Protein 5EN7 (pdb70)

Radius of gyration: 57.18 Å; Cα contacts (8 Å, |Δi|>4): 816; chains: 8; bounding box: 137×103×130 Å

Secondary structure (DSSP, 8-state):
----SHHHHHHHHHHHHHTT-HHHHHHHHHHH-----B-S-HHHHHHHHHTT-HHHHHHHHHTS---HHHHHHHHHHHHHHHHHTT-HHHHHHHHHH-HHHHHHHHH-HHHHHHHHHHHHSSS--HHHHHHHS-HHHHHHHHHHHHHTT-B---TTHHHHHHHHHHHHHHHH-----/---SHHHHHHHHHHH-/----SHHHHHHHHHHHHHTT-HHHHHHHHHHHT----B-S-HHHHHHHHHTT-HHHHHHHHHTS---HHHHHHHHHHHHHHHHHTT-HHHHHHHHHH-HHHHHHHHH-HHHHHHHHHHHTSSS-BHHHHHHHS-HHHHHHHHHHHHHTT-B---TTHHHHHHHHHHHHHHHT-----/--SSHHHHHHHHHH-/--HHHHHHHHHHHHHHTT-HHHHHHHHHHH-----B-S-HHHHHHHHHTT-HHHHHHHHHTS---HHHHHHHHHHHHHHHHHTT-HHHHHHHHHHSHHHHHHHHH-HHHHHHHHHHHT-SS-BHHHHHHHS-HHHHHHHHHHHHHTT-B---TTHHHHHHHHHHHHHHHTT-S---/----S-HHHHHHHHHHTT-/-----HHHHHHHHHHHHHHTT-HHHHHHHHHHH-----B-S-HHHHHHHHHTT-HHHHHHHHHTS---HHHHHHHHHHHHHHHHHTT-HHHHHHHHHHSHHHHHHHHH-HHHHHHHHHHHHSSS--HHHHHHHS-HHHHHHHHHHHHHTT-B---TTHHHHHHHHHHHHHHTT-S--/-HHHHHHHHHHS--SSHHHHHHHHHH--

B-factor: mean 67.65, std 26.27, range [17.2, 167.65]

Organism: Caenorhabditis elegans (NCBI:txid6239)

GO terms:
  GO:0005634 nucleus (C, EXP)
  GO:0005515 protein binding (F, IPI)
  GO:0042803 protein homodimerization activity (F, IPI)
  GO:0042802 identical protein binding (F, IPI)
  GO:0005634 nucleus (C, IDA)
  GO:0002119 nematode larval development (P, IGI)
  GO:0040011 locomotion (P, IGI)
  GO:0009792 embryo development ending in birth or egg hatching (P, IGI)
  GO:0048644 muscle organ morphogenesis (P, IGI)
  GO:0048666 neuron development (P, IGI)
  GO:0007638 mechanosensory behavior (P, IGI)
  GO:0000381 regulation of alternative mRNA splicing, via spliceosome (P, IMP)

Solvent-accessible surface area: 43026 Å² total; per-residue (Å²): 195,135,150,67,84,55,77,2,18,26,14,1,0,8,20,0,100,84,48,105,21,111,151,0,20,54,27,1,48,123,58,31,125,24,17,12,1,53,12,148,48,77,93,30,10,26,85,51,0,74,72,8,53,2,13,69,1,0,128,40,9,96,70,30,82,110,40,45,144,29,15,10,59,0,10,36,4,0,0,15,12,1,6,55,98,122,23,51,50,7,0,86,75,0,0,142,123,6,118,13,0,57,63,0,108,138,113,50,87,82,48,9,54,145,10,47,61,31,4,96,130,120,147,31,45,24,144,80,19,36,48,131,55,53,55,138,113,58,43,45,76,15,5,115,52,16,12,80,39,9,59,92,24,53,110,42,90,3,85,60,11,21,28,27,2,65,90,28,47,128,127,84,33,97,151,117,187,208,30,145,55,173,29,0,80,31,0,64,121,29,35,54,217,200,125,160,101,87,47,72,10,10,22,18,0,0,10,22,0,104,84,47,104,19,118,126,0,23,52,26,0,47,130,64,32,114,24,13,13,7,46,20,145,47,62,120,29,9,27,94,56,3,66,62,10,47,4,15,66,3,0,122,36,5,95,75,22,98,107,43,44,142,35,17,9,58,0,9,35,3,0,0,17,9,0,2,1,45,52,21,67,78,3,0,77,57,0,2,157,115,10,112,12,0,71,69,1,115,127,115,48,83,95,51,7,57,144,9,51,50,16,2,89,100,120,47,2,27,0,87,84,20,8,45,131,55,50,39,140,120,52,32,45,78,19,4,116,52,11,17,80,60,7,56,85,32,52,116,40,75,4,83,59,11,8,29,19,3,65,88,31,74,134,125,97,29,102,149,114,185,157,12,102,17,153,21,0,99,16,0,44,133,39,26,86,111,117,65,43,75,1,8,25,19,0,0,13,12,0,113,86,46,122,19,130,109,0,22,56,49,1,52,125,37,26,116,14,16,16,5,48,22,149,49,76,102,26,10,33,85,56,0,55,70,10,50,0,18,66,1,0,136,56,6,70,88,24,95,22,44,42,146,27,35,2,47,0,12,30,4,0,0,9,11,0,0,5,47,39,18,40,75,11,0,75,60,0,1,120,120,9,117,13,0,63,66,0,93,128,119,41,88,81,61,9,55,153,9,45,54,12,2,82,54,90,26,1,12,0,74,82,10,12,39,121,58,54,62,137,119,57,36,42,74,12,10,129,34,1,25,76,44,8,59,82,32,49,110,35,71,2,57,54,16,9,4,29,0,68,90,31,10,121,115,86,62,104,70,99,149,118,197,38,182,14,67,28,170,41,0,72,22,0,21,110,25,16,57,162,142,168,80,172,47,109,63,35,78,1,8,26,20,0,0,17,17,0,130,83,49,121,24,122,104,0,25,56,34,0,62,120,42,31,111,19,24,22,9,58,10,149,50,68,120,33,12,34,90,51,0,69,61,7,40,1,21,61,1,1,135,39,8,102,80,24,111,23,42,40,136,31,30,5,46,0,17,29,5,1,1,9,11,1,0,54,85,94,17,36,46,1,0,75,10,1,3,117,117,11,112,14,0,81,69,0,121,134,110,45,86,82,51,12,56,143,8,39,52,10,1,79,67,114,135,45,36,21,142,87,10,44,48,126,52,57,71,137,118,53,24,42,71,11,8,123,39,0,22,78,45,7,58,79,31,48,120,38,71,2,71,53,14,5,17,25,2,71,112,44,78,127,82,65,72,161,152,144,166,88,89,97,116,37,120,95,34,23,152,48,114,15,143,42,174,25,0,70,23,0,4,126,32,24,42,160

Sequence (785 aa):
IEIESSDVIRLIEQFLKESNLHRTLAILQEETNVSLNTVDSIDGFCNEITSGNWDNVLKTVQSLKLPAKKLIDLYEHVIIELVELRELATARLVARQTDPMILLKQIDPDRFARLESLINRPYFDGQEVYGDVSKEKRRSVIAQTLSSEVHVVAPSRLLSLLGQSLKWQLHQGLLPPHSENRMVRSLHRVLFKIEIESSDVIRLIEQFLKESNLHRTLAILQEETNVSLNTVDSIDGFCNEITSGNWDNVLKTVQSLKLPAKKLIDLYEHVIIELVELRELATARLVARQTDPMILLKQIDPDRFARLESLINRPYFDGQEVYGDVSKEKRRSVIAQTLSSEVHVVAPSRLLSLLGQSLKWQLHQGLLPPHSENRMVRSLHRVLFIESSDVIRLIEQFLKESNLHRTLAILQEETNVSLNTVDSIDGFCNEITSGNWDNVLKTVQSLKLPAKKLIDLYEHVIIELVELRELATARLVARQTDPMILLKQIDPDRFARLESLINRPYFDGQEVYGDVSKEKRRSVIAQTLSSEVHVVAPSRLLSLLGQSLKWQLHQGLLPPGQSHSENRMVRSLHRVLFKNSIEIESSDVIRLIEQFLKESNLHRTLAILQEETNVSLNTVDSIDGFCNEITSGNWDNVLKTVQSLKLPAKKLIDLYEHVIIELVELRELATARLVARQTDPMILLKQIDPDRFARLESLINRPYFDGQEVYGDVSKEKRRSVIAQTLSSEVHVVAPSRLLSLLGQSLKWQLHQGLLPEASLLAQELAQSHSENRMVRSLHRVLFK

Nearest PDB structures (foldseek):
  5en7-assembly1_C  TM=1.004E+00  e=1.502E-23  Caenorhabditis elegans
  6q8j-assembly1_A  TM=8.992E-01  e=1.331E-17  Homo sapiens
  6q8i-assembly3_J  TM=7.376E-01  e=7.321E-18  Homo sapiens
  8qzs-assembly1_v  TM=7.958E-01  e=4.621E-17  Homo sapiens
  8qzs-assembly1_w  TM=7.115E-01  e=4.621E-17  Homo sapiens

Foldseek 3Di:
DDDDDLVVLLLVLLVCVVVVVVVVSVVSCVVVVRHNQADQDLVVQLVCLLVLVVVVNVVSVVRFDDDLVLVLLSLLVNLLVCVQVVVLVVSVCSCPPPDSNVVCCVPPVVVSVVSVVCSPDPHHPCCVVCVVPHPSVSSNVSSVVVSVRHDHDPNNPVVVVVVVVVCCCVPVNDDDD/DCPDPVSVVVCVVVVD/DDDDDLVVLLLVLLVCVVVVVVVVSVVSCVVPVRHNLADQDLVVLLVCLLVPVVVVNVVSVVVADDDLVLVLLSLLVNLLVCLQVVVLVVSVCSCPPPDSNVVCCVPPVPVSVVSVVCSPDPHHPCCVVCVVPHPSRSSNVSSVVVSVRHDHDPNNNVVVVVVVVVVCCPPVRDDDD/DDPDPVVVVVVVVVD/DDDLVVLLLVLLVCVVVVVVVVSVVSCVVVVRWAFADQDLVVLLVCLLVLVLVVNVVSVVVFDDDLVLVLLSLLLNLLVCVVVVVLVVSVCSCPPPDSNVVCCPPPVVVSVVSVCCSPDPHHCCCVVCVVPHNNRSSNVSSVNVSVRHDHAPRSNVVVVVVVVVVVCVVVVVDDPD/DDDDPDPVVVVVVCVPPVD/DDDDDPLVVLLLVLLVCVVVVVVVVSVVSCVVVVRDALADQDLVVLLVCLLVVVVVVNVVSVVVGDDDLVLVLLSLLLNLLVCVVVPVLVVSVCSCPVDDSNVVCCVPPVVVSVVSVVCSPDPHHCCCVVCVVPHNNVSSNVSSVRVSVRHDHDDNSNVVVVVVVVVVVVVVCPVPD/DVVVVVVVCLVNADDDPVRRVVSVVPRD

InterPro domains:
  IPR001680 WD40 repeat [PF00400] (339-376)
  IPR001680 WD40 repeat [PS50082] (222-251)
  IPR001680 WD40 repeat [PS50082] (260-301)
  IPR001680 WD40 repeat [PS50082] (303-344)
  IPR001680 WD40 repeat [PS50082] (345-386)
  IPR001680 WD40 repeat [SM00320] (202-242)
  IPR001680 WD40 repeat [SM00320] (253-292)
  IPR001680 WD40 repeat [SM00320] (295-335)
  IPR001680 WD40 repeat [SM00320] (338-377)
  IPR001680 WD40 repeat [SM00320] (380-423)
  IPR001680 WD40 repeat [SM00320] (425-467)
  IPR001680 WD40 repeat [SM00320] (470-509)
  IPR006594 LIS1 homology motif [PS50896] (7-39)
  IPR006594 LIS1 homology motif [SM00667] (7-39)
  IPR006595 CTLH, C-terminal LisH motif [PS50897] (41-93)
  IPR006595 CTLH, C-terminal LisH motif [SM00668] (41-93)
  IPR015943 WD40/YVTN repeat-like-containing domain superfamily [G3DSA:2.130.10.10] (192-510)
  IPR020472 PAC1/LIS1-like, WD-40 repeat [PR00320] (229-243)
  IPR020472 PAC1/LIS1-like, WD-40 repeat [PR00320] (279-293)
  IPR020472 PAC1/LIS1-like, WD-40 repeat [PR00320] (364-378)

Structure (mmCIF, N/CA/C/O backbone):
data_5EN7
#
_entry.id   5EN7
#
_cell.length_a   122.322
_cell.length_b   41.036
_cell.length_c   126.382
_cell.angle_alpha   90.000
_cell.angle_beta   95.920
_cell.angle_gamma   90.000
#
_symmetry.space_group_name_H-M   'P 1 21 1'
#
loop_
_entity.id
_entity.type
_entity.pdbx_description
1 polymer SMU-1
2 polymer 'Suppressor of Mec and Unc defects'
3 water water
#
loop_
_atom_site.group_PDB
_atom_site.id
_atom_site.type_symbol
_atom_site.label_atom_id
_atom_site.label_alt_id
_atom_site.label_comp_id
_atom_site.label_asym_id
_atom_site.label_entity_id
_atom_site.label_seq_id
_atom_site.pdbx_PDB_ins_code
_atom_site.Cartn_x
_atom_site.Cartn_y
_atom_site.Cartn_z
_atom_site.occupancy
_atom_site.B_iso_or_equiv
_atom_site.auth_seq_id
_atom_site.auth_comp_id
_atom_site.auth_asym_id
_atom_site.auth_atom_id
_atom_site.pdbx_PDB_model_num
ATOM 1 N N . ILE A 1 7 ? 14.571 3.951 100.489 1.00 104.09 4 ILE A N 1
ATOM 2 C CA . ILE A 1 7 ? 15.626 3.775 99.498 1.00 121.10 4 ILE A CA 1
ATOM 3 C C . ILE A 1 7 ? 17.011 3.974 100.114 1.00 119.86 4 ILE A C 1
ATOM 4 O O . ILE A 1 7 ? 17.440 5.100 100.371 1.00 116.73 4 ILE A O 1
ATOM 9 N N . GLU A 1 8 ? 17.693 2.857 100.352 1.00 117.22 5 GLU A N 1
ATOM 10 C CA . GLU A 1 8 ? 19.042 2.840 100.913 1.00 116.86 5 GLU A CA 1
ATOM 11 C C . GLU A 1 8 ? 20.029 2.335 99.861 1.00 120.36 5 GLU A C 1
ATOM 12 O O . GLU A 1 8 ? 19.703 1.439 99.083 1.00 117.29 5 GLU A O 1
ATOM 18 N N . ILE A 1 9 ? 21.226 2.916 99.827 1.00 121.60 6 ILE A N 1
ATOM 19 C CA . ILE A 1 9 ? 22.167 2.653 98.740 1.00 121.00 6 ILE A CA 1
ATOM 20 C C . ILE A 1 9 ? 23.523 2.092 99.190 1.00 120.18 6 ILE A C 1
ATOM 21 O O . ILE A 1 9 ? 24.046 2.465 100.240 1.00 133.65 6 ILE A O 1
ATOM 26 N N . GLU A 1 10 ? 24.071 1.178 98.386 1.00 106.80 7 GLU A N 1
ATOM 27 C CA . GLU A 1 10 ? 25.426 0.659 98.579 1.00 102.74 7 GLU A CA 1
ATOM 28 C C . GLU A 1 10 ? 25.999 0.235 97.217 1.00 105.51 7 GLU A C 1
ATOM 29 O O . GLU A 1 10 ? 25.350 -0.497 96.468 1.00 117.64 7 GLU A O 1
ATOM 35 N N . SER A 1 11 ? 27.215 0.677 96.895 1.00 90.84 8 SER A N 1
ATOM 36 C CA . SER A 1 11 ? 27.766 0.412 95.559 1.00 84.29 8 SER A CA 1
ATOM 37 C C . SER A 1 11 ? 28.803 -0.710 95.463 1.00 72.34 8 SER A C 1
ATOM 38 O O . SER A 1 11 ? 28.643 -1.654 94.691 1.00 59.15 8 SER A O 1
ATOM 41 N N . SER A 1 12 ? 29.871 -0.588 96.244 1.00 95.02 9 SER A N 1
ATOM 42 C CA . SER A 1 12 ? 30.992 -1.528 96.207 1.00 76.90 9 SER A CA 1
ATOM 43 C C . SER A 1 12 ? 30.631 -2.930 96.691 1.00 74.33 9 SER A C 1
ATOM 44 O O . SER A 1 12 ? 31.167 -3.936 96.205 1.00 71.66 9 SER A O 1
ATOM 47 N N . ASP A 1 13 ? 29.719 -2.980 97.656 1.00 76.25 10 ASP A N 1
ATOM 48 C CA . ASP A 1 13 ? 29.281 -4.235 98.249 1.00 71.99 10 ASP A CA 1
ATOM 49 C C . ASP A 1 13 ? 28.560 -5.114 97.241 1.00 66.23 10 ASP A C 1
ATOM 50 O O . ASP A 1 13 ? 28.803 -6.322 97.180 1.00 50.25 10 ASP A O 1
ATOM 55 N N . VAL A 1 14 ? 27.688 -4.503 96.445 1.00 60.68 11 VAL A N 1
ATOM 56 C CA . VAL A 1 14 ? 26.965 -5.228 95.407 1.00 57.96 11 VAL A CA 1
ATOM 57 C C . VAL A 1 14 ? 27.951 -5.875 94.445 1.00 53.22 11 VAL A C 1
ATOM 58 O O . VAL A 1 14 ? 27.855 -7.068 94.135 1.00 55.31 11 VAL A O 1
ATOM 62 N N . ILE A 1 15 ? 28.925 -5.085 94.011 1.00 52.59 12 ILE A N 1
ATOM 63 C CA . ILE A 1 15 ? 29.944 -5.558 93.088 1.00 48.02 12 ILE A CA 1
ATOM 64 C C . ILE A 1 15 ? 30.706 -6.729 93.691 1.00 45.90 12 ILE A C 1
ATOM 65 O O . ILE A 1 15 ? 30.982 -7.716 93.007 1.00 42.55 12 ILE A O 1
ATOM 70 N N . ARG A 1 16 ? 31.008 -6.630 94.984 1.00 61.42 13 ARG A N 1
ATOM 71 C CA . ARG A 1 16 ? 31.703 -7.703 95.687 1.00 46.14 13 ARG A CA 1
ATOM 72 C C . ARG A 1 16 ? 30.854 -8.980 95.724 1.00 55.13 13 ARG A C 1
ATOM 73 O O . ARG A 1 16 ? 31.379 -10.087 95.581 1.00 46.24 13 ARG A O 1
ATOM 81 N N . LEU A 1 17 ? 29.545 -8.812 95.907 1.00 62.62 14 LEU A N 1
ATOM 82 C CA . LEU A 1 17 ? 28.585 -9.920 95.876 1.00 61.86 14 LEU A CA 1
ATOM 83 C C . LEU A 1 17 ? 28.651 -10.640 94.539 1.00 52.65 14 LEU A C 1
ATOM 84 O O . LEU A 1 17 ? 28.694 -11.877 94.473 1.00 49.02 14 LEU A O 1
ATOM 89 N N . ILE A 1 18 ? 28.621 -9.843 93.474 1.00 47.16 15 ILE A N 1
ATOM 90 C CA . ILE A 1 18 ? 28.726 -10.360 92.117 1.00 51.48 15 ILE A CA 1
ATOM 91 C C . ILE A 1 18 ? 30.034 -11.129 91.930 1.00 55.08 15 ILE A C 1
ATOM 92 O O . ILE A 1 18 ? 30.051 -12.205 91.330 1.00 56.10 15 ILE A O 1
ATOM 97 N N . GLU A 1 19 ? 31.123 -10.578 92.465 1.00 53.87 16 GLU A N 1
ATOM 98 C CA . GLU A 1 19 ? 32.443 -11.203 92.358 1.00 55.77 16 GLU A CA 1
ATOM 99 C C . GLU A 1 19 ? 32.492 -12.559 93.063 1.00 55.40 16 GLU A C 1
ATOM 100 O O . GLU A 1 19 ? 33.074 -13.524 92.551 1.00 43.02 16 GLU A O 1
ATOM 106 N N . GLN A 1 20 ? 31.877 -12.620 94.240 1.00 48.68 17 GLN A N 1
ATOM 107 C CA . GLN A 1 20 ? 31.764 -13.861 94.991 1.00 43.78 17 GLN A CA 1
ATOM 108 C C . GLN A 1 20 ? 30.962 -14.888 94.201 1.00 58.31 17 GLN A C 1
ATOM 109 O O . GLN A 1 20 ? 31.330 -16.065 94.147 1.00 55.85 17 GLN A O 1
ATOM 115 N N . PHE A 1 21 ? 29.853 -14.444 93.609 1.00 51.78 18 PHE A N 1
ATOM 116 C CA . PHE A 1 21 ? 29.031 -15.333 92.789 1.00 69.07 18 PHE A CA 1
ATOM 117 C C . PHE A 1 21 ? 29.828 -15.889 91.611 1.00 67.18 18 PHE A C 1
ATOM 118 O O . PHE A 1 21 ? 29.715 -17.070 91.269 1.00 58.06 18 PHE A O 1
ATOM 126 N N . LEU A 1 22 ? 30.601 -15.016 90.972 1.00 54.79 19 LEU A N 1
ATOM 127 C CA . LEU A 1 22 ? 31.430 -15.408 89.842 1.00 57.83 19 LEU A CA 1
ATOM 128 C C . LEU A 1 22 ? 32.453 -16.455 90.268 1.00 71.80 19 LEU A C 1
ATOM 129 O O . LEU A 1 22 ? 32.668 -17.449 89.571 1.00 64.20 19 LEU A O 1
ATOM 134 N N . LYS A 1 23 ? 33.062 -16.228 91.431 1.00 63.81 20 LYS A N 1
ATOM 135 C CA . LYS A 1 23 ? 34.043 -17.150 91.993 1.00 50.64 20 LYS A CA 1
ATOM 136 C C . LYS A 1 23 ? 33.453 -18.525 92.283 1.00 66.77 20 LYS A C 1
ATOM 137 O O . LYS A 1 23 ? 34.020 -19.547 91.896 1.00 81.89 20 LYS A O 1
ATOM 143 N N . GLU A 1 24 ? 32.327 -18.550 92.988 1.00 59.09 21 GLU A N 1
ATOM 144 C CA . GLU A 1 24 ? 31.686 -19.810 93.353 1.00 67.11 21 GLU A CA 1
ATOM 145 C C . GLU A 1 24 ? 31.220 -20.601 92.133 1.00 78.54 21 GLU A C 1
ATOM 146 O O . GLU A 1 24 ? 31.125 -21.829 92.175 1.00 71.40 21 GLU A O 1
ATOM 152 N N . SER A 1 25 ? 30.917 -19.883 91.055 1.00 74.05 22 SER A N 1
ATOM 153 C CA . SER A 1 25 ? 30.385 -20.492 89.842 1.00 77.02 22 SER A CA 1
ATOM 154 C C . SER A 1 25 ? 31.474 -20.786 88.812 1.00 85.03 22 SER A C 1
ATOM 155 O O . SER A 1 25 ? 31.179 -21.113 87.661 1.00 100.75 22 SER A O 1
ATOM 158 N N . ASN A 1 26 ? 32.727 -20.655 89.239 1.00 78.85 23 ASN A N 1
ATOM 159 C CA . ASN A 1 26 ? 33.897 -20.968 88.419 1.00 73.99 23 ASN A CA 1
ATOM 160 C C . ASN A 1 26 ? 33.996 -20.111 87.163 1.00 74.05 23 ASN A C 1
ATOM 161 O O . ASN A 1 26 ? 34.673 -20.481 86.206 1.00 85.57 23 ASN A O 1
ATOM 166 N N . LEU A 1 27 ? 33.339 -18.956 87.178 1.00 72.91 24 LEU A N 1
ATOM 167 C CA . LEU A 1 27 ? 33.451 -18.001 86.079 1.00 87.45 24 LEU A CA 1
ATOM 168 C C . LEU A 1 27 ? 34.610 -17.049 86.335 1.00 72.15 24 LEU A C 1
ATOM 169 O O . LEU A 1 27 ? 34.411 -15.863 86.595 1.00 73.88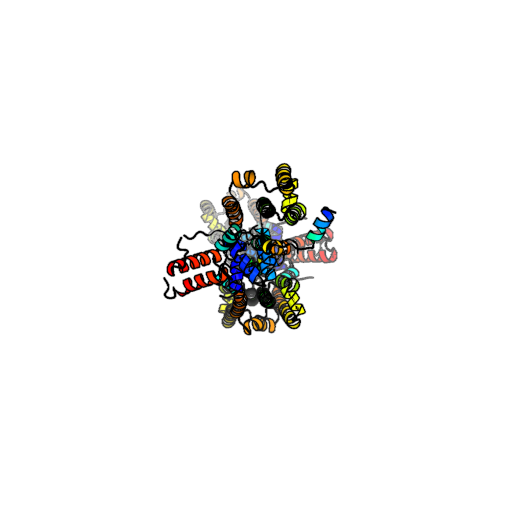 24 LEU A O 1
ATOM 174 N N . HIS A 1 28 ? 35.820 -17.590 86.260 1.00 76.54 25 HIS A N 1
ATOM 175 C CA . HIS A 1 28 ? 37.031 -16.873 86.653 1.00 86.56 25 HIS A CA 1
ATOM 176 C C . HIS A 1 28 ? 37.395 -15.661 85.796 1.00 87.23 25 HIS A C 1
ATOM 177 O O . HIS A 1 28 ? 37.778 -14.614 86.329 1.00 74.46 25 HIS A O 1
ATOM 184 N N . ARG A 1 29 ? 37.300 -15.798 84.478 1.00 87.31 26 ARG A N 1
ATOM 185 C CA . ARG A 1 29 ? 37.669 -14.692 83.601 1.00 91.70 26 ARG A CA 1
ATOM 186 C C . ARG A 1 29 ? 36.792 -13.465 83.825 1.00 88.82 26 ARG A C 1
ATOM 187 O O . ARG A 1 29 ? 37.305 -12.350 83.900 1.00 82.26 26 ARG A O 1
ATOM 195 N N . THR A 1 30 ? 35.481 -13.663 83.930 1.00 86.40 27 THR A N 1
ATOM 196 C CA . THR A 1 30 ? 34.573 -12.546 84.175 1.00 86.31 27 THR A CA 1
ATOM 197 C C . THR A 1 30 ? 34.901 -11.882 85.512 1.00 83.71 27 THR A C 1
ATOM 198 O O . THR A 1 30 ? 34.783 -10.665 85.658 1.00 81.01 27 THR A O 1
ATOM 202 N N . LEU A 1 31 ? 35.313 -12.693 86.481 1.00 73.84 28 LEU A N 1
ATOM 203 C CA . LEU A 1 31 ? 35.756 -12.191 87.779 1.00 79.04 28 LEU A CA 1
ATOM 204 C C . LEU A 1 31 ? 36.977 -11.276 87.641 1.00 77.27 28 LEU A C 1
ATOM 205 O O . LEU A 1 31 ? 37.022 -10.179 88.215 1.00 70.17 28 LEU A O 1
ATOM 210 N N . ALA A 1 32 ? 37.967 -11.745 86.886 1.00 78.06 29 ALA A N 1
ATOM 211 C CA . ALA A 1 32 ? 39.177 -10.970 86.620 1.00 66.04 29 ALA A CA 1
ATOM 212 C C . ALA A 1 32 ? 38.861 -9.647 85.924 1.00 74.98 29 ALA A C 1
ATOM 213 O O . ALA A 1 32 ? 39.307 -8.577 86.360 1.00 72.02 29 ALA A O 1
ATOM 215 N N . ILE A 1 33 ? 38.089 -9.734 84.844 1.00 75.40 30 ILE A N 1
ATOM 216 C CA . ILE A 1 33 ? 37.704 -8.568 84.054 1.00 74.96 30 ILE A CA 1
ATOM 217 C C . ILE A 1 33 ? 36.925 -7.559 84.888 1.00 78.29 30 ILE A C 1
ATOM 218 O O . ILE A 1 33 ? 37.123 -6.347 84.764 1.00 60.56 30 ILE A O 1
ATOM 223 N N . LEU A 1 34 ? 36.057 -8.073 85.753 1.00 67.86 31 LEU A N 1
ATOM 224 C CA . LEU A 1 34 ? 35.262 -7.238 86.642 1.00 61.38 31 LEU A CA 1
ATOM 225 C C . LEU A 1 34 ? 36.167 -6.491 87.613 1.00 70.34 31 LEU A C 1
ATOM 226 O O . LEU A 1 34 ? 36.082 -5.264 87.744 1.00 65.54 31 LEU A O 1
ATOM 231 N N . GLN A 1 35 ? 37.032 -7.242 88.291 1.00 66.01 32 GLN A N 1
ATOM 232 C CA . GLN A 1 35 ? 37.966 -6.656 89.243 1.00 77.11 32 GLN A CA 1
ATOM 233 C C . GLN A 1 35 ? 38.822 -5.570 88.589 1.00 87.06 32 GLN A C 1
ATOM 234 O O . GLN A 1 35 ? 39.011 -4.493 89.159 1.00 81.73 32 GLN A O 1
ATOM 240 N N . GLU A 1 36 ? 39.312 -5.840 87.382 1.00 80.15 33 GLU A N 1
ATOM 241 C CA . GLU A 1 36 ? 40.137 -4.864 86.674 1.00 86.18 33 GLU A CA 1
ATOM 242 C C . GLU A 1 36 ? 39.348 -3.620 86.271 1.00 80.43 33 GLU A C 1
ATOM 243 O O . GLU A 1 36 ? 39.821 -2.495 86.436 1.00 70.73 33 GLU A O 1
ATOM 249 N N . GLU A 1 37 ? 38.142 -3.829 85.753 1.00 70.92 34 GLU A N 1
ATOM 250 C CA . GLU A 1 37 ? 37.351 -2.739 85.195 1.00 77.74 34 GLU A CA 1
ATOM 251 C C . GLU A 1 37 ? 36.801 -1.804 86.270 1.00 79.58 34 GLU A C 1
ATOM 252 O O . GLU A 1 37 ? 36.698 -0.597 86.049 1.00 74.33 34 GLU A O 1
ATOM 258 N N . THR A 1 38 ? 36.425 -2.353 87.423 1.00 83.00 35 THR A N 1
ATOM 259 C CA . THR A 1 38 ? 35.816 -1.522 88.459 1.00 81.87 35 THR A CA 1
ATOM 260 C C . THR A 1 38 ? 36.785 -1.201 89.601 1.00 78.02 35 THR A C 1
ATOM 261 O O . THR A 1 38 ? 36.457 -0.424 90.500 1.00 61.05 35 THR A O 1
ATOM 265 N N . ASN A 1 39 ? 37.980 -1.785 89.542 1.00 77.60 36 ASN A N 1
ATOM 266 C CA . ASN A 1 39 ? 39.007 -1.613 90.573 1.00 88.86 36 ASN A CA 1
ATOM 267 C C . ASN A 1 39 ? 38.490 -1.968 91.969 1.00 84.97 36 ASN A C 1
ATOM 268 O O . ASN A 1 39 ? 38.889 -1.377 92.975 1.00 83.93 36 ASN A O 1
ATOM 273 N N . VAL A 1 40 ? 37.578 -2.929 92.013 1.00 74.94 37 VAL A N 1
ATOM 274 C CA . VAL A 1 40 ? 37.097 -3.484 93.266 1.00 63.30 37 VAL A CA 1
ATOM 275 C C . VAL A 1 40 ? 37.482 -4.956 93.315 1.00 76.51 37 VAL A C 1
ATOM 276 O O . VAL A 1 40 ? 37.206 -5.703 92.378 1.00 68.73 37 VAL A O 1
ATOM 280 N N . SER A 1 41 ? 38.153 -5.368 94.386 1.00 73.91 38 SER A N 1
ATOM 281 C CA . SER A 1 41 ? 38.627 -6.743 94.474 1.00 67.63 38 SER A CA 1
ATOM 282 C C . SER A 1 41 ? 37.877 -7.558 95.519 1.00 62.51 38 SER A C 1
ATOM 283 O O . SER A 1 41 ? 37.539 -7.064 96.597 1.00 48.22 38 SER A O 1
ATOM 286 N N . LEU A 1 42 ? 37.604 -8.810 95.173 1.00 59.23 39 LEU A N 1
ATOM 287 C CA . LEU A 1 42 ? 37.035 -9.757 96.114 1.00 58.23 39 LEU A CA 1
ATOM 288 C C . LEU A 1 42 ? 38.133 -10.245 97.040 1.00 82.37 39 LEU A C 1
ATOM 289 O O . LEU A 1 42 ? 39.048 -10.951 96.614 1.00 102.83 39 LEU A O 1
ATOM 294 N N . ASN A 1 43 ? 38.041 -9.870 98.308 1.00 74.62 40 ASN A N 1
ATOM 295 C CA . ASN A 1 43 ? 39.056 -10.239 99.280 1.00 71.26 40 ASN A CA 1
ATOM 296 C C . ASN A 1 43 ? 38.473 -11.071 100.403 1.00 72.98 40 ASN A C 1
ATOM 297 O O . ASN A 1 43 ? 38.382 -10.610 101.538 1.00 74.33 40 ASN A O 1
ATOM 302 N N . THR A 1 44 ? 38.094 -12.305 100.098 1.00 69.51 41 THR A N 1
ATOM 303 C CA . THR A 1 44 ? 37.380 -13.109 101.075 1.00 81.61 41 THR A CA 1
ATOM 304 C C . THR A 1 44 ? 38.323 -13.788 102.060 1.00 81.02 41 THR A C 1
ATOM 305 O O . THR A 1 44 ? 39.234 -14.522 101.675 1.00 81.32 41 THR A O 1
ATOM 309 N N . VAL A 1 45 ? 38.085 -13.524 103.340 1.00 79.88 42 VAL A N 1
ATOM 310 C CA . VAL A 1 45 ? 38.742 -14.230 104.433 1.00 75.85 42 VAL A CA 1
ATOM 311 C C . VAL A 1 45 ? 37.663 -14.772 105.356 1.00 83.06 42 VAL A C 1
ATOM 312 O O . VAL A 1 45 ? 36.592 -14.171 105.478 1.00 92.97 42 VAL A O 1
ATOM 316 N N . ASP A 1 46 ? 37.929 -15.913 105.984 1.00 73.75 43 ASP A N 1
ATOM 317 C CA . ASP A 1 46 ? 36.946 -16.541 106.860 1.00 72.29 43 ASP A CA 1
ATOM 318 C C . ASP A 1 46 ? 36.538 -15.582 107.970 1.00 79.35 43 ASP A C 1
ATOM 319 O O . ASP A 1 46 ? 35.358 -15.465 108.300 1.00 87.72 43 ASP A O 1
ATOM 324 N N . SER A 1 47 ? 37.523 -14.889 108.530 1.00 87.73 44 SER A N 1
ATOM 325 C CA . SER A 1 47 ? 37.271 -13.868 109.539 1.00 86.03 44 SER A CA 1
ATOM 326 C C . SER A 1 47 ? 38.378 -12.828 109.533 1.00 75.23 44 SER A C 1
ATOM 327 O O . SER A 1 47 ? 39.556 -13.169 109.438 1.00 84.28 44 SER A O 1
ATOM 330 N N . ILE A 1 48 ? 37.993 -11.562 109.629 1.00 68.77 45 ILE A N 1
ATOM 331 C CA . ILE A 1 48 ? 38.957 -10.476 109.740 1.00 75.37 45 ILE A CA 1
ATOM 332 C C . ILE A 1 48 ? 39.711 -10.618 111.068 1.00 86.87 45 ILE A C 1
ATOM 333 O O . ILE A 1 48 ? 40.908 -10.318 111.164 1.00 79.23 45 ILE A O 1
ATOM 338 N N . ASP A 1 49 ? 38.994 -11.100 112.079 1.00 94.70 46 ASP A N 1
ATOM 339 C CA . ASP A 1 49 ? 39.554 -11.384 113.394 1.00 79.11 46 ASP A CA 1
ATOM 340 C C . ASP A 1 49 ? 40.671 -12.420 113.299 1.00 63.65 46 ASP A C 1
ATOM 341 O O . ASP A 1 49 ? 41.748 -12.239 113.861 1.00 73.23 46 ASP A O 1
ATOM 346 N N . GLY A 1 50 ? 40.418 -13.486 112.550 1.00 70.96 47 GLY A N 1
ATOM 347 C CA . GLY A 1 50 ? 41.390 -14.546 112.356 1.00 63.64 47 GLY A CA 1
ATOM 348 C C . GLY A 1 50 ? 42.586 -14.081 111.549 1.00 66.08 47 GLY A C 1
ATOM 349 O O . GLY A 1 50 ? 43.705 -14.543 111.761 1.00 54.25 47 GLY A O 1
ATOM 350 N N . PHE A 1 51 ? 42.339 -13.180 110.601 1.00 65.31 48 PHE A N 1
ATOM 351 C CA . PHE A 1 51 ? 43.391 -12.614 109.761 1.00 59.26 48 PHE A CA 1
ATOM 352 C C . PHE A 1 51 ? 44.360 -11.757 110.592 1.00 58.84 48 PHE A C 1
ATOM 353 O O . PHE A 1 51 ? 45.588 -11.971 110.571 1.00 52.91 48 PHE A O 1
ATOM 361 N N . CYS A 1 52 ? 43.803 -10.808 111.344 1.00 56.16 49 CYS A N 1
ATOM 362 C CA . CYS A 1 52 ? 44.609 -9.992 112.247 1.00 62.37 49 CYS A CA 1
ATOM 363 C C . CYS A 1 52 ? 45.339 -10.847 113.282 1.00 64.79 49 CYS A C 1
ATOM 364 O O . CYS A 1 52 ? 46.524 -10.638 113.537 1.00 58.28 49 CYS A O 1
ATOM 367 N N . ASN A 1 53 ? 44.637 -11.820 113.860 1.00 66.05 50 ASN A N 1
ATOM 368 C CA . ASN A 1 53 ? 45.240 -12.695 114.862 1.00 62.02 50 ASN A CA 1
ATOM 369 C C . ASN A 1 53 ? 46.379 -13.511 114.282 1.00 61.77 50 ASN A C 1
ATOM 370 O O . ASN A 1 53 ? 47.371 -13.773 114.957 1.00 81.81 50 ASN A O 1
ATOM 375 N N . GLU A 1 54 ? 46.228 -13.923 113.031 1.00 60.15 51 GLU A N 1
ATOM 376 C CA . GLU A 1 54 ? 47.270 -14.687 112.367 1.00 57.95 51 GLU A CA 1
ATOM 377 C C . GLU A 1 54 ? 48.495 -13.820 112.123 1.00 52.80 51 GLU A C 1
ATOM 378 O O . GLU A 1 54 ? 49.620 -14.304 112.199 1.00 52.35 51 GLU A O 1
ATOM 384 N N . ILE A 1 55 ? 48.284 -12.540 111.824 1.00 55.93 52 ILE A N 1
ATOM 385 C CA . ILE A 1 55 ? 49.430 -11.645 111.643 1.00 57.00 52 ILE A CA 1
ATOM 386 C C . ILE A 1 55 ? 50.130 -11.363 112.977 1.00 62.19 52 ILE A C 1
ATOM 387 O O . ILE A 1 55 ? 51.363 -11.323 113.055 1.00 49.98 52 ILE A O 1
ATOM 392 N N . THR A 1 56 ? 49.332 -11.177 114.022 1.00 58.78 53 THR A N 1
ATOM 393 C CA . THR A 1 56 ? 49.843 -10.866 115.351 1.00 42.52 53 THR A CA 1
ATOM 394 C C . THR A 1 56 ? 50.659 -12.010 115.957 1.00 58.99 53 THR A C 1
ATOM 395 O O . THR A 1 56 ? 51.684 -11.782 116.608 1.00 51.51 53 THR A O 1
ATOM 399 N N . SER A 1 57 ? 50.213 -13.239 115.715 1.00 67.56 54 SER A N 1
ATOM 400 C CA . SER A 1 57 ? 50.860 -14.428 116.266 1.00 53.86 54 SER A CA 1
ATOM 401 C C . SER A 1 57 ? 52.144 -14.816 115.535 1.00 49.71 54 SER A C 1
ATOM 402 O O . SER A 1 57 ? 52.885 -15.683 115.991 1.00 71.40 54 SER A O 1
ATOM 405 N N . GLY A 1 58 ? 52.396 -14.186 114.396 1.00 42.95 55 GLY A N 1
ATOM 406 C CA . GLY A 1 58 ? 53.623 -14.406 113.655 1.00 45.08 55 GLY A CA 1
ATOM 407 C C . GLY A 1 58 ? 53.627 -15.654 112.790 1.00 55.57 55 GLY A C 1
ATOM 408 O O . GLY A 1 58 ? 54.680 -16.095 112.337 1.00 60.16 55 GLY A O 1
ATOM 409 N N . ASN A 1 59 ? 52.451 -16.224 112.550 1.00 51.97 56 ASN A N 1
ATOM 410 C CA . ASN A 1 59 ? 52.337 -17.384 111.673 1.00 52.56 56 ASN A CA 1
ATOM 411 C C . ASN A 1 59 ? 52.318 -16.947 110.213 1.00 68.09 56 ASN A C 1
ATOM 412 O O . ASN A 1 59 ? 51.256 -16.844 109.597 1.00 78.98 56 ASN A O 1
ATOM 417 N N . TRP A 1 60 ? 53.501 -16.705 109.660 1.00 67.78 57 TRP A N 1
ATOM 418 C CA . TRP A 1 60 ? 53.625 -16.035 108.367 1.00 75.99 57 TRP A CA 1
ATOM 419 C C . TRP A 1 60 ? 53.215 -16.905 107.185 1.00 81.72 57 TRP A C 1
ATOM 420 O O . TRP A 1 60 ? 52.835 -16.389 106.134 1.00 96.32 57 TRP A O 1
ATOM 431 N N . ASP A 1 61 ? 53.291 -18.219 107.356 1.00 84.01 58 ASP A N 1
ATOM 432 C CA . ASP A 1 61 ? 52.861 -19.138 106.313 1.00 87.46 58 ASP A CA 1
ATOM 433 C C . ASP A 1 61 ? 51.392 -18.927 105.963 1.00 85.44 58 ASP A C 1
ATOM 434 O O . ASP A 1 61 ? 51.038 -18.749 104.794 1.00 86.52 58 ASP A O 1
ATOM 439 N N . ASN A 1 62 ? 50.548 -18.916 106.989 1.00 83.77 59 ASN A N 1
ATOM 440 C CA . ASN A 1 62 ? 49.120 -18.703 106.806 1.00 91.49 59 ASN A CA 1
ATOM 441 C C . ASN A 1 62 ? 48.810 -17.332 106.222 1.00 84.55 59 ASN A C 1
ATOM 442 O O . ASN A 1 62 ? 47.996 -17.217 105.305 1.00 89.48 59 ASN A O 1
ATOM 447 N N . VAL A 1 63 ? 49.445 -16.292 106.755 1.00 81.29 60 VAL A N 1
ATOM 448 C CA . VAL A 1 63 ? 49.143 -14.937 106.308 1.00 95.18 60 VAL A CA 1
ATOM 449 C C . VAL A 1 63 ? 49.603 -14.718 104.867 1.00 94.69 60 VAL A C 1
ATOM 450 O O . VAL A 1 63 ? 48.987 -13.948 104.133 1.00 90.73 60 VAL A O 1
ATOM 454 N N . LEU A 1 64 ? 50.666 -15.404 104.452 1.00 85.13 61 LEU A N 1
ATOM 455 C CA . LEU A 1 64 ? 51.154 -15.261 103.086 1.00 90.74 61 LEU A CA 1
ATOM 456 C C . LEU A 1 64 ? 50.304 -16.087 102.132 1.00 97.57 61 LEU A C 1
ATOM 457 O O . LEU A 1 64 ? 50.083 -15.700 100.978 1.00 99.98 61 LEU A O 1
ATOM 462 N N . LYS A 1 65 ? 49.800 -17.208 102.636 1.00 94.33 62 LYS A N 1
ATOM 463 C CA . LYS A 1 65 ? 48.871 -18.028 101.878 1.00 77.87 62 LYS A CA 1
ATOM 464 C C . LYS A 1 65 ? 47.629 -17.204 101.584 1.00 81.54 62 LYS A C 1
ATOM 465 O O . LYS A 1 65 ? 47.185 -17.115 100.441 1.00 97.66 62 LYS A O 1
ATOM 471 N N . THR A 1 66 ? 47.088 -16.592 102.629 1.00 75.45 63 THR A N 1
ATOM 472 C CA . THR A 1 66 ? 45.931 -15.718 102.510 1.00 78.22 63 THR A CA 1
ATOM 473 C C . THR A 1 66 ? 46.207 -14.536 101.583 1.00 81.02 63 THR A C 1
ATOM 474 O O . THR A 1 66 ? 45.361 -14.148 100.778 1.00 91.87 63 THR A O 1
ATOM 478 N N . VAL A 1 67 ? 47.397 -13.965 101.716 1.00 87.19 64 VAL A N 1
ATOM 479 C CA . VAL A 1 67 ? 47.818 -12.822 100.910 1.00 86.86 64 VAL A CA 1
ATOM 480 C C . VAL A 1 67 ? 47.866 -13.141 99.414 1.00 87.28 64 VAL A C 1
ATOM 481 O O . VAL A 1 67 ? 47.503 -12.304 98.584 1.00 94.39 64 VAL A O 1
ATOM 485 N N . GLN A 1 68 ? 48.277 -14.360 99.073 1.00 84.87 65 GLN A N 1
ATOM 486 C CA . GLN A 1 68 ? 48.373 -14.761 97.669 1.00 89.84 65 GLN A CA 1
ATOM 487 C C . GLN A 1 68 ? 47.039 -14.710 96.914 1.00 89.48 65 GLN A C 1
ATOM 488 O O . GLN A 1 68 ? 47.014 -14.617 95.688 1.00 80.69 65 GLN A O 1
ATOM 494 N N . SER A 1 69 ? 45.935 -14.756 97.650 1.00 87.97 66 SER A N 1
ATOM 495 C CA . SER A 1 69 ? 44.603 -14.692 97.057 1.00 87.52 66 SER A CA 1
ATOM 496 C C . SER A 1 69 ? 44.061 -13.269 96.938 1.00 84.44 66 SER A C 1
ATOM 497 O O . SER A 1 69 ? 42.913 -13.077 96.539 1.00 100.57 66 SER A O 1
ATOM 500 N N . LEU A 1 70 ? 44.874 -12.276 97.282 1.00 71.02 67 LEU A N 1
ATOM 501 C CA . LEU A 1 70 ? 44.368 -10.911 97.445 1.00 90.66 67 LEU A CA 1
ATOM 502 C C . LEU A 1 70 ? 44.839 -9.869 96.424 1.00 88.93 67 LEU A C 1
ATOM 503 O O . LEU A 1 70 ? 45.719 -10.122 95.601 1.00 91.68 67 LEU A O 1
ATOM 508 N N . LYS A 1 71 ? 44.211 -8.696 96.504 1.00 90.50 68 LYS A N 1
ATOM 509 C CA . LYS A 1 71 ? 44.627 -7.487 95.794 1.00 92.50 68 LYS A CA 1
ATOM 510 C C . LYS A 1 71 ? 45.785 -6.860 96.556 1.00 111.54 68 LYS A C 1
ATOM 511 O O . LYS A 1 71 ? 45.810 -6.888 97.788 1.00 117.07 68 LYS A O 1
ATOM 517 N N . LEU A 1 72 ? 46.769 -6.324 95.843 1.00 112.07 69 LEU A N 1
ATOM 518 C CA . LEU A 1 72 ? 47.969 -5.889 96.537 1.00 100.46 69 LEU A CA 1
ATOM 519 C C . LEU A 1 72 ? 48.487 -4.491 96.202 1.00 102.51 69 LEU A C 1
ATOM 520 O O . LEU A 1 72 ? 48.996 -4.248 95.107 1.00 103.45 69 LEU A O 1
ATOM 525 N N . PRO A 1 73 ? 48.330 -3.556 97.154 1.00 99.82 70 PRO A N 1
ATOM 526 C CA . PRO A 1 73 ? 49.083 -2.299 97.148 1.00 105.23 70 PRO A CA 1
ATOM 527 C C . PRO A 1 73 ? 50.556 -2.647 97.317 1.00 98.13 70 PRO A C 1
ATOM 528 O O . PRO A 1 73 ? 50.886 -3.271 98.326 1.00 95.29 70 PRO A O 1
ATOM 532 N N . ALA A 1 74 ? 51.413 -2.272 96.374 1.00 100.50 71 ALA A N 1
ATOM 533 C CA . ALA A 1 74 ? 52.791 -2.753 96.393 1.00 94.95 71 ALA A CA 1
ATOM 534 C C . ALA A 1 74 ? 53.526 -2.483 97.708 1.00 97.00 71 ALA A C 1
ATOM 535 O O . ALA A 1 74 ? 54.230 -3.362 98.213 1.00 96.51 71 ALA A O 1
ATOM 537 N N . LYS A 1 75 ? 53.334 -1.299 98.286 1.00 90.18 72 LYS A N 1
ATOM 538 C CA . LYS A 1 75 ? 54.043 -0.955 99.517 1.00 95.49 72 LYS A CA 1
ATOM 539 C C . LYS A 1 75 ? 53.614 -1.808 100.707 1.00 88.17 72 LYS A C 1
ATOM 540 O O . LYS A 1 75 ? 54.432 -2.126 101.560 1.00 85.69 72 LYS A O 1
ATOM 546 N N . LYS A 1 76 ? 52.335 -2.156 100.784 1.00 92.80 73 LYS A N 1
ATOM 547 C CA . LYS A 1 76 ? 51.872 -2.982 101.891 1.00 89.32 73 LYS A CA 1
ATOM 548 C C . LYS A 1 76 ? 52.500 -4.371 101.800 1.00 92.34 73 LYS A C 1
ATOM 549 O O . LYS A 1 76 ? 52.909 -4.950 102.817 1.00 96.01 73 LYS A O 1
ATOM 555 N N . LEU A 1 77 ? 52.621 -4.887 100.580 1.00 75.64 74 LEU A N 1
ATOM 556 C CA . LEU A 1 77 ? 53.284 -6.168 100.390 1.00 69.97 74 LEU A CA 1
ATOM 557 C C . LEU A 1 77 ? 54.778 -6.103 100.679 1.00 78.66 74 LEU A C 1
ATOM 558 O O . LEU A 1 77 ? 55.332 -7.051 101.227 1.00 80.77 74 LEU A O 1
ATOM 563 N N . ILE A 1 78 ? 55.441 -5.010 100.308 1.00 77.96 75 ILE A N 1
ATOM 564 C CA . ILE A 1 78 ? 56.877 -4.937 100.564 1.00 71.59 75 ILE A CA 1
ATOM 565 C C . ILE A 1 78 ? 57.136 -4.741 102.058 1.00 69.12 75 ILE A C 1
ATOM 566 O O . ILE A 1 78 ? 58.099 -5.286 102.582 1.00 74.75 75 ILE A O 1
ATOM 571 N N . ASP A 1 79 ? 56.277 -3.986 102.741 1.00 63.28 76 ASP A N 1
ATOM 572 C CA . ASP A 1 79 ? 56.345 -3.873 104.197 1.00 55.32 76 ASP A CA 1
ATOM 573 C C . ASP A 1 79 ? 56.223 -5.244 104.836 1.00 68.43 76 ASP A C 1
ATOM 574 O O . ASP A 1 79 ? 57.050 -5.640 105.671 1.00 62.13 76 ASP A O 1
ATOM 579 N N . LEU A 1 80 ? 55.176 -5.957 104.433 1.00 60.29 77 LEU A N 1
ATOM 580 C CA . LEU A 1 80 ? 54.897 -7.277 104.972 1.00 48.88 77 LEU A CA 1
ATOM 581 C C . LEU A 1 80 ? 56.061 -8.233 104.753 1.00 54.96 77 LEU A C 1
ATOM 582 O O . LEU A 1 80 ? 56.585 -8.811 105.698 1.00 65.40 77 LEU A O 1
ATOM 587 N N . TYR A 1 81 ? 56.472 -8.379 103.501 1.00 58.50 78 TYR A N 1
ATOM 588 C CA . TYR A 1 81 ? 57.534 -9.311 103.140 1.00 66.30 78 TYR A CA 1
ATOM 589 C C . TYR A 1 81 ? 58.862 -8.953 103.799 1.00 58.03 78 TYR A C 1
ATOM 590 O O . TYR A 1 81 ? 59.614 -9.836 104.222 1.00 59.41 78 TYR A O 1
ATOM 599 N N . GLU A 1 82 ? 59.139 -7.657 103.882 1.00 45.80 79 GLU A N 1
ATOM 600 C CA . GLU A 1 82 ? 60.314 -7.163 104.585 1.00 55.74 79 GLU A CA 1
ATOM 601 C C . GLU A 1 82 ? 60.322 -7.610 106.038 1.00 53.01 79 GLU A C 1
ATOM 602 O O . GLU A 1 82 ? 61.309 -8.172 106.526 1.00 44.14 79 GLU A O 1
ATOM 608 N N . HIS A 1 83 ? 59.212 -7.360 106.727 1.00 54.40 80 HIS A N 1
ATOM 609 C CA . HIS A 1 83 ? 59.112 -7.747 108.125 1.00 43.92 80 HIS A CA 1
ATOM 610 C C . HIS A 1 83 ? 59.235 -9.257 108.275 1.00 49.94 80 HIS A C 1
ATOM 611 O O . HIS A 1 83 ? 59.861 -9.741 109.216 1.00 57.35 80 HIS A O 1
ATOM 618 N N . VAL A 1 84 ? 58.647 -9.997 107.339 1.00 48.60 81 VAL A N 1
ATOM 619 C CA . VAL A 1 84 ? 58.747 -11.452 107.348 1.00 48.78 81 VAL A CA 1
ATOM 620 C C . VAL A 1 84 ? 60.207 -11.866 107.300 1.00 49.85 81 VAL A C 1
ATOM 621 O O . VAL A 1 84 ? 60.644 -12.718 108.073 1.00 61.67 81 VAL A O 1
ATOM 625 N N . ILE A 1 85 ? 60.966 -11.231 106.414 1.00 48.78 82 ILE A N 1
ATOM 626 C CA . ILE A 1 85 ? 62.396 -11.498 106.308 1.00 55.00 82 ILE A CA 1
ATOM 627 C C . ILE A 1 85 ? 63.132 -11.174 107.613 1.00 54.16 82 ILE A C 1
ATOM 628 O O . ILE A 1 85 ? 64.004 -11.930 108.045 1.00 48.65 82 ILE A O 1
ATOM 633 N N . ILE A 1 86 ? 62.767 -10.062 108.244 1.00 49.91 83 ILE A N 1
ATOM 634 C CA . ILE A 1 86 ? 63.351 -9.687 109.532 1.00 45.42 83 ILE A CA 1
ATOM 635 C C . ILE A 1 86 ? 63.117 -10.749 110.615 1.00 52.87 83 ILE A C 1
ATOM 636 O O . ILE A 1 86 ? 64.048 -11.168 111.321 1.00 49.30 83 ILE A O 1
ATOM 641 N N . GLU A 1 87 ? 61.877 -11.208 110.727 1.00 52.74 84 GLU A N 1
ATOM 642 C CA . GLU A 1 87 ? 61.557 -12.215 111.722 1.00 49.10 84 GLU A CA 1
ATOM 643 C C . GLU A 1 87 ? 62.239 -13.527 111.367 1.00 56.80 84 GLU A C 1
ATOM 644 O O . GLU A 1 87 ? 62.546 -14.328 112.249 1.00 60.18 84 GLU A O 1
ATOM 650 N N . LEU A 1 88 ? 62.501 -13.733 110.081 1.00 51.54 85 LEU A N 1
ATOM 651 C CA . LEU A 1 88 ? 63.235 -14.917 109.653 1.00 52.16 85 LEU A CA 1
ATOM 652 C C . LEU A 1 88 ? 64.689 -14.868 110.108 1.00 61.47 85 LEU A C 1
ATOM 653 O O . LEU A 1 88 ? 65.194 -15.844 110.657 1.00 64.88 85 LEU A O 1
ATOM 658 N N . VAL A 1 89 ? 65.362 -13.740 109.891 1.00 64.13 86 VAL A N 1
ATOM 659 C CA . VAL A 1 89 ? 66.770 -13.640 110.268 1.00 47.18 86 VAL A CA 1
ATOM 660 C C . VAL A 1 89 ? 66.951 -13.595 111.781 1.00 54.20 86 VAL A C 1
ATOM 661 O O . VAL A 1 89 ? 68.011 -13.957 112.285 1.00 66.66 86 VAL A O 1
ATOM 665 N N . GLU A 1 90 ? 65.927 -13.159 112.511 1.00 64.21 87 GLU A N 1
ATOM 666 C CA . GLU A 1 90 ? 65.982 -13.248 113.973 1.00 54.74 87 GLU A CA 1
ATOM 667 C C . GLU A 1 90 ? 65.956 -14.712 114.425 1.00 58.38 87 GLU A C 1
ATOM 668 O O . GLU A 1 90 ? 66.634 -15.082 115.377 1.00 58.03 87 GLU A O 1
ATOM 674 N N . LEU A 1 91 ? 65.170 -15.538 113.734 1.00 65.24 88 LEU A N 1
ATOM 675 C CA . LEU A 1 91 ? 65.078 -16.968 114.036 1.00 54.98 88 LEU A CA 1
ATOM 676 C C . LEU A 1 91 ? 66.248 -17.746 113.440 1.00 66.70 88 LEU A C 1
ATOM 677 O O . LEU A 1 91 ? 66.324 -18.970 113.572 1.00 67.39 88 LEU A O 1
ATOM 682 N N . ARG A 1 92 ? 67.144 -17.020 112.779 1.00 67.93 89 ARG A N 1
ATOM 683 C CA . ARG A 1 92 ? 68.319 -17.587 112.122 1.00 70.03 89 ARG A CA 1
ATOM 684 C C . ARG A 1 92 ? 67.952 -18.516 110.964 1.00 83.11 89 ARG A C 1
ATOM 685 O O . ARG A 1 92 ? 68.741 -19.377 110.575 1.00 100.25 89 ARG A O 1
ATOM 693 N N . GLU A 1 93 ? 66.757 -18.339 110.412 1.00 69.60 90 GLU A N 1
ATOM 694 C CA . GLU A 1 93 ? 66.361 -19.087 109.229 1.00 74.14 90 GLU A CA 1
ATOM 695 C C . GLU A 1 93 ? 66.846 -18.340 107.988 1.00 79.35 90 GLU A C 1
ATOM 696 O O . GLU A 1 93 ? 66.045 -17.931 107.149 1.00 82.26 90 GLU A O 1
ATOM 702 N N . LEU A 1 94 ? 68.164 -18.175 107.881 1.00 77.32 91 LEU A N 1
ATOM 703 C CA . LEU A 1 94 ? 68.773 -17.331 106.847 1.00 81.72 91 LEU A CA 1
ATOM 704 C C . LEU A 1 94 ? 68.501 -17.796 105.420 1.00 77.83 91 LEU A C 1
ATOM 705 O O . LEU A 1 94 ? 68.353 -16.972 104.517 1.00 86.72 91 LEU A O 1
ATOM 710 N N . ALA A 1 95 ? 68.462 -19.108 105.216 1.00 68.74 92 ALA A N 1
ATOM 711 C CA . ALA A 1 95 ? 68.229 -19.669 103.890 1.00 75.69 92 ALA A CA 1
ATOM 712 C C . ALA A 1 95 ? 66.880 -19.211 103.357 1.00 79.15 92 ALA A C 1
ATOM 713 O O . ALA A 1 95 ? 66.773 -18.723 102.229 1.00 75.81 92 ALA A O 1
ATOM 715 N N . THR A 1 96 ? 65.856 -19.358 104.190 1.00 75.29 93 THR A N 1
ATOM 716 C CA . THR A 1 96 ? 64.507 -18.957 103.823 1.00 68.50 93 THR A CA 1
ATOM 717 C C . THR A 1 96 ? 64.452 -17.446 103.617 1.00 73.74 93 THR A C 1
ATOM 718 O O . THR A 1 96 ? 63.757 -16.965 102.727 1.00 85.14 93 THR A O 1
ATOM 722 N N . ALA A 1 97 ? 65.197 -16.706 104.434 1.00 62.62 94 ALA A N 1
ATOM 723 C CA . ALA A 1 97 ? 65.255 -15.252 104.323 1.00 61.85 94 ALA A CA 1
ATOM 724 C C . ALA A 1 97 ? 65.805 -14.799 102.973 1.00 83.27 94 ALA A C 1
ATOM 725 O O . ALA A 1 97 ? 65.225 -13.930 102.316 1.00 103.93 94 ALA A O 1
ATOM 727 N N . ARG A 1 98 ? 66.925 -15.388 102.566 1.00 75.93 95 ARG A N 1
ATOM 728 C CA . ARG A 1 98 ? 67.520 -15.093 101.267 1.00 83.49 95 ARG A CA 1
ATOM 729 C C . ARG A 1 98 ? 66.583 -15.508 100.140 1.00 88.86 95 ARG A C 1
ATOM 730 O O . ARG A 1 98 ? 66.431 -14.800 99.139 1.00 93.46 95 ARG A O 1
ATOM 738 N N . LEU A 1 99 ? 65.955 -16.663 100.328 1.00 80.23 96 LEU A N 1
ATOM 739 C CA . LEU A 1 99 ? 65.030 -17.218 99.355 1.00 81.39 96 LEU A CA 1
ATOM 740 C C . LEU A 1 99 ? 63.886 -16.241 99.104 1.00 87.73 96 LEU A C 1
ATOM 741 O O . LEU A 1 99 ? 63.493 -16.016 97.963 1.00 89.45 96 LEU A O 1
ATOM 746 N N . VAL A 1 100 ? 63.356 -15.669 100.180 1.00 81.36 97 VAL A N 1
ATOM 747 C CA . VAL A 1 100 ? 62.300 -14.668 100.089 1.00 83.82 97 VAL A CA 1
ATOM 748 C C . VAL A 1 100 ? 62.827 -13.386 99.445 1.00 82.96 97 VAL A C 1
ATOM 749 O O . VAL A 1 100 ? 62.125 -12.742 98.655 1.00 85.14 97 VAL A O 1
ATOM 753 N N . ALA A 1 101 ? 64.054 -13.010 99.794 1.00 76.79 98 ALA A N 1
ATOM 754 C CA . ALA A 1 101 ? 64.673 -11.807 99.240 1.00 80.12 98 ALA A CA 1
ATOM 755 C C . ALA A 1 101 ? 64.799 -11.865 97.716 1.00 93.28 98 ALA A C 1
ATOM 756 O O . ALA A 1 101 ? 64.598 -10.859 97.034 1.00 94.35 98 ALA A O 1
ATOM 758 N N . ARG A 1 102 ? 65.131 -13.037 97.176 1.00 93.19 99 ARG A N 1
ATOM 759 C CA . ARG A 1 102 ? 65.350 -13.136 95.725 1.00 89.70 99 ARG A CA 1
ATOM 760 C C . ARG A 1 102 ? 64.172 -13.680 94.913 1.00 84.59 99 ARG A C 1
ATOM 761 O O . ARG A 1 102 ? 64.075 -13.393 93.726 1.00 98.50 99 ARG A O 1
ATOM 769 N N . GLN A 1 103 ? 63.290 -14.462 95.527 1.00 89.62 100 GLN A N 1
ATOM 770 C CA . GLN A 1 103 ? 62.266 -15.182 94.761 1.00 100.73 100 GLN A CA 1
ATOM 771 C C . GLN A 1 103 ? 60.850 -14.629 94.979 1.00 98.43 100 GLN A C 1
ATOM 772 O O . GLN A 1 103 ? 59.864 -15.194 94.498 1.00 109.36 100 GLN A O 1
ATOM 778 N N . THR A 1 104 ? 60.732 -13.498 95.661 1.00 76.53 101 THR A N 1
ATOM 779 C CA . THR A 1 104 ? 59.408 -12.926 95.853 1.00 86.44 101 THR A CA 1
ATOM 780 C C . THR A 1 104 ? 59.242 -11.601 95.124 1.00 89.22 101 THR A C 1
ATOM 781 O O . THR A 1 104 ? 60.132 -10.751 95.142 1.00 81.75 101 THR A O 1
ATOM 785 N N . ASP A 1 105 ? 58.081 -11.438 94.498 1.00 81.78 102 ASP A N 1
ATOM 786 C CA . ASP A 1 105 ? 57.780 -10.259 93.689 1.00 94.71 102 ASP A CA 1
ATOM 787 C C . ASP A 1 105 ? 57.894 -8.926 94.461 1.00 91.47 102 ASP A C 1
ATOM 788 O O . ASP A 1 105 ? 58.478 -7.968 93.943 1.00 84.46 102 ASP A O 1
ATOM 793 N N . PRO A 1 106 ? 57.322 -8.842 95.684 1.00 83.30 103 PRO A N 1
ATOM 794 C CA . PRO A 1 106 ? 57.441 -7.559 96.385 1.00 73.11 103 PRO A CA 1
ATOM 795 C C . PRO A 1 106 ? 58.887 -7.183 96.693 1.00 83.91 103 PRO A C 1
ATOM 796 O O . PRO A 1 106 ? 59.221 -6.001 96.688 1.00 95.63 103 PRO A O 1
ATOM 800 N N . MET A 1 107 ? 59.727 -8.173 96.973 1.00 80.41 104 MET A N 1
ATOM 801 C CA . MET A 1 107 ? 61.125 -7.902 97.292 1.00 86.75 104 MET A CA 1
ATOM 802 C C . MET A 1 107 ? 61.950 -7.493 96.072 1.00 89.52 104 MET A C 1
ATOM 803 O O . MET A 1 107 ? 62.833 -6.642 96.180 1.00 97.09 104 MET A O 1
ATOM 808 N N . ILE A 1 108 ? 61.679 -8.105 94.923 1.00 93.11 105 ILE A N 1
ATOM 809 C CA . ILE A 1 108 ? 62.317 -7.684 93.676 1.00 94.34 105 ILE A CA 1
ATOM 810 C C . ILE A 1 108 ? 61.872 -6.269 93.295 1.00 85.98 105 ILE A C 1
ATOM 811 O O . ILE A 1 108 ? 62.686 -5.447 92.864 1.00 88.59 105 ILE A O 1
ATOM 816 N N . LEU A 1 109 ? 60.580 -5.992 93.453 1.00 78.92 106 LEU A N 1
ATOM 817 C CA . LEU A 1 109 ? 60.054 -4.652 93.203 1.00 92.00 106 LEU A CA 1
ATOM 818 C C . LEU A 1 109 ? 60.726 -3.656 94.145 1.00 89.71 106 LEU A C 1
ATOM 819 O O . LEU A 1 109 ? 61.032 -2.532 93.755 1.00 101.20 106 LEU A O 1
ATOM 824 N N . LEU A 1 110 ? 60.946 -4.079 95.386 1.00 81.89 107 LEU A N 1
ATOM 825 C CA . LEU A 1 110 ? 61.616 -3.253 96.382 1.00 87.38 107 LEU A CA 1
ATOM 826 C C . LEU A 1 110 ? 63.047 -2.964 95.942 1.00 90.24 107 LEU A C 1
ATOM 827 O O . LEU A 1 110 ? 63.565 -1.859 96.117 1.00 78.74 107 LEU A O 1
ATOM 832 N N . LYS A 1 111 ? 63.670 -3.991 95.378 1.00 82.75 108 LYS A N 1
ATOM 833 C CA . LYS A 1 111 ? 65.019 -3.929 94.837 1.00 75.50 108 LYS A CA 1
ATOM 834 C C . LYS A 1 111 ? 65.075 -2.882 93.722 1.00 98.13 108 LYS A C 1
ATOM 835 O O . LYS A 1 111 ? 66.041 -2.122 93.627 1.00 93.79 108 LYS A O 1
ATOM 841 N N . GLN A 1 112 ? 64.042 -2.855 92.875 1.00 106.54 109 GLN A N 1
ATOM 842 C CA . GLN A 1 112 ? 63.971 -1.890 91.772 1.00 90.31 109 GLN A CA 1
ATOM 843 C C . GLN A 1 112 ? 63.693 -0.452 92.225 1.00 92.30 109 GLN A C 1
ATOM 844 O O . GLN A 1 112 ? 64.461 0.460 91.919 1.00 98.39 109 GLN A O 1
ATOM 850 N N . ILE A 1 113 ? 62.610 -0.259 92.973 1.00 85.33 110 ILE A N 1
ATOM 851 C CA . ILE A 1 113 ? 62.144 1.084 93.307 1.00 88.80 110 ILE A CA 1
ATOM 852 C C . ILE A 1 113 ? 62.891 1.688 94.484 1.00 81.54 110 ILE A C 1
ATOM 853 O O . ILE A 1 113 ? 62.976 2.908 94.612 1.00 73.13 110 ILE A O 1
ATOM 858 N N . ASP A 1 114 ? 63.433 0.845 95.355 1.00 97.54 111 ASP A N 1
ATOM 859 C CA . ASP A 1 114 ? 64.116 1.375 96.531 1.00 101.54 111 ASP A CA 1
ATOM 860 C C . ASP A 1 114 ? 65.370 0.558 96.785 1.00 95.20 111 ASP A C 1
ATOM 861 O O . ASP A 1 114 ? 65.385 -0.275 97.687 1.00 100.44 111 ASP A O 1
ATOM 866 N N . PRO A 1 115 ? 66.421 0.777 95.984 1.00 94.38 112 PRO A N 1
ATOM 867 C CA . PRO A 1 115 ? 67.633 -0.046 96.034 1.00 99.42 112 PRO A CA 1
ATOM 868 C C . PRO A 1 115 ? 68.432 0.025 97.334 1.00 102.13 112 PRO A C 1
ATOM 869 O O . PRO A 1 115 ? 68.926 -1.007 97.788 1.00 91.80 112 PRO A O 1
ATOM 873 N N . ASP A 1 116 ? 68.540 1.198 97.936 1.00 103.42 113 ASP A N 1
ATOM 874 C CA . ASP A 1 116 ? 69.277 1.329 99.175 1.00 99.87 113 ASP A CA 1
ATOM 875 C C . ASP A 1 116 ? 68.602 0.548 100.280 1.00 94.87 113 ASP A C 1
ATOM 876 O O . ASP A 1 116 ? 69.259 -0.043 101.120 1.00 92.13 113 ASP A O 1
ATOM 881 N N . ARG A 1 117 ? 67.277 0.544 100.251 1.00 96.63 114 ARG A N 1
ATOM 882 C CA . ARG A 1 117 ? 66.496 -0.175 101.238 1.00 86.15 114 ARG A CA 1
ATOM 883 C C . ARG A 1 117 ? 66.726 -1.670 101.149 1.00 84.31 114 ARG A C 1
ATOM 884 O O . ARG A 1 117 ? 66.897 -2.334 102.172 1.00 88.79 114 ARG A O 1
ATOM 892 N N . PHE A 1 118 ? 66.725 -2.202 99.932 1.00 77.07 115 PHE A N 1
ATOM 893 C CA . PHE A 1 118 ? 66.991 -3.618 99.741 1.00 73.33 115 PHE A CA 1
ATOM 894 C C . PHE A 1 118 ? 68.418 -3.929 100.163 1.00 86.77 115 PHE A C 1
ATOM 895 O O . PHE A 1 118 ? 68.690 -5.001 100.704 1.00 86.78 115 PHE A O 1
ATOM 903 N N . ALA A 1 119 ? 69.326 -2.987 99.919 1.00 95.23 116 ALA A N 1
ATOM 904 C CA . ALA A 1 119 ? 70.705 -3.153 100.351 1.00 74.59 116 ALA A CA 1
ATOM 905 C C . ALA A 1 119 ? 70.757 -3.261 101.871 1.00 83.26 116 ALA A C 1
ATOM 906 O O . ALA A 1 119 ? 71.485 -4.088 102.412 1.00 87.74 116 ALA A O 1
ATOM 908 N N . ARG A 1 120 ? 69.955 -2.441 102.546 1.00 85.82 117 ARG A N 1
ATOM 909 C CA . ARG A 1 120 ? 69.848 -2.471 103.997 1.00 72.55 117 ARG A CA 1
ATOM 910 C C . ARG A 1 120 ? 69.307 -3.812 104.470 1.00 74.40 117 ARG A C 1
ATOM 911 O O . ARG A 1 120 ? 69.813 -4.382 105.437 1.00 83.31 117 ARG A O 1
ATOM 919 N N . LEU A 1 121 ? 68.288 -4.323 103.784 1.00 71.17 118 LEU A N 1
ATOM 920 C CA . LEU A 1 121 ? 67.707 -5.608 104.160 1.00 73.82 118 LEU A CA 1
ATOM 921 C C . LEU A 1 121 ? 68.705 -6.752 104.004 1.00 81.36 118 LEU A C 1
ATOM 922 O O . LEU A 1 121 ? 68.849 -7.574 104.909 1.00 86.13 118 LEU A O 1
ATOM 927 N N . GLU A 1 122 ? 69.407 -6.797 102.874 1.00 79.19 119 GLU A N 1
ATOM 928 C CA . GLU A 1 122 ? 70.391 -7.857 102.656 1.00 82.15 119 GLU A CA 1
ATOM 929 C C . GLU A 1 122 ? 71.541 -7.738 103.650 1.00 90.18 119 GLU A C 1
ATOM 930 O O . GLU A 1 122 ? 72.066 -8.746 104.121 1.00 92.43 119 GLU A O 1
ATOM 936 N N . SER A 1 123 ? 71.939 -6.507 103.956 1.00 94.52 120 SER A N 1
ATOM 937 C CA . SER A 1 123 ? 72.958 -6.275 104.973 1.00 78.44 120 SER A CA 1
ATOM 938 C C . SER A 1 123 ? 72.494 -6.830 106.318 1.00 82.40 120 SER A C 1
ATOM 939 O O . SER A 1 123 ? 73.271 -7.450 107.044 1.00 87.14 120 SER A O 1
ATOM 942 N N . LEU A 1 124 ? 71.218 -6.627 106.632 1.00 77.16 121 LEU A N 1
ATOM 943 C CA . LEU A 1 124 ? 70.646 -7.142 107.870 1.00 75.53 121 LEU A CA 1
ATOM 944 C C . LEU A 1 124 ? 70.637 -8.669 107.872 1.00 83.71 121 LEU A C 1
ATOM 945 O O . LEU A 1 124 ? 70.829 -9.295 108.913 1.00 95.28 121 LEU A O 1
ATOM 950 N N . ILE A 1 125 ? 70.423 -9.266 106.702 1.00 82.66 122 ILE A N 1
ATOM 951 C CA . ILE A 1 125 ? 70.381 -10.722 106.589 1.00 79.60 122 ILE A CA 1
ATOM 952 C C . ILE A 1 125 ? 71.776 -11.322 106.761 1.00 82.16 122 ILE A C 1
ATOM 953 O O . ILE A 1 125 ? 71.931 -12.430 107.279 1.00 75.79 122 ILE A O 1
ATOM 958 N N . ASN A 1 126 ? 72.793 -10.574 106.346 1.00 86.94 123 ASN A N 1
ATOM 959 C CA . ASN A 1 126 ? 74.154 -11.099 106.314 1.00 90.38 123 ASN A CA 1
ATOM 960 C C . ASN A 1 126 ? 74.998 -10.769 107.544 1.00 103.73 123 ASN A C 1
ATOM 961 O O . ASN A 1 126 ? 76.170 -11.140 107.607 1.00 110.63 123 ASN A O 1
ATOM 966 N N . ARG A 1 127 ? 74.409 -10.092 108.524 1.00 104.91 124 ARG A N 1
ATOM 967 C CA . ARG A 1 127 ? 75.136 -9.773 109.751 1.00 87.59 124 ARG A CA 1
ATOM 968 C C . ARG A 1 127 ? 75.213 -11.027 110.616 1.00 94.52 124 ARG A C 1
ATOM 969 O O . ARG A 1 127 ? 74.269 -11.818 110.639 1.00 92.82 124 ARG A O 1
ATOM 977 N N . PRO A 1 128 ? 76.355 -11.228 111.299 1.00 94.21 125 PRO A N 1
ATOM 978 C CA . PRO A 1 128 ? 76.637 -12.457 112.056 1.00 90.29 125 PRO A CA 1
ATOM 979 C C . PRO A 1 128 ? 75.619 -12.784 113.148 1.00 81.99 125 PRO A C 1
ATOM 980 O O . PRO A 1 128 ? 75.332 -13.962 113.366 1.00 78.21 125 PRO A O 1
ATOM 984 N N . TYR A 1 129 ? 75.089 -11.770 113.823 1.00 75.42 126 TYR A N 1
ATOM 985 C CA . TYR A 1 129 ? 74.043 -11.994 114.815 1.00 80.26 126 TYR A CA 1
ATOM 986 C C . TYR A 1 129 ? 72.911 -10.989 114.623 1.00 71.68 126 TYR A C 1
ATOM 987 O O . TYR A 1 129 ? 73.098 -9.956 113.981 1.00 70.05 126 TYR A O 1
ATOM 996 N N . PHE A 1 130 ? 71.749 -11.277 115.201 1.00 61.21 127 PHE A N 1
ATOM 997 C CA . PHE A 1 130 ? 70.612 -10.379 115.069 1.00 61.81 127 PHE A CA 1
ATOM 998 C C . PHE A 1 130 ? 70.633 -9.319 116.161 1.00 56.91 127 PHE A C 1
ATOM 999 O O . PHE A 1 130 ? 70.394 -9.612 117.330 1.00 63.46 127 PHE A O 1
ATOM 1007 N N . ASP A 1 131 ? 70.925 -8.087 115.763 1.00 57.13 128 ASP A N 1
ATOM 1008 C CA . ASP A 1 131 ? 70.958 -6.955 116.676 1.00 51.43 128 ASP A CA 1
ATOM 1009 C C . ASP A 1 131 ? 69.535 -6.509 116.992 1.00 57.45 128 ASP A C 1
ATOM 1010 O O . ASP A 1 131 ? 69.090 -5.477 116.507 1.00 77.94 128 ASP A O 1
ATOM 1015 N N . GLY A 1 132 ? 68.827 -7.274 117.817 1.00 59.98 129 GLY A N 1
ATOM 1016 C CA . GLY A 1 132 ? 67.448 -6.953 118.151 1.00 56.77 129 GLY A CA 1
ATOM 1017 C C . GLY A 1 132 ? 67.252 -5.595 118.796 1.00 61.40 129 GLY A C 1
ATOM 1018 O O . GLY A 1 132 ? 66.175 -4.996 118.697 1.00 73.64 129 GLY A O 1
ATOM 1019 N N . GLN A 1 133 ? 68.303 -5.105 119.444 1.00 64.22 130 GLN A N 1
ATOM 1020 C CA . GLN A 1 133 ? 68.248 -3.848 120.176 1.00 71.30 130 GLN A CA 1
ATOM 1021 C C . GLN A 1 133 ? 67.933 -2.661 119.275 1.00 68.39 130 GLN A C 1
ATOM 1022 O O . GLN A 1 133 ? 67.083 -1.846 119.604 1.00 71.19 130 GLN A O 1
ATOM 1028 N N . GLU A 1 134 ? 68.620 -2.556 118.145 1.00 62.99 131 GLU A N 1
ATOM 1029 C CA . GLU A 1 134 ? 68.373 -1.459 117.217 1.00 76.74 131 GLU A CA 1
ATOM 1030 C C . GLU A 1 134 ? 66.963 -1.561 116.607 1.00 86.12 131 GLU A C 1
ATOM 1031 O O . GLU A 1 134 ? 66.120 -0.648 116.772 1.00 91.94 131 GLU A O 1
ATOM 1037 N N . VAL A 1 135 ? 66.703 -2.707 115.982 1.00 67.28 132 VAL A N 1
ATOM 1038 C CA . VAL A 1 135 ? 65.494 -2.980 115.226 1.00 63.10 132 VAL A CA 1
ATOM 1039 C C . VAL A 1 135 ? 64.235 -2.774 116.049 1.00 63.30 132 VAL A C 1
ATOM 1040 O O . VAL A 1 135 ? 63.398 -1.925 115.737 1.00 68.72 132 VAL A O 1
ATOM 1044 N N . TYR A 1 136 ? 64.127 -3.545 117.123 1.00 51.32 133 TYR A N 1
ATOM 1045 C CA . TYR A 1 136 ? 62.927 -3.537 117.947 1.00 57.40 133 TYR A CA 1
ATOM 1046 C C . TYR A 1 136 ? 63.035 -2.536 119.082 1.00 61.80 133 TYR A C 1
ATOM 1047 O O . TYR A 1 136 ? 62.098 -2.356 119.860 1.00 57.70 133 TYR A O 1
ATOM 1056 N N . GLY A 1 137 ? 64.199 -1.906 119.186 1.00 67.85 134 GLY A N 1
ATOM 1057 C CA . GLY A 1 137 ? 64.377 -0.822 120.128 1.00 73.26 134 GLY A CA 1
ATOM 1058 C C . GLY A 1 137 ? 63.720 0.438 119.618 1.00 66.04 134 GLY A C 1
ATOM 1059 O O . GLY A 1 137 ? 63.036 1.122 120.380 1.00 59.11 134 GLY A O 1
ATOM 1060 N N . ASP A 1 138 ? 63.902 0.743 118.333 1.00 77.76 135 ASP A N 1
ATOM 1061 C CA . ASP A 1 138 ? 63.226 1.919 117.775 1.00 89.54 135 ASP A CA 1
ATOM 1062 C C . ASP A 1 138 ? 61.704 1.748 117.856 1.00 75.17 135 ASP A C 1
ATOM 1063 O O . ASP A 1 138 ? 61.009 2.577 118.446 1.00 66.12 135 ASP A O 1
ATOM 1068 N N . VAL A 1 139 ? 61.196 0.663 117.278 1.00 63.43 136 VAL A N 1
ATOM 1069 C CA . VAL A 1 139 ? 59.773 0.344 117.366 1.00 68.93 136 VAL A CA 1
ATOM 1070 C C . VAL A 1 139 ? 59.605 -1.170 117.521 1.00 56.14 136 VAL A C 1
ATOM 1071 O O . VAL A 1 139 ? 60.126 -1.955 116.726 1.00 44.60 136 VAL A O 1
ATOM 1075 N N . SER A 1 140 ? 58.867 -1.567 118.554 1.00 34.83 137 SER A N 1
ATOM 1076 C CA . SER A 1 140 ? 58.804 -2.964 118.964 1.00 36.12 137 SER A CA 1
ATOM 1077 C C . SER A 1 140 ? 58.199 -3.889 117.918 1.00 49.89 137 SER A C 1
ATOM 1078 O O . SER A 1 140 ? 57.529 -3.448 116.985 1.00 67.27 137 SER A O 1
ATOM 1081 N N . LYS A 1 141 ? 58.467 -5.178 118.083 1.00 45.20 138 LYS A N 1
ATOM 1082 C CA . LYS A 1 141 ? 57.942 -6.207 117.201 1.00 44.39 138 LYS A CA 1
ATOM 1083 C C . LYS A 1 141 ? 56.421 -6.217 117.234 1.00 51.36 138 LYS A C 1
ATOM 1084 O O . LYS A 1 141 ? 55.762 -6.266 116.190 1.00 66.03 138 LYS A O 1
ATOM 1090 N N . GLU A 1 142 ? 55.874 -6.157 118.444 1.00 45.15 139 GLU A N 1
ATOM 1091 C CA . GLU A 1 142 ? 54.431 -6.147 118.639 1.00 60.53 139 GLU A CA 1
ATOM 1092 C C . GLU A 1 142 ? 53.778 -4.999 117.867 1.00 56.50 139 GLU A C 1
ATOM 1093 O O . GLU A 1 142 ? 52.737 -5.185 117.234 1.00 66.21 139 GLU A O 1
ATOM 1099 N N . LYS A 1 143 ? 54.403 -3.825 117.906 1.00 44.12 140 LYS A N 1
ATOM 1100 C CA . LYS A 1 143 ? 53.889 -2.653 117.209 1.00 51.70 140 LYS A CA 1
ATOM 1101 C C . LYS A 1 143 ? 53.987 -2.795 115.694 1.00 58.11 140 LYS A C 1
ATOM 1102 O O . LYS A 1 143 ? 53.093 -2.355 114.973 1.00 64.82 140 LYS A O 1
ATOM 1108 N N . ARG A 1 144 ? 55.071 -3.392 115.208 1.00 46.52 141 ARG A N 1
ATOM 1109 C CA . ARG A 1 144 ? 55.199 -3.631 113.776 1.00 49.57 141 ARG A CA 1
ATOM 1110 C C . ARG A 1 144 ? 54.109 -4.558 113.278 1.00 57.66 141 ARG A C 1
ATOM 1111 O O . ARG A 1 144 ? 53.420 -4.258 112.301 1.00 66.51 141 ARG A O 1
ATOM 1119 N N . ARG A 1 145 ? 53.954 -5.686 113.957 1.00 48.56 142 ARG A N 1
ATOM 1120 C CA . ARG A 1 145 ? 52.934 -6.644 113.575 1.00 49.05 142 ARG A CA 1
ATOM 1121 C C . ARG A 1 145 ? 51.532 -6.050 113.714 1.00 52.72 142 ARG A C 1
ATOM 1122 O O . ARG A 1 145 ? 50.632 -6.384 112.945 1.00 62.07 142 ARG A O 1
ATOM 1130 N N . SER A 1 146 ? 51.356 -5.150 114.675 1.00 43.50 143 SER A N 1
ATOM 1131 C CA . SER A 1 146 ? 50.085 -4.454 114.844 1.00 57.47 143 SER A CA 1
ATOM 1132 C C . SER A 1 146 ? 49.782 -3.545 113.655 1.00 55.01 143 SER A C 1
ATOM 1133 O O . SER A 1 146 ? 48.672 -3.552 113.113 1.00 62.68 143 SER A O 1
ATOM 1136 N N . VAL A 1 147 ? 50.779 -2.763 113.259 1.00 47.29 144 VAL A N 1
ATOM 1137 C CA . VAL A 1 147 ? 50.636 -1.848 112.140 1.00 56.60 144 VAL A CA 1
ATOM 1138 C C . VAL A 1 147 ? 50.354 -2.610 110.849 1.00 65.11 144 VAL A C 1
ATOM 1139 O O . VAL A 1 147 ? 49.428 -2.266 110.104 1.00 62.27 144 VAL A O 1
ATOM 1143 N N . ILE A 1 148 ? 51.129 -3.661 110.598 1.00 49.24 145 ILE A N 1
ATOM 1144 C CA . ILE A 1 148 ? 50.892 -4.474 109.413 1.00 60.73 145 ILE A CA 1
ATOM 1145 C C . ILE A 1 148 ? 49.494 -5.092 109.436 1.00 55.94 145 ILE A C 1
ATOM 1146 O O . ILE A 1 148 ? 48.788 -5.082 108.422 1.00 51.78 145 ILE A O 1
ATOM 1151 N N . ALA A 1 149 ? 49.083 -5.577 110.606 1.00 46.86 146 ALA A N 1
ATOM 1152 C CA . ALA A 1 149 ? 47.764 -6.181 110.764 1.00 45.21 146 ALA A CA 1
ATOM 1153 C C . ALA A 1 149 ? 46.645 -5.205 110.417 1.00 61.35 146 ALA A C 1
ATOM 1154 O O . ALA A 1 149 ? 45.717 -5.559 109.698 1.00 62.75 146 ALA A O 1
ATOM 1156 N N . GLN A 1 150 ? 46.724 -3.984 110.934 1.00 66.32 147 GLN A N 1
ATOM 1157 C CA . GLN A 1 150 ? 45.708 -2.980 110.631 1.00 60.30 147 GLN A CA 1
ATOM 1158 C C . GLN A 1 150 ? 45.708 -2.579 109.157 1.00 73.69 147 GLN A C 1
ATOM 1159 O O . GLN A 1 150 ? 44.672 -2.645 108.472 1.00 70.83 147 GLN A O 1
ATOM 1165 N N . THR A 1 151 ? 46.878 -2.163 108.684 1.00 67.59 148 THR A N 1
ATOM 1166 C CA . THR A 1 151 ? 47.048 -1.683 107.318 1.00 56.74 148 THR A CA 1
ATOM 1167 C C . THR A 1 151 ? 46.558 -2.710 106.296 1.00 67.01 148 THR A C 1
ATOM 1168 O O . THR A 1 151 ? 45.985 -2.345 105.269 1.00 78.59 148 THR A O 1
ATOM 1172 N N . LEU A 1 152 ? 46.776 -3.992 106.575 1.00 60.60 149 LEU A N 1
ATOM 1173 C CA . LEU A 1 152 ? 46.288 -5.035 105.678 1.00 54.84 149 LEU A CA 1
ATOM 1174 C C . LEU A 1 152 ? 44.812 -5.358 105.914 1.00 65.71 149 LEU A C 1
ATOM 1175 O O . LEU A 1 152 ? 44.097 -5.692 104.974 1.00 74.89 149 LEU A O 1
ATOM 1180 N N . SER A 1 153 ? 44.356 -5.260 107.160 1.00 66.07 150 SER A N 1
ATOM 1181 C CA . SER A 1 153 ? 42.961 -5.560 107.477 1.00 67.31 150 SER A CA 1
ATOM 1182 C C . SER A 1 153 ? 42.024 -4.577 106.785 1.00 70.81 150 SER A C 1
ATOM 1183 O O . SER A 1 153 ? 40.888 -4.923 106.457 1.00 72.34 150 SER A O 1
ATOM 1186 N N . SER A 1 154 ? 42.491 -3.347 106.587 1.00 59.95 151 SER A N 1
ATOM 1187 C CA . SER A 1 154 ? 41.681 -2.342 105.898 1.00 76.05 151 SER A CA 1
ATOM 1188 C C . SER A 1 154 ? 41.422 -2.736 104.438 1.00 79.95 151 SER A C 1
ATOM 1189 O O . SER A 1 154 ? 40.482 -2.247 103.808 1.00 78.13 151 SER A O 1
ATOM 1192 N N . GLU A 1 155 ? 42.259 -3.626 103.913 1.00 70.01 152 GLU A N 1
ATOM 1193 C CA . GLU A 1 155 ? 42.187 -4.046 102.517 1.00 57.84 152 GLU A CA 1
ATOM 1194 C C . GLU A 1 155 ? 41.463 -5.376 102.340 1.00 58.50 152 GLU A C 1
ATOM 1195 O O . GLU A 1 155 ? 41.488 -5.959 101.258 1.00 72.93 152 GLU A O 1
ATOM 1201 N N . VAL A 1 156 ? 40.833 -5.867 103.402 1.00 67.81 153 VAL A N 1
ATOM 1202 C CA . VAL A 1 156 ? 40.185 -7.172 103.341 1.00 77.12 153 VAL A CA 1
ATOM 1203 C C . VAL A 1 156 ? 38.707 -7.105 103.750 1.00 78.72 153 VAL A C 1
ATOM 1204 O O . VAL A 1 156 ? 38.275 -6.155 104.410 1.00 68.24 153 VAL A O 1
ATOM 1208 N N . HIS A 1 157 ? 37.937 -8.115 103.342 1.00 72.76 154 HIS A N 1
ATOM 1209 C CA . HIS A 1 157 ? 36.499 -8.155 103.607 1.00 64.40 154 HIS A CA 1
ATOM 1210 C C . HIS A 1 157 ? 36.013 -9.550 103.974 1.00 64.36 154 HIS A C 1
ATOM 1211 O O . HIS A 1 157 ? 36.586 -10.550 103.550 1.00 65.45 154 HIS A O 1
ATOM 1218 N N . VAL A 1 158 ? 34.949 -9.612 104.764 1.00 70.43 155 VAL A N 1
ATOM 1219 C CA . VAL A 1 158 ? 34.338 -10.892 105.092 1.00 76.93 155 VAL A CA 1
ATOM 1220 C C . VAL A 1 158 ? 32.903 -10.940 104.564 1.00 81.62 155 VAL A C 1
ATOM 1221 O O . VAL A 1 158 ? 32.063 -10.108 104.909 1.00 86.05 155 VAL A O 1
ATOM 1225 N N . VAL A 1 159 ? 32.643 -11.911 103.697 1.00 75.06 156 VAL A N 1
ATOM 1226 C CA . VAL A 1 159 ? 31.336 -12.066 103.072 1.00 68.25 156 VAL A CA 1
ATOM 1227 C C . VAL A 1 159 ? 30.864 -13.513 103.220 1.00 58.93 156 VAL A C 1
ATOM 1228 O O . VAL A 1 159 ? 31.627 -14.447 102.967 1.00 63.20 156 VAL A O 1
ATOM 1232 N N . ALA A 1 160 ? 29.612 -13.694 103.633 1.00 38.80 157 ALA A N 1
ATOM 1233 C CA . ALA A 1 160 ? 29.065 -15.027 103.874 1.00 38.77 157 ALA A CA 1
ATOM 1234 C C . ALA A 1 160 ? 29.195 -15.858 102.600 1.00 54.60 157 ALA A C 1
ATOM 1235 O O . ALA A 1 160 ? 29.251 -15.295 101.510 1.00 67.22 157 ALA A O 1
ATOM 1237 N N . PRO A 1 161 ? 29.265 -17.196 102.732 1.00 51.32 158 PRO A N 1
ATOM 1238 C CA . PRO A 1 161 ? 29.573 -18.086 101.605 1.00 70.07 158 PRO A CA 1
ATOM 1239 C C . PRO A 1 161 ? 28.821 -17.825 100.297 1.00 79.36 158 PRO A C 1
ATOM 1240 O O . PRO A 1 161 ? 29.479 -17.710 99.267 1.00 80.69 158 PRO A O 1
ATOM 1244 N N . SER A 1 162 ? 27.499 -17.719 100.323 1.00 61.47 159 SER A N 1
ATOM 1245 C CA . SER A 1 162 ? 26.748 -17.524 99.087 1.00 63.24 159 SER A CA 1
ATOM 1246 C C . SER A 1 162 ? 25.758 -16.384 99.231 1.00 66.18 159 SER A C 1
ATOM 1247 O O . SER A 1 162 ? 24.550 -16.578 99.095 1.00 60.70 159 SER A O 1
ATOM 1250 N N . ARG A 1 163 ? 26.277 -15.190 99.489 1.00 53.55 160 ARG A N 1
ATOM 1251 C CA . ARG A 1 163 ? 25.430 -14.071 99.863 1.00 48.68 160 ARG A CA 1
ATOM 1252 C C . ARG A 1 163 ? 24.451 -13.619 98.793 1.00 50.18 160 ARG A C 1
ATOM 1253 O O . ARG A 1 163 ? 23.298 -13.339 99.105 1.00 49.95 160 ARG A O 1
ATOM 1261 N N . LEU A 1 164 ? 24.880 -13.573 97.539 1.00 50.63 161 LEU A N 1
ATOM 1262 C CA . LEU A 1 164 ? 23.999 -13.068 96.491 1.00 40.69 161 LEU A CA 1
ATOM 1263 C C . LEU A 1 164 ? 22.737 -13.922 96.355 1.00 41.85 161 LEU A C 1
ATOM 1264 O O . LEU A 1 164 ? 21.622 -13.395 96.367 1.00 47.91 161 LEU A O 1
ATOM 1269 N N . LEU A 1 165 ? 22.916 -15.237 96.279 1.00 32.03 162 LEU A N 1
ATOM 1270 C CA . LEU A 1 165 ? 21.792 -16.165 96.187 1.00 34.32 162 LEU A CA 1
ATOM 1271 C C . LEU A 1 165 ? 20.893 -16.136 97.418 1.00 38.06 162 LEU A C 1
ATOM 1272 O O . LEU A 1 165 ? 19.669 -16.249 97.310 1.00 48.32 162 LEU A O 1
ATOM 1277 N N . SER A 1 166 ? 21.505 -16.003 98.587 1.00 35.93 163 SER A N 1
ATOM 1278 C CA . SER A 1 166 ? 20.758 -15.934 99.832 1.00 36.96 163 SER A CA 1
ATOM 1279 C C . SER A 1 166 ? 19.873 -14.702 99.848 1.00 39.48 163 SER A C 1
ATOM 1280 O O . SER A 1 166 ? 18.698 -14.764 100.229 1.00 44.62 163 SER A O 1
ATOM 1283 N N . LEU A 1 167 ? 20.450 -13.587 99.411 1.00 36.40 164 LEU A N 1
ATOM 1284 C CA . LEU A 1 167 ? 19.750 -12.309 99.370 1.00 49.89 164 LEU A CA 1
ATOM 1285 C C . LEU A 1 167 ? 18.610 -12.338 98.350 1.00 46.89 164 LEU A C 1
ATOM 1286 O O . LEU A 1 167 ? 17.531 -11.801 98.606 1.00 45.73 164 LEU A O 1
ATOM 1291 N N . LEU A 1 168 ? 18.843 -12.979 97.206 1.00 40.39 165 LEU A N 1
ATOM 1292 C CA . LEU A 1 168 ? 17.794 -13.147 96.200 1.00 36.30 165 LEU A CA 1
ATOM 1293 C C . LEU A 1 168 ? 16.664 -14.023 96.746 1.00 37.57 165 LEU A C 1
ATOM 1294 O O . LEU A 1 168 ? 15.484 -13.784 96.464 1.00 40.21 165 LEU A O 1
ATOM 1299 N N . GLY A 1 169 ? 17.029 -15.037 97.528 1.00 26.51 166 GLY A N 1
ATOM 1300 C CA . GLY A 1 169 ? 16.046 -15.855 98.217 1.00 31.16 166 GLY A CA 1
ATOM 1301 C C . GLY A 1 169 ? 15.214 -15.024 99.179 1.00 39.25 166 GLY A C 1
ATOM 1302 O O . GLY A 1 169 ? 14.003 -15.232 99.326 1.00 38.76 166 GLY A O 1
ATOM 1303 N N . GLN A 1 170 ? 15.873 -14.079 99.841 1.00 33.40 167 GLN A N 1
ATOM 1304 C CA . GLN A 1 170 ? 15.192 -13.162 100.746 1.00 34.49 167 GLN A CA 1
ATOM 1305 C C . GLN A 1 170 ? 14.235 -12.222 100.010 1.00 39.66 167 GLN A C 1
ATOM 1306 O O . GLN A 1 170 ? 13.138 -11.943 100.495 1.00 45.67 167 GLN A O 1
ATOM 1312 N N . SER A 1 171 ? 14.637 -11.738 98.840 1.00 26.82 168 SER A N 1
ATOM 1313 C CA . SER A 1 171 ? 13.743 -10.899 98.048 1.00 35.38 168 SER A CA 1
ATOM 1314 C C . SER A 1 171 ? 12.526 -11.707 97.617 1.00 40.80 168 SER A C 1
ATOM 1315 O O . SER A 1 171 ? 11.402 -11.206 97.624 1.00 45.34 168 SER A O 1
ATOM 1318 N N . LEU A 1 172 ? 12.753 -12.969 97.269 1.00 37.08 169 LEU A N 1
ATOM 1319 C CA . LEU A 1 172 ? 11.663 -13.851 96.879 1.00 33.15 169 LEU A CA 1
ATOM 1320 C C . LEU A 1 172 ? 10.676 -14.078 98.028 1.00 34.61 169 LEU A C 1
ATOM 1321 O O . LEU A 1 172 ? 9.456 -14.082 97.831 1.00 42.11 169 LEU A O 1
ATOM 1326 N N . LYS A 1 173 ? 11.208 -14.274 99.227 1.00 34.81 170 LYS A N 1
ATOM 1327 C CA . LYS A 1 173 ? 10.365 -14.413 100.410 1.00 36.64 170 LYS A CA 1
ATOM 1328 C C . LYS A 1 173 ? 9.584 -13.126 100.668 1.00 38.55 170 LYS A C 1
ATOM 1329 O O . LYS A 1 173 ? 8.424 -13.171 101.076 1.00 35.56 170 LYS A O 1
ATOM 1335 N N . TRP A 1 174 ? 10.238 -11.985 100.456 1.00 34.05 171 TRP A N 1
ATOM 1336 C CA . TRP A 1 174 ? 9.598 -10.689 100.649 1.00 27.97 171 TRP A CA 1
ATOM 1337 C C . TRP A 1 174 ? 8.417 -10.527 99.720 1.00 31.92 171 TRP A C 1
ATOM 1338 O O . TRP A 1 174 ? 7.321 -10.157 100.142 1.00 36.23 171 TRP A O 1
ATOM 1349 N N . GLN A 1 175 ? 8.643 -10.845 98.452 1.00 34.77 172 GLN A N 1
ATOM 1350 C CA . GLN A 1 175 ? 7.588 -10.793 97.455 1.00 29.90 172 GLN A CA 1
ATOM 1351 C C . GLN A 1 175 ? 6.437 -11.705 97.824 1.00 30.77 172 GLN A C 1
ATOM 1352 O O . GLN A 1 175 ? 5.287 -11.287 97.821 1.00 26.84 172 GLN A O 1
ATOM 1358 N N . LEU A 1 176 ? 6.753 -12.948 98.170 1.00 30.93 173 LEU A N 1
ATOM 1359 C CA . LEU A 1 176 ? 5.709 -13.919 98.463 1.00 26.55 173 LEU A CA 1
ATOM 1360 C C . LEU A 1 176 ? 4.893 -13.622 99.719 1.00 31.35 173 LEU A C 1
ATOM 1361 O O . LEU A 1 176 ? 3.669 -13.730 99.701 1.00 25.60 173 LEU A O 1
ATOM 1366 N N . HIS A 1 177 ? 5.564 -13.270 100.813 1.00 29.65 174 HIS A N 1
ATOM 1367 C CA . HIS A 1 177 ? 4.871 -13.130 102.091 1.00 28.83 174 HIS A CA 1
ATOM 1368 C C . HIS A 1 177 ? 4.481 -11.716 102.531 1.00 28.68 174 HIS A C 1
ATOM 1369 O O . HIS A 1 177 ? 3.560 -11.556 103.333 1.00 33.54 174 HIS A O 1
ATOM 1376 N N . GLN A 1 178 ? 5.177 -10.701 102.024 1.00 24.91 175 GLN A N 1
ATOM 1377 C CA . GLN A 1 178 ? 4.837 -9.311 102.341 1.00 24.30 175 GLN A CA 1
ATOM 1378 C C . GLN A 1 178 ? 4.312 -8.522 101.139 1.00 33.01 175 GLN A C 1
ATOM 1379 O O . GLN A 1 178 ? 3.910 -7.370 101.270 1.00 44.26 175 GLN A O 1
ATOM 1385 N N . GLY A 1 179 ? 4.232 -9.197 99.999 1.00 35.28 176 GLY A N 1
ATOM 1386 C CA . GLY A 1 179 ? 4.119 -8.605 98.672 1.00 38.54 176 GLY A CA 1
ATOM 1387 C C . GLY A 1 179 ? 4.698 -7.235 98.339 1.00 30.63 176 GLY A C 1
ATOM 1388 O O . GLY A 1 179 ? 5.440 -6.639 99.107 1.00 29.89 176 GLY A O 1
ATOM 1389 N N . LEU A 1 180 ? 4.324 -6.718 97.176 1.00 47.68 177 LEU A N 1
ATOM 1390 C CA . LEU A 1 180 ? 4.882 -5.458 96.700 1.00 33.72 177 LEU A CA 1
ATOM 1391 C C . LEU A 1 180 ? 3.887 -4.309 96.631 1.00 38.81 177 LEU A C 1
ATOM 1392 O O . LEU A 1 180 ? 2.703 -4.511 96.350 1.00 40.80 177 LEU A O 1
ATOM 1397 N N . LEU A 1 181 ? 4.376 -3.102 96.895 1.00 41.33 178 LEU A N 1
ATOM 1398 C CA . LEU A 1 181 ? 3.540 -1.913 96.814 1.00 36.34 178 LEU A CA 1
ATOM 1399 C C . LEU A 1 181 ? 3.048 -1.698 95.395 1.00 45.78 178 LEU A C 1
ATOM 1400 O O . LEU A 1 181 ? 3.780 -1.948 94.437 1.00 59.11 178 LEU A O 1
ATOM 1405 N N . PRO A 1 182 ? 1.800 -1.240 95.250 1.00 36.99 179 PRO A N 1
ATOM 1406 C CA . PRO A 1 182 ? 1.310 -0.876 93.922 1.00 44.11 179 PRO A CA 1
ATOM 1407 C C . PRO A 1 182 ? 1.961 0.425 93.454 1.00 61.29 179 PRO A C 1
ATOM 1408 O O . PRO A 1 182 ? 2.285 1.273 94.287 1.00 62.12 179 PRO A O 1
ATOM 1412 N N . PRO A 1 183 ? 2.163 0.580 92.138 1.00 86.42 180 PRO A N 1
ATOM 1413 C CA . PRO A 1 183 ? 2.793 1.792 91.612 1.00 88.73 180 PRO A CA 1
ATOM 1414 C C . PRO A 1 183 ? 1.772 2.817 91.126 1.00 74.82 180 PRO A C 1
ATOM 1415 O O . PRO A 1 183 ? 1.539 3.798 91.833 1.00 75.90 180 PRO A O 1
ATOM 1419 N N . HIS B 2 46 ? 67.360 -28.573 106.788 1.00 123.02 206 HIS B N 1
ATOM 1420 C CA . HIS B 2 46 ? 66.833 -27.228 106.583 1.00 135.55 206 HIS B CA 1
ATOM 1421 C C . HIS B 2 46 ? 65.334 -27.165 106.848 1.00 136.42 206 HIS B C 1
ATOM 1422 O O . HIS B 2 46 ? 64.634 -28.173 106.739 1.00 132.55 206 HIS B O 1
ATOM 1429 N N . SER B 2 47 ? 64.857 -25.974 107.200 1.00 136.08 207 SER B N 1
ATOM 1430 C CA . SER B 2 47 ? 63.442 -25.744 107.493 1.00 134.59 207 SER B CA 1
ATOM 1431 C C . SER B 2 47 ? 62.870 -26.705 108.535 1.00 139.62 207 SER B C 1
ATOM 1432 O O . SER B 2 47 ? 61.950 -27.467 108.248 1.00 139.40 207 SER B O 1
ATOM 1435 N N . GLU B 2 48 ? 63.437 -26.680 109.737 1.00 137.24 208 GLU B N 1
ATOM 1436 C CA . GLU B 2 48 ? 62.922 -27.487 110.841 1.00 132.78 208 GLU B CA 1
ATOM 1437 C C . GLU B 2 48 ? 61.606 -26.925 111.388 1.00 139.49 208 GLU B C 1
ATOM 1438 O O . GLU B 2 48 ? 60.764 -27.674 111.887 1.00 132.66 208 GLU B O 1
ATOM 1444 N N . ASN B 2 49 ? 61.444 -25.606 111.318 1.00 132.11 209 ASN B N 1
ATOM 1445 C CA . ASN B 2 49 ? 60.230 -24.954 111.803 1.00 123.71 209 ASN B CA 1
ATOM 1446 C C . ASN B 2 49 ? 59.060 -25.203 110.846 1.00 127.59 209 ASN B C 1
ATOM 1447 O O . ASN B 2 49 ? 59.227 -25.133 109.628 1.00 130.90 209 ASN B O 1
ATOM 1452 N N . ARG B 2 50 ? 57.878 -25.474 111.396 1.00 122.87 210 ARG B N 1
ATOM 1453 C CA . ARG B 2 50 ? 56.705 -25.799 110.579 1.00 138.52 210 ARG B CA 1
ATOM 1454 C C . ARG B 2 50 ? 56.196 -24.613 109.763 1.00 140.76 210 ARG B C 1
ATOM 1455 O O . ARG B 2 50 ? 55.855 -24.766 108.588 1.00 134.30 210 ARG B O 1
ATOM 1463 N N . MET B 2 51 ? 56.124 -23.441 110.387 1.00 139.70 211 MET B N 1
ATOM 1464 C CA . MET B 2 51 ? 55.631 -22.253 109.700 1.00 131.74 211 MET B CA 1
ATOM 1465 C C . MET B 2 51 ? 56.555 -21.899 108.541 1.00 128.17 211 MET B C 1
ATOM 1466 O O . MET B 2 51 ? 56.108 -21.391 107.515 1.00 119.04 211 MET B O 1
ATOM 1471 N N . VAL B 2 52 ? 57.844 -22.180 108.708 1.00 132.39 212 VAL B N 1
ATOM 1472 C CA . VAL B 2 52 ? 58.824 -21.936 107.659 1.00 130.28 212 VAL B CA 1
ATOM 1473 C C . VAL B 2 52 ? 58.628 -22.886 106.478 1.00 132.15 212 VAL B C 1
ATOM 1474 O O . VAL B 2 52 ? 58.690 -22.466 105.321 1.00 132.64 212 VAL B O 1
ATOM 1478 N N . ARG B 2 53 ? 58.374 -24.160 106.769 1.00 135.81 213 ARG B N 1
ATOM 1479 C CA . ARG B 2 53 ? 58.114 -25.133 105.712 1.00 133.37 213 ARG B CA 1
ATOM 1480 C C . ARG B 2 53 ? 56.833 -24.821 104.955 1.00 141.61 213 ARG B C 1
ATOM 1481 O O . ARG B 2 53 ? 56.808 -24.847 103.725 1.00 147.14 213 ARG B O 1
ATOM 1489 N N . SER B 2 54 ? 55.767 -24.538 105.697 1.00 137.94 214 SER B N 1
ATOM 1490 C CA . SER B 2 54 ? 54.488 -24.187 105.093 1.00 132.59 214 SER B CA 1
ATOM 1491 C C . SER B 2 54 ? 54.584 -22.904 104.266 1.00 142.18 214 SER B C 1
ATOM 1492 O O . SER B 2 54 ? 54.006 -22.820 103.188 1.00 147.80 214 SER B O 1
ATOM 1495 N N . LEU B 2 55 ? 55.316 -21.913 104.770 1.00 142.35 215 LEU B N 1
ATOM 1496 C CA . LEU B 2 55 ? 55.534 -20.662 104.040 1.00 134.08 215 LEU B CA 1
ATOM 1497 C C . LEU B 2 55 ? 56.297 -20.931 102.740 1.00 137.30 215 LEU B C 1
ATOM 1498 O O . LEU B 2 55 ? 55.952 -20.406 101.668 1.00 127.97 215 LEU B O 1
ATOM 1503 N N . HIS B 2 56 ? 57.313 -21.782 102.849 1.00 138.82 216 HIS B N 1
ATOM 1504 C CA . HIS B 2 56 ? 58.143 -22.176 101.717 1.00 147.74 216 HIS B CA 1
ATOM 1505 C C . HIS B 2 56 ? 57.315 -22.859 100.629 1.00 147.08 216 HIS B C 1
ATOM 1506 O O . HIS B 2 56 ? 57.403 -22.504 99.454 1.00 139.20 216 HIS B O 1
ATOM 1513 N N . ARG B 2 57 ? 56.507 -23.834 101.032 1.00 149.09 217 ARG B N 1
ATOM 1514 C CA . ARG B 2 57 ? 55.633 -24.554 100.109 1.00 151.32 217 ARG B CA 1
ATOM 1515 C C . ARG B 2 57 ? 54.548 -23.670 99.497 1.00 145.91 217 ARG B C 1
ATOM 1516 O O . ARG B 2 57 ? 54.264 -23.776 98.307 1.00 152.12 217 ARG B O 1
ATOM 1524 N N . VAL B 2 58 ? 53.928 -22.818 100.309 1.00 145.68 218 VAL B N 1
ATOM 1525 C CA . VAL B 2 58 ? 52.886 -21.921 99.813 1.00 143.98 218 VAL B CA 1
ATOM 1526 C C . VAL B 2 58 ? 53.433 -20.964 98.759 1.00 143.58 218 VAL B C 1
ATOM 1527 O O . VAL B 2 58 ? 52.842 -20.811 97.689 1.00 140.10 218 VAL B O 1
ATOM 1531 N N . LEU B 2 59 ? 54.561 -20.324 99.054 1.00 145.65 219 LEU B N 1
ATOM 1532 C CA . LEU B 2 59 ? 55.128 -19.374 98.100 1.00 144.18 219 LEU B CA 1
ATOM 1533 C C . LEU B 2 59 ? 55.717 -20.065 96.869 1.00 153.76 219 LEU B C 1
ATOM 1534 O O . LEU B 2 59 ? 55.584 -19.567 95.750 1.00 158.46 219 LEU B O 1
ATOM 1539 N N . PHE B 2 60 ? 56.365 -21.207 97.077 1.00 152.52 220 PHE B N 1
ATOM 1540 C CA . PHE B 2 60 ? 57.120 -21.853 96.006 1.00 147.82 220 PHE B CA 1
ATOM 1541 C C . PHE B 2 60 ? 56.469 -23.148 95.515 1.00 145.30 220 PHE B C 1
ATOM 1542 O O . PHE B 2 60 ? 57.143 -23.997 94.932 1.00 139.33 220 PHE B O 1
ATOM 1550 N N . LYS B 2 61 ? 55.162 -23.280 95.744 1.00 147.74 221 LYS B N 1
ATOM 1551 C CA . LYS B 2 61 ? 54.370 -24.415 95.255 1.00 145.31 221 LYS B CA 1
ATOM 1552 C C . LYS B 2 61 ? 54.994 -25.767 95.595 1.00 155.25 221 LYS B C 1
ATOM 1553 O O . LYS B 2 61 ? 55.594 -25.937 96.657 1.00 154.61 221 LYS B O 1
ATOM 1559 N N . ILE C 1 7 ? 12.787 -23.222 99.364 1.00 112.64 4 ILE C N 1
ATOM 1560 C CA . ILE C 1 7 ? 14.011 -23.468 98.623 1.00 114.81 4 ILE C CA 1
ATOM 1561 C C . ILE C 1 7 ? 13.738 -23.253 97.142 1.00 125.92 4 ILE C C 1
ATOM 1562 O O . ILE C 1 7 ? 13.211 -24.137 96.466 1.00 125.70 4 ILE C O 1
ATOM 1567 N N . GLU C 1 8 ? 14.082 -22.070 96.643 1.00 122.36 5 GLU C N 1
ATOM 1568 C CA . GLU C 1 8 ? 13.886 -21.762 95.233 1.00 107.65 5 GLU C CA 1
ATOM 1569 C C . GLU C 1 8 ? 15.208 -21.469 94.529 1.00 118.44 5 GLU C C 1
ATOM 1570 O O . GLU C 1 8 ? 16.048 -20.736 95.052 1.00 124.76 5 GLU C O 1
ATOM 1576 N N . ILE C 1 9 ? 15.390 -22.041 93.346 1.00 117.61 6 ILE C N 1
ATOM 1577 C CA . ILE C 1 9 ? 16.658 -21.926 92.632 1.00 118.84 6 ILE C CA 1
ATOM 1578 C C . ILE C 1 9 ? 16.493 -21.474 91.179 1.00 111.14 6 ILE C C 1
ATOM 1579 O O . ILE C 1 9 ? 15.502 -21.810 90.532 1.00 131.60 6 ILE C O 1
ATOM 1584 N N . GLU C 1 10 ? 17.450 -20.692 90.681 1.00 100.53 7 GLU C N 1
ATOM 1585 C CA . GLU C 1 10 ? 17.501 -20.357 89.256 1.00 103.12 7 GLU C CA 1
ATOM 1586 C C . GLU C 1 10 ? 18.897 -19.876 88.857 1.00 93.91 7 GLU C C 1
ATOM 1587 O O . GLU C 1 10 ? 19.482 -19.038 89.542 1.00 97.76 7 GLU C O 1
ATOM 1593 N N . SER C 1 11 ? 19.435 -20.416 87.763 1.00 74.67 8 SER C N 1
ATOM 1594 C CA . SER C 1 11 ? 20.798 -20.077 87.338 1.00 66.78 8 SER C CA 1
ATOM 1595 C C . SER C 1 11 ? 20.911 -18.964 86.292 1.00 59.41 8 SER C C 1
ATOM 1596 O O . SER C 1 11 ? 21.630 -17.987 86.485 1.00 57.76 8 SER C O 1
ATOM 1599 N N . SER C 1 12 ? 20.219 -19.140 85.171 1.00 70.68 9 SER C N 1
ATOM 1600 C CA . SER C 1 12 ? 20.305 -18.212 84.041 1.00 72.35 9 SER C CA 1
ATOM 1601 C C . SER C 1 12 ? 19.727 -16.818 84.316 1.00 61.50 9 SER C C 1
ATOM 1602 O O . SER C 1 12 ? 20.241 -15.806 83.818 1.00 53.39 9 SER C O 1
ATOM 1605 N N . ASP C 1 13 ? 18.661 -16.769 85.110 1.00 58.81 10 ASP C N 1
ATOM 1606 C CA . ASP C 1 13 ? 18.016 -15.505 85.437 1.00 50.26 10 ASP C CA 1
ATOM 1607 C C . ASP C 1 13 ? 18.939 -14.621 86.262 1.00 56.23 10 ASP C C 1
ATOM 1608 O O . ASP C 1 13 ? 19.020 -13.413 86.020 1.00 52.73 10 ASP C O 1
ATOM 1613 N N . VAL C 1 14 ? 19.633 -15.226 87.226 1.00 44.39 11 VAL C N 1
ATOM 1614 C CA . VAL C 1 14 ? 20.598 -14.506 88.057 1.00 38.28 11 VAL C CA 1
ATOM 1615 C C . VAL C 1 14 ? 21.689 -13.879 87.195 1.00 51.64 11 VAL C C 1
ATOM 1616 O O . VAL C 1 14 ? 22.031 -12.695 87.345 1.00 48.38 11 VAL C O 1
ATOM 1620 N N . ILE C 1 15 ? 22.215 -14.680 86.276 1.00 46.74 12 ILE C N 1
ATOM 1621 C CA . ILE C 1 15 ? 23.235 -14.220 85.351 1.00 40.92 12 ILE C CA 1
ATOM 1622 C C . ILE C 1 15 ? 22.715 -13.043 84.542 1.00 49.88 12 ILE C C 1
ATOM 1623 O O . ILE C 1 15 ? 23.432 -12.067 84.320 1.00 57.21 12 ILE C O 1
ATOM 1628 N N . ARG C 1 16 ? 21.456 -13.130 84.119 1.00 41.09 13 ARG C N 1
ATOM 1629 C CA . ARG C 1 16 ? 20.853 -12.052 83.350 1.00 43.80 13 ARG C CA 1
ATOM 1630 C C . ARG C 1 16 ? 20.723 -10.769 84.173 1.00 43.75 13 ARG C C 1
ATOM 1631 O O . ARG C 1 16 ? 20.935 -9.670 83.656 1.00 38.86 13 ARG C O 1
ATOM 1639 N N . LEU C 1 17 ? 20.383 -10.918 85.451 1.00 45.88 14 LEU C N 1
ATOM 1640 C CA . LEU C 1 17 ? 20.323 -9.790 86.384 1.00 51.87 14 LEU C CA 1
ATOM 1641 C C . LEU C 1 17 ? 21.665 -9.089 86.478 1.00 50.62 14 LEU C C 1
ATOM 1642 O O . LEU C 1 17 ? 21.762 -7.854 86.393 1.00 47.93 14 LEU C O 1
ATOM 1647 N N . ILE C 1 18 ? 22.698 -9.898 86.682 1.00 45.22 15 ILE C N 1
ATOM 1648 C CA . ILE C 1 18 ? 24.048 -9.380 86.765 1.00 49.59 15 ILE C CA 1
ATOM 1649 C C . ILE C 1 18 ? 24.399 -8.644 85.476 1.00 52.75 15 ILE C C 1
ATOM 1650 O O . ILE C 1 18 ? 24.942 -7.542 85.512 1.00 52.22 15 ILE C O 1
ATOM 1655 N N . GLU C 1 19 ? 24.030 -9.229 84.340 1.00 53.03 16 GLU C N 1
ATOM 1656 C CA . GLU C 1 19 ? 24.324 -8.625 83.044 1.00 56.13 16 GLU C CA 1
ATOM 1657 C C . GLU C 1 19 ? 23.636 -7.273 82.869 1.00 50.57 16 GLU C C 1
ATOM 1658 O O . GLU C 1 19 ? 24.239 -6.321 82.361 1.00 43.61 16 GLU C O 1
ATOM 1664 N N . GLN C 1 20 ? 22.384 -7.188 83.305 1.00 47.92 17 GLN C N 1
ATOM 1665 C CA . GLN C 1 20 ? 21.654 -5.926 83.279 1.00 45.98 17 GLN C CA 1
ATOM 1666 C C . GLN C 1 20 ? 22.347 -4.878 84.139 1.00 60.26 17 GLN C C 1
ATOM 1667 O O . GLN C 1 20 ? 22.486 -3.715 83.732 1.00 47.00 17 GLN C O 1
ATOM 1673 N N . PHE C 1 21 ? 22.773 -5.298 85.330 1.00 59.62 18 PHE C N 1
ATOM 1674 C CA . PHE C 1 21 ? 23.493 -4.411 86.236 1.00 56.38 18 PHE C CA 1
ATOM 1675 C C . PHE C 1 21 ? 24.769 -3.883 85.592 1.00 60.71 18 PHE C C 1
ATOM 1676 O O . PHE C 1 21 ? 25.096 -2.697 85.709 1.00 49.11 18 PHE C O 1
ATOM 1684 N N . LEU C 1 22 ? 25.490 -4.783 84.931 1.00 52.40 19 LEU C N 1
ATOM 1685 C CA . LEU C 1 22 ? 26.733 -4.451 84.252 1.00 49.42 19 LEU C CA 1
ATOM 1686 C C . LEU C 1 22 ? 26.468 -3.425 83.160 1.00 60.79 19 LEU C C 1
ATOM 1687 O O . LEU C 1 22 ? 27.214 -2.456 83.010 1.00 61.55 19 LEU C O 1
ATOM 1692 N N . LYS C 1 23 ? 25.379 -3.631 82.422 1.00 54.86 20 LYS C N 1
ATOM 1693 C CA . LYS C 1 23 ? 24.983 -2.709 81.366 1.00 53.66 20 LYS C CA 1
ATOM 1694 C C . LYS C 1 23 ? 24.704 -1.316 81.920 1.00 61.29 20 LYS C C 1
ATOM 1695 O O . LYS C 1 23 ? 25.252 -0.329 81.429 1.00 68.31 20 LYS C O 1
ATOM 1701 N N . GLU C 1 24 ? 23.862 -1.242 82.948 1.00 52.72 21 GLU C N 1
ATOM 1702 C CA . GLU C 1 24 ? 23.489 0.047 83.531 1.00 49.89 21 GLU C CA 1
ATOM 1703 C C . GLU C 1 24 ? 24.672 0.788 84.137 1.00 67.40 21 GLU C C 1
ATOM 1704 O O . GLU C 1 24 ? 24.669 2.018 84.215 1.00 63.34 21 GLU C O 1
ATOM 1710 N N . SER C 1 25 ? 25.674 0.034 84.576 1.00 68.36 22 SER C N 1
ATOM 1711 C CA . SER C 1 25 ? 26.828 0.610 85.253 1.00 72.62 22 SER C CA 1
ATOM 1712 C C . SER C 1 25 ? 27.980 0.884 84.293 1.00 74.08 22 SER C C 1
ATOM 1713 O O . SER C 1 25 ? 29.092 1.191 84.719 1.00 90.90 22 SER C O 1
ATOM 1716 N N . ASN C 1 26 ? 27.701 0.762 82.999 1.00 84.99 23 ASN C N 1
ATOM 1717 C CA . ASN C 1 26 ? 28.666 1.071 81.945 1.00 90.74 23 ASN C CA 1
ATOM 1718 C C . ASN C 1 26 ? 29.917 0.198 82.006 1.00 76.83 23 ASN C C 1
ATOM 1719 O O . ASN C 1 26 ? 30.977 0.577 81.508 1.00 79.63 23 ASN C O 1
ATOM 1724 N N . LEU C 1 27 ? 29.782 -0.972 82.623 1.00 69.61 24 LEU C N 1
ATOM 1725 C CA . LEU C 1 27 ? 30.848 -1.967 82.644 1.00 78.09 24 LEU C CA 1
ATOM 1726 C C . LEU C 1 27 ? 30.716 -2.887 81.436 1.00 80.56 24 LEU C C 1
ATOM 1727 O O . LEU C 1 27 ? 30.406 -4.073 81.572 1.00 80.13 24 LEU C O 1
ATOM 1732 N N . HIS C 1 28 ? 30.970 -2.329 80.256 1.00 89.23 25 HIS C N 1
ATOM 1733 C CA . HIS C 1 28 ? 30.713 -3.012 78.992 1.00 81.07 25 HIS C CA 1
ATOM 1734 C C . HIS C 1 28 ? 31.570 -4.260 78.795 1.00 82.61 25 HIS C C 1
ATOM 1735 O O . HIS C 1 28 ? 31.069 -5.310 78.368 1.00 80.25 25 HIS C O 1
ATOM 1742 N N . ARG C 1 29 ? 32.854 -4.147 79.124 1.00 81.44 26 ARG C N 1
ATOM 1743 C CA . ARG C 1 29 ? 33.791 -5.246 78.918 1.00 91.59 26 ARG C CA 1
ATOM 1744 C C . ARG C 1 29 ? 33.371 -6.479 79.703 1.00 90.86 26 ARG C C 1
ATOM 1745 O O . ARG C 1 29 ? 33.331 -7.585 79.166 1.00 82.11 26 ARG C O 1
ATOM 1753 N N . THR C 1 30 ? 33.055 -6.270 80.978 1.00 86.84 27 THR C N 1
ATOM 1754 C CA . THR C 1 30 ? 32.631 -7.348 81.862 1.00 82.71 27 THR C CA 1
ATOM 1755 C C . THR C 1 30 ? 31.329 -7.972 81.380 1.00 80.63 27 THR C C 1
ATOM 1756 O O . THR C 1 30 ? 31.123 -9.179 81.505 1.00 72.22 27 THR C O 1
ATOM 1760 N N . LEU C 1 31 ? 30.451 -7.141 80.829 1.00 79.14 28 LEU C N 1
ATOM 1761 C CA . LEU C 1 31 ? 29.199 -7.625 80.261 1.00 84.48 28 LEU C CA 1
ATOM 1762 C C . LEU C 1 31 ? 29.485 -8.597 79.119 1.00 80.63 28 LEU C C 1
ATOM 1763 O O . LEU C 1 31 ? 28.942 -9.714 79.069 1.00 66.55 28 LEU C O 1
ATOM 1768 N N . ALA C 1 32 ? 30.371 -8.168 78.224 1.00 75.44 29 ALA C N 1
ATOM 1769 C CA . ALA C 1 32 ? 30.784 -8.988 77.093 1.00 71.87 29 ALA C CA 1
ATOM 1770 C C . ALA C 1 32 ? 31.393 -10.309 77.553 1.00 76.33 29 ALA C C 1
ATOM 1771 O O . ALA C 1 32 ? 31.001 -11.382 77.090 1.00 77.22 29 ALA C O 1
ATOM 1773 N N . ILE C 1 33 ? 32.351 -10.218 78.471 1.00 86.63 30 ILE C N 1
ATOM 1774 C CA . ILE C 1 33 ? 33.045 -11.394 78.983 1.00 85.64 30 ILE C CA 1
ATOM 1775 C C . ILE C 1 33 ? 32.095 -12.370 79.665 1.00 79.55 30 ILE C C 1
ATOM 1776 O O . ILE C 1 33 ? 32.217 -13.579 79.492 1.00 71.59 30 ILE C O 1
ATOM 1781 N N . LEU C 1 34 ? 31.141 -11.839 80.423 1.00 72.93 31 LEU C N 1
ATOM 1782 C CA . LEU C 1 34 ? 30.168 -12.673 81.121 1.00 71.34 31 LEU C CA 1
ATOM 1783 C C . LEU C 1 34 ? 29.286 -13.412 80.120 1.00 74.08 31 LEU C C 1
ATOM 1784 O O . LEU C 1 34 ? 29.155 -14.639 80.193 1.00 68.61 31 LEU C O 1
ATOM 1789 N N . GLN C 1 35 ? 28.691 -12.668 79.187 1.00 73.87 32 GLN C N 1
ATOM 1790 C CA . GLN C 1 35 ? 27.847 -13.276 78.158 1.00 75.71 32 GLN C CA 1
ATOM 1791 C C . GLN C 1 35 ? 28.612 -14.364 77.409 1.00 74.85 32 GLN C C 1
ATOM 1792 O O . GLN C 1 35 ? 28.095 -15.457 77.175 1.00 73.71 32 GLN C O 1
ATOM 1798 N N . GLU C 1 36 ? 29.868 -14.072 77.090 1.00 77.03 33 GLU C N 1
ATOM 1799 C CA . GLU C 1 36 ? 30.710 -15.008 76.358 1.00 72.77 33 GLU C CA 1
ATOM 1800 C C . GLU C 1 36 ? 31.004 -16.269 77.162 1.00 79.39 33 GLU C C 1
ATOM 1801 O O . GLU C 1 36 ? 30.898 -17.382 76.646 1.00 78.87 33 GLU C O 1
ATOM 1807 N N . GLU C 1 37 ? 31.343 -16.083 78.433 1.00 78.95 34 GLU C N 1
ATOM 1808 C CA . GLU C 1 37 ? 31.789 -17.172 79.295 1.00 80.68 34 GLU C CA 1
ATOM 1809 C C . GLU C 1 37 ? 30.653 -18.109 79.701 1.00 82.32 34 GLU C C 1
ATOM 1810 O O . GLU C 1 37 ? 30.854 -19.319 79.815 1.00 72.12 34 GLU C O 1
ATOM 1816 N N . THR C 1 38 ? 29.463 -17.555 79.917 1.00 81.76 35 THR C N 1
ATOM 1817 C CA . THR C 1 38 ? 28.356 -18.359 80.428 1.00 82.34 35 THR C CA 1
ATOM 1818 C C . THR C 1 38 ? 27.332 -18.751 79.360 1.00 86.43 35 THR C C 1
ATOM 1819 O O . THR C 1 38 ? 26.382 -19.480 79.649 1.00 76.99 35 THR C O 1
ATOM 1823 N N . ASN C 1 39 ? 27.529 -18.266 78.137 1.00 84.03 36 ASN C N 1
ATOM 1824 C CA . ASN C 1 39 ? 26.611 -18.519 77.026 1.00 91.36 36 ASN C CA 1
ATOM 1825 C C . ASN C 1 39 ? 25.172 -18.105 77.368 1.00 93.71 36 ASN C C 1
ATOM 1826 O O . ASN C 1 39 ? 24.203 -18.683 76.875 1.00 93.02 36 ASN C O 1
ATOM 1831 N N . VAL C 1 40 ? 25.044 -17.092 78.221 1.00 85.03 37 VAL C N 1
ATOM 1832 C CA . VAL C 1 40 ? 23.752 -16.476 78.524 1.00 76.18 37 VAL C CA 1
ATOM 1833 C C . VAL C 1 40 ? 23.768 -15.016 78.103 1.00 73.78 37 VAL C C 1
ATOM 1834 O O . VAL C 1 40 ? 24.651 -14.270 78.506 1.00 70.14 37 VAL C O 1
ATOM 1838 N N . SER C 1 41 ? 22.817 -14.602 77.277 1.00 77.82 38 SER C N 1
ATOM 1839 C CA . SER C 1 41 ? 22.840 -13.228 76.788 1.00 67.97 38 SER C CA 1
ATOM 1840 C C . SER C 1 41 ? 21.700 -12.355 77.316 1.00 55.07 38 SER C C 1
ATOM 1841 O O . SER C 1 41 ? 20.570 -12.809 77.510 1.00 41.50 38 SER C O 1
ATOM 1844 N N . LEU C 1 42 ? 22.046 -11.098 77.577 1.00 62.28 39 LEU C N 1
ATOM 1845 C CA . LEU C 1 42 ? 21.090 -10.077 77.959 1.00 53.23 39 LEU C CA 1
ATOM 1846 C C . LEU C 1 42 ? 20.324 -9.678 76.714 1.00 72.48 39 LEU C C 1
ATOM 1847 O O . LEU C 1 42 ? 20.877 -9.059 75.802 1.00 93.29 39 LEU C O 1
ATOM 1852 N N . ASN C 1 43 ? 19.056 -10.061 76.668 1.00 69.39 40 ASN C N 1
ATOM 1853 C CA . ASN C 1 43 ? 18.214 -9.781 75.521 1.00 66.00 40 ASN C CA 1
ATOM 1854 C C . ASN C 1 43 ? 17.020 -8.967 75.970 1.00 70.41 40 ASN C C 1
ATOM 1855 O O . ASN C 1 43 ? 15.891 -9.457 75.986 1.00 59.51 40 ASN C O 1
ATOM 1860 N N . THR C 1 44 ? 17.279 -7.722 76.349 1.00 65.10 41 THR C N 1
ATOM 1861 C CA . THR C 1 44 ? 16.240 -6.895 76.938 1.00 75.48 41 THR C CA 1
ATOM 1862 C C . THR C 1 44 ? 15.398 -6.227 75.865 1.00 71.42 41 THR C C 1
ATOM 1863 O O . THR C 1 44 ? 15.920 -5.553 74.976 1.00 71.90 41 THR C O 1
ATOM 1867 N N . VAL C 1 45 ? 14.088 -6.431 75.956 1.00 58.90 42 VAL C N 1
ATOM 1868 C CA . VAL C 1 45 ? 13.133 -5.712 75.127 1.00 68.02 42 VAL C CA 1
ATOM 1869 C C . VAL C 1 45 ? 12.122 -5.046 76.052 1.00 60.79 42 VAL C C 1
ATOM 1870 O O . VAL C 1 45 ? 11.819 -5.577 77.118 1.00 66.01 42 VAL C O 1
ATOM 1874 N N . ASP C 1 46 ? 11.610 -3.885 75.655 1.00 60.75 43 ASP C N 1
ATOM 1875 C CA . ASP C 1 46 ? 10.669 -3.150 76.492 1.00 62.27 43 ASP C CA 1
ATOM 1876 C C . ASP C 1 46 ? 9.462 -4.019 76.811 1.00 65.36 43 ASP C C 1
ATOM 1877 O O . ASP C 1 46 ? 9.009 -4.085 77.952 1.00 60.26 43 ASP C O 1
ATOM 1882 N N . SER C 1 47 ? 8.962 -4.704 75.791 1.00 80.99 44 SER C N 1
ATOM 1883 C CA . SER C 1 47 ? 7.863 -5.644 75.951 1.00 78.74 44 SER C CA 1
ATOM 1884 C C . SER C 1 47 ? 7.931 -6.683 74.846 1.00 66.86 44 SER C C 1
ATOM 1885 O O . SER C 1 47 ? 8.217 -6.348 73.698 1.00 71.02 44 SER C O 1
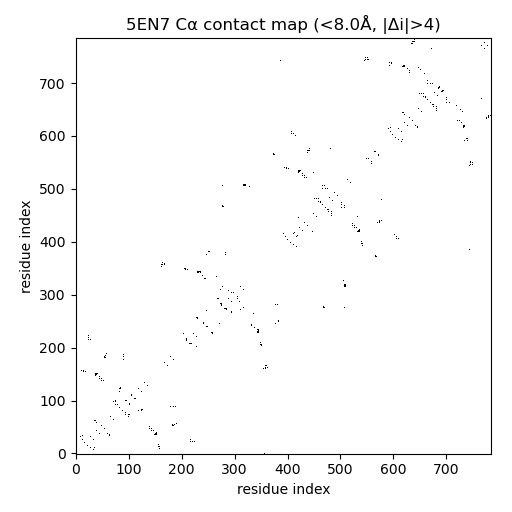ATOM 1888 N N . ILE C 1 48 ? 7.701 -7.945 75.191 1.00 67.60 45 ILE C N 1
ATOM 1889 C CA . ILE C 1 48 ? 7.652 -8.992 74.176 1.00 77.10 45 ILE C CA 1
ATOM 1890 C C . ILE C 1 48 ? 6.453 -8.756 73.257 1.00 79.24 45 ILE C C 1
ATOM 1891 O O . ILE C 1 48 ? 6.529 -8.988 72.047 1.00 86.03 45 ILE C O 1
ATOM 1896 N N . ASP C 1 49 ? 5.356 -8.272 73.831 1.00 77.20 46 ASP C N 1
ATOM 1897 C CA . ASP C 1 49 ? 4.193 -7.906 73.035 1.00 74.48 46 ASP C CA 1
ATOM 1898 C C . ASP C 1 49 ? 4.557 -6.823 72.036 1.00 57.19 46 ASP C C 1
ATOM 1899 O O . ASP C 1 49 ? 4.165 -6.892 70.881 1.00 74.93 46 ASP C O 1
ATOM 1904 N N . GLY C 1 50 ? 5.315 -5.829 72.482 1.00 48.51 47 GLY C N 1
ATOM 1905 C CA . GLY C 1 50 ? 5.727 -4.740 71.617 1.00 52.77 47 GLY C CA 1
ATOM 1906 C C . GLY C 1 50 ? 6.683 -5.191 70.532 1.00 54.33 47 GLY C C 1
ATOM 1907 O O . GLY C 1 50 ? 6.654 -4.676 69.419 1.00 54.54 47 GLY C O 1
ATOM 1908 N N . PHE C 1 51 ? 7.540 -6.148 70.867 1.00 55.55 48 PHE C N 1
ATOM 1909 C CA . PHE C 1 51 ? 8.511 -6.708 69.928 1.00 63.69 48 PHE C CA 1
ATOM 1910 C C . PHE C 1 51 ? 7.807 -7.490 68.808 1.00 53.88 48 PHE C C 1
ATOM 1911 O O . PHE C 1 51 ? 8.040 -7.254 67.606 1.00 60.61 48 PHE C O 1
ATOM 1919 N N . CYS C 1 52 ? 6.933 -8.408 69.216 1.00 47.31 49 CYS C N 1
ATOM 1920 C CA . CYS C 1 52 ? 6.110 -9.169 68.284 1.00 57.30 49 CYS C CA 1
ATOM 1921 C C . CYS C 1 52 ? 5.231 -8.249 67.434 1.00 52.30 49 CYS C C 1
ATOM 1922 O O . CYS C 1 52 ? 5.133 -8.405 66.226 1.00 40.33 49 CYS C O 1
ATOM 1925 N N . ASN C 1 53 ? 4.608 -7.271 68.077 1.00 51.74 50 ASN C N 1
ATOM 1926 C CA . ASN C 1 53 ? 3.734 -6.335 67.387 1.00 58.45 50 ASN C CA 1
ATOM 1927 C C . ASN C 1 53 ? 4.519 -5.517 66.373 1.00 56.41 50 ASN C C 1
ATOM 1928 O O . ASN C 1 53 ? 4.028 -5.209 65.290 1.00 61.33 50 ASN C O 1
ATOM 1933 N N . GLU C 1 54 ? 5.751 -5.178 66.728 1.00 59.72 51 GLU C N 1
ATOM 1934 C CA . GLU C 1 54 ? 6.607 -4.400 65.846 1.00 62.00 51 GLU C CA 1
ATOM 1935 C C . GLU C 1 54 ? 7.021 -5.203 64.613 1.00 51.31 51 GLU C C 1
ATOM 1936 O O . GLU C 1 54 ? 7.146 -4.642 63.528 1.00 50.01 51 GLU C O 1
ATOM 1942 N N . ILE C 1 55 ? 7.274 -6.501 64.770 1.00 43.99 52 ILE C N 1
ATOM 1943 C CA . ILE C 1 55 ? 7.603 -7.311 63.590 1.00 47.81 52 ILE C CA 1
ATOM 1944 C C . ILE C 1 55 ? 6.358 -7.627 62.734 1.00 59.79 52 ILE C C 1
ATOM 1945 O O . ILE C 1 55 ? 6.422 -7.641 61.500 1.00 52.86 52 ILE C O 1
ATOM 1950 N N . THR C 1 56 ? 5.234 -7.894 63.392 1.00 56.28 53 THR C N 1
ATOM 1951 C CA . THR C 1 56 ? 3.983 -8.207 62.705 1.00 42.74 53 THR C CA 1
ATOM 1952 C C . THR C 1 56 ? 3.478 -7.025 61.878 1.00 50.91 53 THR C C 1
ATOM 1953 O O . THR C 1 56 ? 2.942 -7.206 60.781 1.00 47.14 53 THR C O 1
ATOM 1957 N N . SER C 1 57 ? 3.662 -5.816 62.396 1.00 45.51 54 SER C N 1
ATOM 1958 C CA . SER C 1 57 ? 3.217 -4.627 61.689 1.00 40.09 54 SER C CA 1
ATOM 1959 C C . SER C 1 57 ? 4.169 -4.288 60.548 1.00 48.64 54 SER C C 1
ATOM 1960 O O . SER C 1 57 ? 3.863 -3.443 59.706 1.00 70.63 54 SER C O 1
ATOM 1963 N N . GLY C 1 58 ? 5.315 -4.959 60.513 1.00 33.75 55 GLY C N 1
ATOM 1964 C CA . GLY C 1 58 ? 6.247 -4.799 59.414 1.00 39.31 55 GLY C CA 1
ATOM 1965 C C . GLY C 1 58 ? 7.157 -3.591 59.499 1.00 59.00 55 GLY C C 1
ATOM 1966 O O . GLY C 1 58 ? 7.723 -3.174 58.491 1.00 66.96 55 GLY C O 1
ATOM 1967 N N . ASN C 1 59 ? 7.289 -3.018 60.692 1.00 55.13 56 ASN C N 1
ATOM 1968 C CA . ASN C 1 59 ? 8.193 -1.891 60.905 1.00 51.37 56 ASN C CA 1
ATOM 1969 C C . ASN C 1 59 ? 9.616 -2.400 61.046 1.00 59.38 56 ASN C C 1
ATOM 1970 O O . ASN C 1 59 ? 10.120 -2.560 62.158 1.00 66.47 56 ASN C O 1
ATOM 1975 N N . TRP C 1 60 ? 10.267 -2.640 59.914 1.00 53.83 57 TRP C N 1
ATOM 1976 C CA . TRP C 1 60 ? 11.525 -3.377 59.894 1.00 60.70 57 TRP C CA 1
ATOM 1977 C C . TRP C 1 60 ? 12.708 -2.601 60.456 1.00 66.44 57 TRP C C 1
ATOM 1978 O O . TRP C 1 60 ? 13.669 -3.202 60.930 1.00 68.46 57 TRP C O 1
ATOM 1989 N N . ASP C 1 61 ? 12.639 -1.275 60.408 1.00 68.49 58 ASP C N 1
ATOM 1990 C CA . ASP C 1 61 ? 13.689 -0.443 60.984 1.00 67.10 58 ASP C CA 1
ATOM 1991 C C . ASP C 1 61 ? 13.830 -0.714 62.480 1.00 64.40 58 ASP C C 1
ATOM 1992 O O . ASP C 1 61 ? 14.931 -0.962 62.982 1.00 62.58 58 ASP C O 1
ATOM 1997 N N . ASN C 1 62 ? 12.700 -0.685 63.179 1.00 61.28 59 ASN C N 1
ATOM 1998 C CA . ASN C 1 62 ? 12.667 -0.933 64.612 1.00 63.30 59 ASN C CA 1
ATOM 1999 C C . ASN C 1 62 ? 13.145 -2.337 64.968 1.00 66.88 59 ASN C C 1
ATOM 2000 O O . ASN C 1 62 ? 13.995 -2.511 65.847 1.00 78.85 59 ASN C O 1
ATOM 2005 N N . VAL C 1 63 ? 12.617 -3.338 64.268 1.00 65.79 60 VAL C N 1
ATOM 2006 C CA . VAL C 1 63 ? 12.943 -4.725 64.583 1.00 75.91 60 VAL C CA 1
ATOM 2007 C C . VAL C 1 63 ? 14.398 -5.038 64.258 1.00 77.53 60 VAL C C 1
ATOM 2008 O O . VAL C 1 63 ? 15.012 -5.881 64.910 1.00 78.55 60 VAL C O 1
ATOM 2012 N N . LEU C 1 64 ? 14.955 -4.361 63.258 1.00 73.59 61 LEU C N 1
ATOM 2013 C CA . LEU C 1 64 ? 16.348 -4.591 62.914 1.00 80.69 61 LEU C CA 1
ATOM 2014 C C . LEU C 1 64 ? 17.274 -3.846 63.860 1.00 78.20 61 LEU C C 1
ATOM 2015 O O . LEU C 1 64 ? 18.388 -4.297 64.116 1.00 86.11 61 LEU C O 1
ATOM 2020 N N . LYS C 1 65 ? 16.826 -2.707 64.374 1.00 59.09 62 LYS C N 1
ATOM 2021 C CA . LYS C 1 65 ? 17.593 -2.026 65.407 1.00 72.12 62 LYS C CA 1
ATOM 2022 C C . LYS C 1 65 ? 17.679 -2.906 66.657 1.00 80.81 62 LYS C C 1
ATOM 2023 O O . LYS C 1 65 ? 18.776 -3.204 67.178 1.00 70.27 62 LYS C O 1
ATOM 2029 N N . THR C 1 66 ? 16.510 -3.358 67.100 1.00 68.96 63 THR C N 1
ATOM 2030 C CA . THR C 1 66 ? 16.415 -4.224 68.265 1.00 64.58 63 THR C CA 1
ATOM 2031 C C . THR C 1 66 ? 17.231 -5.496 68.065 1.00 77.79 63 THR C C 1
ATOM 2032 O O . THR C 1 66 ? 17.913 -5.954 68.980 1.00 86.27 63 THR C O 1
ATOM 2036 N N . VAL C 1 67 ? 17.159 -6.065 66.869 1.00 72.30 64 VAL C N 1
ATOM 2037 C CA . VAL C 1 67 ? 17.942 -7.252 66.560 1.00 68.21 64 VAL C CA 1
ATOM 2038 C C . VAL C 1 67 ? 19.437 -6.930 66.647 1.00 73.30 64 VAL C C 1
ATOM 2039 O O . VAL C 1 67 ? 20.228 -7.744 67.129 1.00 69.74 64 VAL C O 1
ATOM 2043 N N . GLN C 1 68 ? 19.818 -5.735 66.195 1.00 73.87 65 GLN C N 1
ATOM 2044 C CA . GLN C 1 68 ? 21.209 -5.291 66.288 1.00 87.60 65 GLN C CA 1
ATOM 2045 C C . GLN C 1 68 ? 21.653 -5.160 67.746 1.00 93.98 65 GLN C C 1
ATOM 2046 O O . GLN C 1 68 ? 22.848 -5.178 68.048 1.00 78.04 65 GLN C O 1
ATOM 2052 N N . SER C 1 69 ? 20.685 -5.026 68.646 1.00 89.37 66 SER C N 1
ATOM 2053 C CA . SER C 1 69 ? 20.996 -4.972 70.072 1.00 69.07 66 SER C CA 1
ATOM 2054 C C . SER C 1 69 ? 21.012 -6.359 70.734 1.00 73.90 66 SER C C 1
ATOM 2055 O O . SER C 1 69 ? 21.202 -6.464 71.946 1.00 94.18 66 SER C O 1
ATOM 2058 N N . LEU C 1 70 ? 20.820 -7.416 69.949 1.00 70.89 67 LEU C N 1
ATOM 2059 C CA . LEU C 1 70 ? 20.618 -8.767 70.494 1.00 74.08 67 LEU C CA 1
ATOM 2060 C C . LEU C 1 70 ? 21.754 -9.740 70.182 1.00 82.82 67 LEU C C 1
ATOM 2061 O O . LEU C 1 70 ? 22.673 -9.421 69.418 1.00 83.38 67 LEU C O 1
ATOM 2066 N N . LYS C 1 71 ? 21.673 -10.924 70.795 1.00 88.95 68 LYS C N 1
ATOM 2067 C CA . LYS C 1 71 ? 22.493 -12.077 70.415 1.00 87.71 68 LYS C CA 1
ATOM 2068 C C . LYS C 1 71 ? 21.903 -12.721 69.184 1.00 104.47 68 LYS C C 1
ATOM 2069 O O . LYS C 1 71 ? 20.693 -12.708 68.992 1.00 110.99 68 LYS C O 1
ATOM 2075 N N . LEU C 1 72 ? 22.754 -13.256 68.321 1.00 106.56 69 LEU C N 1
ATOM 2076 C CA . LEU C 1 72 ? 22.268 -13.679 67.026 1.00 95.92 69 LEU C CA 1
ATOM 2077 C C . LEU C 1 72 ? 22.601 -15.103 66.587 1.00 95.56 69 LEU C C 1
ATOM 2078 O O . LEU C 1 72 ? 23.736 -15.402 66.204 1.00 108.33 69 LEU C O 1
ATOM 2083 N N . PRO C 1 73 ? 21.592 -15.991 66.653 1.00 95.76 70 PRO C N 1
ATOM 2084 C CA . PRO C 1 73 ? 21.602 -17.276 65.952 1.00 99.00 70 PRO C CA 1
ATOM 2085 C C . PRO C 1 73 ? 21.602 -17.004 64.452 1.00 110.55 70 PRO C C 1
ATOM 2086 O O . PRO C 1 73 ? 20.677 -16.342 63.980 1.00 109.65 70 PRO C O 1
ATOM 2090 N N . ALA C 1 74 ? 22.607 -17.481 63.725 1.00 105.33 71 ALA C N 1
ATOM 2091 C CA . ALA C 1 74 ? 22.758 -17.117 62.318 1.00 96.95 71 ALA C CA 1
ATOM 2092 C C . ALA C 1 74 ? 21.523 -17.422 61.464 1.00 99.02 71 ALA C C 1
ATOM 2093 O O . ALA C 1 74 ? 21.131 -16.618 60.614 1.00 94.84 71 ALA C O 1
ATOM 2095 N N . LYS C 1 75 ? 20.894 -18.565 61.718 1.00 96.03 72 LYS C N 1
ATOM 2096 C CA . LYS C 1 75 ? 19.740 -18.996 60.932 1.00 101.99 72 LYS C CA 1
ATOM 2097 C C . LYS C 1 75 ? 18.523 -18.088 61.095 1.00 96.78 72 LYS C C 1
ATOM 2098 O O . LYS C 1 75 ? 17.823 -17.781 60.123 1.00 87.86 72 LYS C O 1
ATOM 2104 N N . LYS C 1 76 ? 18.281 -17.647 62.322 1.00 94.50 73 LYS C N 1
ATOM 2105 C CA . LYS C 1 76 ? 17.166 -16.754 62.589 1.00 86.34 73 LYS C CA 1
ATOM 2106 C C . LYS C 1 76 ? 17.402 -15.389 61.953 1.00 83.26 73 LYS C C 1
ATOM 2107 O O . LYS C 1 76 ? 16.468 -14.766 61.431 1.00 91.62 73 LYS C O 1
ATOM 2113 N N . LEU C 1 77 ? 18.653 -14.935 61.976 1.00 73.28 74 LEU C N 1
ATOM 2114 C CA . LEU C 1 77 ? 18.992 -13.669 61.340 1.00 71.31 74 LEU C CA 1
ATOM 2115 C C . LEU C 1 77 ? 18.880 -13.710 59.825 1.00 82.45 74 LEU C C 1
ATOM 2116 O O . LEU C 1 77 ? 18.429 -12.743 59.214 1.00 85.04 74 LEU C O 1
ATOM 2121 N N . ILE C 1 78 ? 19.296 -14.816 59.214 1.00 86.47 75 ILE C N 1
ATOM 2122 C CA . ILE C 1 78 ? 19.220 -14.903 57.760 1.00 82.28 75 ILE C CA 1
ATOM 2123 C C . ILE C 1 78 ? 17.765 -15.069 57.329 1.00 78.07 75 ILE C C 1
ATOM 2124 O O . ILE C 1 78 ? 17.362 -14.506 56.316 1.00 79.49 75 ILE C O 1
ATOM 2129 N N . ASP C 1 79 ? 16.972 -15.805 58.107 1.00 71.05 76 ASP C N 1
ATOM 2130 C CA . ASP C 1 79 ? 15.537 -15.882 57.846 1.00 65.19 76 ASP C CA 1
ATOM 2131 C C . ASP C 1 79 ? 14.912 -14.497 57.875 1.00 66.61 76 ASP C C 1
ATOM 2132 O O . ASP C 1 79 ? 14.243 -14.070 56.921 1.00 68.34 76 ASP C O 1
ATOM 2137 N N . LEU C 1 80 ? 15.159 -13.793 58.975 1.00 61.54 77 LEU C N 1
ATOM 2138 C CA . LEU C 1 80 ? 14.599 -12.467 59.177 1.00 64.39 77 LEU C CA 1
ATOM 2139 C C . LEU C 1 80 ? 14.995 -11.503 58.064 1.00 65.03 77 LEU C C 1
ATOM 2140 O O . LEU C 1 80 ? 14.134 -10.889 57.432 1.00 72.87 77 LEU C O 1
ATOM 2145 N N . TYR C 1 81 ? 16.296 -11.379 57.824 1.00 56.95 78 TYR C N 1
ATOM 2146 C CA . TYR C 1 81 ? 16.806 -10.449 56.823 1.00 59.26 78 TYR C CA 1
ATOM 2147 C C . TYR C 1 81 ? 16.307 -10.796 55.425 1.00 64.02 78 TYR C C 1
ATOM 2148 O O . TYR C 1 81 ? 15.977 -9.907 54.631 1.00 65.26 78 TYR C O 1
ATOM 2157 N N . GLU C 1 82 ? 16.233 -12.090 55.138 1.00 66.36 79 GLU C N 1
ATOM 2158 C CA . GLU C 1 82 ? 15.672 -12.560 53.879 1.00 64.30 79 GLU C CA 1
ATOM 2159 C C . GLU C 1 82 ? 14.244 -12.065 53.685 1.00 53.80 79 GLU C C 1
ATOM 2160 O O . GLU C 1 82 ? 13.925 -11.458 52.660 1.00 52.42 79 GLU C O 1
ATOM 2166 N N . HIS C 1 83 ? 13.395 -12.301 54.684 1.00 52.12 80 HIS C N 1
ATOM 2167 C CA . HIS C 1 83 ? 12.006 -11.865 54.590 1.00 46.44 80 HIS C CA 1
ATOM 2168 C C . HIS C 1 83 ? 11.907 -10.354 54.458 1.00 46.95 80 HIS C C 1
ATOM 2169 O O . HIS C 1 83 ? 11.033 -9.837 53.762 1.00 60.68 80 HIS C O 1
ATOM 2176 N N . VAL C 1 84 ? 12.786 -9.646 55.156 1.00 53.51 81 VAL C N 1
ATOM 2177 C CA . VAL C 1 84 ? 12.827 -8.195 55.053 1.00 58.93 81 VAL C CA 1
ATOM 2178 C C . VAL C 1 84 ? 13.071 -7.805 53.597 1.00 59.82 81 VAL C C 1
ATOM 2179 O O . VAL C 1 84 ? 12.394 -6.930 53.060 1.00 60.66 81 VAL C O 1
ATOM 2183 N N . ILE C 1 85 ? 14.024 -8.478 52.957 1.00 60.00 82 ILE C N 1
ATOM 2184 C CA . ILE C 1 85 ? 14.310 -8.239 51.545 1.00 62.68 82 ILE C CA 1
ATOM 2185 C C . ILE C 1 85 ? 13.099 -8.545 50.656 1.00 59.54 82 ILE C C 1
ATOM 2186 O O . ILE C 1 85 ? 12.811 -7.809 49.713 1.00 59.56 82 ILE C O 1
ATOM 2191 N N . ILE C 1 86 ? 12.391 -9.629 50.957 1.00 49.22 83 ILE C N 1
ATOM 2192 C CA . ILE C 1 86 ? 11.178 -9.969 50.215 1.00 54.62 83 ILE C CA 1
ATOM 2193 C C . ILE C 1 86 ? 10.125 -8.856 50.296 1.00 50.24 83 ILE C C 1
ATOM 2194 O O . ILE C 1 86 ? 9.559 -8.436 49.282 1.00 54.99 83 ILE C O 1
ATOM 2199 N N . GLU C 1 87 ? 9.879 -8.362 51.502 1.00 46.99 84 GLU C N 1
ATOM 2200 C CA . GLU C 1 87 ? 8.911 -7.291 51.679 1.00 50.14 84 GLU C CA 1
ATOM 2201 C C . GLU C 1 87 ? 9.413 -5.997 51.046 1.00 61.81 84 GLU C C 1
ATOM 2202 O O . GLU C 1 87 ? 8.620 -5.137 50.663 1.00 75.56 84 GLU C O 1
ATOM 2208 N N . LEU C 1 88 ? 10.730 -5.858 50.938 1.00 45.75 85 LEU C N 1
ATOM 2209 C CA . LEU C 1 88 ? 11.308 -4.707 50.256 1.00 59.75 85 LEU C CA 1
ATOM 2210 C C . LEU C 1 88 ? 11.059 -4.755 48.753 1.00 60.92 85 LEU C C 1
ATOM 2211 O O . LEU C 1 88 ? 10.646 -3.763 48.156 1.00 65.96 85 LEU C O 1
ATOM 2216 N N . VAL C 1 89 ? 11.314 -5.908 48.141 1.00 58.38 86 VAL C N 1
ATOM 2217 C CA . VAL C 1 89 ? 11.148 -6.036 46.700 1.00 61.18 86 VAL C CA 1
ATOM 2218 C C . VAL C 1 89 ? 9.662 -6.003 46.341 1.00 74.21 86 VAL C C 1
ATOM 2219 O O . VAL C 1 89 ? 9.296 -5.608 45.234 1.00 79.23 86 VAL C O 1
ATOM 2223 N N . GLU C 1 90 ? 8.800 -6.386 47.280 1.00 70.39 87 GLU C N 1
ATOM 2224 C CA . GLU C 1 90 ? 7.365 -6.219 47.062 1.00 61.81 87 GLU C CA 1
ATOM 2225 C C . GLU C 1 90 ? 6.975 -4.737 47.052 1.00 70.26 87 GLU C C 1
ATOM 2226 O O . GLU C 1 90 ? 6.114 -4.324 46.277 1.00 72.43 87 GLU C O 1
ATOM 2232 N N . LEU C 1 91 ? 7.613 -3.945 47.911 1.00 71.10 88 LEU C N 1
ATOM 2233 C CA . LEU C 1 91 ? 7.343 -2.506 47.994 1.00 66.24 88 LEU C CA 1
ATOM 2234 C C . LEU C 1 91 ? 8.033 -1.723 46.883 1.00 69.44 88 LEU C C 1
ATOM 2235 O O . LEU C 1 91 ? 7.939 -0.496 46.828 1.00 69.01 88 LEU C O 1
ATOM 2240 N N . ARG C 1 92 ? 8.734 -2.450 46.018 1.00 67.79 89 ARG C N 1
ATOM 2241 C CA . ARG C 1 92 ? 9.463 -1.891 44.884 1.00 71.11 89 ARG C CA 1
ATOM 2242 C C . ARG C 1 92 ? 10.608 -0.994 45.327 1.00 71.21 89 ARG C C 1
ATOM 2243 O O . ARG C 1 92 ? 11.080 -0.153 44.563 1.00 80.55 89 ARG C O 1
ATOM 2251 N N . GLU C 1 93 ? 11.054 -1.173 46.564 1.00 65.69 90 GLU C N 1
ATOM 2252 C CA . GLU C 1 93 ? 12.217 -0.452 47.058 1.00 76.15 90 GLU C CA 1
ATOM 2253 C C . GLU C 1 93 ? 13.480 -1.232 46.718 1.00 71.17 90 GLU C C 1
ATOM 2254 O O . GLU C 1 93 ? 14.199 -1.684 47.608 1.00 77.37 90 GLU C O 1
ATOM 2260 N N . LEU C 1 94 ? 13.736 -1.385 45.423 1.00 67.82 91 LEU C N 1
ATOM 2261 C CA . LEU C 1 94 ? 14.795 -2.257 44.927 1.00 73.31 91 LEU C CA 1
ATOM 2262 C C . LEU C 1 94 ? 16.190 -1.857 45.399 1.00 91.83 91 LEU C C 1
ATOM 2263 O O . LEU C 1 94 ? 17.027 -2.720 45.672 1.00 88.71 91 LEU C O 1
ATOM 2268 N N . ALA C 1 95 ? 16.438 -0.555 45.491 1.00 91.05 92 ALA C N 1
ATOM 2269 C CA . ALA C 1 95 ? 17.747 -0.064 45.903 1.00 79.56 92 ALA C CA 1
ATOM 2270 C C . ALA C 1 95 ? 18.093 -0.564 47.300 1.00 86.40 92 ALA C C 1
ATOM 2271 O O . ALA C 1 95 ? 19.166 -1.130 47.523 1.00 97.88 92 ALA C O 1
ATOM 2273 N N . THR C 1 96 ? 17.164 -0.377 48.232 1.00 85.89 93 THR C N 1
ATOM 2274 C CA . THR C 1 96 ? 17.372 -0.804 49.609 1.00 85.48 93 THR C CA 1
ATOM 2275 C C . THR C 1 96 ? 17.486 -2.324 49.705 1.00 80.53 93 THR C C 1
ATOM 2276 O O . THR C 1 96 ? 18.301 -2.844 50.465 1.00 81.76 93 THR C O 1
ATOM 2280 N N . ALA C 1 97 ? 16.685 -3.029 48.912 1.00 78.72 94 ALA C N 1
ATOM 2281 C CA . ALA C 1 97 ? 16.711 -4.487 48.893 1.00 73.27 94 ALA C CA 1
ATOM 2282 C C . ALA C 1 97 ? 18.073 -5.015 48.461 1.00 83.59 94 ALA C C 1
ATOM 2283 O O . ALA C 1 97 ? 18.625 -5.922 49.087 1.00 91.98 94 ALA C O 1
ATOM 2285 N N . ARG C 1 98 ? 18.604 -4.453 47.380 1.00 79.58 95 ARG C N 1
ATOM 2286 C CA . ARG C 1 98 ? 19.930 -4.819 46.893 1.00 88.80 95 ARG C CA 1
ATOM 2287 C C . ARG C 1 98 ? 21.013 -4.461 47.911 1.00 91.28 95 ARG C C 1
ATOM 2288 O O . ARG C 1 98 ? 21.960 -5.227 48.135 1.00 87.24 95 ARG C O 1
ATOM 2296 N N . LEU C 1 99 ? 20.859 -3.291 48.526 1.00 86.65 96 LEU C N 1
ATOM 2297 C CA . LEU C 1 99 ? 21.808 -2.804 49.523 1.00 94.70 96 LEU C CA 1
ATOM 2298 C C . LEU C 1 99 ? 21.907 -3.769 50.708 1.00 93.44 96 LEU C C 1
ATOM 2299 O O . LEU C 1 99 ? 23.001 -4.106 51.160 1.00 89.79 96 LEU C O 1
ATOM 2304 N N . VAL C 1 100 ? 20.755 -4.222 51.191 1.00 92.71 97 VAL C N 1
ATOM 2305 C CA . VAL C 1 100 ? 20.693 -5.203 52.271 1.00 74.34 97 VAL C CA 1
ATOM 2306 C C . VAL C 1 100 ? 21.263 -6.536 51.803 1.00 75.09 97 VAL C C 1
ATOM 2307 O O . VAL C 1 100 ? 21.971 -7.217 52.541 1.00 72.51 97 VAL C O 1
ATOM 2311 N N . ALA C 1 101 ? 20.955 -6.894 50.562 1.00 85.62 98 ALA C N 1
ATOM 2312 C CA . ALA C 1 101 ? 21.431 -8.143 49.982 1.00 91.39 98 ALA C CA 1
ATOM 2313 C C . ALA C 1 101 ? 22.959 -8.214 49.972 1.00 100.18 98 ALA C C 1
ATOM 2314 O O . ALA C 1 101 ? 23.534 -9.279 50.203 1.00 95.63 98 ALA C O 1
ATOM 2316 N N . ARG C 1 102 ? 23.614 -7.084 49.708 1.00 100.66 99 ARG C N 1
ATOM 2317 C CA . ARG C 1 102 ? 25.067 -7.083 49.537 1.00 103.23 99 ARG C CA 1
ATOM 2318 C C . ARG C 1 102 ? 25.870 -6.662 50.775 1.00 92.29 99 ARG C C 1
ATOM 2319 O O . ARG C 1 102 ? 27.006 -7.103 50.952 1.00 87.47 99 ARG C O 1
ATOM 2327 N N . GLN C 1 103 ? 25.296 -5.812 51.623 1.00 90.41 100 GLN C N 1
ATOM 2328 C CA . GLN C 1 103 ? 26.078 -5.186 52.693 1.00 88.46 100 GLN C CA 1
ATOM 2329 C C . GLN C 1 103 ? 25.723 -5.572 54.137 1.00 84.80 100 GLN C C 1
ATOM 2330 O O . GLN C 1 103 ? 26.209 -4.942 55.076 1.00 86.75 100 GLN C O 1
ATOM 2336 N N . THR C 1 104 ? 24.881 -6.583 54.329 1.00 81.47 101 THR C N 1
ATOM 2337 C CA . THR C 1 104 ? 24.556 -7.020 55.687 1.00 71.44 101 THR C CA 1
ATOM 2338 C C . THR C 1 104 ? 25.113 -8.410 55.962 1.00 82.00 101 THR C C 1
ATOM 2339 O O . THR C 1 104 ? 25.058 -9.293 55.108 1.00 84.35 101 THR C O 1
ATOM 2343 N N . ASP C 1 105 ? 25.623 -8.593 57.177 1.00 78.37 102 ASP C N 1
ATOM 2344 C CA . ASP C 1 105 ? 26.298 -9.827 57.577 1.00 87.57 102 ASP C CA 1
ATOM 2345 C C . ASP C 1 105 ? 25.475 -11.116 57.402 1.00 84.81 102 ASP C C 1
ATOM 2346 O O . ASP C 1 105 ? 26.004 -12.106 56.890 1.00 85.29 102 ASP C O 1
ATOM 2351 N N . PRO C 1 106 ? 24.195 -11.126 57.833 1.00 74.14 103 PRO C N 1
ATOM 2352 C CA . PRO C 1 106 ? 23.456 -12.383 57.671 1.00 63.74 103 PRO C CA 1
ATOM 2353 C C . PRO C 1 106 ? 23.328 -12.796 56.206 1.00 91.60 103 PRO C C 1
ATOM 2354 O O . PRO C 1 106 ? 23.342 -13.987 55.901 1.00 97.30 103 PRO C O 1
ATOM 2358 N N . MET C 1 107 ? 23.208 -11.819 55.314 1.00 84.82 104 MET C N 1
ATOM 2359 C CA . MET C 1 107 ? 23.077 -12.103 53.890 1.00 81.32 104 MET C CA 1
ATOM 2360 C C . MET C 1 107 ? 24.388 -12.581 53.267 1.00 86.05 104 MET C C 1
ATOM 2361 O O . MET C 1 107 ? 24.376 -13.420 52.367 1.00 85.22 104 MET C O 1
ATOM 2366 N N . ILE C 1 108 ? 25.511 -12.035 53.727 1.00 88.99 105 ILE C N 1
ATOM 2367 C CA . ILE C 1 108 ? 26.821 -12.517 53.294 1.00 85.11 105 ILE C CA 1
ATOM 2368 C C . ILE C 1 108 ? 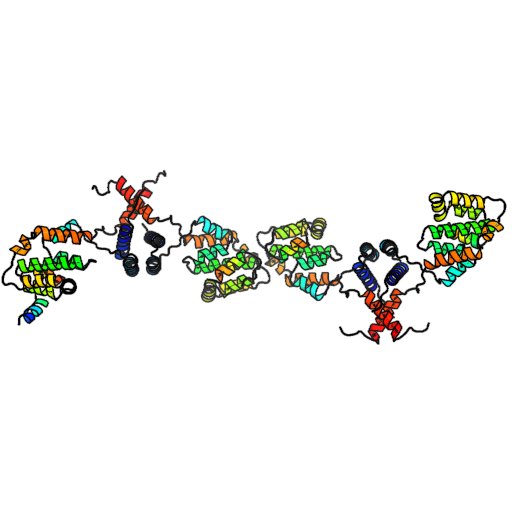27.030 -13.959 53.748 1.00 75.22 105 ILE C C 1
ATOM 2369 O O . ILE C 1 108 ? 27.496 -14.811 52.983 1.00 79.39 105 ILE C O 1
ATOM 2374 N N . LEU C 1 109 ? 26.667 -14.227 54.999 1.00 65.56 106 LEU C N 1
ATOM 2375 C CA . LEU C 1 109 ? 26.763 -15.573 55.541 1.00 79.80 106 LEU C CA 1
ATOM 2376 C C . LEU C 1 109 ? 25.875 -16.530 54.762 1.00 87.42 106 LEU C C 1
ATOM 2377 O O . LEU C 1 109 ? 26.252 -17.674 54.512 1.00 96.48 106 LEU C O 1
ATOM 2382 N N . LEU C 1 110 ? 24.692 -16.053 54.388 1.00 91.46 107 LEU C N 1
ATOM 2383 C CA . LEU C 1 110 ? 23.761 -16.837 53.588 1.00 87.95 107 LEU C CA 1
ATOM 2384 C C . LEU C 1 110 ? 24.349 -17.134 52.217 1.00 82.44 107 LEU C C 1
ATOM 2385 O O . LEU C 1 110 ? 24.203 -18.237 51.683 1.00 73.35 107 LEU C O 1
ATOM 2390 N N . LYS C 1 111 ? 25.005 -16.126 51.653 1.00 76.94 108 LYS C N 1
ATOM 2391 C CA . LYS C 1 111 ? 25.648 -16.238 50.353 1.00 76.63 108 LYS C CA 1
ATOM 2392 C C . LYS C 1 111 ? 26.718 -17.332 50.419 1.00 85.84 108 LYS C C 1
ATOM 2393 O O . LYS C 1 111 ? 26.859 -18.126 49.487 1.00 83.10 108 LYS C O 1
ATOM 2399 N N . GLN C 1 112 ? 27.454 -17.374 51.530 1.00 89.75 109 GLN C N 1
ATOM 2400 C CA . GLN C 1 112 ? 28.510 -18.371 51.740 1.00 73.96 109 GLN C CA 1
ATOM 2401 C C . GLN C 1 112 ? 27.987 -19.799 51.967 1.00 81.81 109 GLN C C 1
ATOM 2402 O O . GLN C 1 112 ? 28.404 -20.739 51.286 1.00 85.10 109 GLN C O 1
ATOM 2408 N N . ILE C 1 113 ? 27.082 -19.961 52.928 1.00 74.31 110 ILE C N 1
ATOM 2409 C CA . ILE C 1 113 ? 26.648 -21.293 53.345 1.00 76.06 110 ILE C CA 1
ATOM 2410 C C . ILE C 1 113 ? 25.559 -21.891 52.451 1.00 94.06 110 ILE C C 1
ATOM 2411 O O . ILE C 1 113 ? 25.419 -23.112 52.374 1.00 99.05 110 ILE C O 1
ATOM 2416 N N . ASP C 1 114 ? 24.779 -21.037 51.795 1.00 97.97 111 ASP C N 1
ATOM 2417 C CA . ASP C 1 114 ? 23.697 -21.512 50.935 1.00 99.62 111 ASP C CA 1
ATOM 2418 C C . ASP C 1 114 ? 23.571 -20.677 49.663 1.00 99.97 111 ASP C C 1
ATOM 2419 O O . ASP C 1 114 ? 22.699 -19.814 49.570 1.00 99.63 111 ASP C O 1
ATOM 2424 N N . PRO C 1 115 ? 24.444 -20.937 48.678 1.00 110.85 112 PRO C N 1
ATOM 2425 C CA . PRO C 1 115 ? 24.542 -20.137 47.454 1.00 108.56 112 PRO C CA 1
ATOM 2426 C C . PRO C 1 115 ? 23.266 -20.167 46.614 1.00 93.44 112 PRO C C 1
ATOM 2427 O O . PRO C 1 115 ? 22.908 -19.153 46.019 1.00 87.66 112 PRO C O 1
ATOM 2431 N N . ASP C 1 116 ? 22.596 -21.314 46.571 1.00 88.90 113 ASP C N 1
ATOM 2432 C CA . ASP C 1 116 ? 21.369 -21.457 45.796 1.00 100.22 113 ASP C CA 1
ATOM 2433 C C . ASP C 1 116 ? 20.236 -20.603 46.355 1.00 97.04 113 ASP C C 1
ATOM 2434 O O . ASP C 1 116 ? 19.431 -20.052 45.601 1.00 91.22 113 ASP C O 1
ATOM 2439 N N . ARG C 1 117 ? 20.170 -20.510 47.679 1.00 96.71 114 ARG C N 1
ATOM 2440 C CA . ARG C 1 117 ? 19.159 -19.697 48.343 1.00 82.79 114 ARG C CA 1
ATOM 2441 C C . ARG C 1 117 ? 19.369 -18.203 48.088 1.00 80.23 114 ARG C C 1
ATOM 2442 O O . ARG C 1 117 ? 18.419 -17.476 47.791 1.00 90.27 114 ARG C O 1
ATOM 2450 N N . PHE C 1 118 ? 20.613 -17.746 48.210 1.00 82.52 115 PHE C N 1
ATOM 2451 C CA . PHE C 1 118 ? 20.928 -16.345 47.948 1.00 82.46 115 PHE C CA 1
ATOM 2452 C C . PHE C 1 118 ? 20.727 -15.998 46.475 1.00 91.68 115 PHE C C 1
ATOM 2453 O O . PHE C 1 118 ? 20.269 -14.900 46.138 1.00 92.07 115 PHE C O 1
ATOM 2461 N N . ALA C 1 119 ? 21.073 -16.942 45.603 1.00 98.71 116 ALA C N 1
ATOM 2462 C CA . ALA C 1 119 ? 20.867 -16.780 44.168 1.00 85.07 116 ALA C CA 1
ATOM 2463 C C . ALA C 1 119 ? 19.381 -16.666 43.870 1.00 77.71 116 ALA C C 1
ATOM 2464 O O . ALA C 1 119 ? 18.966 -15.870 43.035 1.00 78.02 116 ALA C O 1
ATOM 2466 N N . ARG C 1 120 ? 18.589 -17.471 44.569 1.00 76.92 117 ARG C N 1
ATOM 2467 C CA . ARG C 1 120 ? 17.138 -17.427 44.456 1.00 72.34 117 ARG C CA 1
ATOM 2468 C C . ARG C 1 120 ? 16.607 -16.067 44.892 1.00 78.33 117 ARG C C 1
ATOM 2469 O O . ARG C 1 120 ? 15.715 -15.509 44.255 1.00 86.98 117 ARG C O 1
ATOM 2477 N N . LEU C 1 121 ? 17.156 -15.542 45.983 1.00 89.61 118 LEU C N 1
ATOM 2478 C CA . LEU C 1 121 ? 16.744 -14.235 46.488 1.00 92.00 118 LEU C CA 1
ATOM 2479 C C . LEU C 1 121 ? 17.056 -13.106 45.504 1.00 92.53 118 LEU C C 1
ATOM 2480 O O . LEU C 1 121 ? 16.202 -12.259 45.229 1.00 96.33 118 LEU C O 1
ATOM 2485 N N . GLU C 1 122 ? 18.271 -13.104 44.964 1.00 87.00 119 GLU C N 1
ATOM 2486 C CA . GLU C 1 122 ? 18.664 -12.080 43.998 1.00 92.37 119 GLU C CA 1
ATOM 2487 C C . GLU C 1 122 ? 17.832 -12.221 42.725 1.00 100.39 119 GLU C C 1
ATOM 2488 O O . GLU C 1 122 ? 17.464 -11.226 42.098 1.00 94.10 119 GLU C O 1
ATOM 2494 N N . SER C 1 123 ? 17.548 -13.465 42.351 1.00 98.41 120 SER C N 1
ATOM 2495 C CA . SER C 1 123 ? 16.676 -13.767 41.221 1.00 97.62 120 SER C CA 1
ATOM 2496 C C . SER C 1 123 ? 15.289 -13.167 41.451 1.00 102.86 120 SER C C 1
ATOM 2497 O O . SER C 1 123 ? 14.665 -12.654 40.523 1.00 112.55 120 SER C O 1
ATOM 2500 N N . LEU C 1 124 ? 14.810 -13.249 42.690 1.00 94.78 121 LEU C N 1
ATOM 2501 C CA . LEU C 1 124 ? 13.530 -12.656 43.064 1.00 87.80 121 LEU C CA 1
ATOM 2502 C C . LEU C 1 124 ? 13.601 -11.137 42.960 1.00 89.62 121 LEU C C 1
ATOM 2503 O O . LEU C 1 124 ? 12.630 -10.483 42.579 1.00 100.38 121 LEU C O 1
ATOM 2508 N N . ILE C 1 125 ? 14.759 -10.583 43.302 1.00 83.12 122 ILE C N 1
ATOM 2509 C CA . ILE C 1 125 ? 14.963 -9.139 43.255 1.00 84.90 122 ILE C CA 1
ATOM 2510 C C . ILE C 1 125 ? 15.056 -8.669 41.804 1.00 86.18 122 ILE C C 1
ATOM 2511 O O . ILE C 1 125 ? 14.680 -7.543 41.478 1.00 84.23 122 ILE C O 1
ATOM 2516 N N . ASN C 1 126 ? 15.538 -9.549 40.931 1.00 89.94 123 ASN C N 1
ATOM 2517 C CA . ASN C 1 126 ? 15.812 -9.169 39.548 1.00 103.23 123 ASN C CA 1
ATOM 2518 C C . ASN C 1 126 ? 14.654 -9.441 38.592 1.00 97.53 123 ASN C C 1
ATOM 2519 O O . ASN C 1 126 ? 14.760 -9.175 37.396 1.00 112.96 123 ASN C O 1
ATOM 2524 N N . ARG C 1 127 ? 13.552 -9.963 39.119 1.00 88.81 124 ARG C N 1
ATOM 2525 C CA . ARG C 1 127 ? 12.371 -10.218 38.302 1.00 89.33 124 ARG C CA 1
ATOM 2526 C C . ARG C 1 127 ? 11.609 -8.913 38.083 1.00 95.86 124 ARG C C 1
ATOM 2527 O O . ARG C 1 127 ? 11.534 -8.081 38.987 1.00 90.39 124 ARG C O 1
ATOM 2535 N N . PRO C 1 128 ? 11.062 -8.720 36.869 1.00 96.82 125 PRO C N 1
ATOM 2536 C CA . PRO C 1 128 ? 10.432 -7.448 36.491 1.00 87.14 125 PRO C CA 1
ATOM 2537 C C . PRO C 1 128 ? 9.281 -7.033 37.406 1.00 91.70 125 PRO C C 1
ATOM 2538 O O . PRO C 1 128 ? 9.103 -5.842 37.667 1.00 89.45 125 PRO C O 1
ATOM 2542 N N . TYR C 1 129 ? 8.514 -8.004 37.887 1.00 85.01 126 TYR C N 1
ATOM 2543 C CA . TYR C 1 129 ? 7.437 -7.724 38.828 1.00 79.20 126 TYR C CA 1
ATOM 2544 C C . TYR C 1 129 ? 7.480 -8.701 39.997 1.00 76.74 126 TYR C C 1
ATOM 2545 O O . TYR C 1 129 ? 8.163 -9.724 39.934 1.00 83.84 126 TYR C O 1
ATOM 2554 N N . PHE C 1 130 ? 6.760 -8.375 41.066 1.00 55.66 127 PHE C N 1
ATOM 2555 C CA . PHE C 1 130 ? 6.731 -9.225 42.244 1.00 55.70 127 PHE C CA 1
ATOM 2556 C C . PHE C 1 130 ? 5.657 -10.308 42.143 1.00 64.34 127 PHE C C 1
ATOM 2557 O O . PHE C 1 130 ? 4.466 -10.027 42.269 1.00 63.13 127 PHE C O 1
ATOM 2565 N N . ASP C 1 131 ? 6.087 -11.551 41.943 1.00 55.02 128 ASP C N 1
ATOM 2566 C CA . ASP C 1 131 ? 5.159 -12.668 41.830 1.00 58.31 128 ASP C CA 1
ATOM 2567 C C . ASP C 1 131 ? 4.655 -13.092 43.206 1.00 68.26 128 ASP C C 1
ATOM 2568 O O . ASP C 1 131 ? 5.033 -14.144 43.716 1.00 80.89 128 ASP C O 1
ATOM 2573 N N . GLY C 1 132 ? 3.779 -12.281 43.788 1.00 66.80 129 GLY C N 1
ATOM 2574 C CA . GLY C 1 132 ? 3.227 -12.565 45.100 1.00 61.80 129 GLY C CA 1
ATOM 2575 C C . GLY C 1 132 ? 2.467 -13.873 45.185 1.00 70.44 129 GLY C C 1
ATOM 2576 O O . GLY C 1 132 ? 2.349 -14.460 46.265 1.00 70.75 129 GLY C O 1
ATOM 2577 N N . GLN C 1 133 ? 1.959 -14.332 44.044 1.00 80.31 130 GLN C N 1
ATOM 2578 C CA . GLN C 1 133 ? 1.131 -15.532 43.996 1.00 88.94 130 GLN C CA 1
ATOM 2579 C C . GLN C 1 133 ? 1.880 -16.764 44.489 1.00 85.28 130 GLN C C 1
ATOM 2580 O O . GLN C 1 133 ? 1.390 -17.476 45.358 1.00 84.76 130 GLN C O 1
ATOM 2586 N N . GLU C 1 134 ? 3.073 -17.004 43.958 1.00 76.29 131 GLU C N 1
ATOM 2587 C CA . GLU C 1 134 ? 3.864 -18.146 44.397 1.00 81.76 131 GLU C CA 1
ATOM 2588 C C . GLU C 1 134 ? 4.336 -17.952 45.841 1.00 89.50 131 GLU C C 1
ATOM 2589 O O . GLU C 1 134 ? 4.047 -18.782 46.721 1.00 90.81 131 GLU C O 1
ATOM 2595 N N . VAL C 1 135 ? 5.004 -16.820 46.073 1.00 84.02 132 VAL C N 1
ATOM 2596 C CA . VAL C 1 135 ? 5.670 -16.506 47.330 1.00 56.96 132 VAL C CA 1
ATOM 2597 C C . VAL C 1 135 ? 4.738 -16.642 48.514 1.00 56.74 132 VAL C C 1
ATOM 2598 O O . VAL C 1 135 ? 4.974 -17.453 49.408 1.00 73.62 132 VAL C O 1
ATOM 2602 N N . TYR C 1 136 ? 3.664 -15.867 48.508 1.00 50.60 133 TYR C N 1
ATOM 2603 C CA . TYR C 1 136 ? 2.744 -15.871 49.632 1.00 59.00 133 TYR C CA 1
ATOM 2604 C C . TYR C 1 136 ? 1.622 -16.882 49.431 1.00 67.62 133 TYR C C 1
ATOM 2605 O O . TYR C 1 136 ? 0.782 -17.076 50.311 1.00 56.23 133 TYR C O 1
ATOM 2614 N N . GLY C 1 137 ? 1.614 -17.522 48.266 1.00 79.95 134 GLY C N 1
ATOM 2615 C CA . GLY C 1 137 ? 0.675 -18.593 48.004 1.00 77.88 134 GLY C CA 1
ATOM 2616 C C . GLY C 1 137 ? 1.074 -19.836 48.761 1.00 71.22 134 GLY C C 1
ATOM 2617 O O . GLY C 1 137 ? 0.220 -20.517 49.328 1.00 67.29 134 GLY C O 1
ATOM 2618 N N . ASP C 1 138 ? 2.370 -20.136 48.778 1.00 72.82 135 ASP C N 1
ATOM 2619 C CA . ASP C 1 138 ? 2.846 -21.276 49.557 1.00 77.71 135 ASP C CA 1
ATOM 2620 C C . ASP C 1 138 ? 2.531 -21.063 51.043 1.00 73.93 135 ASP C C 1
ATOM 2621 O O . ASP C 1 138 ? 1.848 -21.879 51.664 1.00 61.33 135 ASP C O 1
ATOM 2626 N N . VAL C 1 139 ? 3.010 -19.949 51.593 1.00 77.02 136 VAL C N 1
ATOM 2627 C CA . VAL C 1 139 ? 2.714 -19.563 52.973 1.00 76.88 136 VAL C CA 1
ATOM 2628 C C . VAL C 1 139 ? 2.538 -18.040 53.050 1.00 61.64 136 VAL C C 1
ATOM 2629 O O . VAL C 1 139 ? 3.415 -17.285 52.628 1.00 52.79 136 VAL C O 1
ATOM 2633 N N . SER C 1 140 ? 1.409 -17.594 53.598 1.00 32.72 137 SER C N 1
ATOM 2634 C CA . SER C 1 140 ? 1.044 -16.181 53.527 1.00 40.07 137 SER C CA 1
ATOM 2635 C C . SER C 1 140 ? 2.011 -15.267 54.264 1.00 46.47 137 SER C C 1
ATOM 2636 O O . SER C 1 140 ? 2.818 -15.713 55.080 1.00 60.81 137 SER C O 1
ATOM 2639 N N . LYS C 1 141 ? 1.933 -13.981 53.941 1.00 48.49 138 LYS C N 1
ATOM 2640 C CA . LYS C 1 141 ? 2.765 -12.966 54.566 1.00 45.07 138 LYS C CA 1
ATOM 2641 C C . LYS C 1 141 ? 2.534 -12.908 56.068 1.00 47.84 138 LYS C C 1
ATOM 2642 O O . LYS C 1 141 ? 3.484 -12.885 56.856 1.00 51.03 138 LYS C O 1
ATOM 2648 N N . GLU C 1 142 ? 1.263 -12.900 56.451 1.00 39.55 139 GLU C N 1
ATOM 2649 C CA . GLU C 1 142 ? 0.867 -12.840 57.851 1.00 43.54 139 GLU C CA 1
ATOM 2650 C C . GLU C 1 142 ? 1.470 -14.005 58.638 1.00 46.14 139 GLU C C 1
ATOM 2651 O O . GLU C 1 142 ? 1.993 -13.828 59.743 1.00 41.55 139 GLU C O 1
ATOM 2657 N N . LYS C 1 143 ? 1.421 -15.189 58.036 1.00 39.69 140 LYS C N 1
ATOM 2658 C CA . LYS C 1 143 ? 1.931 -16.401 58.654 1.00 43.24 140 LYS C CA 1
ATOM 2659 C C . LYS C 1 143 ? 3.457 -16.349 58.751 1.00 53.15 140 LYS C C 1
ATOM 2660 O O . LYS C 1 143 ? 4.032 -16.804 59.738 1.00 53.89 140 LYS C O 1
ATOM 2666 N N . ARG C 1 144 ? 4.112 -15.803 57.728 1.00 43.60 141 ARG C N 1
ATOM 2667 C CA . ARG C 1 144 ? 5.566 -15.637 57.775 1.00 51.99 141 ARG C CA 1
ATOM 2668 C C . ARG C 1 144 ? 6.003 -14.709 58.902 1.00 52.47 141 ARG C C 1
ATOM 2669 O O . ARG C 1 144 ? 6.880 -15.059 59.693 1.00 56.22 141 ARG C O 1
ATOM 2677 N N . ARG C 1 145 ? 5.399 -13.526 58.970 1.00 53.13 142 ARG C N 1
ATOM 2678 C CA . ARG C 1 145 ? 5.739 -12.580 60.027 1.00 44.24 142 ARG C CA 1
ATOM 2679 C C . ARG C 1 145 ? 5.402 -13.155 61.398 1.00 53.66 142 ARG C C 1
ATOM 2680 O O . ARG C 1 145 ? 6.103 -12.886 62.368 1.00 60.93 142 ARG C O 1
ATOM 2688 N N . SER C 1 146 ? 4.353 -13.969 61.472 1.00 47.37 143 SER C N 1
ATOM 2689 C CA . SER C 1 146 ? 3.996 -14.619 62.730 1.00 47.91 143 SER C CA 1
ATOM 2690 C C . SER C 1 146 ? 5.066 -15.626 63.160 1.00 53.95 143 SER C C 1
ATOM 2691 O O . SER C 1 146 ? 5.494 -15.644 64.318 1.00 55.35 143 SER C O 1
ATOM 2694 N N . VAL C 1 147 ? 5.497 -16.456 62.216 1.00 53.00 144 VAL C N 1
ATOM 2695 C CA . VAL C 1 147 ? 6.518 -17.465 62.478 1.00 47.09 144 VAL C CA 1
ATOM 2696 C C . VAL C 1 147 ? 7.836 -16.837 62.900 1.00 52.19 144 VAL C C 1
ATOM 2697 O O . VAL C 1 147 ? 8.444 -17.253 63.893 1.00 70.26 144 VAL C O 1
ATOM 2701 N N . ILE C 1 148 ? 8.273 -15.829 62.154 1.00 47.19 145 ILE C N 1
ATOM 2702 C CA . ILE C 1 148 ? 9.499 -15.123 62.508 1.00 59.01 145 ILE C CA 1
ATOM 2703 C C . ILE C 1 148 ? 9.356 -14.457 63.882 1.00 58.55 145 ILE C C 1
ATOM 2704 O O . ILE C 1 148 ? 10.285 -14.485 64.694 1.00 53.46 145 ILE C O 1
ATOM 2709 N N . ALA C 1 149 ? 8.181 -13.885 64.140 1.00 58.08 146 ALA C N 1
ATOM 2710 C CA . ALA C 1 149 ? 7.900 -13.230 65.418 1.00 54.40 146 ALA C CA 1
ATOM 2711 C C . ALA C 1 149 ? 8.047 -14.182 66.593 1.00 50.23 146 ALA C C 1
ATOM 2712 O O . ALA C 1 149 ? 8.653 -13.834 67.596 1.00 54.06 146 ALA C O 1
ATOM 2714 N N . GLN C 1 150 ? 7.472 -15.374 66.480 1.00 50.88 147 GLN C N 1
ATOM 2715 C CA . GLN C 1 150 ? 7.590 -16.365 67.544 1.00 58.01 147 GLN C CA 1
ATOM 2716 C C . GLN C 1 150 ? 9.040 -16.810 67.706 1.00 67.19 147 GLN C C 1
ATOM 2717 O O . GLN C 1 150 ? 9.609 -16.769 68.812 1.00 76.57 147 GLN C O 1
ATOM 2723 N N . THR C 1 151 ? 9.628 -17.230 66.590 1.00 60.19 148 THR C N 1
ATOM 2724 C CA . THR C 1 151 ? 10.989 -17.754 66.574 1.00 66.20 148 THR C CA 1
ATOM 2725 C C . THR C 1 151 ? 11.984 -16.783 67.219 1.00 63.73 148 THR C C 1
ATOM 2726 O O . THR C 1 151 ? 12.907 -17.208 67.913 1.00 65.78 148 THR C O 1
ATOM 2730 N N . LEU C 1 152 ? 11.795 -15.484 66.998 1.00 57.04 149 LEU C N 1
ATOM 2731 C CA . LEU C 1 152 ? 12.654 -14.479 67.627 1.00 52.27 149 LEU C CA 1
ATOM 2732 C C . LEU C 1 152 ? 12.227 -14.137 69.055 1.00 61.90 149 LEU C C 1
ATOM 2733 O O . LEU C 1 152 ? 13.066 -13.792 69.886 1.00 53.16 149 LEU C O 1
ATOM 2738 N N . SER C 1 153 ? 10.928 -14.201 69.336 1.00 56.60 150 SER C N 1
ATOM 2739 C CA . SER C 1 153 ? 10.438 -13.877 70.673 1.00 61.01 150 SER C CA 1
ATOM 2740 C C . SER C 1 153 ? 10.989 -14.872 71.685 1.00 76.73 150 SER C C 1
ATOM 2741 O O . SER C 1 153 ? 11.210 -14.527 72.847 1.00 73.50 150 SER C O 1
ATOM 2744 N N . SER C 1 154 ? 11.209 -16.108 71.245 1.00 73.94 151 SER C N 1
ATOM 2745 C CA . SER C 1 154 ? 11.761 -17.121 72.143 1.00 78.47 151 SER C CA 1
ATOM 2746 C C . SER C 1 154 ? 13.184 -16.772 72.602 1.00 81.07 151 SER C C 1
ATOM 2747 O O . SER C 1 154 ? 13.653 -17.274 73.623 1.00 88.29 151 SER C O 1
ATOM 2750 N N . GLU C 1 155 ? 13.861 -15.907 71.851 1.00 73.06 152 GLU C N 1
ATOM 2751 C CA . GLU C 1 155 ? 15.255 -15.567 72.133 1.00 65.72 152 GLU C CA 1
ATOM 2752 C C . GLU C 1 155 ? 15.424 -14.245 72.883 1.00 66.40 152 GLU C C 1
ATOM 2753 O O . GLU C 1 155 ? 16.536 -13.737 73.000 1.00 74.68 152 GLU C O 1
ATOM 2759 N N . VAL C 1 156 ? 14.326 -13.666 73.354 1.00 63.77 153 VAL C N 1
ATOM 2760 C CA . VAL C 1 156 ? 14.405 -12.388 74.058 1.00 62.37 153 VAL C CA 1
ATOM 2761 C C . VAL C 1 156 ? 13.750 -12.451 75.432 1.00 70.49 153 VAL C C 1
ATOM 2762 O O . VAL C 1 156 ? 12.977 -13.364 75.732 1.00 60.79 153 VAL C O 1
ATOM 2766 N N . HIS C 1 157 ? 14.080 -11.467 76.262 1.00 71.50 154 HIS C N 1
ATOM 2767 C CA . HIS C 1 157 ? 13.596 -11.414 77.631 1.00 59.88 154 HIS C CA 1
ATOM 2768 C C . HIS C 1 157 ? 13.198 -9.996 78.002 1.00 59.65 154 HIS C C 1
ATOM 2769 O O . HIS C 1 157 ? 13.708 -9.028 77.439 1.00 52.51 154 HIS C O 1
ATOM 2776 N N . VAL C 1 158 ? 12.269 -9.876 78.942 1.00 60.23 155 VAL C N 1
ATOM 2777 C CA . VAL C 1 158 ? 11.899 -8.567 79.454 1.00 58.58 155 VAL C CA 1
ATOM 2778 C C . VAL C 1 158 ? 12.258 -8.483 80.937 1.00 63.14 155 VAL C C 1
ATOM 2779 O O . VAL C 1 158 ? 11.769 -9.260 81.759 1.00 64.89 155 VAL C O 1
ATOM 2783 N N . VAL C 1 159 ? 13.135 -7.536 81.263 1.00 66.11 156 VAL C N 1
ATOM 2784 C CA . VAL C 1 159 ? 13.628 -7.353 82.629 1.00 57.86 156 VAL C CA 1
ATOM 2785 C C . VAL C 1 159 ? 13.492 -5.901 83.065 1.00 47.78 156 VAL C C 1
ATOM 2786 O O . VAL C 1 159 ? 13.947 -4.997 82.365 1.00 51.76 156 VAL C O 1
ATOM 2790 N N . ALA C 1 160 ? 12.916 -5.691 84.248 1.00 51.02 157 ALA C N 1
ATOM 2791 C CA . ALA C 1 160 ? 12.653 -4.352 84.775 1.00 49.97 157 ALA C CA 1
ATOM 2792 C C . ALA C 1 160 ? 13.961 -3.561 84.854 1.00 60.23 157 ALA C C 1
ATOM 2793 O O . ALA C 1 160 ? 15.029 -4.157 84.993 1.00 55.07 157 ALA C O 1
ATOM 2795 N N . PRO C 1 161 ? 13.880 -2.217 84.778 1.00 57.77 158 PRO C N 1
ATOM 2796 C CA . PRO C 1 161 ? 15.062 -1.353 84.641 1.00 65.91 158 PRO C CA 1
ATOM 2797 C C . PRO C 1 161 ? 16.256 -1.665 85.547 1.00 73.16 158 PRO C C 1
ATOM 2798 O O . PRO C 1 161 ? 17.332 -1.887 85.000 1.00 81.46 158 PRO C O 1
ATOM 2802 N N . SER C 1 162 ? 16.090 -1.713 86.864 1.00 55.77 159 SER C N 1
ATOM 2803 C CA . SER C 1 162 ? 17.224 -1.970 87.753 1.00 42.48 159 SER C CA 1
ATOM 2804 C C . SER C 1 162 ? 16.849 -3.076 88.717 1.00 49.65 159 SER C C 1
ATOM 2805 O O . SER C 1 162 ? 16.879 -2.906 89.935 1.00 45.71 159 SER C O 1
ATOM 2808 N N . ARG C 1 163 ? 16.537 -4.230 88.147 1.00 52.15 160 ARG C N 1
ATOM 2809 C CA . ARG C 1 163 ? 15.917 -5.320 88.877 1.00 50.21 160 ARG C CA 1
ATOM 2810 C C . ARG C 1 163 ? 16.800 -5.869 89.999 1.00 41.64 160 ARG C C 1
ATOM 2811 O O . ARG C 1 163 ? 16.307 -6.152 91.088 1.00 44.47 160 ARG C O 1
ATOM 2819 N N . LEU C 1 164 ? 18.100 -5.990 89.756 1.00 44.82 161 LEU C N 1
ATOM 2820 C CA . LEU C 1 164 ? 19.000 -6.541 90.770 1.00 44.39 161 LEU C CA 1
ATOM 2821 C C . LEU C 1 164 ? 19.023 -5.704 92.046 1.00 47.53 161 LEU C C 1
ATOM 2822 O O . LEU C 1 164 ? 18.892 -6.232 93.155 1.00 50.13 161 LEU C O 1
ATOM 2827 N N . LEU C 1 165 ? 19.178 -4.396 91.880 1.00 39.98 162 LEU C N 1
ATOM 2828 C CA . LEU C 1 165 ? 19.185 -3.485 93.011 1.00 31.81 162 LEU C CA 1
ATOM 2829 C C . LEU C 1 165 ? 17.839 -3.507 93.734 1.00 37.27 162 LEU C C 1
ATOM 2830 O O . LEU C 1 165 ? 17.789 -3.448 94.960 1.00 49.02 162 LEU C O 1
ATOM 2835 N N . SER C 1 166 ? 16.751 -3.599 92.978 1.00 37.98 163 SER C N 1
ATOM 2836 C CA . SER C 1 166 ? 15.422 -3.649 93.575 1.00 38.94 163 SER C CA 1
ATOM 2837 C C . SER C 1 166 ? 15.280 -4.883 94.445 1.00 39.82 163 SER C C 1
ATOM 2838 O O . SER C 1 166 ? 14.726 -4.826 95.545 1.00 46.22 163 SER C O 1
ATOM 2841 N N . LEU C 1 167 ? 15.785 -6.000 93.939 1.00 39.94 164 LEU C N 1
ATOM 2842 C CA . LEU C 1 167 ? 15.725 -7.260 94.659 1.00 38.31 164 LEU C CA 1
ATOM 2843 C C . LEU C 1 167 ? 16.583 -7.203 95.925 1.00 43.22 164 LEU C C 1
ATOM 2844 O O . LEU C 1 167 ? 16.190 -7.722 96.972 1.00 44.14 164 LEU C O 1
ATOM 2849 N N . LEU C 1 168 ? 17.747 -6.565 95.839 1.00 40.32 165 LEU C N 1
ATOM 2850 C CA . LEU C 1 168 ? 18.600 -6.399 97.018 1.00 32.32 165 LEU C CA 1
ATOM 2851 C C . LEU C 1 168 ? 17.953 -5.500 98.076 1.00 35.76 165 LEU C C 1
ATOM 2852 O O . LEU C 1 168 ? 18.072 -5.743 99.281 1.00 36.02 165 LEU C O 1
ATOM 2857 N N . GLY C 1 169 ? 17.280 -4.452 97.620 1.00 23.87 166 GLY C N 1
ATOM 2858 C CA . GLY C 1 169 ? 16.516 -3.602 98.507 1.00 24.93 166 GLY C CA 1
ATOM 2859 C C . GLY C 1 169 ? 15.422 -4.398 99.184 1.00 32.38 166 GLY C C 1
ATOM 2860 O O . GLY C 1 169 ? 15.129 -4.194 100.360 1.00 32.68 166 GLY C O 1
ATOM 2861 N N . GLN C 1 170 ? 14.817 -5.310 98.429 1.00 33.47 167 GLN C N 1
ATOM 2862 C CA . GLN C 1 170 ? 13.780 -6.185 98.965 1.00 38.29 167 GLN C CA 1
ATOM 2863 C C . GLN C 1 170 ? 14.329 -7.140 100.017 1.00 34.53 167 GLN C C 1
ATOM 2864 O O . GLN C 1 170 ? 13.660 -7.424 101.010 1.00 38.95 167 GLN C O 1
ATOM 2870 N N . SER C 1 171 ? 15.535 -7.652 99.801 1.00 28.00 168 SER C N 1
ATOM 2871 C CA . SER C 1 171 ? 16.157 -8.485 100.823 1.00 34.91 168 SER C CA 1
ATOM 2872 C C . SER C 1 171 ? 16.401 -7.643 102.064 1.00 28.65 168 SER C C 1
ATOM 2873 O O . SER C 1 171 ? 16.193 -8.100 103.179 1.00 36.03 168 SER C O 1
ATOM 2876 N N . LEU C 1 172 ? 16.801 -6.393 101.861 1.00 34.58 169 LEU C N 1
ATOM 2877 C CA . LEU C 1 172 ? 17.055 -5.497 102.981 1.00 32.94 169 LEU C CA 1
ATOM 2878 C C . LEU C 1 172 ? 15.786 -5.256 103.800 1.00 34.88 169 LEU C C 1
ATOM 2879 O O . LEU C 1 172 ? 15.817 -5.273 105.036 1.00 43.73 169 LEU C O 1
ATOM 2884 N N . LYS C 1 173 ? 14.671 -5.045 103.106 1.00 35.54 170 LYS C N 1
ATOM 2885 C CA . LYS C 1 173 ? 13.375 -4.890 103.761 1.00 31.34 170 LYS C CA 1
ATOM 2886 C C . LYS C 1 173 ? 12.980 -6.168 104.503 1.00 33.32 170 LYS C C 1
ATOM 2887 O O . LYS C 1 173 ? 12.418 -6.109 105.592 1.00 23.01 170 LYS C O 1
ATOM 2893 N N . TRP C 1 174 ? 13.250 -7.319 103.890 1.00 31.43 171 TRP C N 1
ATOM 2894 C CA . TRP C 1 174 ? 12.939 -8.607 104.501 1.00 27.85 171 TRP C CA 1
ATOM 2895 C C . TRP C 1 174 ? 13.690 -8.792 105.804 1.00 33.91 171 TRP C C 1
ATOM 2896 O O . TRP C 1 174 ? 13.136 -9.237 106.815 1.00 35.76 171 TRP C O 1
ATOM 2907 N N . GLN C 1 175 ? 14.972 -8.471 105.757 1.00 32.99 172 GLN C N 1
ATOM 2908 C CA . GLN C 1 175 ? 15.812 -8.535 106.932 1.00 26.93 172 GLN C CA 1
ATOM 2909 C C . GLN C 1 175 ? 15.270 -7.605 108.007 1.00 26.64 172 GLN C C 1
ATOM 2910 O O . GLN C 1 175 ? 15.089 -8.022 109.137 1.00 27.82 172 GLN C O 1
ATOM 2916 N N . LEU C 1 176 ? 14.959 -6.361 107.646 1.00 28.47 173 LEU C N 1
ATOM 2917 C CA . LEU C 1 176 ? 14.469 -5.403 108.637 1.00 22.89 173 LEU C CA 1
ATOM 2918 C C . LEU C 1 176 ? 13.106 -5.721 109.263 1.00 32.92 173 LEU C C 1
ATOM 2919 O O . LEU C 1 176 ? 12.943 -5.615 110.475 1.00 32.02 173 LEU C O 1
ATOM 2924 N N . HIS C 1 177 ? 12.122 -6.081 108.441 1.00 27.74 174 HIS C N 1
ATOM 2925 C CA . HIS C 1 177 ? 10.751 -6.211 108.931 1.00 24.05 174 HIS C CA 1
ATOM 2926 C C . HIS C 1 177 ? 10.286 -7.599 109.351 1.00 29.93 174 HIS C C 1
ATOM 2927 O O . HIS C 1 177 ? 9.328 -7.725 110.113 1.00 37.29 174 HIS C O 1
ATOM 2934 N N . GLN C 1 178 ? 10.952 -8.635 108.861 1.00 24.99 175 GLN C N 1
ATOM 2935 C CA . GLN C 1 178 ? 10.653 -9.990 109.301 1.00 21.80 175 GLN C CA 1
ATOM 2936 C C . GLN C 1 178 ? 11.771 -10.521 110.192 1.00 33.07 175 GLN C C 1
ATOM 2937 O O . GLN C 1 178 ? 11.539 -11.120 111.241 1.00 24.07 175 GLN C O 1
ATOM 2943 N N . GLY C 1 179 ? 12.992 -10.296 109.740 1.00 30.84 176 GLY C N 1
ATOM 2944 C CA . GLY C 1 179 ? 14.170 -10.824 110.382 1.00 30.67 176 GLY C CA 1
ATOM 2945 C C . GLY C 1 179 ? 14.741 -12.054 109.721 1.00 33.33 176 GLY C C 1
ATOM 2946 O O . GLY C 1 179 ? 14.212 -12.567 108.742 1.00 31.55 176 GLY C O 1
ATOM 2947 N N . LEU C 1 180 ? 15.806 -12.562 110.321 1.00 44.39 177 LEU C N 1
ATOM 2948 C CA . LEU C 1 180 ? 16.487 -13.736 109.821 1.00 35.24 177 LEU C CA 1
ATOM 2949 C C . LEU C 1 180 ? 16.311 -14.919 110.750 1.00 51.90 177 LEU C C 1
ATOM 2950 O O . LEU C 1 180 ? 16.380 -14.772 111.975 1.00 44.47 177 LEU C O 1
ATOM 2955 N N . LEU C 1 181 ? 16.079 -16.090 110.166 1.00 52.08 178 LEU C N 1
ATOM 2956 C CA . LEU C 1 181 ? 15.943 -17.302 110.953 1.00 41.84 178 LEU C CA 1
ATOM 2957 C C . LEU C 1 181 ? 17.240 -17.541 111.693 1.00 41.79 178 LEU C C 1
ATOM 2958 O O . LEU C 1 181 ? 18.308 -17.201 111.189 1.00 44.18 178 LEU C O 1
ATOM 2963 N N . PRO C 1 182 ? 17.149 -18.086 112.912 1.00 44.93 179 PRO C N 1
ATOM 2964 C CA . PRO C 1 182 ? 18.346 -18.468 113.661 1.00 55.27 179 PRO C CA 1
ATOM 2965 C C . PRO C 1 182 ? 19.001 -19.689 113.025 1.00 63.31 179 PRO C C 1
ATOM 2966 O O . PRO C 1 182 ? 18.297 -20.525 112.457 1.00 65.64 179 PRO C O 1
ATOM 2970 N N . PRO C 1 183 ? 20.333 -19.796 113.123 1.00 77.06 180 PRO C N 1
ATOM 2971 C CA . PRO C 1 183 ? 21.053 -20.919 112.520 1.00 81.60 180 PRO C CA 1
ATOM 2972 C C . PRO C 1 183 ? 21.319 -22.040 113.518 1.00 75.14 180 PRO C C 1
ATOM 2973 O O . PRO C 1 183 ? 20.390 -22.797 113.801 1.00 68.89 180 PRO C O 1
ATOM 2977 N N . HIS D 2 46 ? 17.304 8.310 47.204 1.00 111.67 206 HIS D N 1
ATOM 2978 C CA . HIS D 2 46 ? 17.062 7.517 48.402 1.00 105.94 206 HIS D CA 1
ATOM 2979 C C . HIS D 2 46 ? 15.621 7.004 48.422 1.00 104.70 206 HIS D C 1
ATOM 2980 O O . HIS D 2 46 ? 14.868 7.189 47.465 1.00 114.63 206 HIS D O 1
ATOM 2987 N N . SER D 2 47 ? 15.250 6.364 49.523 1.00 95.17 207 SER D N 1
ATOM 2988 C CA . SER D 2 47 ? 13.930 5.767 49.698 1.00 121.41 207 SER D CA 1
ATOM 2989 C C . SER D 2 47 ? 12.829 6.785 49.998 1.00 124.33 207 SER D C 1
ATOM 2990 O O . SER D 2 47 ? 12.958 7.594 50.915 1.00 110.62 207 SER D O 1
ATOM 2993 N N . GLU D 2 48 ? 11.758 6.748 49.209 1.00 124.49 208 GLU D N 1
ATOM 2994 C CA . GLU D 2 48 ? 10.608 7.612 49.451 1.00 127.32 208 GLU D CA 1
ATOM 2995 C C . GLU D 2 48 ? 9.894 7.200 50.741 1.00 123.53 208 GLU D C 1
ATOM 2996 O O . GLU D 2 48 ? 9.330 8.039 51.441 1.00 119.44 208 GLU D O 1
ATOM 3002 N N . ASN D 2 49 ? 9.923 5.907 51.053 1.00 121.86 209 ASN D N 1
ATOM 3003 C CA . ASN D 2 49 ? 9.246 5.387 52.241 1.00 124.34 209 ASN D CA 1
ATOM 3004 C C . ASN D 2 49 ? 9.987 5.739 53.535 1.00 121.19 209 ASN D C 1
ATOM 3005 O O . ASN D 2 49 ? 11.215 5.655 53.602 1.00 118.74 209 ASN D O 1
ATOM 3010 N N . ARG D 2 50 ? 9.233 6.124 54.562 1.00 125.48 210 ARG D N 1
ATOM 3011 C CA . ARG D 2 50 ? 9.820 6.548 55.831 1.00 126.58 210 ARG D CA 1
ATOM 3012 C C . ARG D 2 50 ? 10.459 5.386 56.599 1.00 119.66 210 ARG D C 1
ATOM 3013 O O . ARG D 2 50 ? 11.587 5.504 57.079 1.00 115.62 210 ARG D O 1
ATOM 3021 N N . MET D 2 51 ? 9.743 4.269 56.715 1.00 117.25 211 MET D N 1
ATOM 3022 C CA . MET D 2 51 ? 10.261 3.114 57.447 1.00 114.86 211 MET D CA 1
ATOM 3023 C C . MET D 2 51 ? 11.477 2.520 56.738 1.00 119.17 211 MET D C 1
ATOM 3024 O O . MET D 2 51 ? 12.388 2.003 57.385 1.00 113.13 211 MET D O 1
ATOM 3029 N N . VAL D 2 52 ? 11.484 2.596 55.409 1.00 122.62 212 VAL D N 1
ATOM 3030 C CA . VAL D 2 52 ? 12.616 2.124 54.617 1.00 118.00 212 VAL D CA 1
ATOM 3031 C C . VAL D 2 52 ? 13.825 3.032 54.827 1.00 122.26 212 VAL D C 1
ATOM 3032 O O . VAL D 2 52 ? 14.959 2.566 54.905 1.00 124.87 212 VAL D O 1
ATOM 3036 N N . ARG D 2 53 ? 13.567 4.333 54.904 1.00 118.73 213 ARG D N 1
ATOM 3037 C CA . ARG D 2 53 ? 14.602 5.332 55.154 1.00 116.86 213 ARG D CA 1
ATOM 3038 C C . ARG D 2 53 ? 15.245 5.132 56.533 1.00 129.37 213 ARG D C 1
ATOM 3039 O O . ARG D 2 53 ? 16.478 5.130 56.674 1.00 119.57 213 ARG D O 1
ATOM 3047 N N . SER D 2 54 ? 14.396 4.939 57.539 1.00 129.17 214 SER D N 1
ATOM 3048 C CA . SER D 2 54 ? 14.844 4.654 58.898 1.00 119.32 214 SER D CA 1
ATOM 3049 C C . SER D 2 54 ? 15.634 3.349 58.919 1.00 122.85 214 SER D C 1
ATOM 3050 O O . SER D 2 54 ? 16.630 3.221 59.632 1.00 123.96 214 SER D O 1
ATOM 3053 N N . LEU D 2 55 ? 15.169 2.386 58.129 1.00 124.54 215 LEU D N 1
ATOM 3054 C CA . LEU D 2 55 ? 15.840 1.100 57.977 1.00 113.64 215 LEU D CA 1
ATOM 3055 C C . LEU D 2 55 ? 17.246 1.281 57.417 1.00 124.13 215 LEU D C 1
ATOM 3056 O O . LEU D 2 55 ? 18.199 0.643 57.871 1.00 119.75 215 LEU D O 1
ATOM 3061 N N . HIS D 2 56 ? 17.357 2.152 56.421 1.00 128.29 216 HIS D N 1
ATOM 3062 C CA . HIS D 2 56 ? 18.633 2.480 55.803 1.00 133.71 216 HIS D CA 1
ATOM 3063 C C . HIS D 2 56 ? 19.579 3.097 56.826 1.00 132.20 216 HIS D C 1
ATOM 3064 O O . HIS D 2 56 ? 20.751 2.722 56.898 1.00 115.74 216 HIS D O 1
ATOM 3071 N N . ARG D 2 57 ? 19.074 4.047 57.612 1.00 141.46 217 ARG D N 1
ATOM 3072 C CA . ARG D 2 57 ? 19.906 4.681 58.635 1.00 139.18 217 ARG D CA 1
ATOM 3073 C C . ARG D 2 57 ? 20.379 3.679 59.690 1.00 131.86 217 ARG D C 1
ATOM 3074 O O . ARG D 2 57 ? 21.548 3.685 60.077 1.00 137.41 217 ARG D O 1
ATOM 3082 N N . VAL D 2 58 ? 19.469 2.825 60.155 1.00 132.88 218 VAL D N 1
ATOM 3083 C CA . VAL D 2 58 ? 19.801 1.820 61.165 1.00 132.55 218 VAL D CA 1
ATOM 3084 C C . VAL D 2 58 ? 20.836 0.810 60.668 1.00 125.32 218 VAL D C 1
ATOM 3085 O O . VAL D 2 58 ? 21.826 0.536 61.349 1.00 123.49 218 VAL D O 1
ATOM 3089 N N . LEU D 2 59 ? 20.605 0.265 59.478 1.00 131.29 219 LEU D N 1
ATOM 3090 C CA . LEU D 2 59 ? 21.483 -0.761 58.923 1.00 122.66 219 LEU D CA 1
ATOM 3091 C C . LEU D 2 59 ? 22.844 -0.216 58.489 1.00 122.67 219 LEU D C 1
ATOM 3092 O O . LEU D 2 59 ? 23.875 -0.856 58.702 1.00 110.74 219 LEU D O 1
ATOM 3097 N N . PHE D 2 60 ? 22.838 0.961 57.872 1.00 131.55 220 PHE D N 1
ATOM 3098 C CA . PHE D 2 60 ? 24.049 1.522 57.280 1.00 128.21 220 PHE D CA 1
ATOM 3099 C C . PHE D 2 60 ? 24.527 2.764 58.030 1.00 129.83 220 PHE D C 1
ATOM 3100 O O . PHE D 2 60 ? 25.326 2.674 58.962 1.00 121.82 220 PHE D O 1
ATOM 3108 N N . ILE E 1 9 ? -10.226 19.994 3.032 1.00 82.61 6 ILE E N 1
ATOM 3109 C CA . ILE E 1 9 ? -9.964 20.201 4.450 1.00 80.40 6 ILE E CA 1
ATOM 3110 C C . ILE E 1 9 ? -11.078 19.574 5.288 1.00 82.62 6 ILE E C 1
ATOM 3111 O O . ILE E 1 9 ? -12.247 19.593 4.902 1.00 85.18 6 ILE E O 1
ATOM 3116 N N . GLU E 1 10 ? -10.694 19.017 6.433 1.00 85.73 7 GLU E N 1
ATOM 3117 C CA . GLU E 1 10 ? -11.623 18.448 7.403 1.00 68.32 7 GLU E CA 1
ATOM 3118 C C . GLU E 1 10 ? -12.237 19.560 8.261 1.00 66.75 7 GLU E C 1
ATOM 3119 O O . GLU E 1 10 ? -11.584 20.565 8.543 1.00 63.94 7 GLU E O 1
ATOM 3125 N N . SER E 1 11 ? -13.488 19.372 8.674 1.00 56.60 8 SER E N 1
ATOM 3126 C CA . SER E 1 11 ? -14.259 20.401 9.372 1.00 39.77 8 SER E CA 1
ATOM 3127 C C . SER E 1 11 ? -13.799 20.617 10.812 1.00 49.58 8 SER E C 1
ATOM 3128 O O . SER E 1 11 ? -13.648 21.761 11.262 1.00 59.06 8 SER E O 1
ATOM 3131 N N . SER E 1 12 ? -13.598 19.525 11.539 1.00 50.63 9 SER E N 1
ATOM 3132 C CA . SER E 1 12 ? -13.211 19.598 12.943 1.00 43.08 9 SER E CA 1
ATOM 3133 C C . SER E 1 12 ? -11.887 20.340 13.089 1.00 37.62 9 SER E C 1
ATOM 3134 O O . SER E 1 12 ? -11.646 21.001 14.095 1.00 34.07 9 SER E O 1
ATOM 3137 N N . ASP E 1 13 ? -11.024 20.205 12.090 1.00 39.67 10 ASP E N 1
ATOM 3138 C CA . ASP E 1 13 ? -9.732 20.875 12.100 1.00 52.18 10 ASP E CA 1
ATOM 3139 C C . ASP E 1 13 ? -9.908 22.392 12.019 1.00 45.79 10 ASP E C 1
ATOM 3140 O O . ASP E 1 13 ? -9.253 23.150 12.751 1.00 43.45 10 ASP E O 1
ATOM 3145 N N . VAL E 1 14 ? -10.803 22.818 11.130 1.00 39.06 11 VAL E N 1
ATOM 3146 C CA . VAL E 1 14 ? -11.150 24.227 10.958 1.00 35.61 11 VAL E CA 1
ATOM 3147 C C . VAL E 1 14 ? -11.708 24.795 12.259 1.00 36.78 11 VAL E C 1
ATOM 3148 O O . VAL E 1 14 ? -11.300 25.872 12.724 1.00 39.25 11 VAL E O 1
ATOM 3152 N N . ILE E 1 15 ? -12.645 24.052 12.841 1.00 24.01 12 ILE E N 1
ATOM 3153 C CA . ILE E 1 15 ? -13.258 24.429 14.109 1.00 26.80 12 ILE E CA 1
ATOM 3154 C C . ILE E 1 15 ? -12.237 24.518 15.250 1.00 34.27 12 ILE E C 1
ATOM 3155 O O . ILE E 1 15 ? -12.316 25.408 16.091 1.00 44.64 12 ILE E O 1
ATOM 3160 N N . ARG E 1 16 ? -11.289 23.591 15.286 1.00 31.37 13 ARG E N 1
ATOM 3161 C CA . ARG E 1 16 ? -10.240 23.620 16.300 1.00 36.38 13 ARG E CA 1
ATOM 3162 C C . ARG E 1 16 ? -9.356 24.844 16.136 1.00 36.60 13 ARG E C 1
ATOM 3163 O O . ARG E 1 16 ? -8.930 25.447 17.125 1.00 38.91 13 ARG E O 1
ATOM 3171 N N . LEU E 1 17 ? -9.068 25.198 14.887 1.00 30.78 14 LEU E N 1
ATOM 3172 C CA . LEU E 1 17 ? -8.318 26.420 14.610 1.00 35.37 14 LEU E CA 1
ATOM 3173 C C . LEU E 1 17 ? -9.055 27.639 15.145 1.00 41.20 14 LEU E C 1
ATOM 3174 O O . LEU E 1 17 ? -8.484 28.465 15.873 1.00 41.91 14 LEU E O 1
ATOM 3179 N N . ILE E 1 18 ? -10.335 27.729 14.800 1.00 33.47 15 ILE E N 1
ATOM 3180 C CA . ILE E 1 18 ? -11.158 28.834 15.263 1.00 29.83 15 ILE E CA 1
ATOM 3181 C C . ILE E 1 18 ? -11.158 28.894 16.784 1.00 32.74 15 ILE E C 1
ATOM 3182 O O . ILE E 1 18 ? -11.026 29.960 17.365 1.00 36.02 15 ILE E O 1
ATOM 3187 N N . GLU E 1 19 ? -11.257 27.737 17.422 1.00 37.91 16 GLU E N 1
ATOM 3188 C CA . GLU E 1 19 ? -11.267 27.655 18.878 1.00 38.10 16 GLU E CA 1
ATOM 3189 C C . GLU E 1 19 ? -9.964 28.162 19.490 1.00 38.76 16 GLU E C 1
ATOM 3190 O O . GLU E 1 19 ? -9.977 28.862 20.506 1.00 41.95 16 GLU E O 1
ATOM 3196 N N . GLN E 1 20 ? -8.841 27.805 18.878 1.00 43.48 17 GLN E N 1
ATOM 3197 C CA . GLN E 1 20 ? -7.551 28.303 19.341 1.00 37.31 17 GLN E CA 1
ATOM 3198 C C . GLN E 1 20 ? -7.498 29.819 19.222 1.00 44.95 17 GLN E C 1
ATOM 3199 O O . GLN E 1 20 ? -7.021 30.504 20.127 1.00 43.35 17 GLN E O 1
ATOM 3205 N N . PHE E 1 21 ? -7.971 30.333 18.087 1.00 43.14 18 PHE E N 1
ATOM 3206 C CA . PHE E 1 21 ? -8.008 31.777 17.860 1.00 39.89 18 PHE E CA 1
ATOM 3207 C C . PHE E 1 21 ? -8.861 32.500 18.899 1.00 39.51 18 PHE E C 1
ATOM 3208 O O . PHE E 1 21 ? -8.453 33.517 19.454 1.00 44.74 18 PHE E O 1
ATOM 3216 N N . LEU E 1 22 ? -10.042 31.959 19.161 1.00 42.18 19 LEU E N 1
ATOM 3217 C CA . LEU E 1 22 ? -10.963 32.535 20.127 1.00 38.44 19 LEU E CA 1
ATOM 3218 C C . LEU E 1 22 ? -10.324 32.539 21.507 1.00 39.77 19 LEU E C 1
ATOM 3219 O O . LEU E 1 22 ? -10.449 33.507 22.249 1.00 37.02 19 LEU E O 1
ATOM 3224 N N . LYS E 1 23 ? -9.637 31.447 21.837 1.00 42.69 20 LYS E N 1
ATOM 3225 C CA . LYS E 1 23 ? -8.944 31.329 23.118 1.00 43.23 20 LYS E CA 1
ATOM 3226 C C . LYS E 1 23 ? -7.870 32.398 23.262 1.00 36.21 20 LYS E C 1
ATOM 3227 O O . LYS E 1 23 ? -7.872 33.152 24.233 1.00 36.22 20 LYS E O 1
ATOM 3233 N N . GLU E 1 24 ? -6.972 32.477 22.281 1.00 31.89 21 GLU E N 1
ATOM 3234 C CA . GLU E 1 24 ? -5.889 33.458 22.306 1.00 34.66 21 GLU E CA 1
ATOM 3235 C C . GLU E 1 24 ? -6.399 34.898 22.265 1.00 44.19 21 GLU E C 1
ATOM 3236 O O . GLU E 1 24 ? -5.746 35.808 22.770 1.00 54.00 21 GLU E O 1
ATOM 3242 N N . SER E 1 25 ? -7.567 35.100 21.668 1.00 45.46 22 SER E N 1
ATOM 3243 C CA . SER E 1 25 ? -8.134 36.438 21.541 1.00 42.03 22 SER E CA 1
ATOM 3244 C C . SER E 1 25 ? -9.104 36.743 22.686 1.00 51.15 22 SER E C 1
ATOM 3245 O O . SER E 1 25 ? -9.891 37.683 22.610 1.00 56.93 22 SER E O 1
ATOM 3248 N N . ASN E 1 26 ? -9.068 35.906 23.718 1.00 45.20 23 ASN E N 1
ATOM 3249 C CA . ASN E 1 26 ? -9.830 36.123 24.944 1.00 35.61 23 ASN E CA 1
ATOM 3250 C C . ASN E 1 26 ? -11.350 36.161 24.789 1.00 40.92 23 ASN E C 1
ATOM 3251 O O . ASN E 1 26 ? -12.046 36.746 25.619 1.00 37.83 23 ASN E O 1
ATOM 3256 N N . LEU E 1 27 ? -11.867 35.548 23.729 1.00 41.34 24 LEU E N 1
ATOM 3257 C CA . LEU E 1 27 ? -13.312 35.366 23.610 1.00 43.23 24 LEU E CA 1
ATOM 3258 C C . LEU E 1 27 ? -13.720 34.055 24.269 1.00 42.29 24 LEU E C 1
ATOM 3259 O O . LEU E 1 27 ? -14.087 33.103 23.591 1.00 57.75 24 LEU E O 1
ATOM 3264 N N . HIS E 1 28 ? -13.642 34.007 25.594 1.00 48.36 25 HIS E N 1
ATOM 3265 C CA . HIS E 1 28 ? -13.887 32.769 26.324 1.00 54.74 25 HIS E CA 1
ATOM 3266 C C . HIS E 1 28 ? -15.333 32.297 26.144 1.00 41.83 25 HIS E C 1
ATOM 3267 O O . HIS E 1 28 ? -15.582 31.103 25.969 1.00 47.18 25 HIS E O 1
ATOM 3274 N N . ARG E 1 29 ? -16.274 33.233 26.172 1.00 30.14 26 ARG E N 1
ATOM 3275 C CA . ARG E 1 29 ? -17.690 32.908 26.066 1.00 48.39 26 ARG E CA 1
ATOM 3276 C C . ARG E 1 29 ? -18.003 32.182 24.757 1.00 59.02 26 ARG E C 1
ATOM 3277 O O . ARG E 1 29 ? -18.672 31.135 24.747 1.00 53.53 26 ARG E O 1
ATOM 3285 N N . THR E 1 30 ? -17.503 32.744 23.660 1.00 51.92 27 THR E N 1
ATOM 3286 C CA . THR E 1 30 ? -17.680 32.160 22.337 1.00 46.07 27 THR E CA 1
ATOM 3287 C C . THR E 1 30 ? -16.976 30.809 22.216 1.00 38.69 27 THR E C 1
ATOM 3288 O O . THR E 1 30 ? -17.499 29.890 21.599 1.00 39.30 27 THR E O 1
ATOM 3292 N N . LEU E 1 31 ? -15.803 30.683 22.829 1.00 40.75 28 LEU E N 1
ATOM 3293 C CA . LEU E 1 31 ? -15.081 29.416 22.824 1.00 37.93 28 LEU E CA 1
ATOM 3294 C C . LEU E 1 31 ? -15.907 28.326 23.480 1.00 42.07 28 LEU E C 1
ATOM 3295 O O . LEU E 1 31 ? -16.091 27.240 22.916 1.00 48.20 28 LEU E O 1
ATOM 3300 N N . ALA E 1 32 ? -16.430 28.636 24.659 1.00 35.52 29 ALA E N 1
ATOM 3301 C CA . ALA E 1 32 ? -17.267 27.700 25.388 1.00 40.76 29 ALA E CA 1
ATOM 3302 C C . ALA E 1 32 ? -18.494 27.287 24.564 1.00 46.22 29 ALA E C 1
ATOM 3303 O O . ALA E 1 32 ? -18.747 26.090 24.357 1.00 41.16 29 ALA E O 1
ATOM 3305 N N . ILE E 1 33 ? -19.231 28.276 24.062 1.00 44.58 30 ILE E N 1
ATOM 3306 C CA . ILE E 1 33 ? -20.441 27.987 23.291 1.00 42.24 30 ILE E CA 1
ATOM 3307 C C . ILE E 1 33 ? -20.141 27.169 22.035 1.00 40.16 30 ILE E C 1
ATOM 3308 O O . ILE E 1 33 ? -20.915 26.292 21.665 1.00 38.33 30 ILE E O 1
ATOM 3313 N N . LEU E 1 34 ? -19.018 27.459 21.384 1.00 41.48 31 LEU E N 1
ATOM 3314 C CA . LEU E 1 34 ? -18.612 26.729 20.186 1.00 30.63 31 LEU E CA 1
ATOM 3315 C C . LEU E 1 34 ? -18.309 25.277 20.501 1.00 43.59 31 LEU E C 1
ATOM 3316 O O . LEU E 1 34 ? -18.863 24.378 19.877 1.00 45.84 31 LEU E O 1
ATOM 3321 N N . GLN E 1 35 ? -17.431 25.052 21.476 1.00 50.30 32 GLN E N 1
ATOM 3322 C CA . GLN E 1 35 ? -17.077 23.694 21.878 1.00 41.41 32 GLN E CA 1
ATOM 3323 C C . GLN E 1 35 ? -18.310 22.885 22.257 1.00 40.24 32 GLN E C 1
ATOM 3324 O O . GLN E 1 35 ? -18.420 21.711 21.916 1.00 43.08 32 GLN E O 1
ATOM 3330 N N . GLU E 1 36 ? -19.231 23.516 22.973 1.00 46.17 33 GLU E N 1
ATOM 3331 C CA . GLU E 1 36 ? -20.445 22.832 23.396 1.00 44.96 33 GLU E CA 1
ATOM 3332 C C . GLU E 1 36 ? -21.354 22.517 22.197 1.00 43.00 33 GLU E C 1
ATOM 3333 O O . GLU E 1 36 ? -21.896 21.418 22.087 1.00 52.01 33 GLU E O 1
ATOM 3339 N N . GLU E 1 37 ? -21.512 23.485 21.299 1.00 40.29 34 GLU E N 1
ATOM 3340 C CA . GLU E 1 37 ? -22.447 23.365 20.178 1.00 37.14 34 GLU E CA 1
ATOM 3341 C C . GLU E 1 37 ? -21.994 22.414 19.078 1.00 42.35 34 GLU E C 1
ATOM 3342 O O . GLU E 1 37 ? -22.809 21.713 18.482 1.00 53.56 34 GLU E O 1
ATOM 3348 N N . THR E 1 38 ? -20.696 22.385 18.808 1.00 36.96 35 THR E N 1
ATOM 3349 C CA . THR E 1 38 ? -20.196 21.636 17.664 1.00 43.90 35 THR E CA 1
ATOM 3350 C C . THR E 1 38 ? -19.575 20.275 18.014 1.00 40.18 35 THR E C 1
ATOM 3351 O O . THR E 1 38 ? -19.129 19.552 17.121 1.00 32.41 35 THR E O 1
ATOM 3355 N N . ASN E 1 39 ? -19.531 19.950 19.306 1.00 42.90 36 ASN E N 1
ATOM 3356 C CA . ASN E 1 39 ? -18.952 18.696 19.797 1.00 37.11 36 ASN E CA 1
ATOM 3357 C C . ASN E 1 39 ? -17.523 18.505 19.301 1.00 40.01 36 ASN E C 1
ATOM 3358 O O . ASN E 1 39 ? -17.052 17.385 19.107 1.00 49.22 36 ASN E O 1
ATOM 3363 N N . VAL E 1 40 ? -16.835 19.619 19.099 1.00 40.57 37 VAL E N 1
ATOM 3364 C CA . VAL E 1 40 ? -15.421 19.595 18.777 1.00 32.88 37 VAL E CA 1
ATOM 3365 C C . VAL E 1 40 ? -14.724 20.271 19.927 1.00 29.53 37 VAL E C 1
ATOM 3366 O O . VAL E 1 40 ? -15.030 21.411 20.259 1.00 44.67 37 VAL E O 1
ATOM 3370 N N . SER E 1 41 ? -13.788 19.578 20.549 1.00 39.89 38 SER E N 1
ATOM 3371 C CA . SER E 1 41 ? -13.143 20.151 21.709 1.00 42.83 38 SER E CA 1
ATOM 3372 C C . SER E 1 41 ? -11.717 20.486 21.345 1.00 41.93 38 SER E C 1
ATOM 3373 O O . SER E 1 41 ? -11.059 19.750 20.614 1.00 40.57 38 SER E O 1
ATOM 3376 N N . LEU E 1 42 ? -11.260 21.630 21.826 1.00 46.25 39 LEU E N 1
ATOM 3377 C CA . LEU E 1 42 ? -9.868 21.986 21.694 1.00 35.54 39 LEU E CA 1
ATOM 3378 C C . LEU E 1 42 ? -9.124 21.186 22.753 1.00 49.03 39 LEU E C 1
ATOM 3379 O O . LEU E 1 42 ? -9.296 21.420 23.953 1.00 55.69 39 LEU E O 1
ATOM 3384 N N . ASN E 1 43 ? -8.324 20.220 22.321 1.00 37.12 40 ASN E N 1
ATOM 3385 C CA . ASN E 1 43 ? -7.568 19.412 23.267 1.00 33.04 40 ASN E CA 1
ATOM 3386 C C . ASN E 1 43 ? -6.084 19.577 23.013 1.00 41.49 40 ASN E C 1
ATOM 3387 O O . ASN E 1 43 ? -5.407 18.671 22.529 1.00 44.56 40 ASN E O 1
ATOM 3392 N N . THR E 1 44 ? -5.588 20.763 23.334 1.00 45.91 41 THR E N 1
ATOM 3393 C CA . THR E 1 44 ? -4.215 21.123 23.036 1.00 51.49 41 THR E CA 1
ATOM 3394 C C . THR E 1 44 ? -3.245 20.636 24.108 1.00 54.17 41 THR E C 1
ATOM 3395 O O . THR E 1 44 ? -3.456 20.842 25.304 1.00 51.96 41 THR E O 1
ATOM 3399 N N . VAL E 1 45 ? -2.207 19.942 23.660 1.00 45.37 42 VAL E N 1
ATOM 3400 C CA . VAL E 1 45 ? -1.087 19.587 24.514 1.00 38.97 42 VAL E CA 1
ATOM 3401 C C . VAL E 1 45 ? 0.163 20.116 23.825 1.00 54.89 42 VAL E C 1
ATOM 3402 O O . VAL E 1 45 ? 0.204 20.209 22.596 1.00 63.24 42 VAL E O 1
ATOM 3406 N N . ASP E 1 46 ? 1.161 20.495 24.616 1.00 48.71 43 ASP E N 1
ATOM 3407 C CA . ASP E 1 46 ? 2.387 21.081 24.088 1.00 42.28 43 ASP E CA 1
ATOM 3408 C C . ASP E 1 46 ? 3.067 20.153 23.082 1.00 52.09 43 ASP E C 1
ATOM 3409 O O . ASP E 1 46 ? 3.532 20.593 22.031 1.00 52.58 43 ASP E O 1
ATOM 3414 N N . SER E 1 47 ? 3.108 18.866 23.410 1.00 60.99 44 SER E N 1
ATOM 3415 C CA . SER E 1 47 ? 3.637 17.851 22.505 1.00 60.48 44 SER E CA 1
ATOM 3416 C C . SER E 1 47 ? 2.997 16.502 22.800 1.00 61.60 44 SER E C 1
ATOM 3417 O O . SER E 1 47 ? 2.822 16.135 23.961 1.00 60.39 44 SER E O 1
ATOM 3420 N N . ILE E 1 48 ? 2.631 15.775 21.749 1.00 65.80 45 ILE E N 1
ATOM 3421 C CA . ILE E 1 48 ? 2.096 14.430 21.916 1.00 63.36 45 ILE E CA 1
ATOM 3422 C C . ILE E 1 48 ? 3.177 13.523 22.489 1.00 66.86 45 ILE E C 1
ATOM 3423 O O . ILE E 1 48 ? 2.892 12.634 23.290 1.00 72.68 45 ILE E O 1
ATOM 3428 N N . ASP E 1 49 ? 4.419 13.758 22.079 1.00 65.94 46 ASP E N 1
ATOM 3429 C CA . ASP E 1 49 ? 5.552 13.018 22.614 1.00 69.36 46 ASP E CA 1
ATOM 3430 C C . ASP E 1 49 ? 5.671 13.221 24.122 1.00 67.17 46 ASP E C 1
ATOM 3431 O O . ASP E 1 49 ? 5.915 12.275 24.854 1.00 70.51 46 ASP E O 1
ATOM 3436 N N . GLY E 1 50 ? 5.501 14.454 24.585 1.00 59.03 47 GLY E N 1
ATOM 3437 C CA . GLY E 1 50 ? 5.575 14.737 26.008 1.00 51.22 47 GLY E CA 1
ATOM 3438 C C . GLY E 1 50 ? 4.427 14.122 26.789 1.00 56.25 47 GLY E C 1
ATOM 3439 O O . GLY E 1 50 ? 4.606 13.645 27.908 1.00 66.94 47 GLY E O 1
ATOM 3440 N N . PHE E 1 51 ? 3.250 14.103 26.174 1.00 59.53 48 PHE E N 1
ATOM 3441 C CA . PHE E 1 51 ? 2.041 13.545 26.776 1.00 56.54 48 PHE E CA 1
ATOM 3442 C C . PHE E 1 51 ? 2.213 12.043 26.983 1.00 54.73 48 PHE E C 1
ATOM 3443 O O . PHE E 1 51 ? 1.989 11.488 28.079 1.00 42.53 48 PHE E O 1
ATOM 3451 N N . CYS E 1 52 ? 2.617 11.400 25.896 1.00 52.94 49 CYS E N 1
ATOM 3452 C CA . CYS E 1 52 ? 2.922 9.984 25.883 1.00 56.32 49 CYS E CA 1
ATOM 3453 C C . CYS E 1 52 ? 4.041 9.639 26.859 1.00 53.46 49 CYS E C 1
ATOM 3454 O O . CYS E 1 52 ? 3.961 8.644 27.568 1.00 54.16 49 CYS E O 1
ATOM 3457 N N . ASN E 1 53 ? 5.079 10.468 26.896 1.00 55.04 50 ASN E N 1
ATOM 3458 C CA . ASN E 1 53 ? 6.201 10.247 27.803 1.00 65.73 50 ASN E CA 1
ATOM 3459 C C . ASN E 1 53 ? 5.752 10.322 29.252 1.00 54.59 50 ASN E C 1
ATOM 3460 O O . ASN E 1 53 ? 6.249 9.588 30.099 1.00 49.22 50 ASN E O 1
ATOM 3465 N N . GLU E 1 54 ? 4.812 11.216 29.536 1.00 57.45 51 GLU E N 1
ATOM 3466 C CA . GLU E 1 54 ? 4.278 11.326 30.885 1.00 49.20 51 GLU E CA 1
ATOM 3467 C C . GLU E 1 54 ? 3.470 10.084 31.237 1.00 50.41 51 GLU E C 1
ATOM 3468 O O . GLU E 1 54 ? 3.493 9.629 32.379 1.00 44.04 51 GLU E O 1
ATOM 3474 N N . ILE E 1 55 ? 2.754 9.531 30.259 1.00 59.22 52 ILE E N 1
ATOM 3475 C CA . ILE E 1 55 ? 1.978 8.319 30.533 1.00 56.58 52 ILE E CA 1
ATOM 3476 C C . ILE E 1 55 ? 2.835 7.058 30.712 1.00 60.06 52 ILE E C 1
ATOM 3477 O O . ILE E 1 55 ? 2.634 6.277 31.648 1.00 43.05 52 ILE E O 1
ATOM 3482 N N . THR E 1 56 ? 3.800 6.880 29.819 1.00 60.08 53 THR E N 1
ATOM 3483 C CA . THR E 1 56 ? 4.666 5.710 29.821 1.00 49.94 53 THR E CA 1
ATOM 3484 C C . THR E 1 56 ? 5.616 5.681 31.031 1.00 61.26 53 THR E C 1
ATOM 3485 O O . THR E 1 56 ? 5.938 4.611 31.547 1.00 68.12 53 THR E O 1
ATOM 3489 N N . SER E 1 57 ? 6.075 6.848 31.475 1.00 54.10 54 SER E N 1
ATOM 3490 C CA . SER E 1 57 ? 6.997 6.918 32.608 1.00 58.43 54 SER E CA 1
ATOM 3491 C C . SER E 1 57 ? 6.291 6.700 33.948 1.00 52.33 54 SER E C 1
ATOM 3492 O O . SER E 1 57 ? 6.941 6.545 34.979 1.00 58.89 54 SER E O 1
ATOM 3495 N N . GLY E 1 58 ? 4.964 6.689 33.929 1.00 48.04 55 GLY E N 1
ATOM 3496 C CA . GLY E 1 58 ? 4.187 6.417 35.123 1.00 41.29 55 GLY E CA 1
ATOM 3497 C C . GLY E 1 58 ? 3.966 7.594 36.057 1.00 53.21 55 GLY E C 1
ATOM 3498 O O . GLY E 1 58 ? 3.614 7.397 37.218 1.00 58.50 55 GLY E O 1
ATOM 3499 N N . ASN E 1 59 ? 4.179 8.813 35.563 1.00 56.72 56 ASN E N 1
ATOM 3500 C CA . ASN E 1 59 ? 3.921 10.020 36.352 1.00 47.98 56 ASN E CA 1
ATOM 3501 C C . ASN E 1 59 ? 2.434 10.367 36.332 1.00 54.52 56 ASN E C 1
ATOM 3502 O O . ASN E 1 59 ? 2.000 11.221 35.564 1.00 57.76 56 ASN E O 1
ATOM 3507 N N . TRP E 1 60 ? 1.656 9.705 37.178 1.00 49.68 57 TRP E N 1
ATOM 3508 C CA . TRP E 1 60 ? 0.204 9.760 37.066 1.00 46.63 57 TRP E CA 1
ATOM 3509 C C . TRP E 1 60 ? -0.417 11.072 37.540 1.00 50.57 57 TRP E C 1
ATOM 3510 O O . TRP E 1 60 ? -1.495 11.445 37.079 1.00 53.56 57 TRP E O 1
ATOM 3521 N N . ASP E 1 61 ? 0.260 11.771 38.447 1.00 52.21 58 ASP E N 1
ATOM 3522 C CA . ASP E 1 61 ? -0.208 13.076 38.911 1.00 47.12 58 ASP E CA 1
ATOM 3523 C C . ASP E 1 61 ? -0.300 14.062 37.746 1.00 50.05 58 ASP E C 1
ATOM 3524 O O . ASP E 1 61 ? -1.315 14.739 37.569 1.00 63.30 58 ASP E O 1
ATOM 3529 N N . ASN E 1 62 ? 0.767 14.136 36.956 1.00 44.69 59 ASN E N 1
ATOM 3530 C CA . ASN E 1 62 ? 0.796 14.990 35.775 1.00 54.13 59 ASN E CA 1
ATOM 3531 C C . ASN E 1 62 ? -0.245 14.601 34.719 1.00 55.63 59 ASN E C 1
ATOM 3532 O O . ASN E 1 62 ? -0.961 15.461 34.202 1.00 48.88 59 ASN E O 1
ATOM 3537 N N . VAL E 1 63 ? -0.327 13.313 34.390 1.00 47.53 60 VAL E N 1
ATOM 3538 C CA . VAL E 1 63 ? -1.232 12.888 33.333 1.00 43.12 60 VAL E CA 1
ATOM 3539 C C . VAL E 1 63 ? -2.679 13.059 33.765 1.00 44.78 60 VAL E C 1
ATOM 3540 O O . VAL E 1 63 ? -3.530 13.335 32.928 1.00 55.46 60 VAL E O 1
ATOM 3544 N N . LEU E 1 64 ? -2.968 12.927 35.057 1.00 31.47 61 LEU E N 1
ATOM 3545 C CA . LEU E 1 64 ? -4.343 13.111 35.502 1.00 37.32 61 LEU E CA 1
ATOM 3546 C C . LEU E 1 64 ? -4.670 14.587 35.608 1.00 51.64 61 LEU E C 1
ATOM 3547 O O . LEU E 1 64 ? -5.815 14.994 35.373 1.00 62.17 61 LEU E O 1
ATOM 3552 N N . LYS E 1 65 ? -3.667 15.397 35.931 1.00 46.28 62 LYS E N 1
ATOM 3553 C CA . LYS E 1 65 ? -3.866 16.839 35.911 1.00 48.41 62 LYS E CA 1
ATOM 3554 C C . LYS E 1 65 ? -4.195 17.320 34.487 1.00 53.92 62 LYS E C 1
ATOM 3555 O O . LYS E 1 65 ? -5.178 18.033 34.278 1.00 52.20 62 LYS E O 1
ATOM 3561 N N . THR E 1 66 ? -3.375 16.931 33.515 1.00 45.25 63 THR E N 1
ATOM 3562 C CA . THR E 1 66 ? -3.634 17.277 32.120 1.00 48.53 63 THR E CA 1
ATOM 3563 C C . THR E 1 66 ? -4.963 16.710 31.622 1.00 53.02 63 THR E C 1
ATOM 3564 O O . THR E 1 66 ? -5.715 17.393 30.926 1.00 53.59 63 THR E O 1
ATOM 3568 N N . VAL E 1 67 ? -5.246 15.462 31.984 1.00 48.04 64 VAL E N 1
ATOM 3569 C CA . VAL E 1 67 ? -6.481 14.804 31.564 1.00 49.44 64 VAL E CA 1
ATOM 3570 C C . VAL E 1 67 ? -7.710 15.544 32.082 1.00 50.33 64 VAL E C 1
ATOM 3571 O O . VAL E 1 67 ? -8.716 15.660 31.380 1.00 48.01 64 VAL E O 1
ATOM 3575 N N . GLN E 1 68 ? -7.622 16.070 33.298 1.00 53.23 65 GLN E N 1
ATOM 3576 C CA . GLN E 1 68 ? -8.745 16.815 33.859 1.00 56.52 65 GLN E CA 1
ATOM 3577 C C . GLN E 1 68 ? -9.097 18.069 33.051 1.00 52.40 65 GLN E C 1
ATOM 3578 O O . GLN E 1 68 ? -10.202 18.599 33.175 1.00 48.45 65 GLN E O 1
ATOM 3584 N N . SER E 1 69 ? -8.157 18.554 32.244 1.00 45.32 66 SER E N 1
ATOM 3585 C CA . SER E 1 69 ? -8.412 19.718 31.399 1.00 48.48 66 SER E CA 1
ATOM 3586 C C . SER E 1 69 ? -8.934 19.365 30.004 1.00 53.95 66 SER E C 1
ATOM 3587 O O . SER E 1 69 ? -9.156 20.256 29.182 1.00 54.89 66 SER E O 1
ATOM 3590 N N . LEU E 1 70 ? -9.097 18.079 29.716 1.00 43.02 67 LEU E N 1
ATOM 3591 C CA . LEU E 1 70 ? -9.423 17.679 28.353 1.00 45.23 67 LEU E CA 1
ATOM 3592 C C . LEU E 1 70 ? -10.795 17.018 28.249 1.00 46.00 67 LEU E C 1
ATOM 3593 O O . LEU E 1 70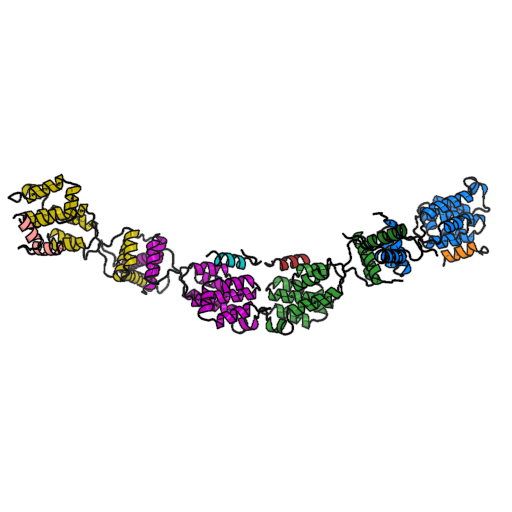 ? -11.344 16.559 29.251 1.00 43.35 67 LEU E O 1
ATOM 3598 N N . LYS E 1 7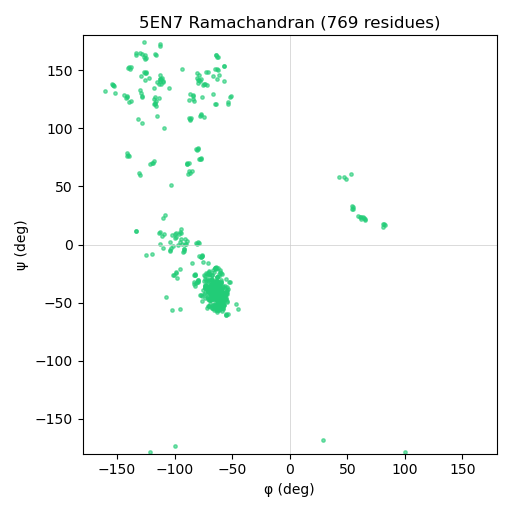1 ? -11.338 16.926 27.039 1.00 35.10 68 LYS E N 1
ATOM 3599 C CA . LYS E 1 71 ? -12.521 16.099 26.856 1.00 39.54 68 LYS E CA 1
ATOM 3600 C C . LYS E 1 71 ? -12.083 14.660 26.589 1.00 46.78 68 LYS E C 1
ATOM 3601 O O . LYS E 1 71 ? -11.257 14.404 25.715 1.00 58.63 68 LYS E O 1
ATOM 3607 N N . LEU E 1 72 ? -12.660 13.721 27.323 1.00 34.58 69 LEU E N 1
ATOM 3608 C CA . LEU E 1 72 ? -12.242 12.326 27.250 1.00 33.22 69 LEU E CA 1
ATOM 3609 C C . LEU E 1 72 ? -13.458 11.407 27.258 1.00 39.01 69 LEU E C 1
ATOM 3610 O O . LEU E 1 72 ? -14.285 11.482 28.172 1.00 40.67 69 LEU E O 1
ATOM 3615 N N . PRO E 1 73 ? -13.584 10.562 26.226 1.00 25.98 70 PRO E N 1
ATOM 3616 C CA . PRO E 1 73 ? -14.570 9.482 26.245 1.00 20.68 70 PRO E CA 1
ATOM 3617 C C . PRO E 1 73 ? -14.389 8.640 27.500 1.00 31.46 70 PRO E C 1
ATOM 3618 O O . PRO E 1 73 ? -13.301 8.112 27.743 1.00 29.83 70 PRO E O 1
ATOM 3622 N N . ALA E 1 74 ? -15.452 8.527 28.289 1.00 25.72 71 ALA E N 1
ATOM 3623 C CA . ALA E 1 74 ? -15.383 7.913 29.608 1.00 21.44 71 ALA E CA 1
ATOM 3624 C C . ALA E 1 74 ? -14.727 6.539 29.573 1.00 33.11 71 ALA E C 1
ATOM 3625 O O . ALA E 1 74 ? -14.088 6.158 30.532 1.00 47.54 71 ALA E O 1
ATOM 3627 N N . LYS E 1 75 ? -14.894 5.790 28.488 1.00 29.08 72 LYS E N 1
ATOM 3628 C CA . LYS E 1 75 ? -14.314 4.449 28.398 1.00 28.52 72 LYS E CA 1
ATOM 3629 C C . LYS E 1 75 ? -12.781 4.481 28.498 1.00 31.92 72 LYS E C 1
ATOM 3630 O O . LYS E 1 75 ? -12.162 3.612 29.132 1.00 45.95 72 LYS E O 1
ATOM 3636 N N . LYS E 1 76 ? -12.177 5.492 27.884 1.00 24.64 73 LYS E N 1
ATOM 3637 C CA . LYS E 1 76 ? -10.736 5.711 27.967 1.00 25.46 73 LYS E CA 1
ATOM 3638 C C . LYS E 1 76 ? -10.348 6.143 29.382 1.00 37.76 73 LYS E C 1
ATOM 3639 O O . LYS E 1 76 ? -9.270 5.807 29.876 1.00 37.20 73 LYS E O 1
ATOM 3645 N N . LEU E 1 77 ? -11.237 6.902 30.018 1.00 36.39 74 LEU E N 1
ATOM 3646 C CA . LEU E 1 77 ? -11.050 7.349 31.394 1.00 30.16 74 LEU E CA 1
ATOM 3647 C C . LEU E 1 77 ? -11.083 6.173 32.355 1.00 38.85 74 LEU E C 1
ATOM 3648 O O . LEU E 1 77 ? -10.338 6.139 33.332 1.00 50.82 74 LEU E O 1
ATOM 3653 N N . ILE E 1 78 ? -11.952 5.209 32.078 1.00 32.81 75 ILE E N 1
ATOM 3654 C CA . ILE E 1 78 ? -12.081 4.040 32.928 1.00 42.05 75 ILE E CA 1
ATOM 3655 C C . ILE E 1 78 ? -10.859 3.152 32.731 1.00 38.63 75 ILE E C 1
ATOM 3656 O O . ILE E 1 78 ? -10.317 2.615 33.699 1.00 40.98 75 ILE E O 1
ATOM 3661 N N . ASP E 1 79 ? -10.380 3.063 31.492 1.00 31.07 76 ASP E N 1
ATOM 3662 C CA . ASP E 1 79 ? -9.119 2.372 31.236 1.00 35.45 76 ASP E CA 1
ATOM 3663 C C . ASP E 1 79 ? -7.977 2.981 32.047 1.00 41.16 76 ASP E C 1
ATOM 3664 O O . ASP E 1 79 ? -7.241 2.279 32.761 1.00 36.67 76 ASP E O 1
ATOM 3669 N N . LEU E 1 80 ? -7.847 4.297 31.920 1.00 37.15 77 LEU E N 1
ATOM 3670 C CA . LEU E 1 80 ? -6.792 5.051 32.576 1.00 32.54 77 LEU E CA 1
ATOM 3671 C C . LEU E 1 80 ? -6.816 4.913 34.094 1.00 37.89 77 LEU E C 1
ATOM 3672 O O . LEU E 1 80 ? -5.838 4.478 34.698 1.00 34.99 77 LEU E O 1
ATOM 3677 N N . TYR E 1 81 ? -7.945 5.260 34.700 1.00 37.74 78 TYR E N 1
ATOM 3678 C CA . TYR E 1 81 ? -8.079 5.224 36.151 1.00 37.41 78 TYR E CA 1
ATOM 3679 C C . TYR E 1 81 ? -7.908 3.811 36.698 1.00 46.93 78 TYR E C 1
ATOM 3680 O O . TYR E 1 81 ? -7.299 3.620 37.754 1.00 44.53 78 TYR E O 1
ATOM 3689 N N . GLU E 1 82 ? -8.431 2.823 35.974 1.00 42.53 79 GLU E N 1
ATOM 3690 C CA . GLU E 1 82 ? -8.224 1.430 36.353 1.00 38.37 79 GLU E CA 1
ATOM 3691 C C . GLU E 1 82 ? -6.734 1.111 36.414 1.00 40.90 79 GLU E C 1
ATOM 3692 O O . GLU E 1 82 ? -6.253 0.522 37.388 1.00 44.88 79 GLU E O 1
ATOM 3698 N N . HIS E 1 83 ? -6.009 1.476 35.359 1.00 30.54 80 HIS E N 1
ATOM 3699 C CA . HIS E 1 83 ? -4.574 1.216 35.328 1.00 27.45 80 HIS E CA 1
ATOM 3700 C C . HIS E 1 83 ? -3.828 1.937 36.444 1.00 40.08 80 HIS E C 1
ATOM 3701 O O . HIS E 1 83 ? -2.892 1.391 37.030 1.00 41.05 80 HIS E O 1
ATOM 3708 N N . VAL E 1 84 ? -4.239 3.167 36.729 1.00 39.76 81 VAL E N 1
ATOM 3709 C CA . VAL E 1 84 ? -3.647 3.927 37.820 1.00 36.02 81 VAL E CA 1
ATOM 3710 C C . VAL E 1 84 ? -3.834 3.172 39.128 1.00 42.00 81 VAL E C 1
ATOM 3711 O O . VAL E 1 84 ? -2.898 3.042 39.916 1.00 43.18 81 VAL E O 1
ATOM 3715 N N . ILE E 1 85 ? -5.037 2.653 39.346 1.00 37.85 82 ILE E N 1
ATOM 3716 C CA . ILE E 1 85 ? -5.292 1.839 40.529 1.00 42.66 82 ILE E CA 1
ATOM 3717 C C . ILE E 1 85 ? -4.387 0.610 40.552 1.00 46.96 82 ILE E C 1
ATOM 3718 O O . ILE E 1 85 ? -3.862 0.245 41.600 1.00 54.61 82 ILE E O 1
ATOM 3723 N N . ILE E 1 86 ? -4.185 -0.011 39.396 1.00 36.68 83 ILE E N 1
ATOM 3724 C CA . ILE E 1 86 ? -3.273 -1.150 39.304 1.00 38.41 83 ILE E CA 1
ATOM 3725 C C . ILE E 1 86 ? -1.843 -0.806 39.740 1.00 38.42 83 ILE E C 1
ATOM 3726 O O . ILE E 1 86 ? -1.218 -1.551 40.492 1.00 36.78 83 ILE E O 1
ATOM 3731 N N . GLU E 1 87 ? -1.314 0.310 39.254 1.00 39.97 84 GLU E N 1
ATOM 3732 C CA . GLU E 1 87 ? 0.032 0.717 39.648 1.00 41.52 84 GLU E CA 1
ATOM 3733 C C . GLU E 1 87 ? 0.086 1.165 41.112 1.00 50.12 84 GLU E C 1
ATOM 3734 O O . GLU E 1 87 ? 1.127 1.056 41.766 1.00 39.83 84 GLU E O 1
ATOM 3740 N N . LEU E 1 88 ? -1.039 1.643 41.632 1.00 52.61 85 LEU E N 1
ATOM 3741 C CA . LEU E 1 88 ? -1.113 2.003 43.042 1.00 47.67 85 LEU E CA 1
ATOM 3742 C C . LEU E 1 88 ? -1.039 0.759 43.909 1.00 53.41 85 LEU E C 1
ATOM 3743 O O . LEU E 1 88 ? -0.282 0.715 44.879 1.00 56.00 85 LEU E O 1
ATOM 3748 N N . VAL E 1 89 ? -1.826 -0.252 43.558 1.00 42.20 86 VAL E N 1
ATOM 3749 C CA . VAL E 1 89 ? -1.851 -1.477 44.339 1.00 53.24 86 VAL E CA 1
ATOM 3750 C C . VAL E 1 89 ? -0.521 -2.219 44.156 1.00 54.33 86 VAL E C 1
ATOM 3751 O O . VAL E 1 89 ? -0.114 -2.991 45.019 1.00 54.88 86 VAL E O 1
ATOM 3755 N N . GLU E 1 90 ? 0.177 -1.958 43.052 1.00 52.25 87 GLU E N 1
ATOM 3756 C CA . GLU E 1 90 ? 1.526 -2.496 42.881 1.00 49.78 87 GLU E CA 1
ATOM 3757 C C . GLU E 1 90 ? 2.500 -1.890 43.887 1.00 54.32 87 GLU E C 1
ATOM 3758 O O . GLU E 1 90 ? 3.384 -2.569 44.408 1.00 50.63 87 GLU E O 1
ATOM 3764 N N . LEU E 1 91 ? 2.333 -0.599 44.143 1.00 54.76 88 LEU E N 1
ATOM 3765 C CA . LEU E 1 91 ? 3.186 0.128 45.072 1.00 48.91 88 LEU E CA 1
ATOM 3766 C C . LEU E 1 91 ? 2.772 -0.124 46.514 1.00 65.44 88 LEU E C 1
ATOM 3767 O O . LEU E 1 91 ? 3.353 0.454 47.438 1.00 46.25 88 LEU E O 1
ATOM 3772 N N . ARG E 1 92 ? 1.758 -0.977 46.688 1.00 68.22 89 ARG E N 1
ATOM 3773 C CA . ARG E 1 92 ? 1.217 -1.314 48.004 1.00 57.44 89 ARG E CA 1
ATOM 3774 C C . ARG E 1 92 ? 0.570 -0.088 48.643 1.00 63.52 89 ARG E C 1
ATOM 3775 O O . ARG E 1 92 ? 0.412 -0.022 49.861 1.00 63.66 89 ARG E O 1
ATOM 3783 N N . GLU E 1 93 ? 0.199 0.882 47.809 1.00 64.69 90 GLU E N 1
ATOM 3784 C CA . GLU E 1 93 ? -0.495 2.079 48.269 1.00 57.48 90 GLU E CA 1
ATOM 3785 C C . GLU E 1 93 ? -2.004 1.867 48.292 1.00 55.58 90 GLU E C 1
ATOM 3786 O O . GLU E 1 93 ? -2.745 2.595 47.636 1.00 57.41 90 GLU E O 1
ATOM 3792 N N . LEU E 1 94 ? -2.453 0.900 49.085 1.00 49.09 91 LEU E N 1
ATOM 3793 C CA . LEU E 1 94 ? -3.844 0.443 49.050 1.00 55.31 91 LEU E CA 1
ATOM 3794 C C . LEU E 1 94 ? -4.900 1.490 49.400 1.00 56.78 91 LEU E C 1
ATOM 3795 O O . LEU E 1 94 ? -5.984 1.489 48.818 1.00 57.99 91 LEU E O 1
ATOM 3800 N N . ALA E 1 95 ? -4.598 2.365 50.353 1.00 67.20 92 ALA E N 1
ATOM 3801 C CA . ALA E 1 95 ? -5.553 3.386 50.780 1.00 55.80 92 ALA E CA 1
ATOM 3802 C C . ALA E 1 95 ? -5.926 4.332 49.644 1.00 67.11 92 ALA E C 1
ATOM 3803 O O . ALA E 1 95 ? -7.111 4.565 49.378 1.00 82.08 92 ALA E O 1
ATOM 3805 N N . THR E 1 96 ? -4.912 4.864 48.968 1.00 49.70 93 THR E N 1
ATOM 3806 C CA . THR E 1 96 ? -5.138 5.778 47.857 1.00 51.94 93 THR E CA 1
ATOM 3807 C C . THR E 1 96 ? -5.849 5.056 46.722 1.00 59.98 93 THR E C 1
ATOM 3808 O O . THR E 1 96 ? -6.710 5.628 46.052 1.00 69.20 93 THR E O 1
ATOM 3812 N N . ALA E 1 97 ? -5.493 3.792 46.521 1.00 53.32 94 ALA E N 1
ATOM 3813 C CA . ALA E 1 97 ? -6.120 2.977 45.492 1.00 57.15 94 ALA E CA 1
ATOM 3814 C C . ALA E 1 97 ? -7.618 2.829 45.751 1.00 57.22 94 ALA E C 1
ATOM 3815 O O . ALA E 1 97 ? -8.431 3.011 44.846 1.00 54.25 94 ALA E O 1
ATOM 3817 N N . ARG E 1 98 ? -7.981 2.511 46.990 1.00 58.28 95 ARG E N 1
ATOM 3818 C CA . ARG E 1 98 ? -9.389 2.403 47.362 1.00 69.75 95 ARG E CA 1
ATOM 3819 C C . ARG E 1 98 ? -10.103 3.737 47.196 1.00 63.61 95 ARG E C 1
ATOM 3820 O O . ARG E 1 98 ? -11.254 3.788 46.751 1.00 62.88 95 ARG E O 1
ATOM 3828 N N . LEU E 1 99 ? -9.411 4.810 47.568 1.00 68.92 96 LEU E N 1
ATOM 3829 C CA . LEU E 1 99 ? -9.955 6.159 47.458 1.00 64.13 96 LEU E CA 1
ATOM 3830 C C . LEU E 1 99 ? -10.313 6.492 46.010 1.00 71.59 96 LEU E C 1
ATOM 3831 O O . LEU E 1 99 ? -11.388 7.033 45.729 1.00 74.90 96 LEU E O 1
ATOM 3836 N N . VAL E 1 100 ? -9.409 6.154 45.095 1.00 65.54 97 VAL E N 1
ATOM 3837 C CA . VAL E 1 100 ? -9.651 6.361 43.673 1.00 62.06 97 VAL E CA 1
ATOM 3838 C C . VAL E 1 100 ? -10.776 5.463 43.174 1.00 61.99 97 VAL E C 1
ATOM 3839 O O . VAL E 1 100 ? -11.626 5.889 42.395 1.00 75.07 97 VAL E O 1
ATOM 3843 N N . ALA E 1 101 ? -10.780 4.220 43.640 1.00 59.80 98 ALA E N 1
ATOM 3844 C CA . ALA E 1 101 ? -11.786 3.248 43.233 1.00 57.46 98 ALA E CA 1
ATOM 3845 C C . ALA E 1 101 ? -13.201 3.675 43.588 1.00 67.59 98 ALA E C 1
ATOM 3846 O O . ALA E 1 101 ? -14.130 3.467 42.811 1.00 81.19 98 ALA E O 1
ATOM 3848 N N . ARG E 1 102 ? -13.368 4.266 44.766 1.00 65.15 99 ARG E N 1
ATOM 3849 C CA . ARG E 1 102 ? -14.706 4.561 45.264 1.00 69.20 99 ARG E CA 1
ATOM 3850 C C . ARG E 1 102 ? -15.154 6.011 45.080 1.00 68.69 99 ARG E C 1
ATOM 3851 O O . ARG E 1 102 ? -16.353 6.281 45.033 1.00 60.19 99 ARG E O 1
ATOM 3859 N N . GLN E 1 103 ? -14.217 6.951 45.008 1.00 66.25 100 GLN E N 1
ATOM 3860 C CA . GLN E 1 103 ? -14.607 8.363 45.021 1.00 72.39 100 GLN E CA 1
ATOM 3861 C C . GLN E 1 103 ? -14.348 9.128 43.718 1.00 72.08 100 GLN E C 1
ATOM 3862 O O . GLN E 1 103 ? -14.428 10.355 43.701 1.00 76.82 100 GLN E O 1
ATOM 3868 N N . THR E 1 104 ? -14.019 8.423 42.639 1.00 65.33 101 THR E N 1
ATOM 3869 C CA . THR E 1 104 ? -13.796 9.086 41.350 1.00 60.94 101 THR E CA 1
ATOM 3870 C C . THR E 1 104 ? -14.869 8.708 40.332 1.00 52.61 101 THR E C 1
ATOM 3871 O O . THR E 1 104 ? -15.323 7.568 40.297 1.00 63.79 101 THR E O 1
ATOM 3875 N N . ASP E 1 105 ? -15.274 9.677 39.516 1.00 50.77 102 ASP E N 1
ATOM 3876 C CA . ASP E 1 105 ? -16.361 9.495 38.549 1.00 47.61 102 ASP E CA 1
ATOM 3877 C C . ASP E 1 105 ? -16.180 8.323 37.566 1.00 47.02 102 ASP E C 1
ATOM 3878 O O . ASP E 1 105 ? -17.123 7.549 37.369 1.00 53.27 102 ASP E O 1
ATOM 3883 N N . PRO E 1 106 ? -14.987 8.183 36.943 1.00 37.01 103 PRO E N 1
ATOM 3884 C CA . PRO E 1 106 ? -14.849 7.067 36.000 1.00 36.46 103 PRO E CA 1
ATOM 3885 C C . PRO E 1 106 ? -15.049 5.725 36.684 1.00 46.28 103 PRO E C 1
ATOM 3886 O O . PRO E 1 106 ? -15.560 4.783 36.083 1.00 53.99 103 PRO E O 1
ATOM 3890 N N . MET E 1 107 ? -14.629 5.645 37.938 1.00 44.48 104 MET E N 1
ATOM 3891 C CA . MET E 1 107 ? -14.764 4.421 38.704 1.00 50.27 104 MET E CA 1
ATOM 3892 C C . MET E 1 107 ? -16.215 4.160 39.125 1.00 54.72 104 MET E C 1
ATOM 3893 O O . MET E 1 107 ? -16.644 3.009 39.164 1.00 64.79 104 MET E O 1
ATOM 3898 N N . ILE E 1 108 ? -16.969 5.211 39.438 1.00 44.93 105 ILE E N 1
ATOM 3899 C CA . ILE E 1 108 ? -18.398 5.045 39.724 1.00 54.26 105 ILE E CA 1
ATOM 3900 C C . ILE E 1 108 ? -19.138 4.536 38.501 1.00 53.18 105 ILE E C 1
ATOM 3901 O O . ILE E 1 108 ? -19.979 3.622 38.575 1.00 68.46 105 ILE E O 1
ATOM 3906 N N . LEU E 1 109 ? -18.802 5.136 37.367 1.00 46.00 106 LEU E N 1
ATOM 3907 C CA . LEU E 1 109 ? -19.375 4.734 36.102 1.00 54.59 106 LEU E CA 1
ATOM 3908 C C . LEU E 1 109 ? -19.006 3.287 35.838 1.00 63.48 106 LEU E C 1
ATOM 3909 O O . LEU E 1 109 ? -19.810 2.511 35.322 1.00 73.20 106 LEU E O 1
ATOM 3914 N N . LEU E 1 110 ? -17.782 2.931 36.210 1.00 55.39 107 LEU E N 1
ATOM 3915 C CA . LEU E 1 110 ? -17.314 1.565 36.052 1.00 60.66 107 LEU E CA 1
ATOM 3916 C C . LEU E 1 110 ? -18.157 0.617 36.893 1.00 61.01 107 LEU E C 1
ATOM 3917 O O . LEU E 1 110 ? -18.508 -0.473 36.442 1.00 57.40 107 LEU E O 1
ATOM 3922 N N . LYS E 1 111 ? -18.497 1.043 38.107 1.00 59.33 108 LYS E N 1
ATOM 3923 C CA . LYS E 1 111 ? -19.334 0.232 38.984 1.00 64.81 108 LYS E CA 1
ATOM 3924 C C . LYS E 1 111 ? -20.687 -0.015 38.347 1.00 69.07 108 LYS E C 1
ATOM 3925 O O . LYS E 1 111 ? -21.206 -1.131 38.374 1.00 74.21 108 LYS E O 1
ATOM 3931 N N . GLN E 1 112 ? -21.254 1.034 37.763 1.00 62.67 109 GLN E N 1
ATOM 3932 C CA . GLN E 1 112 ? -22.577 0.906 37.165 1.00 7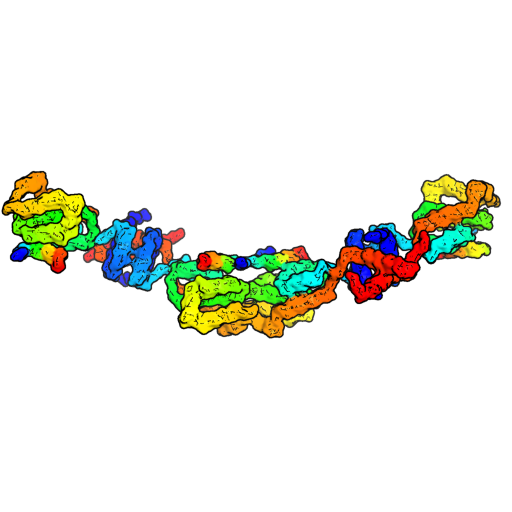5.00 109 GLN E CA 1
ATOM 3933 C C . GLN E 1 112 ? -22.594 0.058 35.884 1.00 65.33 109 GLN E C 1
ATOM 3934 O O . GLN E 1 112 ? -23.362 -0.895 35.782 1.00 56.15 109 GLN E O 1
ATOM 3940 N N . ILE E 1 113 ? -21.744 0.385 34.918 1.00 59.56 110 ILE E N 1
ATOM 3941 C CA . ILE E 1 113 ? -21.848 -0.243 33.604 1.00 65.02 110 ILE E CA 1
ATOM 3942 C C . ILE E 1 113 ? -21.184 -1.621 33.520 1.00 67.45 110 ILE E C 1
ATOM 3943 O O . ILE E 1 113 ? -21.585 -2.454 32.707 1.00 70.68 110 ILE E O 1
ATOM 3948 N N . ASP E 1 114 ? -20.181 -1.864 34.358 1.00 70.54 111 ASP E N 1
ATOM 3949 C CA . ASP E 1 114 ? -19.456 -3.137 34.347 1.00 61.31 111 ASP E CA 1
ATOM 3950 C C . ASP E 1 114 ? -19.129 -3.605 35.760 1.00 69.99 111 ASP E C 1
ATOM 3951 O O . ASP E 1 114 ? -17.991 -3.472 36.210 1.00 79.60 111 ASP E O 1
ATOM 3956 N N . PRO E 1 115 ? -20.128 -4.157 36.464 1.00 77.04 112 PRO E N 1
ATOM 3957 C CA . PRO E 1 115 ? -19.995 -4.529 37.879 1.00 81.63 112 PRO E CA 1
ATOM 3958 C C . PRO E 1 115 ? -18.959 -5.629 38.123 1.00 75.13 112 PRO E C 1
ATOM 3959 O O . PRO E 1 115 ? -18.272 -5.597 39.140 1.00 55.81 112 PRO E O 1
ATOM 3963 N N . ASP E 1 116 ? -18.863 -6.592 37.211 1.00 76.07 113 ASP E N 1
ATOM 3964 C CA . ASP E 1 116 ? -17.907 -7.687 37.352 1.00 66.07 113 ASP E CA 1
ATOM 3965 C C . ASP E 1 116 ? -16.456 -7.205 37.242 1.00 71.86 113 ASP E C 1
ATOM 3966 O O . ASP E 1 116 ? -15.572 -7.702 37.946 1.00 86.00 113 ASP E O 1
ATOM 3971 N N . ARG E 1 117 ? -16.222 -6.235 36.364 1.00 61.19 114 ARG E N 1
ATOM 3972 C CA . ARG E 1 117 ? -14.897 -5.651 36.170 1.00 62.11 114 ARG E CA 1
ATOM 3973 C C . ARG E 1 117 ? -14.447 -4.897 37.427 1.00 65.60 114 ARG E C 1
ATOM 3974 O O . ARG E 1 117 ? -13.290 -5.007 37.867 1.00 51.84 114 ARG E O 1
ATOM 3982 N N . PHE E 1 118 ? -15.370 -4.126 37.995 1.00 59.83 115 PHE E N 1
ATOM 3983 C CA . PHE E 1 118 ? -15.116 -3.415 39.242 1.00 56.50 115 PHE E CA 1
ATOM 3984 C C . PHE E 1 118 ? -14.910 -4.395 40.385 1.00 67.65 115 PHE E C 1
ATOM 3985 O O . PHE E 1 118 ? -14.104 -4.152 41.283 1.00 74.76 115 PHE E O 1
ATOM 3993 N N . ALA E 1 119 ? -15.654 -5.498 40.354 1.00 65.81 116 ALA E N 1
ATOM 3994 C CA . ALA E 1 119 ? -15.512 -6.541 41.362 1.00 72.37 116 ALA E CA 1
ATOM 3995 C C . ALA E 1 119 ? -14.120 -7.159 41.305 1.00 74.67 116 ALA E C 1
ATOM 3996 O O . ALA E 1 119 ? -13.492 -7.394 42.341 1.00 73.70 116 ALA E O 1
ATOM 3998 N N . ARG E 1 120 ? -13.631 -7.392 40.089 1.00 55.16 117 ARG E N 1
ATOM 3999 C CA . ARG E 1 120 ? -12.279 -7.903 39.907 1.00 53.37 117 ARG E CA 1
ATOM 4000 C C . ARG E 1 120 ? -11.266 -6.902 40.447 1.00 57.87 117 ARG E C 1
ATOM 4001 O O . ARG E 1 120 ? -10.289 -7.276 41.103 1.00 63.49 117 ARG E O 1
ATOM 4009 N N . LEU E 1 121 ? -11.513 -5.623 40.179 1.00 62.93 118 LEU E N 1
ATOM 4010 C CA . LEU E 1 121 ? -10.613 -4.577 40.643 1.00 47.49 118 LEU E CA 1
ATOM 4011 C C . LEU E 1 121 ? -10.542 -4.557 42.166 1.00 67.10 118 LEU E C 1
ATOM 4012 O O . LEU E 1 121 ? -9.458 -4.465 42.743 1.00 73.91 118 LEU E O 1
ATOM 4017 N N . GLU E 1 122 ? -11.698 -4.650 42.814 1.00 72.96 119 GLU E N 1
ATOM 4018 C CA . GLU E 1 122 ? -11.750 -4.656 44.272 1.00 74.61 119 GLU E CA 1
ATOM 4019 C C . GLU E 1 122 ? -11.087 -5.897 44.853 1.00 73.06 119 GLU E C 1
ATOM 4020 O O . GLU E 1 122 ? -10.407 -5.815 45.874 1.00 80.15 119 GLU E O 1
ATOM 4026 N N . SER E 1 123 ? -11.283 -7.044 44.208 1.00 73.85 120 SER E N 1
ATOM 4027 C CA . SER E 1 123 ? -10.624 -8.267 44.657 1.00 72.21 120 SER E CA 1
ATOM 4028 C C . SER E 1 123 ? -9.113 -8.091 44.604 1.00 69.27 120 SER E C 1
ATOM 4029 O O . SER E 1 123 ? -8.400 -8.514 45.513 1.00 85.26 120 SER E O 1
ATOM 4032 N N . LEU E 1 124 ? -8.629 -7.459 43.539 1.00 54.32 121 LEU E N 1
ATOM 4033 C CA . LEU E 1 124 ? -7.200 -7.200 43.409 1.00 52.76 121 LEU E CA 1
ATOM 4034 C C . LEU E 1 124 ? -6.715 -6.224 44.474 1.00 65.41 121 LEU E C 1
ATOM 4035 O O . LEU E 1 124 ? -5.610 -6.358 44.998 1.00 77.53 121 LEU E O 1
ATOM 4040 N N . ILE E 1 125 ? -7.554 -5.249 44.799 1.00 69.93 122 ILE E N 1
ATOM 4041 C CA . ILE E 1 125 ? -7.199 -4.219 45.769 1.00 60.76 122 ILE E CA 1
ATOM 4042 C C . ILE E 1 125 ? -7.213 -4.773 47.198 1.00 73.94 122 ILE E C 1
ATOM 4043 O O . ILE E 1 125 ? -6.462 -4.317 48.060 1.00 82.60 122 ILE E O 1
ATOM 4048 N N . ASN E 1 126 ? -8.061 -5.769 47.436 1.00 74.41 123 ASN E N 1
ATOM 4049 C CA . ASN E 1 126 ? -8.263 -6.323 48.770 1.00 74.75 123 ASN E CA 1
ATOM 4050 C C . ASN E 1 126 ? -7.383 -7.541 49.004 1.00 83.15 123 ASN E C 1
ATOM 4051 O O . ASN E 1 126 ? -7.481 -8.206 50.036 1.00 82.01 123 ASN E O 1
ATOM 4056 N N . ARG E 1 127 ? -6.527 -7.833 48.032 1.00 77.15 124 ARG E N 1
ATOM 4057 C CA . ARG E 1 127 ? -5.628 -8.970 48.125 1.00 74.34 124 ARG E CA 1
ATOM 4058 C C . ARG E 1 127 ? -4.475 -8.657 49.080 1.00 85.38 124 ARG E C 1
ATOM 4059 O O . ARG E 1 127 ? -3.921 -7.557 49.048 1.00 83.26 124 ARG E O 1
ATOM 4067 N N . PRO E 1 128 ? -4.114 -9.630 49.936 1.00 85.27 125 PRO E N 1
ATOM 4068 C CA . PRO E 1 128 ? -3.085 -9.499 50.975 1.00 69.47 125 PRO E CA 1
ATOM 4069 C C . PRO E 1 128 ? -1.719 -9.151 50.395 1.00 84.02 125 PRO E C 1
ATOM 4070 O O . PRO E 1 128 ? -0.895 -8.498 51.040 1.00 84.24 125 PRO E O 1
ATOM 4074 N N . TYR E 1 129 ? -1.487 -9.621 49.177 1.00 76.47 126 TYR E N 1
ATOM 4075 C CA . TYR E 1 129 ? -0.253 -9.353 48.459 1.00 74.66 126 TYR E CA 1
ATOM 4076 C C . TYR E 1 129 ? -0.589 -8.852 47.066 1.00 78.99 126 TYR E C 1
ATOM 4077 O O . TYR E 1 129 ? -1.727 -8.985 46.611 1.00 85.96 126 TYR E O 1
ATOM 4086 N N . PHE E 1 130 ? 0.395 -8.276 46.388 1.00 70.52 127 PHE E N 1
ATOM 4087 C CA . PHE E 1 130 ? 0.172 -7.804 45.031 1.00 65.83 127 PHE E CA 1
ATOM 4088 C C . PHE E 1 130 ? 0.387 -8.919 44.019 1.00 64.13 127 PHE E C 1
ATOM 4089 O O . PHE E 1 130 ? 1.516 -9.352 43.784 1.00 67.31 127 PHE E O 1
ATOM 4097 N N . ASP E 1 131 ? -0.705 -9.380 43.418 1.00 59.24 128 ASP E N 1
ATOM 4098 C CA . ASP E 1 131 ? -0.632 -10.457 42.439 1.00 71.81 128 ASP E CA 1
ATOM 4099 C C . ASP E 1 131 ? -0.133 -9.953 41.088 1.00 63.84 128 ASP E C 1
ATOM 4100 O O . ASP E 1 131 ? -0.901 -9.844 40.136 1.00 70.28 128 ASP E O 1
ATOM 4105 N N . GLY E 1 132 ? 1.160 -9.657 41.012 1.00 59.10 129 GLY E N 1
ATOM 4106 C CA . GLY E 1 132 ? 1.771 -9.191 39.781 1.00 58.29 129 GLY E CA 1
ATOM 4107 C C . GLY E 1 132 ? 1.691 -10.193 38.644 1.00 63.55 129 GLY E C 1
ATOM 4108 O O . GLY E 1 132 ? 1.744 -9.822 37.468 1.00 61.37 129 GLY E O 1
ATOM 4109 N N . GLN E 1 133 ? 1.585 -11.470 38.994 1.00 68.85 130 GLN E N 1
ATOM 4110 C CA . GLN E 1 133 ? 1.576 -12.530 37.995 1.00 71.51 130 GLN E CA 1
ATOM 4111 C C . GLN E 1 133 ? 0.389 -12.466 37.033 1.00 79.20 130 GLN E C 1
ATOM 4112 O O . GLN E 1 133 ? 0.572 -12.590 35.827 1.00 85.94 130 GLN E O 1
ATOM 4118 N N . GLU E 1 134 ? -0.825 -12.301 37.545 1.00 70.75 131 GLU E N 1
ATOM 4119 C CA . GLU E 1 134 ? -1.968 -12.208 36.645 1.00 74.86 131 GLU E CA 1
ATOM 4120 C C . GLU E 1 134 ? -1.875 -10.924 35.821 1.00 76.20 131 GLU E C 1
ATOM 4121 O O . GLU E 1 134 ? -1.880 -10.967 34.584 1.00 90.58 131 GLU E O 1
ATOM 4127 N N . VAL E 1 135 ? -1.751 -9.799 36.521 1.00 59.83 132 VAL E N 1
ATOM 4128 C CA . VAL E 1 135 ? -1.782 -8.474 35.924 1.00 54.59 132 VAL E CA 1
ATOM 4129 C C . VAL E 1 135 ? -0.743 -8.307 34.823 1.00 62.52 132 VAL E C 1
ATOM 4130 O O . VAL E 1 135 ? -1.090 -8.043 33.670 1.00 79.19 132 VAL E O 1
ATOM 4134 N N . TYR E 1 136 ? 0.528 -8.470 35.168 1.00 49.76 133 TYR E N 1
ATOM 4135 C CA . TYR E 1 136 ? 1.592 -8.234 34.200 1.00 54.86 133 TYR E CA 1
ATOM 4136 C C . TYR E 1 136 ? 2.003 -9.506 33.452 1.00 62.40 133 TYR E C 1
ATOM 4137 O O . TYR E 1 136 ? 2.808 -9.460 32.522 1.00 58.78 133 TYR E O 1
ATOM 4146 N N . GLY E 1 137 ? 1.449 -10.642 33.860 1.00 64.16 134 GLY E N 1
ATOM 4147 C CA . GLY E 1 137 ? 1.658 -11.879 33.134 1.00 52.49 134 GLY E CA 1
ATOM 4148 C C . GLY E 1 137 ? 0.806 -11.908 31.889 1.00 77.23 134 GLY E C 1
ATOM 4149 O O . GLY E 1 137 ? 1.265 -12.316 30.821 1.00 87.09 134 GLY E O 1
ATOM 4150 N N . ASP E 1 138 ? -0.448 -11.484 32.031 1.00 86.34 135 ASP E N 1
ATOM 4151 C CA . ASP E 1 138 ? -1.337 -11.385 30.880 1.00 77.66 135 ASP E CA 1
ATOM 4152 C C . ASP E 1 138 ? -0.786 -10.360 29.884 1.00 68.70 135 ASP E C 1
ATOM 4153 O O . ASP E 1 138 ? -0.525 -10.685 28.726 1.00 78.47 135 ASP E O 1
ATOM 4158 N N . VAL E 1 139 ? -0.570 -9.134 30.360 1.00 54.84 136 VAL E N 1
ATOM 4159 C CA . VAL E 1 139 ? -0.010 -8.048 29.552 1.00 49.50 136 VAL E CA 1
ATOM 4160 C C . VAL E 1 139 ? 0.952 -7.221 30.402 1.00 46.72 136 VAL E C 1
ATOM 4161 O O . VAL E 1 139 ? 0.589 -6.779 31.491 1.00 42.53 136 VAL E O 1
ATOM 4165 N N . SER E 1 140 ? 2.172 -7.011 29.911 1.00 41.85 137 SER E N 1
ATOM 4166 C CA . SER E 1 140 ? 3.223 -6.386 30.717 1.00 41.90 137 SER E CA 1
ATOM 4167 C C . SER E 1 140 ? 2.870 -4.957 31.087 1.00 41.96 137 SER E C 1
ATOM 4168 O O . SER E 1 140 ? 1.992 -4.356 30.479 1.00 50.79 137 SER E O 1
ATOM 4171 N N . LYS E 1 141 ? 3.561 -4.421 32.088 1.00 52.64 138 LYS E N 1
ATOM 4172 C CA . LYS E 1 141 ? 3.349 -3.042 32.512 1.00 47.46 138 LYS E CA 1
ATOM 4173 C C . LYS E 1 141 ? 3.637 -2.071 31.373 1.00 42.06 138 LYS E C 1
ATOM 4174 O O . LYS E 1 141 ? 2.847 -1.172 31.100 1.00 44.55 138 LYS E O 1
ATOM 4180 N N . GLU E 1 142 ? 4.775 -2.272 30.713 1.00 47.21 139 GLU E N 1
ATOM 4181 C CA . GLU E 1 142 ? 5.197 -1.434 29.595 1.00 54.33 139 GLU E CA 1
ATOM 4182 C C . GLU E 1 142 ? 4.160 -1.430 28.472 1.00 52.39 139 GLU E C 1
ATOM 4183 O O . GLU E 1 142 ? 3.835 -0.377 27.920 1.00 55.49 139 GLU E O 1
ATOM 4189 N N . LYS E 1 143 ? 3.628 -2.605 28.154 1.00 49.52 140 LYS E N 1
ATOM 4190 C CA . LYS E 1 143 ? 2.631 -2.724 27.097 1.00 60.28 140 LYS E CA 1
ATOM 4191 C C . LYS E 1 143 ? 1.318 -2.071 27.505 1.00 55.31 140 LYS E C 1
ATOM 4192 O O . LYS E 1 143 ? 0.641 -1.457 26.682 1.00 65.74 140 LYS E O 1
ATOM 4198 N N . ARG E 1 144 ? 0.965 -2.209 28.777 1.00 33.85 141 ARG E N 1
ATOM 4199 C CA . ARG E 1 144 ? -0.247 -1.602 29.303 1.00 39.05 141 ARG E CA 1
ATOM 4200 C C . ARG E 1 144 ? -0.173 -0.083 29.192 1.00 50.10 141 ARG E C 1
ATOM 4201 O O . ARG E 1 144 ? -1.082 0.567 28.665 1.00 56.09 141 ARG E O 1
ATOM 4209 N N . ARG E 1 145 ? 0.927 0.472 29.687 1.00 38.41 142 ARG E N 1
ATOM 4210 C CA . ARG E 1 145 ? 1.149 1.908 29.648 1.00 40.44 142 ARG E CA 1
ATOM 4211 C C . ARG E 1 145 ? 1.242 2.414 28.217 1.00 49.55 142 ARG E C 1
ATOM 4212 O O . ARG E 1 145 ? 0.846 3.543 27.922 1.00 59.16 142 ARG E O 1
ATOM 4220 N N . SER E 1 146 ? 1.754 1.569 27.328 1.00 55.33 143 SER E N 1
ATOM 4221 C CA . SER E 1 146 ? 1.821 1.900 25.911 1.00 45.39 143 SER E CA 1
ATOM 4222 C C . SER E 1 146 ? 0.413 2.010 25.337 1.00 51.41 143 SER E C 1
ATOM 4223 O O . SER E 1 146 ? 0.096 2.961 24.618 1.00 50.35 143 SER E O 1
ATOM 4226 N N . VAL E 1 147 ? -0.431 1.036 25.667 1.00 44.33 144 VAL E N 1
ATOM 4227 C CA . VAL E 1 147 ? -1.808 1.020 25.192 1.00 39.40 144 VAL E CA 1
ATOM 4228 C C . VAL E 1 147 ? -2.552 2.255 25.677 1.00 46.28 144 VAL E C 1
ATOM 4229 O O . VAL E 1 147 ? -3.259 2.902 24.900 1.00 50.23 144 VAL E O 1
ATOM 4233 N N . ILE E 1 148 ? -2.383 2.585 26.958 1.00 44.96 145 ILE E N 1
ATOM 4234 C CA . ILE E 1 148 ? -2.995 3.788 27.517 1.00 35.11 145 ILE E CA 1
ATOM 4235 C C . ILE E 1 148 ? -2.497 5.025 26.775 1.00 45.13 145 ILE E C 1
ATOM 4236 O O . ILE E 1 148 ? -3.276 5.931 26.456 1.00 47.65 145 ILE E O 1
ATOM 4241 N N . ALA E 1 149 ? -1.201 5.046 26.485 1.00 33.24 146 ALA E N 1
ATOM 4242 C CA . ALA E 1 149 ? -0.608 6.161 25.762 1.00 36.48 146 ALA E CA 1
ATOM 4243 C C . ALA E 1 149 ? -1.254 6.327 24.388 1.00 48.26 146 ALA E C 1
ATOM 4244 O O . ALA E 1 149 ? -1.596 7.434 24.012 1.00 55.68 146 ALA E O 1
ATOM 4246 N N . GLN E 1 150 ? -1.438 5.234 23.650 1.00 44.28 147 GLN E N 1
ATOM 4247 C CA . GLN E 1 150 ? -2.069 5.309 22.328 1.00 53.47 147 GLN E CA 1
ATOM 4248 C C . GLN E 1 150 ? -3.503 5.820 22.445 1.00 50.39 147 GLN E C 1
ATOM 4249 O O . GLN E 1 150 ? -3.904 6.807 21.797 1.00 47.96 147 GLN E O 1
ATOM 4255 N N . THR E 1 151 ? -4.257 5.130 23.294 1.00 39.04 148 THR E N 1
ATOM 4256 C CA . THR E 1 151 ? -5.668 5.396 23.513 1.00 33.50 148 THR E CA 1
ATOM 4257 C C . THR E 1 151 ? -5.944 6.852 23.885 1.00 40.04 148 THR E C 1
ATOM 4258 O O . THR E 1 151 ? -6.916 7.440 23.418 1.00 42.40 148 THR E O 1
ATOM 4262 N N . LEU E 1 152 ? -5.080 7.445 24.701 1.00 48.54 149 LEU E N 1
ATOM 4263 C CA . LEU E 1 152 ? -5.261 8.849 25.061 1.00 38.05 149 LEU E CA 1
ATOM 4264 C C . LEU E 1 152 ? -4.696 9.796 24.004 1.00 44.19 149 LEU E C 1
ATOM 4265 O O . LEU E 1 152 ? -5.252 10.864 23.756 1.00 38.94 149 LEU E O 1
ATOM 4270 N N . SER E 1 153 ? -3.607 9.382 23.367 1.00 42.02 150 SER E N 1
ATOM 4271 C CA . SER E 1 153 ? -2.929 10.203 22.372 1.00 39.52 150 SER E CA 1
ATOM 4272 C C . SER E 1 153 ? -3.818 10.487 21.169 1.00 52.16 150 SER E C 1
ATOM 4273 O O . SER E 1 153 ? -3.715 11.547 20.550 1.00 53.57 150 SER E O 1
ATOM 4276 N N . SER E 1 154 ? -4.693 9.545 20.833 1.00 51.42 151 SER E N 1
ATOM 4277 C CA . SER E 1 154 ? -5.605 9.763 19.710 1.00 38.48 151 SER E CA 1
ATOM 4278 C C . SER E 1 154 ? -6.595 10.904 19.960 1.00 37.51 151 SER E C 1
ATOM 4279 O O . SER E 1 154 ? -7.159 11.454 19.016 1.00 50.47 151 SER E O 1
ATOM 4282 N N . GLU E 1 155 ? -6.803 11.258 21.226 1.00 39.66 152 GLU E N 1
ATOM 4283 C CA . GLU E 1 155 ? -7.813 12.249 21.598 1.00 36.08 152 GLU E CA 1
ATOM 4284 C C . GLU E 1 155 ? -7.282 13.659 21.852 1.00 36.51 152 GLU E C 1
ATOM 4285 O O . GLU E 1 155 ? -8.035 14.543 22.254 1.00 36.72 152 GLU E O 1
ATOM 4291 N N . VAL E 1 156 ? -6.001 13.880 21.587 1.00 37.80 153 VAL E N 1
ATOM 4292 C CA . VAL E 1 156 ? -5.385 15.175 21.863 1.00 37.12 153 VAL E CA 1
ATOM 4293 C C . VAL E 1 156 ? -4.725 15.750 20.625 1.00 35.50 153 VAL E C 1
ATOM 4294 O O . VAL E 1 156 ? -4.418 15.026 19.681 1.00 44.33 153 VAL E O 1
ATOM 4298 N N . HIS E 1 157 ? -4.486 17.055 20.637 1.00 37.26 154 HIS E N 1
ATOM 4299 C CA . HIS E 1 157 ? -3.931 17.715 19.465 1.00 43.47 154 HIS E CA 1
ATOM 4300 C C . HIS E 1 157 ? -2.870 18.732 19.840 1.00 52.54 154 HIS E C 1
ATOM 4301 O O . HIS E 1 157 ? -2.901 19.321 20.921 1.00 45.64 154 HIS E O 1
ATOM 4308 N N . VAL E 1 158 ? -1.927 18.930 18.931 1.00 46.31 155 VAL E N 1
ATOM 4309 C CA . VAL E 1 158 ? -0.904 19.943 19.106 1.00 53.74 155 VAL E CA 1
ATOM 4310 C C . VAL E 1 158 ? -1.067 20.967 17.999 1.00 50.88 155 VAL E C 1
ATOM 4311 O O . VAL E 1 158 ? -1.017 20.637 16.817 1.00 57.75 155 VAL E O 1
ATOM 4315 N N . VAL E 1 159 ? -1.294 22.214 18.391 1.00 62.48 156 VAL E N 1
ATOM 4316 C CA . VAL E 1 159 ? -1.514 23.278 17.426 1.00 52.03 156 VAL E CA 1
ATOM 4317 C C . VAL E 1 159 ? -0.581 24.439 17.730 1.00 51.42 156 VAL E C 1
ATOM 4318 O O . VAL E 1 159 ? -0.522 24.917 18.864 1.00 57.74 156 VAL E O 1
ATOM 4322 N N . ALA E 1 160 ? 0.156 24.878 16.714 1.00 47.05 157 ALA E N 1
ATOM 4323 C CA . ALA E 1 160 ? 1.111 25.969 16.868 1.00 41.57 157 ALA E CA 1
ATOM 4324 C C . ALA E 1 160 ? 0.404 27.269 17.244 1.00 51.05 157 ALA E C 1
ATOM 4325 O O . ALA E 1 160 ? -0.762 27.458 16.898 1.00 50.56 157 ALA E O 1
ATOM 4327 N N . PRO E 1 161 ? 1.098 28.157 17.978 1.00 59.35 158 PRO E N 1
ATOM 4328 C CA . PRO E 1 161 ? 0.520 29.426 18.435 1.00 56.55 158 PRO E CA 1
ATOM 4329 C C . PRO E 1 161 ? -0.132 30.207 17.300 1.00 50.61 158 PRO E C 1
ATOM 4330 O O . PRO E 1 161 ? 0.515 30.438 16.277 1.00 51.45 158 PRO E O 1
ATOM 4334 N N . SER E 1 162 ? -1.386 30.607 17.493 1.00 48.27 159 SER E N 1
ATOM 4335 C CA . SER E 1 162 ? -2.168 31.322 16.482 1.00 49.21 159 SER E CA 1
ATOM 4336 C C . SER E 1 162 ? -1.996 30.733 15.077 1.00 43.74 159 SER E C 1
ATOM 4337 O O . SER E 1 162 ? -1.582 31.423 14.147 1.00 49.10 159 SER E O 1
ATOM 4340 N N . ARG E 1 163 ? -2.323 29.450 14.943 1.00 45.36 160 ARG E N 1
ATOM 4341 C CA . ARG E 1 163 ? -2.096 28.693 13.711 1.00 46.15 160 ARG E CA 1
ATOM 4342 C C . ARG E 1 163 ? -2.975 29.203 12.566 1.00 43.12 160 ARG E C 1
ATOM 4343 O O . ARG E 1 163 ? -2.565 29.194 11.403 1.00 45.74 160 ARG E O 1
ATOM 4351 N N . LEU E 1 164 ? -4.197 29.606 12.899 1.00 37.64 161 LEU E N 1
ATOM 4352 C CA . LEU E 1 164 ? -5.142 30.109 11.908 1.00 40.32 161 LEU E CA 1
ATOM 4353 C C . LEU E 1 164 ? -4.577 31.332 11.190 1.00 45.04 161 LEU E C 1
ATOM 4354 O O . LEU E 1 164 ? -4.658 31.428 9.966 1.00 45.23 161 LEU E O 1
ATOM 4359 N N . LEU E 1 165 ? -4.001 32.258 11.952 1.00 41.65 162 LEU E N 1
ATOM 4360 C CA . LEU E 1 165 ? -3.394 33.450 11.371 1.00 41.60 162 LEU E CA 1
ATOM 4361 C C . LEU E 1 165 ? -2.243 33.097 10.435 1.00 42.64 162 LEU E C 1
ATOM 4362 O O . LEU E 1 165 ? -2.088 33.689 9.364 1.00 53.54 162 LEU E O 1
ATOM 4367 N N . SER E 1 166 ? -1.453 32.112 10.843 1.00 42.58 163 SER E N 1
ATOM 4368 C CA . SER E 1 166 ? -0.326 31.635 10.052 1.00 50.14 163 SER E CA 1
ATOM 4369 C C . SER E 1 166 ? -0.806 31.064 8.724 1.00 54.73 163 SER E C 1
ATOM 4370 O O . SER E 1 166 ? -0.214 31.321 7.668 1.00 63.63 163 SER E O 1
ATOM 4373 N N . LEU E 1 167 ? -1.884 30.285 8.786 1.00 48.48 164 LEU E N 1
ATOM 4374 C CA . LEU E 1 167 ? -2.469 29.691 7.591 1.00 50.85 164 LEU E CA 1
ATOM 4375 C C . LEU E 1 167 ? -3.050 30.755 6.675 1.00 53.75 164 LEU E C 1
ATOM 4376 O O . LEU E 1 167 ? -2.960 30.634 5.459 1.00 53.93 164 LEU E O 1
ATOM 4381 N N . LEU E 1 168 ? -3.659 31.787 7.255 1.00 53.74 165 LEU E N 1
ATOM 4382 C CA . LEU E 1 168 ? -4.197 32.888 6.462 1.00 47.42 165 LEU E CA 1
ATOM 4383 C C . LEU E 1 168 ? -3.066 33.625 5.744 1.00 46.89 165 LEU E C 1
ATOM 4384 O O . LEU E 1 168 ? -3.189 34.014 4.569 1.00 52.99 165 LEU E O 1
ATOM 4389 N N . GLY E 1 169 ? -1.946 33.781 6.439 1.00 42.03 166 GLY E N 1
ATOM 4390 C CA . GLY E 1 169 ? -0.761 34.335 5.814 1.00 55.95 166 GLY E CA 1
ATOM 4391 C C . GLY E 1 169 ? -0.315 33.459 4.658 1.00 54.27 166 GLY E C 1
ATOM 4392 O O . GLY E 1 169 ? 0.073 33.960 3.604 1.00 60.41 166 GLY E O 1
ATOM 4393 N N . GLN E 1 170 ? -0.412 32.145 4.844 1.00 49.04 167 GLN E N 1
ATOM 4394 C CA . GLN E 1 170 ? -0.054 31.187 3.801 1.00 45.80 167 GLN E CA 1
ATOM 4395 C C . GLN E 1 170 ? -0.976 31.302 2.589 1.00 54.51 167 GLN E C 1
ATOM 4396 O O . GLN E 1 170 ? -0.544 31.121 1.450 1.00 67.44 167 GLN E O 1
ATOM 4402 N N . SER E 1 171 ? -2.253 31.574 2.840 1.00 50.66 168 SER E N 1
ATOM 4403 C CA . SER E 1 171 ? -3.209 31.800 1.767 1.00 48.18 168 SER E CA 1
ATOM 4404 C C . SER E 1 171 ? -2.786 33.028 0.980 1.00 62.28 168 SER E C 1
ATOM 4405 O O . SER E 1 171 ? -2.869 33.049 -0.250 1.00 66.57 168 SER E O 1
ATOM 4408 N N . LEU E 1 172 ? -2.319 34.050 1.695 1.00 63.46 169 LEU E N 1
ATOM 4409 C CA . LEU E 1 172 ? -1.830 35.258 1.034 1.00 58.26 169 LEU E CA 1
ATOM 4410 C C . LEU E 1 172 ? -0.590 34.977 0.184 1.00 59.34 169 LEU E C 1
ATOM 4411 O O . LEU E 1 172 ? -0.473 35.474 -0.933 1.00 60.14 169 LEU E O 1
ATOM 4416 N N . LYS E 1 173 ? 0.325 34.171 0.713 1.00 64.01 170 LYS E N 1
ATOM 4417 C CA . LYS E 1 173 ? 1.537 33.798 -0.012 1.00 56.28 170 LYS E CA 1
ATOM 4418 C C . LYS E 1 173 ? 1.190 33.036 -1.288 1.00 59.57 170 LYS E C 1
ATOM 4419 O O . LYS E 1 173 ? 1.781 33.269 -2.345 1.00 67.26 170 LYS E O 1
ATOM 4425 N N . TRP E 1 174 ? 0.228 32.124 -1.178 1.00 57.69 171 TRP E N 1
ATOM 4426 C CA . TRP E 1 174 ? -0.237 31.344 -2.320 1.00 62.83 171 TRP E CA 1
ATOM 4427 C C . TRP E 1 174 ? -0.860 32.259 -3.372 1.00 72.28 171 TRP E C 1
ATOM 4428 O O . TRP E 1 174 ? -0.622 32.099 -4.568 1.00 74.73 171 TRP E O 1
ATOM 4439 N N . GLN E 1 175 ? -1.675 33.203 -2.912 1.00 61.54 172 GLN E N 1
ATOM 4440 C CA . GLN E 1 175 ? -2.282 34.203 -3.783 1.00 56.65 172 GLN E CA 1
ATOM 4441 C C . GLN E 1 175 ? -1.193 34.979 -4.521 1.00 70.76 172 GLN E C 1
ATOM 4442 O O . GLN E 1 175 ? -1.310 35.252 -5.714 1.00 63.65 172 GLN E O 1
ATOM 4448 N N . LEU E 1 176 ? -0.144 35.344 -3.792 1.00 75.66 173 LEU E N 1
ATOM 4449 C CA . LEU E 1 176 ? 0.983 36.093 -4.341 1.00 72.30 173 LEU E CA 1
ATOM 4450 C C . LEU E 1 176 ? 1.700 35.274 -5.415 1.00 68.17 173 LEU E C 1
ATOM 4451 O O . LEU E 1 176 ? 2.120 35.810 -6.438 1.00 75.34 173 LEU E O 1
ATOM 4456 N N . HIS E 1 177 ? 1.821 33.970 -5.185 1.00 77.11 174 HIS E N 1
ATOM 4457 C CA . HIS E 1 177 ? 2.606 33.097 -6.058 1.00 80.13 174 HIS E CA 1
ATOM 4458 C C . HIS E 1 177 ? 1.744 32.638 -7.238 1.00 73.54 174 HIS E C 1
ATOM 4459 O O . HIS E 1 177 ? 2.255 32.158 -8.249 1.00 65.68 174 HIS E O 1
ATOM 4466 N N . GLN E 1 178 ? 0.431 32.805 -7.096 1.00 81.02 175 GLN E N 1
ATOM 4467 C CA . GLN E 1 178 ? -0.531 32.528 -8.165 1.00 82.98 175 GLN E CA 1
ATOM 4468 C C . GLN E 1 178 ? -1.036 33.811 -8.807 1.00 77.69 175 GLN E C 1
ATOM 4469 O O . GLN E 1 178 ? -1.872 33.766 -9.707 1.00 72.21 175 GLN E O 1
ATOM 4475 N N . GLY E 1 179 ? -0.515 34.946 -8.345 1.00 86.40 176 GLY E N 1
ATOM 4476 C CA . GLY E 1 179 ? -1.034 36.246 -8.728 1.00 72.02 176 GLY E CA 1
ATOM 4477 C C . GLY E 1 179 ? -2.547 36.289 -8.634 1.00 65.74 176 GLY E C 1
ATOM 4478 O O . GLY E 1 179 ? -3.235 36.540 -9.618 1.00 53.28 176 GLY E O 1
ATOM 4479 N N . LEU E 1 180 ? -3.062 36.017 -7.439 1.00 77.57 177 LEU E N 1
ATOM 4480 C CA . LEU E 1 180 ? -4.495 36.056 -7.181 1.00 62.69 177 LEU E CA 1
ATOM 4481 C C . LEU E 1 180 ? -4.817 37.242 -6.276 1.00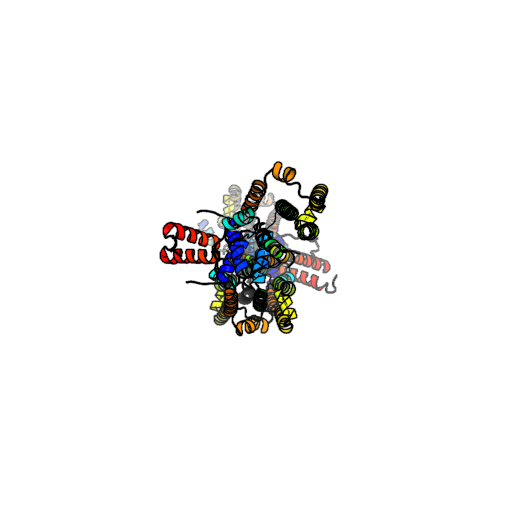 73.38 177 LEU E C 1
ATOM 4482 O O . LEU E 1 180 ? -5.976 37.493 -5.947 1.00 82.12 177 LEU E O 1
ATOM 4487 N N . LEU E 1 181 ? -3.767 37.951 -5.867 1.00 64.03 178 LEU E N 1
ATOM 4488 C CA . LEU E 1 181 ? -3.883 39.152 -5.045 1.00 63.87 178 LEU E CA 1
ATOM 4489 C C . LEU E 1 181 ? -4.653 40.228 -5.796 1.00 80.77 178 LEU E C 1
ATOM 4490 O O . LEU E 1 181 ? -4.616 40.271 -7.026 1.00 92.31 178 LEU E O 1
ATOM 4495 N N . PRO E 1 182 ? -5.361 41.099 -5.063 1.00 76.05 179 PRO E N 1
ATOM 4496 C CA . PRO E 1 182 ? -6.045 42.187 -5.764 1.00 89.55 179 PRO E CA 1
ATOM 4497 C C . PRO E 1 182 ? -5.028 43.133 -6.378 1.00 88.49 179 PRO E C 1
ATOM 4498 O O . PRO E 1 182 ? -4.110 43.567 -5.685 1.00 76.93 179 PRO E O 1
ATOM 4502 N N . PRO E 1 183 ? -5.190 43.437 -7.673 1.00 86.19 180 PRO E N 1
ATOM 4503 C CA . PRO E 1 183 ? -4.250 44.236 -8.465 1.00 70.68 180 PRO E CA 1
ATOM 4504 C C . PRO E 1 183 ? -3.988 45.612 -7.862 1.00 85.88 180 PRO E C 1
ATOM 4505 O O . PRO E 1 183 ? -2.865 46.111 -7.944 1.00 84.74 180 PRO E O 1
ATOM 4509 N N . GLY E 1 184 ? -5.015 46.210 -7.263 1.00 96.33 181 GLY E N 1
ATOM 4510 C CA . GLY E 1 184 ? -4.890 47.527 -6.663 1.00 91.95 181 GLY E CA 1
ATOM 4511 C C . GLY E 1 184 ? -5.836 47.737 -5.497 1.00 105.50 181 GLY E C 1
ATOM 4512 O O . GLY E 1 184 ? -5.721 48.716 -4.756 1.00 104.28 181 GLY E O 1
ATOM 4514 N N . GLN F 2 44 ? -7.091 14.641 53.271 1.00 96.79 204 GLN F N 1
ATOM 4515 C CA . GLN F 2 44 ? -5.651 14.754 53.480 1.00 112.44 204 GLN F CA 1
ATOM 4516 C C . GLN F 2 44 ? -4.944 13.451 53.098 1.00 112.89 204 GLN F C 1
ATOM 4517 O O . GLN F 2 44 ? -5.512 12.366 53.232 1.00 109.96 204 GLN F O 1
ATOM 4523 N N . SER F 2 45 ? -3.704 13.564 52.626 1.00 109.74 205 SER F N 1
ATOM 4524 C CA . SER F 2 45 ? -2.932 12.407 52.170 1.00 106.23 205 SER F CA 1
ATOM 4525 C C . SER F 2 45 ? -2.033 11.825 53.264 1.00 119.46 205 SER F C 1
ATOM 4526 O O . SER F 2 45 ? -1.582 12.546 54.155 1.00 120.57 205 SER F O 1
ATOM 4529 N N . HIS F 2 46 ? -1.773 10.520 53.181 1.00 124.69 206 HIS F N 1
ATOM 4530 C CA . HIS F 2 46 ? -0.937 9.816 54.163 1.00 113.73 206 HIS F CA 1
ATOM 4531 C C . HIS F 2 46 ? 0.237 9.070 53.525 1.00 102.07 206 HIS F C 1
ATOM 4532 O O . HIS F 2 46 ? 1.113 8.567 54.228 1.00 95.80 206 HIS F O 1
ATOM 4539 N N . SER F 2 47 ? 0.248 8.994 52.198 1.00 114.06 207 SER F N 1
ATOM 4540 C CA . SER F 2 47 ? 1.290 8.263 51.482 1.00 105.44 207 SER F CA 1
ATOM 4541 C C . SER F 2 47 ? 2.671 8.891 51.618 1.00 103.64 207 SER F C 1
ATOM 4542 O O . SER F 2 47 ? 2.811 10.114 51.673 1.00 106.61 207 SER F O 1
ATOM 4545 N N . GLU F 2 48 ? 3.683 8.030 51.666 1.00 108.30 208 GLU F N 1
ATOM 4546 C CA . GLU F 2 48 ? 5.080 8.449 51.705 1.00 109.09 208 GLU F CA 1
ATOM 4547 C C . GLU F 2 48 ? 5.555 9.010 50.363 1.00 107.54 208 GLU F C 1
ATOM 4548 O O . GLU F 2 48 ? 6.367 9.933 50.314 1.00 103.30 208 GLU F O 1
ATOM 4554 N N . ASN F 2 49 ? 5.024 8.452 49.280 1.00 106.59 209 ASN F N 1
ATOM 4555 C CA . ASN F 2 49 ? 5.429 8.811 47.927 1.00 93.05 209 ASN F CA 1
ATOM 4556 C C . ASN F 2 49 ? 4.935 10.192 47.547 1.00 84.57 209 ASN F C 1
ATOM 4557 O O . ASN F 2 49 ? 3.802 10.564 47.845 1.00 92.49 209 ASN F O 1
ATOM 4562 N N . ARG F 2 50 ? 5.807 10.952 46.898 1.00 80.08 210 ARG F N 1
ATOM 4563 C CA . ARG F 2 50 ? 5.499 12.322 46.514 1.00 94.96 210 ARG F CA 1
ATOM 4564 C C . ARG F 2 50 ? 4.463 12.390 45.390 1.00 92.63 210 ARG F C 1
ATOM 4565 O O . ARG F 2 50 ? 3.506 13.171 45.455 1.00 87.48 210 ARG F O 1
ATOM 4573 N N . MET F 2 51 ? 4.664 11.572 44.358 1.00 72.47 211 MET F N 1
ATOM 4574 C CA . MET F 2 51 ? 3.764 11.564 43.211 1.00 74.58 211 MET F CA 1
ATOM 4575 C C . MET F 2 51 ? 2.370 11.069 43.597 1.00 79.34 211 MET F C 1
ATOM 4576 O O . MET F 2 51 ? 1.378 11.515 43.028 1.00 85.13 211 MET F O 1
ATOM 4581 N N . VAL F 2 52 ? 2.293 10.159 44.565 1.00 68.47 212 VAL F N 1
ATOM 4582 C CA . VAL F 2 52 ? 1.001 9.664 45.034 1.00 69.43 212 VAL F CA 1
ATOM 4583 C C . VAL F 2 52 ? 0.227 10.760 45.770 1.00 79.00 212 VAL F C 1
ATOM 4584 O O . VAL F 2 52 ? -0.980 10.908 45.580 1.00 68.62 212 VAL F O 1
ATOM 4588 N N . ARG F 2 53 ? 0.931 11.530 46.597 1.00 83.86 213 ARG F N 1
ATOM 4589 C CA . ARG F 2 53 ? 0.341 12.667 47.304 1.00 84.11 213 ARG F CA 1
ATOM 4590 C C . ARG F 2 53 ? -0.123 13.738 46.315 1.00 83.63 213 ARG F C 1
ATOM 4591 O O . ARG F 2 53 ? -1.210 14.306 46.459 1.00 74.11 213 ARG F O 1
ATOM 4599 N N . SER F 2 54 ? 0.714 14.015 45.318 1.00 77.52 214 SER F N 1
ATOM 4600 C CA . SER F 2 54 ? 0.371 14.962 44.264 1.00 70.58 214 SER F CA 1
ATOM 4601 C C . SER F 2 54 ? -0.884 14.483 43.525 1.00 85.57 214 SER F C 1
ATOM 4602 O O . SER F 2 54 ? -1.767 15.278 43.188 1.00 78.14 214 SER F O 1
ATOM 4605 N N . LEU F 2 55 ? -0.958 13.174 43.301 1.00 78.42 215 LEU F N 1
ATOM 4606 C CA . LEU F 2 55 ? -2.110 12.542 42.670 1.00 65.63 215 LEU F CA 1
ATOM 4607 C C . LEU F 2 55 ? -3.352 12.763 43.525 1.00 70.09 215 LEU F C 1
ATOM 4608 O O . LEU F 2 55 ? -4.434 13.046 43.013 1.00 77.41 215 LEU F O 1
ATOM 4613 N N . HIS F 2 56 ? -3.175 12.628 44.835 1.00 73.41 216 HIS F N 1
ATOM 4614 C CA . HIS F 2 56 ? -4.241 12.837 45.807 1.00 81.92 216 HIS F CA 1
ATOM 4615 C C . HIS F 2 56 ? -4.773 14.265 45.730 1.00 75.73 216 HIS F C 1
ATOM 4616 O O . HIS F 2 56 ? -5.984 14.489 45.743 1.00 73.43 216 HIS F O 1
ATOM 4623 N N . ARG F 2 57 ? -3.861 15.229 45.671 1.00 73.49 217 ARG F N 1
ATOM 4624 C CA . ARG F 2 57 ? -4.244 16.633 45.569 1.00 85.19 217 ARG F CA 1
ATOM 4625 C C . ARG F 2 57 ? -4.992 16.914 44.267 1.00 76.50 217 ARG F C 1
ATOM 4626 O O . ARG F 2 57 ? -6.015 17.598 44.267 1.00 74.00 217 ARG F O 1
ATOM 4634 N N . VAL F 2 58 ? -4.479 16.372 43.165 1.00 79.76 218 VAL F N 1
ATOM 4635 C CA . VAL F 2 58 ? -5.087 16.564 41.849 1.00 63.57 218 VAL F CA 1
ATOM 4636 C C . VAL F 2 58 ? -6.498 15.990 41.784 1.00 65.25 218 VAL F C 1
ATOM 4637 O O . VAL F 2 58 ? -7.431 16.653 41.333 1.00 80.80 218 VAL F O 1
ATOM 4641 N N . LEU F 2 59 ? -6.646 14.754 42.247 1.00 70.75 219 LEU F N 1
ATOM 4642 C CA . LEU F 2 59 ? -7.923 14.049 42.178 1.00 79.86 219 LEU F CA 1
ATOM 4643 C C . LEU F 2 59 ? -9.013 14.560 43.120 1.00 95.69 219 LEU F C 1
ATOM 4644 O O . LEU F 2 59 ? -10.182 14.628 42.736 1.00 108.05 219 LEU F O 1
ATOM 4649 N N . PHE F 2 60 ? -8.641 14.924 44.343 1.00 90.36 220 PHE F N 1
ATOM 4650 C CA . PHE F 2 60 ? -9.641 15.236 45.362 1.00 93.69 220 PHE F CA 1
ATOM 4651 C C . PHE F 2 60 ? -9.734 16.717 45.714 1.00 103.47 220 PHE F C 1
ATOM 4652 O O . PHE F 2 60 ? -10.138 17.080 46.818 1.00 94.90 220 PHE F O 1
ATOM 4660 N N . LYS F 2 61 ? -9.338 17.562 44.768 1.00 118.97 221 LYS F N 1
ATOM 4661 C CA . LYS F 2 61 ? -9.543 19.000 44.885 1.00 121.30 221 LYS F CA 1
ATOM 4662 C C . LYS F 2 61 ? -10.112 19.526 43.563 1.00 126.99 221 LYS F C 1
ATOM 4663 O O . LYS F 2 61 ? -10.173 20.735 43.331 1.00 129.06 221 LYS F O 1
ATOM 4669 N N . ASN F 2 62 ? -10.523 18.593 42.705 1.00 102.39 222 ASN F N 1
ATOM 4670 C CA . ASN F 2 62 ? -11.238 18.901 41.468 1.00 120.03 222 ASN F CA 1
ATOM 4671 C C . ASN F 2 62 ? -12.031 17.675 41.014 1.00 118.39 222 ASN F C 1
ATOM 4672 O O . ASN F 2 62 ? -12.775 17.726 40.032 1.00 106.49 222 ASN F O 1
ATOM 4677 N N . SER G 1 6 ? 6.053 38.264 9.029 1.00 109.24 3 SER G N 1
ATOM 4678 C CA . SER G 1 6 ? 6.167 39.392 8.109 1.00 125.66 3 SER G CA 1
ATOM 4679 C C . SER G 1 6 ? 4.799 39.773 7.546 1.00 114.39 3 SER G C 1
ATOM 4680 O O . SER G 1 6 ? 4.670 40.723 6.772 1.00 101.52 3 SER G O 1
ATOM 4683 N N . ILE G 1 7 ? 3.784 39.018 7.957 1.00 114.61 4 ILE G N 1
ATOM 4684 C CA . ILE G 1 7 ? 2.412 39.169 7.472 1.00 121.13 4 ILE G CA 1
ATOM 4685 C C . ILE G 1 7 ? 1.483 39.605 8.603 1.00 109.11 4 ILE G C 1
ATOM 4686 O O . ILE G 1 7 ? 1.216 38.828 9.520 1.00 106.59 4 ILE G O 1
ATOM 4691 N N . GLU G 1 8 ? 0.988 40.839 8.546 1.00 94.93 5 GLU G N 1
ATOM 4692 C CA . GLU G 1 8 ? 0.114 41.325 9.607 1.00 87.47 5 GLU G CA 1
ATOM 4693 C C . GLU G 1 8 ? -1.338 41.356 9.149 1.00 86.81 5 GLU G C 1
ATOM 4694 O O . GLU G 1 8 ? -1.654 41.824 8.055 1.00 100.07 5 GLU G O 1
ATOM 4700 N N . ILE G 1 9 ? -2.217 40.860 10.018 1.00 75.66 6 ILE G N 1
ATOM 4701 C CA . ILE G 1 9 ? -3.620 40.651 9.686 1.00 53.81 6 ILE G CA 1
ATOM 4702 C C . ILE G 1 9 ? -4.537 41.345 10.685 1.00 56.09 6 ILE G C 1
ATOM 4703 O O . ILE G 1 9 ? -4.274 41.343 11.885 1.00 78.30 6 ILE G O 1
ATOM 4708 N N . GLU G 1 10 ? -5.632 41.907 10.186 1.00 55.84 7 GLU G N 1
ATOM 4709 C CA . GLU G 1 10 ? -6.646 42.520 11.035 1.00 61.75 7 GLU G CA 1
ATOM 4710 C C . GLU G 1 10 ? -7.551 41.490 11.697 1.00 61.25 7 GLU G C 1
ATOM 4711 O O . GLU G 1 10 ? -7.954 40.512 11.071 1.00 72.77 7 GLU G O 1
ATOM 4717 N N . SER G 1 11 ? -7.896 41.742 12.954 1.00 55.18 8 SER G N 1
ATOM 4718 C CA . SER G 1 11 ? -8.679 40.808 13.752 1.00 53.86 8 SER G CA 1
ATOM 4719 C C . SER G 1 11 ? -10.104 40.781 13.219 1.00 59.42 8 SER G C 1
ATOM 4720 O O . SER G 1 11 ? -10.692 39.712 13.085 1.00 57.17 8 SER G O 1
ATOM 4723 N N . SER G 1 12 ? -10.660 41.956 12.929 1.00 57.21 9 SER G N 1
ATOM 4724 C CA . SER G 1 12 ? -12.045 42.064 12.476 1.00 54.55 9 SER G CA 1
ATOM 4725 C C . SER G 1 12 ? -12.301 41.295 11.175 1.00 57.11 9 SER G C 1
ATOM 4726 O O . SER G 1 12 ? -13.411 40.803 10.960 1.00 45.05 9 SER G O 1
ATOM 4729 N N . ASP G 1 13 ? -11.299 41.218 10.298 1.00 57.14 10 ASP G N 1
ATOM 4730 C CA . ASP G 1 13 ? -11.446 40.445 9.065 1.00 50.84 10 ASP G CA 1
ATOM 4731 C C . ASP G 1 13 ? -11.561 38.959 9.379 1.00 50.79 10 ASP G C 1
ATOM 4732 O O . ASP G 1 13 ? -12.431 38.264 8.841 1.00 46.55 10 ASP G O 1
ATOM 4737 N N . VAL G 1 14 ? -10.688 38.482 10.267 1.00 45.59 11 VAL G N 1
ATOM 4738 C CA . VAL G 1 14 ? -10.707 37.083 10.691 1.00 41.22 11 VAL G CA 1
ATOM 4739 C C . VAL G 1 14 ? -12.047 36.757 11.326 1.00 38.39 11 VAL G C 1
ATOM 4740 O O . VAL G 1 14 ? -12.666 35.748 11.015 1.00 44.44 11 VAL G O 1
ATOM 4744 N N . ILE G 1 15 ? -12.489 37.635 12.214 1.00 37.12 12 ILE G N 1
ATOM 4745 C CA . ILE G 1 15 ? -13.772 37.483 12.875 1.00 31.48 12 ILE G CA 1
ATOM 4746 C C . ILE G 1 15 ? -14.925 37.442 11.897 1.00 36.84 12 ILE G C 1
ATOM 4747 O O . ILE G 1 15 ? -15.828 36.631 12.037 1.00 34.77 12 ILE G O 1
ATOM 4752 N N . ARG G 1 16 ? -14.880 38.302 10.889 1.00 45.88 13 ARG G N 1
ATOM 4753 C CA . ARG G 1 16 ? -15.938 38.342 9.895 1.00 34.08 13 ARG G CA 1
ATOM 4754 C C . ARG G 1 16 ? -15.969 37.040 9.090 1.00 45.17 13 ARG G C 1
ATOM 4755 O O . ARG G 1 16 ? -17.048 36.487 8.810 1.00 42.63 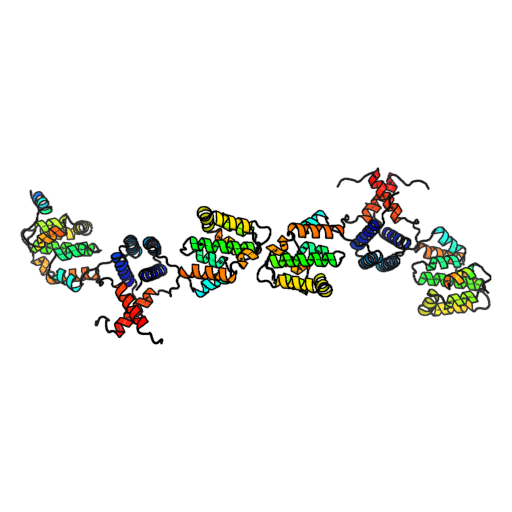13 ARG G O 1
ATOM 4763 N N . LEU G 1 17 ? -14.780 36.535 8.763 1.00 34.76 14 LEU G N 1
ATOM 4764 C CA . LEU G 1 17 ? -14.651 35.244 8.090 1.00 36.52 14 LEU G CA 1
ATOM 4765 C C . LEU G 1 17 ? -15.279 34.134 8.923 1.00 38.97 14 LEU G C 1
ATOM 4766 O O . LEU G 1 17 ? -16.113 33.364 8.443 1.00 40.97 14 LEU G O 1
ATOM 4771 N N . ILE G 1 18 ? -14.888 34.095 10.190 1.00 31.35 15 ILE G N 1
ATOM 4772 C CA . ILE G 1 18 ? -15.385 33.120 11.142 1.00 28.59 15 ILE G CA 1
ATOM 4773 C C . ILE G 1 18 ? -16.903 33.192 11.249 1.00 30.51 15 ILE G C 1
ATOM 4774 O O . ILE G 1 18 ? -17.571 32.170 11.303 1.00 34.92 15 ILE G O 1
ATOM 4779 N N . GLU G 1 19 ? -17.442 34.406 11.264 1.00 40.29 16 GLU G N 1
ATOM 4780 C CA . GLU G 1 19 ? -18.883 34.619 11.359 1.00 45.79 16 GLU G CA 1
ATOM 4781 C C . GLU G 1 19 ? -19.600 34.049 10.150 1.00 38.15 16 GLU G C 1
ATOM 4782 O O . GLU G 1 19 ? -20.669 33.441 10.277 1.00 38.77 16 GLU G O 1
ATOM 4788 N N . GLN G 1 20 ? -19.014 34.258 8.976 1.00 36.03 17 GLN G N 1
ATOM 4789 C CA . GLN G 1 20 ? -19.569 33.678 7.760 1.00 40.02 17 GLN G CA 1
ATOM 4790 C C . GLN G 1 20 ? -19.568 32.157 7.838 1.00 51.57 17 GLN G C 1
ATOM 4791 O O . GLN G 1 20 ? -20.563 31.506 7.515 1.00 51.05 17 GLN G O 1
ATOM 4797 N N . PHE G 1 21 ? -18.447 31.601 8.293 1.00 47.71 18 PHE G N 1
ATOM 4798 C CA . PHE G 1 21 ? -18.298 30.157 8.426 1.00 37.03 18 PHE G CA 1
ATOM 4799 C C . PHE G 1 21 ? -19.347 29.573 9.366 1.00 36.63 18 PHE G C 1
ATOM 4800 O O . PHE G 1 21 ? -19.987 28.576 9.046 1.00 48.14 18 PHE G O 1
ATOM 4808 N N . LEU G 1 22 ? -19.528 30.200 10.522 1.00 41.13 19 LEU G N 1
ATOM 4809 C CA . LEU G 1 22 ? -20.532 29.753 11.485 1.00 44.35 19 LEU G CA 1
ATOM 4810 C C . LEU G 1 22 ? -21.940 29.862 10.933 1.00 41.18 19 LEU G C 1
ATOM 4811 O O . LEU G 1 22 ? -22.769 28.984 11.171 1.00 37.83 19 LEU G O 1
ATOM 4816 N N . LYS G 1 23 ? -22.216 30.954 10.225 1.00 46.33 20 LYS G N 1
ATOM 4817 C CA . LYS G 1 23 ? -23.538 31.152 9.636 1.00 50.84 20 LYS G CA 1
ATOM 4818 C C . LYS G 1 23 ? -23.852 30.053 8.623 1.00 43.64 20 LYS G C 1
ATOM 4819 O O . LYS G 1 23 ? -24.907 29.422 8.693 1.00 47.45 20 LYS G O 1
ATOM 4825 N N . GLU G 1 24 ? -22.929 29.819 7.694 1.00 40.41 21 GLU G N 1
ATOM 4826 C CA . GLU G 1 24 ? -23.110 28.792 6.675 1.00 35.04 21 GLU G CA 1
ATOM 4827 C C . GLU G 1 24 ? -23.245 27.391 7.277 1.00 37.09 21 GLU G C 1
ATOM 4828 O O . GLU G 1 24 ? -23.859 26.501 6.687 1.00 40.38 21 GLU G O 1
ATOM 4834 N N . SER G 1 25 ? -22.660 27.201 8.451 1.00 38.21 22 SER G N 1
ATOM 4835 C CA . SER G 1 25 ? -22.670 25.907 9.109 1.00 32.51 22 SER G CA 1
ATOM 4836 C C . SER G 1 25 ? -23.803 25.803 10.128 1.00 33.25 22 SER G C 1
ATOM 4837 O O . SER G 1 25 ? -23.852 24.863 10.915 1.00 35.02 22 SER G O 1
ATOM 4840 N N . ASN G 1 26 ? -24.695 26.789 10.125 1.00 40.21 23 ASN G N 1
ATOM 4841 C CA . ASN G 1 26 ? -25.890 26.770 10.970 1.00 43.22 23 ASN G CA 1
ATOM 4842 C C . ASN G 1 26 ? -25.580 26.689 12.461 1.00 48.57 23 ASN G C 1
ATOM 4843 O O . ASN G 1 26 ? -26.400 26.224 13.252 1.00 56.05 23 ASN G O 1
ATOM 4848 N N . LEU G 1 27 ? -24.389 27.134 12.838 1.00 46.41 24 LEU G N 1
ATOM 4849 C CA . LEU G 1 27 ? -24.017 27.214 14.240 1.00 44.83 24 LEU G CA 1
ATOM 4850 C C . LEU G 1 27 ? -24.466 28.561 14.787 1.00 55.05 24 LEU G C 1
ATOM 4851 O O . LEU G 1 27 ? -23.652 29.426 15.099 1.00 52.46 24 LEU G O 1
ATOM 4856 N N . HIS G 1 28 ? -25.779 28.716 14.909 1.00 50.12 25 HIS G N 1
ATOM 4857 C CA . HIS G 1 28 ? -26.384 29.995 15.241 1.00 36.41 25 HIS G CA 1
ATOM 4858 C C . HIS G 1 28 ? -26.001 30.523 16.623 1.00 38.81 25 HIS G C 1
ATOM 4859 O O . HIS G 1 28 ? -25.715 31.711 16.769 1.00 44.96 25 HIS G O 1
ATOM 4866 N N . ARG G 1 29 ? -25.997 29.660 17.635 1.00 45.67 26 ARG G N 1
ATOM 4867 C CA . ARG G 1 29 ? -25.689 30.111 18.992 1.00 54.38 26 ARG G CA 1
ATOM 4868 C C . ARG G 1 29 ? -24.280 30.694 19.082 1.00 45.94 26 ARG G C 1
ATOM 4869 O O . ARG G 1 29 ? -24.085 31.775 19.643 1.00 52.82 26 ARG G O 1
ATOM 4877 N N . THR G 1 30 ? -23.306 29.990 18.516 1.00 48.46 27 THR G N 1
ATOM 4878 C CA . THR G 1 30 ? -21.926 30.468 18.506 1.00 48.79 27 THR G CA 1
ATOM 4879 C C . THR G 1 30 ? -21.773 31.769 17.708 1.00 45.99 27 THR G C 1
ATOM 4880 O O . THR G 1 30 ? -20.996 32.645 18.080 1.00 47.90 27 THR G O 1
ATOM 4884 N N . LEU G 1 31 ? -22.520 31.886 16.614 1.00 37.85 28 LEU G N 1
ATOM 4885 C CA . LEU G 1 31 ? -22.541 33.103 15.804 1.00 35.18 28 LEU G CA 1
ATOM 4886 C C . LEU G 1 31 ? -23.036 34.297 16.624 1.00 45.33 28 LEU G C 1
ATOM 4887 O O . LEU G 1 31 ? -22.443 35.383 16.599 1.00 38.46 28 LEU G O 1
ATOM 4892 N N . ALA G 1 32 ? -24.139 34.085 17.334 1.00 43.24 29 ALA G N 1
ATOM 4893 C CA . ALA G 1 32 ? -24.709 35.104 18.203 1.00 40.65 29 ALA G CA 1
ATOM 4894 C C . ALA G 1 32 ? -23.717 35.537 19.278 1.00 51.00 29 ALA G C 1
ATOM 4895 O O . ALA G 1 32 ? -23.458 36.734 19.448 1.00 46.09 29 ALA G O 1
ATOM 4897 N N . ILE G 1 33 ? -23.156 34.556 19.987 1.00 48.46 30 ILE G N 1
ATOM 4898 C CA . ILE G 1 33 ? -22.202 34.823 21.064 1.00 40.05 30 ILE G CA 1
ATOM 4899 C C . ILE G 1 33 ? -20.970 35.568 20.534 1.00 46.21 30 ILE G C 1
ATOM 4900 O O . ILE G 1 33 ? -20.432 36.448 21.207 1.00 43.25 30 ILE G O 1
ATOM 4905 N N . LEU G 1 34 ? -20.525 35.210 19.332 1.00 42.08 31 LEU G N 1
ATOM 4906 C CA . LEU G 1 34 ? -19.389 35.882 18.703 1.00 37.28 31 LEU G CA 1
ATOM 4907 C C . LEU G 1 34 ? -19.714 37.343 18.386 1.00 42.21 31 LEU G C 1
ATOM 4908 O O . LEU G 1 34 ? -18.983 38.242 18.806 1.00 38.26 31 LEU G O 1
ATOM 4913 N N . GLN G 1 35 ? -20.812 37.581 17.667 1.00 49.55 32 GLN G N 1
ATOM 4914 C CA . GLN G 1 35 ? -21.213 38.951 17.329 1.00 46.17 32 GLN G CA 1
ATOM 4915 C C . GLN G 1 35 ? -21.362 39.816 18.577 1.00 49.22 32 GLN G C 1
ATOM 4916 O O . GLN G 1 35 ? -20.920 40.962 18.598 1.00 61.40 32 GLN G O 1
ATOM 4922 N N . GLU G 1 36 ? -21.973 39.260 19.617 1.00 47.43 33 GLU G N 1
ATOM 4923 C CA . GLU G 1 36 ? -22.175 39.990 20.863 1.00 36.46 33 GLU G CA 1
ATOM 4924 C C . GLU G 1 36 ? -20.878 40.284 21.598 1.00 47.07 33 GLU G C 1
ATOM 4925 O O . GLU G 1 36 ? -20.665 41.389 22.095 1.00 53.10 33 GLU G O 1
ATOM 4931 N N . GLU G 1 37 ? -20.013 39.284 21.677 1.00 50.16 34 GLU G N 1
ATOM 4932 C CA . GLU G 1 37 ? -18.804 39.415 22.471 1.00 43.99 34 GLU G CA 1
ATOM 4933 C C . GLU G 1 37 ? -17.790 40.335 21.806 1.00 42.39 34 GLU G C 1
ATOM 4934 O O . GLU G 1 37 ? -17.060 41.053 22.488 1.00 44.37 34 GLU G O 1
ATOM 4940 N N . THR G 1 38 ? -17.718 40.301 20.478 1.00 46.34 35 THR G N 1
ATOM 4941 C CA . THR G 1 38 ? -16.683 41.069 19.798 1.00 52.71 35 THR G CA 1
ATOM 4942 C C . THR G 1 38 ? -17.209 42.349 19.138 1.00 42.26 35 THR G C 1
ATOM 4943 O O . THR G 1 38 ? -16.425 43.170 18.653 1.00 25.22 35 THR G O 1
ATOM 4947 N N . ASN G 1 39 ? -18.529 42.527 19.166 1.00 47.66 36 ASN G N 1
ATOM 4948 C CA . ASN G 1 39 ? -19.194 43.682 18.559 1.00 43.97 36 ASN G CA 1
ATOM 4949 C C . ASN G 1 39 ? -18.816 43.858 17.088 1.00 38.34 36 ASN G C 1
ATOM 4950 O O . ASN G 1 39 ? -18.738 44.977 16.581 1.00 41.13 36 ASN G O 1
ATOM 4955 N N . VAL G 1 40 ? -18.588 42.747 16.400 1.00 33.33 37 VAL G N 1
ATOM 4956 C CA . VAL G 1 40 ? -18.321 42.797 14.971 1.00 31.39 37 VAL G CA 1
ATOM 4957 C C . VAL G 1 40 ? -19.462 42.139 14.217 1.00 35.09 37 VAL G C 1
ATOM 4958 O O . VAL G 1 40 ? -19.846 41.010 14.503 1.00 40.16 37 VAL G O 1
ATOM 4962 N N . SER G 1 41 ? -20.025 42.872 13.269 1.00 40.92 38 SER G N 1
ATOM 4963 C CA . SER G 1 41 ? -21.199 42.402 12.557 1.00 48.77 38 SER G CA 1
ATOM 4964 C C . SER G 1 41 ? -20.898 42.060 11.105 1.00 48.59 38 SER G C 1
ATOM 4965 O O . SER G 1 41 ? -20.054 42.686 10.464 1.00 47.42 38 SER G O 1
ATOM 4968 N N . LEU G 1 42 ? -21.546 41.011 10.617 1.00 52.48 39 LEU G N 1
ATOM 4969 C CA . LEU G 1 42 ? -21.511 40.691 9.201 1.00 43.01 39 LEU G CA 1
ATOM 4970 C C . LEU G 1 42 ? -22.456 41.632 8.459 1.00 62.61 39 LEU G C 1
ATOM 4971 O O . LEU G 1 42 ? -23.680 41.554 8.624 1.00 61.35 39 LEU G O 1
ATOM 4976 N N . ASN G 1 43 ? -21.898 42.525 7.651 1.00 51.00 40 ASN G N 1
ATOM 4977 C CA . ASN G 1 43 ? -22.720 43.435 6.864 1.00 47.66 40 ASN G CA 1
ATOM 4978 C C . ASN G 1 43 ? -22.445 43.159 5.403 1.00 50.11 40 ASN G C 1
ATOM 4979 O O . ASN G 1 43 ? -21.797 43.937 4.703 1.00 57.67 40 ASN G O 1
ATOM 4984 N N . THR G 1 44 ? -22.942 42.010 4.967 1.00 48.96 41 THR G N 1
ATOM 4985 C CA . THR G 1 44 ? -22.652 41.479 3.652 1.00 50.79 41 THR G CA 1
ATOM 4986 C C . THR G 1 44 ? -23.535 42.042 2.548 1.00 46.91 41 THR G C 1
ATOM 4987 O O . THR G 1 44 ? -24.761 42.058 2.654 1.00 44.90 41 THR G O 1
ATOM 4991 N N . VAL G 1 45 ? -22.880 42.534 1.502 1.00 39.84 42 VAL G N 1
ATOM 4992 C CA . VAL G 1 45 ? -23.549 42.924 0.274 1.00 51.67 42 VAL G CA 1
ATOM 4993 C C . VAL G 1 45 ? -22.877 42.172 -0.874 1.00 60.54 42 VAL G C 1
ATOM 4994 O O . VAL G 1 45 ? -21.676 41.887 -0.806 1.00 56.89 42 VAL G O 1
ATOM 4998 N N . ASP G 1 46 ? -23.646 41.836 -1.911 1.00 50.38 43 ASP G N 1
ATOM 4999 C CA . ASP G 1 46 ? -23.117 41.071 -3.041 1.00 44.07 43 ASP G CA 1
ATOM 5000 C C . ASP G 1 46 ? -21.938 41.798 -3.678 1.00 51.73 43 ASP G C 1
ATOM 5001 O O . ASP G 1 46 ? -20.909 41.199 -3.986 1.00 49.52 43 ASP G O 1
ATOM 5006 N N . SER G 1 47 ? -22.086 43.105 -3.843 1.00 53.42 44 SER G N 1
ATOM 5007 C CA . SER G 1 47 ? -21.009 43.926 -4.368 1.00 59.63 44 SER G CA 1
ATOM 5008 C C . SER G 1 47 ? -21.136 45.347 -3.854 1.00 63.22 44 SER G C 1
ATOM 5009 O O . SER G 1 47 ? -22.230 45.914 -3.837 1.00 61.06 44 SER G O 1
ATOM 5012 N N . ILE G 1 48 ? -20.012 45.921 -3.438 1.00 54.00 45 ILE G N 1
ATOM 5013 C CA . ILE G 1 48 ? -20.003 47.303 -2.997 1.00 54.54 45 ILE G CA 1
ATOM 5014 C C . ILE G 1 48 ? -20.332 48.211 -4.173 1.00 56.40 45 ILE G C 1
ATOM 5015 O O . ILE G 1 48 ? -21.084 49.179 -4.036 1.00 63.77 45 ILE G O 1
ATOM 5020 N N . ASP G 1 49 ? -19.807 47.857 -5.342 1.00 58.60 46 ASP G N 1
ATOM 5021 C CA . ASP G 1 49 ? -20.101 48.594 -6.561 1.00 60.46 46 ASP G CA 1
ATOM 5022 C C . ASP G 1 49 ? -21.595 48.545 -6.852 1.00 49.36 46 ASP G C 1
ATOM 5023 O O . ASP G 1 49 ? -22.202 49.556 -7.179 1.00 52.04 46 ASP G O 1
ATOM 5028 N N . GLY G 1 50 ? -22.187 47.366 -6.704 1.00 42.11 47 GLY G N 1
ATOM 5029 C CA . GLY G 1 50 ? -23.605 47.203 -6.949 1.00 46.64 47 GLY G CA 1
ATOM 5030 C C . GLY G 1 50 ? -24.473 47.925 -5.938 1.00 55.40 47 GLY G C 1
ATOM 5031 O O . GLY G 1 50 ? -25.522 48.460 -6.290 1.00 55.58 47 GLY G O 1
ATOM 5032 N N . PHE G 1 51 ? -24.032 47.944 -4.684 1.00 53.43 48 PHE G N 1
ATOM 5033 C CA . PHE G 1 51 ? -24.749 48.620 -3.603 1.00 54.11 48 PHE G CA 1
ATOM 5034 C C . PHE G 1 51 ? -24.761 50.140 -3.807 1.00 61.01 48 PHE G C 1
ATOM 5035 O O . PHE G 1 51 ? -25.820 50.787 -3.767 1.00 52.98 48 PHE G O 1
ATOM 5043 N N . CYS G 1 52 ? -23.571 50.700 -4.019 1.00 55.77 49 CYS G N 1
ATOM 5044 C CA . CYS G 1 52 ? -23.428 52.122 -4.313 1.00 55.13 49 CYS G CA 1
ATOM 5045 C C . CYS G 1 52 ? -24.183 52.515 -5.571 1.00 57.25 49 CYS G C 1
ATOM 5046 O O . CYS G 1 52 ? -24.831 53.554 -5.608 1.00 57.41 49 CYS G O 1
ATOM 5049 N N . ASN G 1 53 ? -24.086 51.684 -6.603 1.00 62.80 50 ASN G N 1
ATOM 5050 C CA . ASN G 1 53 ? -24.776 51.941 -7.859 1.00 60.41 50 ASN G CA 1
ATOM 5051 C C . ASN G 1 53 ? -26.281 51.928 -7.644 1.00 56.92 50 ASN G C 1
ATOM 5052 O O . ASN G 1 53 ? -27.016 52.711 -8.241 1.00 55.46 50 ASN G O 1
ATOM 5057 N N . GLU G 1 54 ? -26.726 51.042 -6.763 1.00 58.54 51 GLU G N 1
ATOM 5058 C CA . GLU G 1 54 ? -28.137 50.917 -6.449 1.00 52.27 51 GLU G CA 1
ATOM 5059 C C . GLU G 1 54 ? -28.617 52.171 -5.734 1.00 56.00 51 GLU G C 1
ATOM 5060 O O . GLU G 1 54 ? -29.736 52.630 -5.955 1.00 57.30 51 GLU G O 1
ATOM 5066 N N . ILE G 1 55 ? -27.760 52.738 -4.889 1.00 61.86 52 ILE G N 1
ATOM 5067 C CA . ILE G 1 55 ? -28.108 53.976 -4.193 1.00 55.69 52 ILE G CA 1
ATOM 5068 C C . ILE G 1 55 ? -28.125 55.150 -5.169 1.00 54.33 52 ILE G C 1
ATOM 5069 O O . ILE G 1 55 ? -29.009 56.006 -5.120 1.00 48.81 52 ILE G O 1
ATOM 5074 N N . THR G 1 56 ? -27.144 55.169 -6.062 1.00 55.43 53 THR G N 1
ATOM 5075 C CA . THR G 1 56 ? -26.984 56.228 -7.049 1.00 54.44 53 THR G CA 1
ATOM 5076 C C . THR G 1 56 ? -28.128 56.250 -8.065 1.00 57.30 53 THR G C 1
ATOM 5077 O O . THR G 1 56 ? -28.601 57.310 -8.470 1.00 51.26 53 THR G O 1
ATOM 5081 N N . SER G 1 57 ? -28.586 55.065 -8.449 1.00 63.90 54 SER G N 1
ATOM 5082 C CA . SER G 1 57 ? -29.648 54.930 -9.434 1.00 42.61 54 SER G CA 1
ATOM 5083 C C . SER G 1 57 ? -31.018 55.250 -8.837 1.00 53.43 54 SER G C 1
ATOM 5084 O O . SER G 1 57 ? -32.008 55.352 -9.561 1.00 67.35 54 SER G O 1
ATOM 5087 N N . GLY G 1 58 ? -31.074 55.396 -7.516 1.00 46.25 55 GLY G N 1
ATOM 5088 C CA . GLY G 1 58 ? -32.297 55.796 -6.842 1.00 40.21 55 GLY G CA 1
ATOM 5089 C C . GLY G 1 58 ? -33.279 54.666 -6.612 1.00 57.58 55 GLY G C 1
ATOM 5090 O O . GLY G 1 58 ? -34.455 54.910 -6.340 1.00 51.29 55 GLY G O 1
ATOM 5091 N N . ASN G 1 59 ? -32.797 53.429 -6.708 1.00 55.48 56 ASN G N 1
ATOM 5092 C CA . ASN G 1 59 ? -33.636 52.260 -6.477 1.00 45.28 56 ASN G CA 1
ATOM 5093 C C . ASN G 1 59 ? -33.821 52.005 -4.994 1.00 46.03 56 ASN G C 1
ATOM 5094 O O . ASN G 1 59 ? -33.131 51.174 -4.408 1.00 53.07 56 ASN G O 1
ATOM 5099 N N . TRP G 1 60 ? -34.761 52.718 -4.390 1.00 43.85 57 TRP G N 1
ATOM 5100 C CA . TRP G 1 60 ? -34.864 52.738 -2.941 1.00 46.99 57 TRP G CA 1
ATOM 5101 C C . TRP G 1 60 ? -35.420 51.451 -2.344 1.00 48.69 57 TRP G C 1
ATOM 5102 O O . TRP G 1 60 ? -35.099 51.110 -1.211 1.00 61.53 57 TRP G O 1
ATOM 5113 N N . ASP G 1 61 ? -36.229 50.725 -3.103 1.00 57.23 58 ASP G N 1
ATOM 5114 C CA . ASP G 1 61 ? -36.749 49.450 -2.624 1.00 56.74 58 ASP G CA 1
ATOM 5115 C C . ASP G 1 61 ? -35.599 48.479 -2.337 1.00 49.21 58 ASP G C 1
ATOM 5116 O O . ASP G 1 61 ? -35.524 47.876 -1.255 1.00 57.43 58 ASP G O 1
ATOM 5121 N N . ASN G 1 62 ? -34.691 48.360 -3.300 1.00 43.70 59 ASN G N 1
ATOM 5122 C CA . ASN G 1 62 ? -33.526 47.493 -3.162 1.00 56.26 59 ASN G CA 1
ATOM 5123 C C . ASN G 1 62 ? -32.607 47.912 -2.014 1.00 58.72 59 ASN G C 1
ATOM 5124 O O . ASN G 1 62 ? -32.205 47.077 -1.185 1.00 62.19 59 ASN G O 1
ATOM 5129 N N . VAL G 1 63 ? -32.288 49.204 -1.949 1.00 42.95 60 VAL G N 1
ATOM 5130 C CA . VAL G 1 63 ? -31.359 49.668 -0.929 1.00 57.72 60 VAL G CA 1
ATOM 5131 C C . VAL G 1 63 ? -31.991 49.541 0.453 1.00 53.21 60 VAL G C 1
ATOM 5132 O O . VAL G 1 63 ? -31.284 49.309 1.422 1.00 61.39 60 VAL G O 1
ATOM 5136 N N . LEU G 1 64 ? -33.313 49.657 0.553 1.00 44.98 61 LEU G N 1
ATOM 5137 C CA . LEU G 1 64 ? -33.957 49.529 1.857 1.00 52.10 61 LEU G CA 1
ATOM 5138 C C . LEU G 1 64 ? -34.116 48.067 2.285 1.00 60.39 61 LEU G C 1
ATOM 5139 O O . LEU G 1 64 ? -34.110 47.787 3.482 1.00 58.11 61 LEU G O 1
ATOM 5144 N N . LYS G 1 65 ? -34.268 47.154 1.321 1.00 48.93 62 LYS G N 1
ATOM 5145 C CA . LYS G 1 65 ? -34.244 45.711 1.594 1.00 50.61 62 LYS G CA 1
ATOM 5146 C C . LYS G 1 65 ? -32.872 45.313 2.152 1.00 57.47 62 LYS G C 1
ATOM 5147 O O . LYS G 1 65 ? -32.754 44.693 3.240 1.00 48.59 62 LYS G O 1
ATOM 5153 N N . THR G 1 66 ? -31.830 45.703 1.411 1.00 51.55 63 THR G N 1
ATOM 5154 C CA . THR G 1 66 ? -30.463 45.422 1.832 1.00 49.17 63 THR G CA 1
ATOM 5155 C C . THR G 1 66 ? -30.194 46.038 3.193 1.00 48.76 63 THR G C 1
ATOM 5156 O O . THR G 1 66 ? -29.631 45.389 4.068 1.00 47.00 63 THR G O 1
ATOM 5160 N N . VAL G 1 67 ? -30.642 47.274 3.376 1.00 50.98 64 VAL G N 1
ATOM 5161 C CA . VAL G 1 67 ? -30.459 47.980 4.635 1.00 45.53 64 VAL G CA 1
ATOM 5162 C C . VAL G 1 67 ? -31.166 47.236 5.763 1.00 43.08 64 VAL G C 1
ATOM 5163 O O . VAL G 1 67 ? -30.638 47.126 6.868 1.00 46.45 64 VAL G O 1
ATOM 5167 N N . GLN G 1 68 ? -32.348 46.702 5.470 1.00 47.70 65 GLN G N 1
ATOM 5168 C CA . GLN G 1 68 ? -33.100 45.926 6.448 1.00 51.31 65 GLN G CA 1
ATOM 5169 C C . GLN G 1 68 ? -32.349 44.656 6.819 1.00 46.59 65 GLN G C 1
ATOM 5170 O O . GLN G 1 68 ? -32.620 44.057 7.858 1.00 49.29 65 GLN G O 1
ATOM 5176 N N . SER G 1 69 ? -31.421 44.231 5.963 1.00 42.51 66 SER G N 1
ATOM 5177 C CA . SER G 1 69 ? -30.634 43.041 6.291 1.00 38.86 66 SER G CA 1
ATOM 5178 C C . SER G 1 69 ? -29.356 43.365 7.065 1.00 44.80 66 SER G C 1
ATOM 5179 O O . SER G 1 69 ? -28.587 42.465 7.389 1.00 48.47 66 SER G O 1
ATOM 5182 N N . LEU G 1 70 ? -29.114 44.642 7.345 1.00 47.42 67 LEU G N 1
ATOM 5183 C CA . LEU G 1 70 ? -27.830 45.055 7.907 1.00 35.67 67 LEU G CA 1
ATOM 5184 C C . LEU G 1 70 ? -27.895 45.683 9.305 1.00 41.33 67 LEU G C 1
ATOM 5185 O O . LEU G 1 70 ? -28.965 46.080 9.770 1.00 43.36 67 LEU G O 1
ATOM 5190 N N . LYS G 1 71 ? -26.739 45.767 9.968 1.00 37.66 68 LYS G N 1
ATOM 5191 C CA . LYS G 1 71 ? -26.586 46.602 11.159 1.00 31.04 68 LYS G CA 1
ATOM 5192 C C . LYS G 1 71 ? -26.198 48.013 10.744 1.00 35.64 68 LYS G C 1
ATOM 5193 O O . LYS G 1 71 ? -25.178 48.214 10.088 1.00 43.31 68 LYS G O 1
ATOM 5199 N N . LEU G 1 72 ? -26.969 48.999 11.170 1.00 25.93 69 LEU G N 1
ATOM 5200 C CA . LEU G 1 72 ? -26.761 50.356 10.680 1.00 25.03 69 LEU G CA 1
ATOM 5201 C C . LEU G 1 72 ? -26.912 51.399 11.779 1.00 34.21 69 LEU G C 1
ATOM 5202 O O . LEU G 1 72 ? -27.960 51.473 12.433 1.00 28.72 69 LEU G O 1
ATOM 5207 N N . PRO G 1 73 ? -25.859 52.204 11.989 1.00 27.25 70 PRO G N 1
ATOM 5208 C CA . PRO G 1 73 ? -25.939 53.353 12.893 1.00 19.04 70 PRO G CA 1
ATOM 5209 C C . PRO G 1 73 ? -27.102 54.267 12.529 1.00 24.14 70 PRO G C 1
ATOM 5210 O O . PRO G 1 73 ? -27.156 54.811 11.429 1.00 20.46 70 PRO G O 1
ATOM 5214 N N . ALA G 1 74 ? -28.008 54.448 13.482 1.00 23.31 71 ALA G N 1
ATOM 5215 C CA . ALA G 1 74 ? -29.270 55.140 13.262 1.00 18.68 71 ALA G CA 1
ATOM 5216 C C . ALA G 1 74 ? -29.093 56.513 12.628 1.00 29.13 71 ALA G C 1
ATOM 5217 O O . ALA G 1 74 ? -29.968 56.961 11.914 1.00 41.54 71 ALA G O 1
ATOM 5219 N N . LYS G 1 75 ? -28.001 57.207 12.921 1.00 29.30 72 LYS G N 1
ATOM 5220 C CA . LYS G 1 75 ? -27.796 58.529 12.335 1.00 37.39 72 LYS G CA 1
ATOM 5221 C C . LYS G 1 75 ? -27.674 58.443 10.797 1.00 39.72 72 LYS G C 1
ATOM 5222 O O . LYS G 1 75 ? -28.202 59.288 10.059 1.00 43.06 72 LYS G O 1
ATOM 5228 N N . LYS G 1 76 ? -26.998 57.408 10.313 1.00 34.69 73 LYS G N 1
ATOM 5229 C CA . LYS G 1 76 ? -26.901 57.170 8.877 1.00 30.53 73 LYS G CA 1
ATOM 5230 C C . LYS G 1 76 ? -28.276 56.777 8.335 1.00 34.24 73 LYS G C 1
ATOM 5231 O O . LYS G 1 76 ? -28.622 57.094 7.198 1.00 32.88 73 LYS G O 1
ATOM 5237 N N . LEU G 1 77 ? -29.046 56.067 9.156 1.00 28.07 74 LEU G N 1
ATOM 5238 C CA . LEU G 1 77 ? -30.399 55.665 8.791 1.00 26.86 74 LEU G CA 1
ATOM 5239 C C . LEU G 1 77 ? -31.350 56.849 8.668 1.00 42.71 74 LEU G C 1
ATOM 5240 O O . LEU G 1 77 ? -32.203 56.870 7.788 1.00 48.35 74 LEU G O 1
ATOM 5245 N N . ILE G 1 78 ? -31.214 57.831 9.549 1.00 40.56 75 ILE G N 1
ATOM 5246 C CA . ILE G 1 78 ? -32.079 58.995 9.494 1.00 41.61 75 ILE G CA 1
ATOM 5247 C C . ILE G 1 78 ? -31.645 59.835 8.303 1.00 38.59 75 ILE G C 1
ATOM 5248 O O . ILE G 1 78 ? -32.486 60.440 7.645 1.00 53.08 75 ILE G O 1
ATOM 5253 N N . ASP G 1 79 ? -30.345 59.869 8.014 1.00 27.03 76 ASP G N 1
ATOM 5254 C CA . ASP G 1 79 ? -29.897 60.530 6.792 1.00 36.42 76 ASP G CA 1
ATOM 5255 C C . ASP G 1 79 ? -30.543 59.896 5.558 1.00 40.56 76 ASP G C 1
ATOM 5256 O O . ASP G 1 79 ? -31.145 60.588 4.722 1.00 47.19 76 ASP G O 1
ATOM 5261 N N . LEU G 1 80 ? -30.417 58.577 5.458 1.00 35.54 77 LEU G N 1
ATOM 5262 C CA . LEU G 1 80 ? -30.959 57.826 4.331 1.00 34.84 77 LEU G CA 1
ATOM 5263 C C . LEU G 1 80 ? -32.468 58.007 4.180 1.00 38.97 77 LEU G C 1
ATOM 5264 O O . LEU G 1 80 ? -32.944 58.384 3.117 1.00 30.03 77 LEU G O 1
ATOM 5269 N N . TYR G 1 81 ? -33.210 57.734 5.248 1.00 40.58 78 TYR G N 1
ATOM 5270 C CA . TYR G 1 81 ? -34.665 57.822 5.227 1.00 36.16 78 TYR G CA 1
ATOM 5271 C C . TYR G 1 81 ? -35.143 59.242 4.929 1.00 43.83 78 TYR G C 1
ATOM 5272 O O . TYR G 1 81 ? -36.125 59.434 4.204 1.00 46.93 78 TYR G O 1
ATOM 5281 N N . GLU G 1 82 ? -34.450 60.232 5.487 1.00 39.65 79 GLU G N 1
ATOM 5282 C CA . GLU G 1 82 ? -34.753 61.628 5.181 1.00 42.91 79 GLU G CA 1
ATOM 5283 C C . GLU G 1 82 ? -34.626 61.873 3.684 1.00 42.43 79 GLU G C 1
ATOM 5284 O O . GLU G 1 82 ? -35.539 62.413 3.052 1.00 47.05 79 GLU G O 1
ATOM 5290 N N . HIS G 1 83 ? -33.496 61.460 3.114 1.00 35.18 80 HIS G N 1
ATOM 5291 C CA . HIS G 1 83 ? -33.283 61.649 1.687 1.00 25.51 80 HIS G CA 1
ATOM 5292 C C . HIS G 1 83 ? -34.318 60.926 0.838 1.00 39.88 80 HIS G C 1
ATOM 5293 O O . HIS G 1 83 ? -34.771 61.457 -0.179 1.00 50.93 80 HIS G O 1
ATOM 5300 N N . VAL G 1 84 ? -34.687 59.718 1.245 1.00 32.29 81 VAL G N 1
ATOM 5301 C CA . VAL G 1 84 ? -35.720 58.978 0.537 1.00 31.71 81 VAL G CA 1
ATOM 5302 C C . VAL G 1 84 ? -37.016 59.774 0.548 1.00 38.51 81 VAL G C 1
ATOM 5303 O O . VAL G 1 84 ? -37.651 59.932 -0.491 1.00 40.22 81 VAL G O 1
ATOM 5307 N N . ILE G 1 85 ? -37.376 60.322 1.704 1.00 34.20 82 ILE G N 1
ATOM 5308 C CA . ILE G 1 85 ? -38.583 61.138 1.790 1.00 34.30 82 ILE G CA 1
ATOM 5309 C C . ILE G 1 85 ? -38.499 62.329 0.839 1.00 44.76 82 ILE G C 1
ATOM 5310 O O . ILE G 1 85 ? -39.475 62.656 0.158 1.00 55.09 82 ILE G O 1
ATOM 5315 N N . ILE G 1 86 ? -37.325 62.947 0.763 1.00 44.52 83 ILE G N 1
ATOM 5316 C CA . ILE G 1 86 ? -37.104 64.044 -0.180 1.00 45.27 83 ILE G CA 1
ATOM 5317 C C . ILE G 1 86 ? -37.359 63.618 -1.632 1.00 49.47 83 ILE G C 1
ATOM 5318 O O . ILE G 1 86 ? -38.015 64.326 -2.398 1.00 42.95 83 ILE G O 1
ATOM 5323 N N . GLU G 1 87 ? -36.831 62.465 -2.019 1.00 43.32 84 GLU G N 1
ATOM 5324 C CA . GLU G 1 87 ? -37.039 61.986 -3.378 1.00 43.58 84 GLU G CA 1
ATOM 5325 C C . GLU G 1 87 ? -38.492 61.579 -3.621 1.00 53.17 84 GLU G C 1
ATOM 5326 O O . GLU G 1 87 ? -38.967 61.592 -4.761 1.00 43.30 84 GLU G O 1
ATOM 5332 N N . LEU G 1 88 ? -39.192 61.214 -2.552 1.00 53.95 85 LEU G N 1
ATOM 5333 C CA . LEU G 1 88 ? -40.611 60.899 -2.646 1.00 45.49 85 LEU G CA 1
ATOM 5334 C C . LEU G 1 88 ? -41.406 62.157 -2.928 1.00 49.89 85 LEU G C 1
ATOM 5335 O O . LEU G 1 88 ? -42.257 62.174 -3.813 1.00 60.75 85 LEU G O 1
ATOM 5340 N N . VAL G 1 89 ? -41.131 63.215 -2.175 1.00 49.20 86 VAL G N 1
ATOM 5341 C CA . VAL G 1 89 ? -41.865 64.454 -2.374 1.00 58.10 86 VAL G CA 1
ATOM 5342 C C . VAL G 1 89 ? -41.455 65.072 -3.719 1.00 67.12 86 VAL G C 1
ATOM 5343 O O . VAL G 1 89 ? -42.222 65.832 -4.311 1.00 72.49 86 VAL G O 1
ATOM 5347 N N . GLU G 1 90 ? -40.267 64.723 -4.219 1.00 61.57 87 GLU G N 1
ATOM 5348 C CA . GLU G 1 90 ? -39.875 65.148 -5.566 1.00 59.22 87 GLU G CA 1
ATOM 5349 C C . GLU G 1 90 ? -40.762 64.486 -6.620 1.00 61.33 87 GLU G C 1
ATOM 5350 O O . GLU G 1 90 ? -41.168 65.121 -7.592 1.00 61.52 87 GLU G O 1
ATOM 5356 N N . LEU G 1 91 ? -41.064 63.207 -6.413 1.00 60.89 88 LEU G N 1
ATOM 5357 C CA . LEU G 1 91 ? -41.930 62.460 -7.317 1.00 46.13 88 LEU G CA 1
ATOM 5358 C C . LEU G 1 91 ? -43.383 62.776 -6.991 1.00 65.64 88 LEU G C 1
ATOM 5359 O O . LEU G 1 91 ? -44.307 62.214 -7.588 1.00 61.16 88 LEU G O 1
ATOM 5364 N N . ARG G 1 92 ? -43.559 63.652 -6.002 1.00 57.72 89 ARG G N 1
ATOM 5365 C CA . ARG G 1 92 ? -44.867 64.122 -5.555 1.00 64.39 89 ARG G CA 1
ATOM 5366 C C . ARG G 1 92 ? -45.729 62.994 -4.984 1.00 69.94 89 ARG G C 1
ATOM 5367 O O . ARG G 1 92 ? -46.955 63.083 -4.980 1.00 74.88 89 ARG G O 1
ATOM 5375 N N . GLU G 1 93 ? -45.078 61.932 -4.515 1.00 64.81 90 GLU G N 1
ATOM 5376 C CA . GLU G 1 93 ? -45.754 60.829 -3.841 1.00 49.44 90 GLU G CA 1
ATOM 5377 C C . GLU G 1 93 ? -45.924 61.152 -2.355 1.00 58.84 90 GLU G C 1
ATOM 5378 O O . GLU G 1 93 ? -45.367 60.465 -1.499 1.00 59.88 90 GLU G O 1
ATOM 5384 N N . LEU G 1 94 ? -46.693 62.197 -2.056 1.00 55.80 91 LEU G N 1
ATOM 5385 C CA . LEU G 1 94 ? -46.778 62.742 -0.697 1.00 57.61 91 LEU G CA 1
ATOM 5386 C C . LEU G 1 94 ? -47.301 61.778 0.365 1.00 54.64 91 LEU G C 1
ATOM 5387 O O . LEU G 1 94 ? -46.851 61.807 1.511 1.00 56.46 91 LEU G O 1
ATOM 5392 N N . ALA G 1 95 ? -48.259 60.940 -0.008 1.00 64.47 92 ALA G N 1
ATOM 5393 C CA . ALA G 1 95 ? -48.853 60.008 0.941 1.00 62.29 92 ALA G CA 1
ATOM 5394 C C . ALA G 1 95 ? -47.805 59.060 1.507 1.00 59.53 92 ALA G C 1
ATOM 5395 O O . ALA G 1 95 ? -47.689 58.903 2.724 1.00 62.39 92 ALA G O 1
ATOM 5397 N N . THR G 1 96 ? -47.030 58.450 0.616 1.00 61.22 93 THR G N 1
ATOM 5398 C CA . THR G 1 96 ? -45.981 57.515 1.009 1.00 56.78 93 THR G CA 1
ATOM 5399 C C . THR G 1 96 ? -44.882 58.219 1.803 1.00 58.26 93 THR G C 1
ATOM 5400 O O . THR G 1 96 ? -44.320 57.652 2.735 1.00 58.18 93 THR G O 1
ATOM 5404 N N . ALA G 1 97 ? -44.577 59.457 1.425 1.00 68.32 94 ALA G N 1
ATOM 5405 C CA . ALA G 1 97 ? -43.582 60.251 2.137 1.00 52.35 94 ALA G CA 1
ATOM 5406 C C . ALA G 1 97 ? -44.014 60.459 3.587 1.00 54.84 94 ALA G C 1
ATOM 5407 O O . ALA G 1 97 ? -43.219 60.282 4.509 1.00 73.82 94 ALA G O 1
ATOM 5409 N N . ARG G 1 98 ? -45.275 60.832 3.784 1.00 59.15 95 ARG G N 1
ATOM 5410 C CA . ARG G 1 98 ? -45.817 60.986 5.132 1.00 66.81 95 ARG G CA 1
ATOM 5411 C C . ARG G 1 98 ? -45.789 59.660 5.881 1.00 63.91 95 ARG G C 1
ATOM 5412 O O . ARG G 1 98 ? -45.501 59.608 7.084 1.00 65.55 95 ARG G O 1
ATOM 5420 N N . LEU G 1 99 ? -46.099 58.594 5.155 1.00 57.16 96 LEU G N 1
ATOM 5421 C CA . LEU G 1 99 ? -46.110 57.253 5.717 1.00 70.53 96 LEU G CA 1
ATOM 5422 C C . LEU G 1 99 ? -44.745 56.895 6.284 1.00 70.36 96 LEU G C 1
ATOM 5423 O O . LEU G 1 99 ? -44.635 56.375 7.394 1.00 74.41 96 LEU G O 1
ATOM 5428 N N . VAL G 1 100 ? -43.704 57.194 5.517 1.00 60.62 97 VAL G N 1
ATOM 5429 C CA . VAL G 1 100 ? -42.339 56.953 5.954 1.00 53.12 97 VAL G CA 1
ATOM 5430 C C . VAL G 1 100 ? -41.968 57.852 7.129 1.00 52.14 97 VAL G C 1
ATOM 5431 O O . VAL G 1 100 ? -41.350 57.408 8.093 1.00 48.32 97 VAL G O 1
ATOM 5435 N N . ALA G 1 101 ? -42.384 59.110 7.053 1.00 54.49 98 ALA G N 1
ATOM 5436 C CA . ALA G 1 101 ? -42.085 60.094 8.088 1.00 52.44 98 ALA G CA 1
ATOM 5437 C C . ALA G 1 101 ? -42.635 59.709 9.458 1.00 56.21 98 ALA G C 1
ATOM 5438 O O . ALA G 1 101 ? -41.997 59.962 10.482 1.00 68.78 98 ALA G O 1
ATOM 5440 N N . ARG G 1 102 ? -43.831 59.134 9.476 1.00 50.48 99 ARG G N 1
ATOM 5441 C CA . ARG G 1 102 ? -44.521 58.848 10.728 1.00 52.62 99 ARG G CA 1
ATOM 5442 C C . ARG G 1 102 ? -44.457 57.397 11.206 1.00 58.66 99 ARG G C 1
ATOM 5443 O O . ARG G 1 102 ? -44.563 57.132 12.402 1.00 67.70 99 ARG G O 1
ATOM 5451 N N . GLN G 1 103 ? -44.282 56.458 10.284 1.00 57.29 100 GLN G N 1
ATOM 5452 C CA . GLN G 1 103 ? -44.472 55.054 10.625 1.00 61.70 100 GLN G CA 1
ATOM 5453 C C . GLN G 1 103 ? -43.146 54.269 10.616 1.00 69.29 100 GLN G C 1
ATOM 5454 O O . GLN G 1 103 ? -43.138 53.046 10.747 1.00 82.62 100 GLN G O 1
ATOM 5460 N N . THR G 1 104 ? -42.025 54.975 10.466 1.00 61.89 101 THR G N 1
ATOM 5461 C CA . THR G 1 104 ? -40.705 54.333 10.507 1.00 57.20 101 THR G CA 1
ATOM 5462 C C . THR G 1 104 ? -39.840 54.786 11.690 1.00 54.55 101 THR G C 1
ATOM 5463 O O . THR G 1 104 ? -39.799 55.971 12.020 1.00 59.24 101 THR G O 1
ATOM 5467 N N . ASP G 1 105 ? -39.129 53.837 12.297 1.00 55.80 102 ASP G N 1
ATOM 5468 C CA . ASP G 1 105 ? -38.311 54.085 13.493 1.00 59.14 102 ASP G CA 1
ATOM 5469 C C . ASP G 1 105 ? -37.243 55.187 13.358 1.00 56.55 102 ASP G C 1
ATOM 5470 O O . ASP G 1 105 ? -37.137 56.046 14.244 1.00 56.16 102 ASP G O 1
ATOM 5475 N N . PRO G 1 106 ? -36.452 55.178 12.261 1.00 52.46 103 PRO G N 1
ATOM 5476 C CA . PRO G 1 106 ? -35.417 56.213 12.165 1.00 52.71 103 PRO G CA 1
ATOM 5477 C C . PRO G 1 106 ? -36.004 57.612 12.174 1.00 51.97 103 PRO G C 1
ATOM 5478 O O . PRO G 1 106 ? -35.383 58.536 12.680 1.00 59.93 103 PRO G O 1
ATOM 5482 N N . MET G 1 107 ? -37.192 57.767 11.610 1.00 48.26 104 MET G N 1
ATOM 5483 C CA . MET G 1 107 ? -37.817 59.077 11.562 1.00 58.72 104 MET G CA 1
ATOM 5484 C C . MET G 1 107 ? -38.354 59.534 12.923 1.00 61.08 104 MET G C 1
ATOM 5485 O O . MET G 1 107 ? -38.285 60.718 13.248 1.00 59.57 104 MET G O 1
ATOM 5490 N N . ILE G 1 108 ? -38.877 58.602 13.715 1.00 62.52 105 ILE G N 1
ATOM 5491 C CA . ILE G 1 108 ? -39.301 58.905 15.082 1.00 58.51 105 ILE G CA 1
ATOM 5492 C C . ILE G 1 108 ? -38.105 59.328 15.924 1.00 62.16 105 ILE G C 1
ATOM 5493 O O . ILE G 1 108 ? -38.152 60.301 16.702 1.00 64.89 105 ILE G O 1
ATOM 5498 N N . LEU G 1 109 ? -37.024 58.584 15.744 1.00 56.69 106 LEU G N 1
ATOM 5499 C CA . LEU G 1 109 ? -35.777 58.875 16.422 1.00 60.76 106 LEU G CA 1
ATOM 5500 C C . LEU G 1 109 ? -35.285 60.257 16.010 1.00 56.38 106 LEU G C 1
ATOM 5501 O O . LEU G 1 109 ? -34.783 61.027 16.833 1.00 58.99 106 LEU G O 1
ATOM 5506 N N . LEU G 1 110 ? -35.458 60.568 14.728 1.00 59.54 107 LEU G N 1
ATOM 5507 C CA . LEU G 1 110 ? -35.085 61.869 14.187 1.00 61.94 107 LEU G CA 1
ATOM 5508 C C . LEU G 1 110 ? -35.889 62.976 14.836 1.00 63.37 107 LEU G C 1
ATOM 5509 O O . LEU G 1 110 ? -35.351 64.028 15.173 1.00 57.65 107 LEU G O 1
ATOM 5514 N N . LYS G 1 111 ? -37.181 62.733 15.011 1.00 64.72 108 LYS G N 1
ATOM 5515 C CA . LYS G 1 111 ? -38.038 63.701 15.678 1.00 59.22 108 LYS G CA 1
ATOM 5516 C C . LYS G 1 111 ? -37.573 63.944 17.122 1.00 68.66 108 LYS G C 1
ATOM 5517 O O . LYS G 1 111 ? -37.539 65.091 17.572 1.00 71.67 108 LYS G O 1
ATOM 5523 N N . GLN G 1 112 ? -37.186 62.887 17.838 1.00 71.16 109 GLN G N 1
ATOM 5524 C CA . GLN G 1 112 ? -36.728 63.062 19.226 1.00 65.22 109 GLN G CA 1
ATOM 5525 C C . GLN G 1 112 ? -35.385 63.795 19.331 1.00 49.69 109 GLN G C 1
ATOM 5526 O O . GLN G 1 112 ? -35.262 64.749 20.094 1.00 54.38 109 GLN G O 1
ATOM 5532 N N . ILE G 1 113 ? -34.373 63.347 18.592 1.00 57.42 110 ILE G N 1
ATOM 5533 C CA . ILE G 1 113 ? -33.025 63.896 18.778 1.00 59.49 110 ILE G CA 1
ATOM 5534 C C . ILE G 1 113 ? -32.781 65.220 18.042 1.00 61.71 110 ILE G C 1
ATOM 5535 O O . ILE G 1 113 ? -31.936 66.016 18.452 1.00 54.11 110 ILE G O 1
ATOM 5540 N N . ASP G 1 114 ? -33.510 65.454 16.956 1.00 62.85 111 ASP G N 1
ATOM 5541 C CA . ASP G 1 114 ? -33.323 66.672 16.175 1.00 51.19 111 ASP G CA 1
ATOM 5542 C C . ASP G 1 114 ? -34.672 67.206 15.692 1.00 59.81 111 ASP G C 1
ATOM 5543 O O . ASP G 1 114 ? -35.018 67.051 14.520 1.00 66.99 111 ASP G O 1
ATOM 5548 N N . PRO G 1 115 ? -35.434 67.842 16.595 1.00 58.52 112 PRO G N 1
ATOM 5549 C CA . PRO G 1 115 ? -36.812 68.279 16.340 1.00 70.14 112 PRO G CA 1
ATOM 5550 C C . PRO G 1 115 ? -36.939 69.352 15.249 1.00 71.19 112 PRO G C 1
ATOM 5551 O O . PRO G 1 115 ? -37.898 69.306 14.485 1.00 51.87 112 PRO G O 1
ATOM 5555 N N . ASP G 1 116 ? -36.013 70.305 15.186 1.00 70.95 113 ASP G N 1
ATOM 5556 C CA . ASP G 1 116 ? -36.056 71.329 14.146 1.00 62.16 113 ASP G CA 1
ATOM 5557 C C . ASP G 1 116 ? -35.784 70.741 12.761 1.00 59.80 113 ASP G C 1
ATOM 5558 O O . ASP G 1 116 ? -36.361 71.186 11.770 1.00 74.16 113 ASP G O 1
ATOM 5563 N N . ARG G 1 117 ? -34.904 69.748 12.693 1.00 45.38 114 ARG G N 1
ATOM 5564 C CA . ARG G 1 117 ? -34.597 69.084 11.429 1.00 61.47 114 ARG G CA 1
ATOM 5565 C C . ARG G 1 117 ? -35.834 68.349 10.913 1.00 62.54 114 ARG G C 1
ATOM 5566 O O . ARG G 1 117 ? -36.177 68.417 9.722 1.00 47.25 114 ARG G O 1
ATOM 5574 N N . PHE G 1 118 ? -36.507 67.655 11.825 1.00 54.08 115 PHE G N 1
ATOM 5575 C CA . PHE G 1 118 ? -37.741 66.965 11.492 1.00 53.47 115 PHE G CA 1
ATOM 5576 C C . PHE G 1 118 ? -38.828 67.960 11.104 1.00 63.92 115 PHE G C 1
ATOM 5577 O O . PHE G 1 118 ? -39.643 67.684 10.228 1.00 66.73 115 PHE G O 1
ATOM 5585 N N . ALA G 1 119 ? -38.837 69.113 11.765 1.00 64.94 116 ALA G N 1
ATOM 5586 C CA . ALA G 1 119 ? -39.785 70.176 11.454 1.00 50.02 116 ALA G CA 1
ATOM 5587 C C . ALA G 1 119 ? -39.573 70.685 10.035 1.00 57.43 116 ALA G C 1
ATOM 5588 O O . ALA G 1 119 ? -40.530 70.937 9.304 1.00 63.26 116 ALA G O 1
ATOM 5590 N N . ARG G 1 120 ? -38.309 70.815 9.651 1.00 57.11 117 ARG G N 1
ATOM 5591 C CA . ARG G 1 120 ? -37.948 71.215 8.299 1.00 54.18 117 ARG G CA 1
ATOM 5592 C C . ARG G 1 120 ? -38.465 70.183 7.306 1.00 53.84 117 ARG G C 1
ATOM 5593 O O . ARG G 1 120 ? -39.011 70.527 6.248 1.00 66.44 117 ARG G O 1
ATOM 5601 N N . LEU G 1 121 ? -38.304 68.911 7.667 1.00 59.40 118 LEU G N 1
ATOM 5602 C CA . LEU G 1 121 ? -38.763 67.815 6.818 1.00 54.48 118 LEU G CA 1
ATOM 5603 C C . LEU G 1 121 ? -40.283 67.852 6.634 1.00 65.90 118 LEU G C 1
ATOM 5604 O O . LEU G 1 121 ? -40.790 67.657 5.529 1.00 56.15 118 LEU G O 1
ATOM 5609 N N . GLU G 1 122 ? -41.003 68.090 7.727 1.00 70.67 119 GLU G N 1
ATOM 5610 C CA . GLU G 1 122 ? -42.460 68.171 7.701 1.00 69.39 119 GLU G CA 1
ATOM 5611 C C . GLU G 1 122 ? -42.962 69.364 6.894 1.00 80.73 119 GLU G C 1
ATOM 5612 O O . GLU G 1 122 ? -43.938 69.252 6.151 1.00 73.44 119 GLU G O 1
ATOM 5618 N N . SER G 1 123 ? -42.299 70.509 7.045 1.00 76.86 120 SER G N 1
ATOM 5619 C CA . SER G 1 123 ? -42.653 71.687 6.262 1.00 73.02 120 SER G CA 1
ATOM 5620 C C . SER G 1 123 ? -42.458 71.400 4.781 1.00 78.36 120 SER G C 1
ATOM 5621 O O . SER G 1 123 ? -43.285 71.787 3.958 1.00 81.72 120 SER G O 1
ATOM 5624 N N . LEU G 1 124 ? -41.367 70.716 4.443 1.00 65.44 121 LEU G N 1
ATOM 5625 C CA . LEU G 1 124 ? -41.129 70.357 3.047 1.00 72.03 121 LEU G CA 1
ATOM 5626 C C . LEU G 1 124 ? -42.173 69.363 2.537 1.00 71.96 121 LEU G C 1
ATOM 5627 O O . LEU G 1 124 ? -42.576 69.412 1.375 1.00 69.07 121 LEU G O 1
ATOM 5632 N N . ILE G 1 125 ? -42.604 68.459 3.408 1.00 69.68 122 ILE G N 1
ATOM 5633 C CA . ILE G 1 125 ? -43.566 67.433 3.019 1.00 70.31 122 ILE G CA 1
ATOM 5634 C C . ILE G 1 125 ? -44.993 67.973 2.858 1.00 79.40 122 ILE G C 1
ATOM 5635 O O . ILE G 1 125 ? -45.754 67.470 2.032 1.00 79.00 122 ILE G O 1
ATOM 5640 N N . ASN G 1 126 ? -45.356 68.992 3.635 1.00 84.55 123 ASN G N 1
ATOM 5641 C CA . ASN G 1 126 ? -46.731 69.487 3.637 1.00 81.52 123 ASN G CA 1
ATOM 5642 C C . ASN G 1 126 ? -46.982 70.706 2.753 1.00 83.07 123 ASN G C 1
ATOM 5643 O O . ASN G 1 126 ? -48.108 71.197 2.677 1.00 95.63 123 ASN G O 1
ATOM 5648 N N . ARG G 1 127 ? -45.945 71.199 2.088 1.00 80.27 124 ARG G N 1
ATOM 5649 C CA . ARG G 1 127 ? -46.109 72.347 1.202 1.00 79.69 124 ARG G CA 1
ATOM 5650 C C . ARG G 1 127 ? -46.669 71.944 -0.158 1.00 78.31 124 ARG G C 1
ATOM 5651 O O . ARG G 1 127 ? -46.324 70.885 -0.682 1.00 82.70 124 ARG G O 1
ATOM 5659 N N . PRO G 1 128 ? -47.539 72.800 -0.730 1.00 91.66 125 PRO G N 1
ATOM 5660 C CA . PRO G 1 128 ? -48.314 72.588 -1.963 1.00 79.18 125 PRO G CA 1
ATOM 5661 C C . PRO G 1 128 ? -47.475 72.246 -3.189 1.00 69.32 125 PRO G C 1
ATOM 5662 O O . PRO G 1 128 ? -47.961 71.560 -4.089 1.00 78.34 125 PRO G O 1
ATOM 5666 N N . TYR G 1 129 ? -46.242 72.730 -3.233 1.00 68.86 126 TYR G N 1
ATOM 5667 C CA . TYR G 1 129 ? -45.357 72.428 -4.348 1.00 72.79 126 TYR G CA 1
ATOM 5668 C C . TYR G 1 129 ? -44.011 71.903 -3.865 1.00 75.70 126 TYR G C 1
ATOM 5669 O O . TYR G 1 129 ? -43.657 72.047 -2.692 1.00 80.66 126 TYR G O 1
ATOM 5678 N N . PHE G 1 130 ? -43.265 71.293 -4.777 1.00 55.75 127 PHE G N 1
ATOM 5679 C CA . PHE G 1 130 ? -41.946 70.779 -4.450 1.00 59.48 127 PHE G CA 1
ATOM 5680 C C . PHE G 1 130 ? -40.876 71.850 -4.615 1.00 69.04 127 PHE G C 1
ATOM 5681 O O . PHE G 1 130 ? -40.516 72.209 -5.736 1.00 65.95 127 PHE G O 1
ATOM 5689 N N . ASP G 1 131 ? -40.359 72.345 -3.493 1.00 68.20 128 ASP G N 1
ATOM 5690 C CA . ASP G 1 131 ? -39.333 73.382 -3.523 1.00 74.24 128 ASP G CA 1
ATOM 5691 C C . ASP G 1 131 ? -37.971 72.790 -3.839 1.00 69.90 128 ASP G C 1
ATOM 5692 O O . ASP G 1 131 ? -37.109 72.695 -2.968 1.00 78.18 128 ASP G O 1
ATOM 5697 N N . GLY G 1 132 ? -37.780 72.410 -5.096 1.00 71.52 129 GLY G N 1
ATOM 5698 C CA . GLY G 1 132 ? -36.521 71.854 -5.550 1.00 66.72 129 GLY G CA 1
ATOM 5699 C C . GLY G 1 132 ? -35.367 72.819 -5.373 1.00 75.75 129 GLY G C 1
ATOM 5700 O O . GLY G 1 132 ? -34.212 72.404 -5.296 1.00 85.91 129 GLY G O 1
ATOM 5701 N N . GLN G 1 133 ? -35.680 74.110 -5.327 1.00 73.97 130 GLN G N 1
ATOM 5702 C CA . GLN G 1 133 ? -34.657 75.146 -5.247 1.00 76.86 130 GLN G CA 1
ATOM 5703 C C . GLN G 1 133 ? -33.800 75.082 -3.985 1.00 83.00 130 GLN G C 1
ATOM 5704 O O . GLN G 1 133 ? -32.579 75.153 -4.073 1.00 82.69 130 GLN G O 1
ATOM 5710 N N . GLU G 1 134 ? -34.415 74.971 -2.811 1.00 84.31 131 GLU G N 1
ATOM 5711 C CA . GLU G 1 134 ? -33.608 74.883 -1.596 1.00 94.53 131 GLU G CA 1
ATOM 5712 C C . GLU G 1 134 ? -32.850 73.557 -1.584 1.00 90.53 131 GLU G C 1
ATOM 5713 O O . GLU G 1 134 ? -31.618 73.536 -1.480 1.00 97.20 131 GLU G O 1
ATOM 5719 N N . VAL G 1 135 ? -33.596 72.465 -1.726 1.00 70.64 132 VAL G N 1
ATOM 5720 C CA . VAL G 1 135 ? -33.066 71.119 -1.604 1.00 64.37 132 VAL G CA 1
ATOM 5721 C C . VAL G 1 135 ? -31.897 70.862 -2.546 1.00 69.69 132 VAL G C 1
ATOM 5722 O O . VAL G 1 135 ? -30.783 70.580 -2.100 1.00 75.71 132 VAL G O 1
ATOM 5726 N N . TYR G 1 136 ? -32.145 70.982 -3.845 1.00 58.97 133 TYR G N 1
ATOM 5727 C CA . TYR G 1 136 ? -31.122 70.662 -4.834 1.00 60.71 133 TYR G CA 1
ATOM 5728 C C . TYR G 1 136 ? -30.293 71.881 -5.234 1.00 63.33 133 TYR G C 1
ATOM 5729 O O . TYR G 1 136 ? -29.331 71.767 -5.996 1.00 54.67 133 TYR G O 1
ATOM 5738 N N . GLY G 1 137 ? -30.684 73.051 -4.740 1.00 63.92 134 GLY G N 1
ATOM 5739 C CA . GLY G 1 137 ? -29.894 74.253 -4.918 1.00 55.26 134 GLY G CA 1
ATOM 5740 C C . GLY G 1 137 ? -28.718 74.279 -3.971 1.00 75.51 134 GLY G C 1
ATOM 5741 O O . GLY G 1 137 ? -27.607 74.652 -4.352 1.00 86.31 134 GLY G O 1
ATOM 5742 N N . ASP G 1 138 ? -28.970 73.900 -2.721 1.00 84.84 135 ASP G N 1
ATOM 5743 C CA . ASP G 1 138 ? -27.904 73.814 -1.732 1.00 83.03 135 ASP G CA 1
ATOM 5744 C C . ASP G 1 138 ? -26.889 72.756 -2.172 1.00 74.77 135 ASP G C 1
ATOM 5745 O O . ASP G 1 138 ? -25.710 73.055 -2.364 1.00 84.24 135 ASP G O 1
ATOM 5750 N N . VAL G 1 139 ? -27.364 71.529 -2.366 1.00 68.80 136 VAL G N 1
ATOM 5751 C CA . VAL G 1 139 ? -26.529 70.439 -2.868 1.00 69.02 136 VAL G CA 1
ATOM 5752 C C . VAL G 1 139 ? -27.353 69.538 -3.792 1.00 54.20 136 VAL G C 1
ATOM 5753 O O . VAL G 1 139 ? -28.442 69.095 -3.424 1.00 52.21 136 VAL G O 1
ATOM 5757 N N . SER G 1 140 ? -26.837 69.272 -4.991 1.00 58.15 137 SER G N 1
ATOM 5758 C CA . SER G 1 140 ? -27.626 68.596 -6.026 1.00 59.85 137 SER G CA 1
ATOM 5759 C C . SER G 1 140 ? -28.035 67.199 -5.596 1.00 47.86 137 SER G C 1
ATOM 5760 O O . SER G 1 140 ? -27.454 66.624 -4.678 1.00 57.90 137 SER G O 1
ATOM 5763 N N . LYS G 1 141 ? -29.041 66.661 -6.272 1.00 46.60 138 LYS G N 1
ATOM 5764 C CA . LYS G 1 141 ? -29.556 65.333 -5.971 1.00 50.73 138 LYS G CA 1
ATOM 5765 C C . LYS G 1 141 ? -28.470 64.274 -6.148 1.00 49.04 138 LYS G C 1
ATOM 5766 O O . LYS G 1 141 ? -28.315 63.393 -5.301 1.00 54.32 138 LYS G O 1
ATOM 5772 N N . GLU G 1 142 ? -27.719 64.374 -7.244 1.00 46.06 139 GLU G N 1
ATOM 5773 C CA . GLU G 1 142 ? -26.627 63.448 -7.540 1.00 45.39 139 GLU G CA 1
ATOM 5774 C C . GLU G 1 142 ? -25.580 63.405 -6.421 1.00 55.54 139 GLU G C 1
ATOM 5775 O O . GLU G 1 142 ? -25.145 62.326 -5.999 1.00 61.21 139 GLU G O 1
ATOM 5781 N N . LYS G 1 143 ? -25.199 64.578 -5.922 1.00 44.72 140 LYS G N 1
ATOM 5782 C CA . LYS G 1 143 ? -24.206 64.661 -4.858 1.00 51.30 140 LYS G CA 1
ATOM 5783 C C . LYS G 1 143 ? -24.760 64.124 -3.544 1.00 49.47 140 LYS G C 1
ATOM 5784 O O . LYS G 1 143 ? -24.040 63.502 -2.768 1.00 54.45 140 LYS G O 1
ATOM 5790 N N . ARG G 1 144 ? -26.040 64.379 -3.301 1.00 41.49 141 ARG G N 1
ATOM 5791 C CA . ARG G 1 144 ? -26.719 63.895 -2.107 1.00 41.86 141 ARG G CA 1
ATOM 5792 C C . ARG G 1 144 ? -26.697 62.370 -2.075 1.00 49.96 141 ARG G C 1
ATOM 5793 O O . ARG G 1 144 ? -26.311 61.753 -1.072 1.00 49.16 141 ARG G O 1
ATOM 5801 N N . ARG G 1 145 ? -27.106 61.773 -3.192 1.00 46.92 142 ARG G N 1
ATOM 5802 C CA . ARG G 1 145 ? -27.117 60.323 -3.340 1.00 42.97 142 ARG G CA 1
ATOM 5803 C C . ARG G 1 145 ? -25.701 59.765 -3.235 1.00 48.03 142 ARG G C 1
ATOM 5804 O O . ARG G 1 145 ? -25.497 58.657 -2.735 1.00 60.30 142 ARG G O 1
ATOM 5812 N N . SER G 1 146 ? -24.727 60.551 -3.685 1.00 44.53 143 SER G N 1
ATOM 5813 C CA . SER G 1 146 ? -23.324 60.171 -3.572 1.00 42.99 143 SER G CA 1
ATOM 5814 C C . SER G 1 146 ? -22.900 60.097 -2.104 1.00 56.59 143 SER G C 1
ATOM 5815 O O . SER G 1 146 ? -22.237 59.147 -1.680 1.00 61.86 143 SER G O 1
ATOM 5818 N N . VAL G 1 147 ? -23.284 61.112 -1.336 1.00 51.90 144 VAL G N 1
ATOM 5819 C CA . VAL G 1 147 ? -22.963 61.175 0.084 1.00 44.79 144 VAL G CA 1
ATOM 5820 C C . VAL G 1 147 ? -23.590 59.996 0.822 1.00 47.51 144 VAL G C 1
ATOM 5821 O O . VAL G 1 147 ? -22.929 59.342 1.641 1.00 55.72 144 VAL G O 1
ATOM 5825 N N . ILE G 1 148 ? -24.857 59.717 0.521 1.00 45.83 145 ILE G N 1
ATOM 5826 C CA . ILE G 1 148 ? -25.531 58.562 1.111 1.00 41.73 145 ILE G CA 1
ATOM 5827 C C . ILE G 1 148 ? -24.761 57.289 0.760 1.00 44.12 145 ILE G C 1
ATOM 5828 O O . ILE G 1 148 ? -24.572 56.402 1.603 1.00 36.11 145 ILE G O 1
ATOM 5833 N N . ALA G 1 149 ? -24.297 57.225 -0.485 1.00 35.87 146 ALA G N 1
ATOM 5834 C CA . ALA G 1 149 ? -23.522 56.090 -0.962 1.00 32.00 146 ALA G CA 1
ATOM 5835 C C . ALA G 1 149 ? -22.261 55.900 -0.125 1.00 47.31 146 ALA G C 1
ATOM 5836 O O . ALA G 1 149 ? -21.939 54.781 0.249 1.00 50.31 146 ALA G O 1
ATOM 5838 N N . GLN G 1 150 ? -21.549 56.987 0.163 1.00 50.67 147 GLN G N 1
ATOM 5839 C CA . GLN G 1 150 ? -20.338 56.909 0.983 1.00 42.47 147 GLN G CA 1
ATOM 5840 C C . GLN G 1 150 ? -20.645 56.445 2.403 1.00 39.53 147 GLN G C 1
ATOM 5841 O O . GLN G 1 150 ? -20.088 55.441 2.885 1.00 45.76 147 GLN G O 1
ATOM 5847 N N . THR G 1 151 ? -21.538 57.180 3.062 1.00 36.48 148 THR G N 1
ATOM 5848 C CA . THR G 1 151 ? -21.890 56.898 4.453 1.00 47.63 148 THR G CA 1
ATOM 5849 C C . THR G 1 151 ? -22.385 55.468 4.667 1.00 43.31 148 THR G C 1
ATOM 5850 O O . THR G 1 151 ? -22.081 54.859 5.686 1.00 47.97 148 THR G O 1
ATOM 5854 N N . LEU G 1 152 ? -23.147 54.930 3.719 1.00 44.28 149 LEU G N 1
ATOM 5855 C CA . LEU G 1 152 ? -23.623 53.559 3.865 1.00 34.24 149 LEU G CA 1
ATOM 5856 C C . LEU G 1 152 ? -22.582 52.524 3.426 1.00 45.47 149 LEU G C 1
ATOM 5857 O O . LEU G 1 152 ? -22.469 51.459 4.034 1.00 40.91 149 LEU G O 1
ATOM 5862 N N . SER G 1 153 ? -21.805 52.837 2.393 1.00 45.40 150 SER G N 1
ATOM 5863 C CA . SER G 1 153 ? -20.803 51.890 1.908 1.00 46.77 150 SER G CA 1
ATOM 5864 C C . SER G 1 153 ? -19.716 51.645 2.949 1.00 49.77 150 SER G C 1
ATOM 5865 O O . SER G 1 153 ? -19.157 50.549 3.016 1.00 46.86 150 SER G O 1
ATOM 5868 N N . SER G 1 154 ? -19.416 52.657 3.763 1.00 48.07 151 SER G N 1
ATOM 5869 C CA . SER G 1 154 ? -18.395 52.487 4.803 1.00 44.22 151 SER G CA 1
ATOM 5870 C C . SER G 1 154 ? -18.796 51.450 5.856 1.00 38.36 151 SER G C 1
ATOM 5871 O O . SER G 1 154 ? -17.950 50.948 6.586 1.00 47.47 151 SER G O 1
ATOM 5874 N N . GLU G 1 155 ? -20.088 51.144 5.939 1.00 54.36 152 GLU G N 1
ATOM 5875 C CA . GLU G 1 155 ? -20.607 50.249 6.972 1.00 43.80 152 GLU G CA 1
ATOM 5876 C C . GLU G 1 155 ? -20.842 48.810 6.502 1.00 42.13 152 GLU G C 1
ATOM 5877 O O . GLU G 1 155 ? -21.357 47.992 7.260 1.00 37.28 152 GLU G O 1
ATOM 5883 N N . VAL G 1 156 ? -20.456 48.498 5.266 1.00 49.55 153 VAL G N 1
ATOM 5884 C CA . VAL G 1 156 ? -20.723 47.179 4.689 1.00 37.81 153 VAL G CA 1
ATOM 5885 C C . VAL G 1 156 ? -19.485 46.489 4.146 1.00 42.08 153 VAL G C 1
ATOM 5886 O O . VAL G 1 156 ? -18.468 47.127 3.881 1.00 46.48 153 VAL G O 1
ATOM 5890 N N . HIS G 1 157 ? -19.591 45.177 3.967 1.00 47.81 154 HIS G N 1
ATOM 5891 C CA . HIS G 1 157 ? -18.469 44.369 3.508 1.00 55.29 154 HIS G CA 1
ATOM 5892 C C . HIS G 1 157 ? -18.904 43.320 2.509 1.00 48.51 154 HIS G C 1
ATOM 5893 O O . HIS G 1 157 ? -20.045 42.867 2.529 1.00 47.96 154 HIS G O 1
ATOM 5900 N N . VAL G 1 158 ? -17.983 42.929 1.637 1.00 47.74 155 VAL G N 1
ATOM 5901 C CA . VAL G 1 158 ? -18.268 41.870 0.684 1.00 56.95 155 VAL G CA 1
ATOM 5902 C C . VAL G 1 158 ? -17.355 40.658 0.905 1.00 59.29 155 VAL G C 1
ATOM 5903 O O . VAL G 1 158 ? -16.123 40.763 0.880 1.00 37.41 155 VAL G O 1
ATOM 5907 N N . VAL G 1 159 ? -17.974 39.508 1.156 1.00 63.82 156 VAL G N 1
ATOM 5908 C CA . VAL G 1 159 ? -17.228 38.279 1.398 1.00 56.02 156 VAL G CA 1
ATOM 5909 C C . VAL G 1 159 ? -17.747 37.162 0.495 1.00 58.22 156 VAL G C 1
ATOM 5910 O O . VAL G 1 159 ? -18.949 36.896 0.454 1.00 61.03 156 VAL G O 1
ATOM 5914 N N . ALA G 1 160 ? -16.840 36.526 -0.241 1.00 57.40 157 ALA G N 1
ATOM 5915 C CA . ALA G 1 160 ? -17.208 35.451 -1.159 1.00 51.48 157 ALA G CA 1
ATOM 5916 C C . ALA G 1 160 ? -17.769 34.240 -0.415 1.00 56.49 157 ALA G C 1
ATOM 5917 O O . ALA G 1 160 ? -17.419 34.012 0.746 1.00 48.72 157 ALA G O 1
ATOM 5919 N N . PRO G 1 161 ? -18.664 33.479 -1.070 1.00 55.56 158 PRO G N 1
ATOM 5920 C CA . PRO G 1 161 ? -19.272 32.285 -0.474 1.00 56.45 158 PRO G CA 1
ATOM 5921 C C . PRO G 1 161 ? -18.216 31.335 0.090 1.00 61.33 158 PRO G C 1
ATOM 5922 O O . PRO G 1 161 ? -17.288 30.971 -0.638 1.00 52.29 158 PRO G O 1
ATOM 5926 N N . SER G 1 162 ? -18.358 30.956 1.359 1.00 43.75 159 SER G N 1
ATOM 5927 C CA . SER G 1 162 ? -17.398 30.089 2.034 1.00 32.32 159 SER G CA 1
ATOM 5928 C C . SER G 1 162 ? -15.956 30.556 1.842 1.00 53.67 159 SER G C 1
ATOM 5929 O O . SER G 1 162 ? -15.115 29.805 1.341 1.00 49.86 159 SER G O 1
ATOM 5932 N N . ARG G 1 163 ? -15.679 31.801 2.221 1.00 50.26 160 ARG G N 1
ATOM 5933 C CA . ARG G 1 163 ? -14.370 32.392 1.968 1.00 41.17 160 ARG G CA 1
ATOM 5934 C C . ARG G 1 163 ? -13.278 31.770 2.822 1.00 45.60 160 ARG G C 1
ATOM 5935 O O . ARG G 1 163 ? -12.159 31.556 2.351 1.00 40.52 160 ARG G O 1
ATOM 5943 N N . LEU G 1 164 ? -13.605 31.496 4.082 1.00 42.09 161 LEU G N 1
ATOM 5944 C CA . LEU G 1 164 ? -12.631 30.942 5.018 1.00 36.73 161 LEU G CA 1
ATOM 5945 C C . LEU G 1 164 ? -12.124 29.594 4.527 1.00 52.58 161 LEU G C 1
ATOM 5946 O O . LEU G 1 164 ? -10.923 29.330 4.556 1.00 44.34 161 LEU G O 1
ATOM 5951 N N . LEU G 1 165 ? -13.049 28.744 4.085 1.00 60.19 162 LEU G N 1
ATOM 5952 C CA . LEU G 1 165 ? -12.700 27.436 3.540 1.00 43.93 162 LEU G CA 1
ATOM 5953 C C . LEU G 1 165 ? -11.836 27.570 2.292 1.00 40.36 162 LEU G C 1
ATOM 5954 O O . LEU G 1 165 ? -10.907 26.793 2.093 1.00 56.37 162 LEU G O 1
ATOM 5959 N N . SER G 1 166 ? -12.147 28.555 1.456 1.00 36.40 163 SER G N 1
ATOM 5960 C CA . SER G 1 166 ? -11.374 28.806 0.243 1.00 45.58 163 SER G CA 1
ATOM 5961 C C . SER G 1 166 ? -9.937 29.191 0.582 1.00 54.96 163 SER G C 1
ATOM 5962 O O . SER G 1 166 ? -8.978 28.693 -0.017 1.00 58.08 163 SER G O 1
ATOM 5965 N N . LEU G 1 167 ? -9.803 30.074 1.565 1.00 49.47 164 LEU G N 1
ATOM 5966 C CA . LEU G 1 167 ? -8.504 30.560 2.000 1.00 49.38 164 LEU G CA 1
ATOM 5967 C C . LEU G 1 167 ? -7.685 29.453 2.649 1.00 51.89 164 LEU G C 1
ATOM 5968 O O . LEU G 1 167 ? -6.479 29.336 2.414 1.00 58.11 164 LEU G O 1
ATOM 5973 N N . LEU G 1 168 ? -8.348 28.626 3.449 1.00 49.61 165 LEU G N 1
ATOM 5974 C CA . LEU G 1 168 ? -7.678 27.494 4.073 1.00 44.21 165 LEU G CA 1
ATOM 5975 C C . LEU G 1 168 ? -7.227 26.523 2.993 1.00 51.86 165 LEU G C 1
ATOM 5976 O O . LEU G 1 168 ? -6.169 25.910 3.104 1.00 61.30 165 LEU G O 1
ATOM 5981 N N . GLY G 1 169 ? -8.038 26.384 1.949 1.00 54.05 166 GLY G N 1
ATOM 5982 C CA . GLY G 1 169 ? -7.650 25.593 0.797 1.00 51.26 166 GLY G CA 1
ATOM 5983 C C . GLY G 1 169 ? -6.401 26.151 0.142 1.00 56.68 166 GLY G C 1
ATOM 5984 O O . GLY G 1 169 ? -5.523 25.398 -0.271 1.00 54.22 166 GLY G O 1
ATOM 5985 N N . GLN G 1 170 ? -6.307 27.476 0.071 1.00 61.31 167 GLN G N 1
ATOM 5986 C CA . GLN G 1 170 ? -5.127 28.118 -0.499 1.00 51.16 167 GLN G CA 1
ATOM 5987 C C . GLN G 1 170 ? -3.881 27.862 0.349 1.00 52.82 167 GLN G C 1
ATOM 5988 O O . GLN G 1 170 ? -2.797 27.620 -0.188 1.00 59.26 167 GLN G O 1
ATOM 5994 N N . SER G 1 171 ? -4.040 27.902 1.671 1.00 50.42 168 SER G N 1
ATOM 5995 C CA . SER G 1 171 ? -2.941 27.585 2.589 1.00 61.88 168 SER G CA 1
ATOM 5996 C C . SER G 1 171 ? -2.510 26.129 2.428 1.00 67.02 168 SER G C 1
ATOM 5997 O O . SER G 1 171 ? -1.326 25.793 2.558 1.00 62.72 168 SER G O 1
ATOM 6000 N N . LEU G 1 172 ? -3.493 25.266 2.191 1.00 61.89 169 LEU G N 1
ATOM 6001 C CA . LEU G 1 172 ? -3.241 23.854 1.952 1.00 59.90 169 LEU G CA 1
ATOM 6002 C C . LEU G 1 172 ? -2.443 23.671 0.665 1.00 50.99 169 LEU G C 1
ATOM 6003 O O . LEU G 1 172 ? -1.523 22.863 0.608 1.00 62.78 169 LEU G O 1
ATOM 6008 N N . LYS G 1 173 ? -2.800 24.423 -0.369 1.00 48.36 170 LYS G N 1
ATOM 6009 C CA . LYS G 1 173 ? -2.070 24.372 -1.630 1.00 59.07 170 LYS G CA 1
ATOM 6010 C C . LYS G 1 173 ? -0.636 24.846 -1.426 1.00 57.39 170 LYS G C 1
ATOM 6011 O O . LYS G 1 173 ? 0.305 24.269 -1.974 1.00 59.38 170 LYS G O 1
ATOM 6017 N N . TRP G 1 174 ? -0.478 25.894 -0.626 1.00 54.26 171 TRP G N 1
ATOM 6018 C CA . TRP G 1 174 ? 0.845 26.421 -0.310 1.00 58.30 171 TRP G CA 1
ATOM 6019 C C . TRP G 1 174 ? 1.707 25.371 0.402 1.00 64.51 171 TRP G C 1
ATOM 6020 O O . TRP G 1 174 ? 2.887 25.217 0.090 1.00 72.11 171 TRP G O 1
ATOM 6031 N N . GLN G 1 175 ? 1.128 24.678 1.379 1.00 59.15 172 GLN G N 1
ATOM 6032 C CA . GLN G 1 175 ? 1.824 23.582 2.055 1.00 59.54 172 GLN G CA 1
ATOM 6033 C C . GLN G 1 175 ? 2.199 22.455 1.085 1.00 64.07 172 GLN G C 1
ATOM 6034 O O . GLN G 1 175 ? 3.324 21.955 1.089 1.00 69.54 172 GLN G O 1
ATOM 6040 N N . LEU G 1 176 ? 1.234 22.074 0.252 1.00 63.45 173 LEU G N 1
ATOM 6041 C CA . LEU G 1 176 ? 1.366 20.977 -0.707 1.00 62.75 173 LEU G CA 1
ATOM 6042 C C . LEU G 1 176 ? 2.445 21.219 -1.750 1.00 64.07 173 LEU G C 1
ATOM 6043 O O . LEU G 1 176 ? 3.143 20.292 -2.159 1.00 66.49 173 LEU G O 1
ATOM 6048 N N . HIS G 1 177 ? 2.588 22.470 -2.169 1.00 64.68 174 HIS G N 1
ATOM 6049 C CA . HIS G 1 177 ? 3.436 22.810 -3.304 1.00 65.00 174 HIS G CA 1
ATOM 6050 C C . HIS G 1 177 ? 4.902 22.769 -2.886 1.00 62.07 174 HIS G C 1
ATOM 6051 O O . HIS G 1 177 ? 5.800 22.869 -3.722 1.00 70.25 174 HIS G O 1
ATOM 6058 N N . GLN G 1 178 ? 5.130 22.630 -1.582 1.00 75.64 175 GLN G N 1
ATOM 6059 C CA . GLN G 1 178 ? 6.474 22.440 -1.044 1.00 69.52 175 GLN G CA 1
ATOM 6060 C C . GLN G 1 178 ? 6.736 20.971 -0.653 1.00 78.90 175 GLN G C 1
ATOM 6061 O O . GLN G 1 178 ? 7.179 20.686 0.457 1.00 70.71 175 GLN G O 1
ATOM 6067 N N . GLY G 1 179 ? 6.464 20.047 -1.576 1.00 94.29 176 GLY G N 1
ATOM 6068 C CA . GLY G 1 179 ? 6.551 18.617 -1.307 1.00 64.95 176 GLY G CA 1
ATOM 6069 C C . GLY G 1 179 ? 7.993 18.146 -1.354 1.00 70.17 176 GLY G C 1
ATOM 6070 O O . GLY G 1 179 ? 8.317 17.009 -1.008 1.00 51.83 176 GLY G O 1
ATOM 6071 N N . LEU G 1 180 ? 8.848 19.050 -1.821 1.00 92.36 177 LEU G N 1
ATOM 6072 C CA . LEU G 1 180 ? 10.297 18.898 -1.830 1.00 66.05 177 LEU G CA 1
ATOM 6073 C C . LEU G 1 180 ? 10.685 19.910 -0.767 1.00 74.76 177 LEU G C 1
ATOM 6074 O O . LEU G 1 180 ? 10.713 21.114 -1.022 1.00 68.69 177 LEU G O 1
ATOM 6079 N N . LEU G 1 181 ? 10.952 19.411 0.435 1.00 76.81 178 LEU G N 1
ATOM 6080 C CA . LEU G 1 181 ? 11.129 20.263 1.600 1.00 81.71 178 LEU G CA 1
ATOM 6081 C C . LEU G 1 181 ? 12.237 21.302 1.437 1.00 77.68 178 LEU G C 1
ATOM 6082 O O . LEU G 1 181 ? 13.286 21.013 0.863 1.00 73.73 178 LEU G O 1
ATOM 6087 N N . PRO G 1 182 ? 11.997 22.521 1.955 1.00 90.00 179 PRO G N 1
ATOM 6088 C CA . PRO G 1 182 ? 12.957 23.632 1.995 1.00 93.41 179 PRO G CA 1
ATOM 6089 C C . PRO G 1 182 ? 14.084 23.419 3.006 1.00 92.70 179 PRO G C 1
ATOM 6090 O O . PRO G 1 182 ? 13.847 23.487 4.214 1.00 75.76 179 PRO G O 1
ATOM 6094 N N . GLU H 2 34 ? -61.019 63.189 6.256 1.00 144.85 194 GLU H N 1
ATOM 6095 C CA . GLU H 2 34 ? -60.495 61.830 6.325 1.00 150.42 194 GLU H CA 1
ATOM 6096 C C . GLU H 2 34 ? -59.080 61.753 5.756 1.00 160.24 194 GLU H C 1
ATOM 6097 O O . GLU H 2 34 ? -58.762 60.845 4.988 1.00 162.30 194 GLU H O 1
ATOM 6103 N N . ALA H 2 35 ? -58.234 62.707 6.136 1.00 152.64 195 ALA H N 1
ATOM 6104 C CA . ALA H 2 35 ? -56.853 62.741 5.660 1.00 154.09 195 ALA H CA 1
ATOM 6105 C C . ALA H 2 35 ? -56.033 61.602 6.262 1.00 162.54 195 ALA H C 1
ATOM 6106 O O . ALA H 2 35 ? -55.393 60.827 5.542 1.00 167.65 195 ALA H O 1
ATOM 6108 N N . SER H 2 36 ? -56.061 61.502 7.587 1.00 163.03 196 SER H N 1
ATOM 6109 C CA . SER H 2 36 ? -55.341 60.445 8.286 1.00 156.63 196 SER H CA 1
ATOM 6110 C C . SER H 2 36 ? -55.944 59.076 7.983 1.00 152.81 196 SER H C 1
ATOM 6111 O O . SER H 2 36 ? -55.274 58.050 8.123 1.00 150.46 196 SER H O 1
ATOM 6114 N N . LEU H 2 37 ? -57.208 59.061 7.567 1.00 149.66 197 LEU H N 1
ATOM 6115 C CA . LEU H 2 37 ? -57.858 57.814 7.185 1.00 148.89 197 LEU H CA 1
ATOM 6116 C C . LEU H 2 37 ? -57.321 57.333 5.840 1.00 147.74 197 LEU H C 1
ATOM 6117 O O . LEU H 2 37 ? -57.177 56.132 5.616 1.00 153.18 197 LEU H O 1
ATOM 6122 N N . LEU H 2 38 ? -57.030 58.274 4.945 1.00 141.23 198 LEU H N 1
ATOM 6123 C CA . LEU H 2 38 ? -56.364 57.943 3.690 1.00 147.50 198 LEU H CA 1
ATOM 6124 C C . LEU H 2 38 ? -54.914 57.549 3.966 1.00 147.72 198 LEU H C 1
ATOM 6125 O O . LEU H 2 38 ? -54.331 56.731 3.248 1.00 138.98 198 LEU H O 1
ATOM 6130 N N . ALA H 2 39 ? -54.343 58.132 5.019 1.00 149.49 199 ALA H N 1
ATOM 6131 C CA . ALA H 2 39 ? -52.992 57.778 5.449 1.00 142.71 199 ALA H CA 1
ATOM 6132 C C . ALA H 2 39 ? -52.929 56.335 5.958 1.00 143.33 199 ALA H C 1
ATOM 6133 O O . ALA H 2 39 ? -51.948 55.630 5.721 1.00 144.36 199 ALA H O 1
ATOM 6135 N N . GLN H 2 40 ? -53.977 55.899 6.653 1.00 138.99 200 GLN H N 1
ATOM 6136 C CA . GLN H 2 40 ? -54.059 54.524 7.144 1.00 130.47 200 GLN H CA 1
ATOM 6137 C C . GLN H 2 40 ? -54.377 53.549 6.007 1.00 138.54 200 GLN H C 1
ATOM 6138 O O . GLN H 2 40 ? -53.791 52.456 5.910 1.00 132.55 200 GLN H O 1
ATOM 6144 N N . GLU H 2 41 ? -55.314 53.955 5.153 1.00 144.05 201 GLU H N 1
ATOM 6145 C CA . GLU H 2 41 ? -55.670 53.175 3.976 1.00 139.10 201 GLU H CA 1
ATOM 6146 C C . GLU H 2 41 ? -54.427 52.884 3.145 1.00 141.20 201 GLU H C 1
ATOM 6147 O O . GLU H 2 41 ? -54.173 51.732 2.797 1.00 138.16 201 GLU H O 1
ATOM 6153 N N . LEU H 2 42 ? -53.636 53.917 2.856 1.00 139.55 202 LEU H N 1
ATOM 6154 C CA . LEU H 2 42 ? -52.398 53.718 2.106 1.00 129.18 202 LEU H CA 1
ATOM 6155 C C . LEU H 2 42 ? -51.312 53.095 2.985 1.00 114.33 202 LEU H C 1
ATOM 6156 O O . LEU H 2 42 ? -50.309 52.595 2.475 1.00 104.87 202 LEU H O 1
ATOM 6161 N N . ALA H 2 43 ? -51.509 53.119 4.303 1.00 120.06 203 ALA H N 1
ATOM 6162 C CA . ALA H 2 43 ? -50.627 52.375 5.200 1.00 121.83 203 ALA H CA 1
ATOM 6163 C C . ALA H 2 43 ? -50.893 50.884 5.038 1.00 122.12 203 ALA H C 1
ATOM 6164 O O . ALA H 2 43 ? -50.096 50.048 5.471 1.00 100.49 203 ALA H O 1
ATOM 6166 N N . GLN H 2 44 ? -52.023 50.551 4.417 1.00 130.15 204 GLN H N 1
ATOM 6167 C CA . GLN H 2 44 ? -52.245 49.172 3.985 1.00 123.77 204 GLN H CA 1
ATOM 6168 C C . GLN H 2 44 ? -52.434 49.025 2.467 1.00 112.07 204 GLN H C 1
ATOM 6169 O O . GLN H 2 44 ? -52.467 47.906 1.958 1.00 92.86 204 GLN H O 1
ATOM 6175 N N . SER H 2 45 ? -52.546 50.143 1.750 1.00 126.03 205 SER H N 1
ATOM 6176 C CA . SER H 2 45 ? -52.724 50.114 0.293 1.00 127.39 205 SER H CA 1
ATOM 6177 C C . SER H 2 45 ? -51.409 50.365 -0.450 1.00 125.08 205 SER H C 1
ATOM 6178 O O . SER H 2 45 ? -50.345 50.445 0.164 1.00 120.65 205 SER H O 1
ATOM 6181 N N . HIS H 2 46 ? -51.489 50.490 -1.772 1.00 131.58 206 HIS H N 1
ATOM 6182 C CA . HIS H 2 46 ? -50.302 50.701 -2.601 1.00 126.66 206 HIS H CA 1
ATOM 6183 C C . HIS H 2 46 ? -50.440 51.926 -3.512 1.00 131.79 206 HIS H C 1
ATOM 6184 O O . HIS H 2 46 ? -51.500 52.553 -3.568 1.00 123.60 206 HIS H O 1
ATOM 6191 N N . SER H 2 47 ? -49.363 52.266 -4.218 1.00 136.08 207 SER H N 1
ATOM 6192 C CA . SER H 2 47 ? -49.355 53.440 -5.092 1.00 119.75 207 SER H CA 1
ATOM 6193 C C . SER H 2 47 ? -49.032 53.088 -6.546 1.00 112.75 207 SER H C 1
ATOM 6194 O O . SER H 2 47 ? -48.826 51.921 -6.883 1.00 97.40 207 SER H O 1
ATOM 6197 N N . GLU H 2 48 ? -48.969 54.113 -7.396 1.00 116.13 208 GLU H N 1
ATOM 6198 C CA . GLU H 2 48 ? -48.884 53.924 -8.846 1.00 112.09 208 GLU H CA 1
ATOM 6199 C C . GLU H 2 48 ? -47.478 53.600 -9.365 1.00 112.84 208 GLU H C 1
ATOM 6200 O O . GLU H 2 48 ? -47.333 52.882 -10.355 1.00 102.71 208 GLU H O 1
ATOM 6206 N N . ASN H 2 49 ? -46.448 54.127 -8.708 1.00 115.67 209 ASN H N 1
ATOM 6207 C CA . ASN H 2 49 ? -45.072 53.913 -9.153 1.00 102.40 209 ASN H CA 1
ATOM 6208 C C . ASN H 2 49 ? -44.554 52.541 -8.726 1.00 94.84 209 ASN H C 1
ATOM 6209 O O . ASN H 2 49 ? -44.813 52.098 -7.606 1.00 99.75 209 ASN H O 1
ATOM 6214 N N . ARG H 2 50 ? -43.823 51.872 -9.616 1.00 87.44 210 ARG H N 1
ATOM 6215 C CA . ARG H 2 50 ? -43.339 50.518 -9.346 1.00 85.27 210 ARG H CA 1
ATOM 6216 C C . ARG H 2 50 ? -42.290 50.502 -8.227 1.00 88.07 210 ARG H C 1
ATOM 6217 O O . ARG H 2 50 ? -42.250 49.573 -7.414 1.00 80.10 210 ARG H O 1
ATOM 6225 N N . MET H 2 51 ? -41.459 51.539 -8.178 1.00 88.72 211 MET H N 1
ATOM 6226 C CA . MET H 2 51 ? -40.427 51.647 -7.156 1.00 82.43 211 MET H CA 1
ATOM 6227 C C . MET H 2 51 ? -41.062 52.003 -5.818 1.00 85.40 211 MET H C 1
ATOM 6228 O O . MET H 2 51 ? -40.643 51.507 -4.771 1.00 80.22 211 MET H O 1
ATOM 6233 N N . VAL H 2 52 ? -42.081 52.857 -5.864 1.00 70.55 212 VAL H N 1
ATOM 6234 C CA . VAL H 2 52 ? -42.805 53.254 -4.663 1.00 69.55 212 VAL H CA 1
ATOM 6235 C C . VAL H 2 52 ? -43.603 52.077 -4.109 1.00 75.82 212 VAL H C 1
ATOM 6236 O O . VAL H 2 52 ? -43.639 51.848 -2.898 1.00 83.82 212 VAL H O 1
ATOM 6240 N N . ARG H 2 53 ? -44.234 51.327 -5.004 1.00 74.77 213 ARG H N 1
ATOM 6241 C CA . ARG H 2 53 ? -44.960 50.128 -4.612 1.00 82.84 213 ARG H CA 1
ATOM 6242 C C . ARG H 2 53 ? -44.013 49.130 -3.954 1.00 80.25 213 ARG H C 1
ATOM 6243 O O . ARG H 2 53 ? -44.238 48.699 -2.818 1.00 71.88 213 ARG H O 1
ATOM 6251 N N . SER H 2 54 ? -42.946 48.784 -4.673 1.00 79.52 214 SER H N 1
ATOM 6252 C CA . SER H 2 54 ? -41.961 47.823 -4.184 1.00 74.47 214 SER H CA 1
ATOM 6253 C C . SER H 2 54 ? -41.421 48.232 -2.820 1.00 79.17 214 SER H C 1
ATOM 6254 O O . SER H 2 54 ? -41.374 47.423 -1.894 1.00 67.44 214 SER H O 1
ATOM 6257 N N . LEU H 2 55 ? -41.026 49.497 -2.709 1.00 86.11 215 LEU H N 1
ATOM 6258 C CA . LEU H 2 55 ? -40.536 50.067 -1.458 1.00 74.50 215 LEU H CA 1
ATOM 6259 C C . LEU H 2 55 ? -41.550 49.904 -0.331 1.00 77.48 215 LEU H C 1
ATOM 6260 O O . LEU H 2 55 ? -41.198 49.525 0.795 1.00 81.47 215 LEU H O 1
ATOM 6265 N N . HIS H 2 56 ? -42.811 50.189 -0.647 1.00 81.90 216 HIS H N 1
ATOM 6266 C CA . HIS H 2 56 ? -43.894 50.063 0.318 1.00 77.74 216 HIS H CA 1
ATOM 6267 C C . HIS H 2 56 ? -43.998 48.632 0.832 1.00 76.91 216 HIS H C 1
ATOM 6268 O O . HIS H 2 56 ? -44.075 48.403 2.037 1.00 68.25 216 HIS H O 1
ATOM 6275 N N . ARG H 2 57 ? -43.987 47.669 -0.084 1.00 72.22 217 ARG H N 1
ATOM 6276 C CA . ARG H 2 57 ? -44.038 46.266 0.316 1.00 80.65 217 ARG H CA 1
ATOM 6277 C C . ARG H 2 57 ? -42.777 45.844 1.072 1.00 68.21 217 ARG H C 1
ATOM 6278 O O . ARG H 2 57 ? -42.802 44.886 1.843 1.00 65.17 217 ARG H O 1
ATOM 6286 N N . VAL H 2 58 ? -41.681 46.565 0.854 1.00 72.18 218 VAL H N 1
ATOM 6287 C CA . VAL H 2 58 ? -40.413 46.245 1.507 1.00 76.91 218 VAL H CA 1
ATOM 6288 C C . VAL H 2 58 ? -40.400 46.682 2.969 1.00 79.10 218 VAL H C 1
ATOM 6289 O O . VAL H 2 58 ? -40.033 45.903 3.854 1.00 68.97 218 VAL H O 1
ATOM 6293 N N . LEU H 2 59 ? -40.805 47.921 3.230 1.00 72.63 219 LEU H N 1
ATOM 6294 C CA . LEU H 2 59 ? -40.697 48.439 4.589 1.00 75.02 219 LEU H CA 1
ATOM 6295 C C . LEU H 2 59 ? -42.020 48.451 5.364 1.00 74.66 219 LEU H C 1
ATOM 6296 O O . LEU H 2 59 ? -42.080 48.980 6.471 1.00 69.42 219 LEU H O 1
ATOM 6301 N N . PHE H 2 60 ? -43.071 47.857 4.806 1.00 90.29 220 PHE H N 1
ATOM 6302 C CA . PHE H 2 60 ? -44.364 47.840 5.492 1.00 86.09 220 PHE H CA 1
ATOM 6303 C C . PHE H 2 60 ? -45.053 46.474 5.497 1.00 86.37 220 PHE H C 1
ATOM 6304 O O . PHE H 2 60 ? -46.227 46.374 5.855 1.00 75.68 220 PHE H O 1
ATOM 6312 N N . LYS H 2 61 ? -44.326 45.428 5.111 1.00 91.78 221 LYS H N 1
ATOM 6313 C CA . LYS H 2 61 ? -44.881 44.076 5.112 1.00 85.89 221 LYS H CA 1
ATOM 6314 C C . LYS H 2 61 ? -44.025 43.115 5.927 1.00 91.78 221 LYS H C 1
ATOM 6315 O O . LYS H 2 61 ? -44.469 42.592 6.948 1.00 107.89 221 LYS H O 1
#